Protein AF-A0A7Y3AHZ8-F1 (afdb_monomer)

pLDDT: mean 79.05, std 14.34, range [23.33, 95.06]

Nearest PDB structures (foldseek):
  4qxk-assembly1_A  TM=8.397E-01  e=4.100E-05  Homo sapiens
  5d1i-assembly1_B  TM=8.553E-01  e=1.402E-04  Brucella abortus bv. 1 str. 9-941
  5kjy-assembly1_A  TM=8.166E-01  e=1.635E-04  Homo sapiens
  1cx4-assembly1_A  TM=4.019E-01  e=2.053E-05  Rattus norvegicus
  7wm2-assembly1_B  TM=2.663E-01  e=6.736E-06  Arabidopsis thaliana

Sequence (1132 aa):
MSIEQKQFESMEAFRTFNQAITTVRLYPAKSPQVTSAIEKAYQTLKSCARKFTEISYSNTAVGSLLCGAEMPAELGAEFEAFIIFRHLQLLDLKHVVFKPAFDRNLFNNIISVFTSRKDEISREGGGRPFVDGLGLKQFFPDYYQGAVDEQRTPETSSDLLQLSKSVPDGVLGYLIREHGRDELLAKSRKIFPSNERATEVVLAGIARILDHLSAFYLDDKRVLSISFTRFIENCETLLIEETREVVAHAVADSLIDKLSKQLMVLLLVQDYPAGLGDNLFHLFVTKMADERFRETIVLLRDLSTRLKQQKAANAAQAKLFSAALNKLLATSKGKQFLGREKAQSLLESGEEGRREKRVDAGVKALLSGNTETFNNDEFVLGLPSALDKMIKSGGSEDVLRVVELLTKEIHLRNDNDKQRLIHCLVLIAEQLIANDLWDLLDEMSGNLLSWIEEFDTADSLYEKGVTILQALMTYGWYNDKCQNADQILNTFHKIRSGSLNKSPPCIAIIGRVQDRTYDRELFESFLDAYLFTPKDSLEGKRLPMMGRSAGSFLVDRLLVEQKTSNRLNIIDLLAEMGSIALPVVIERIQEPMPWFGKRNLVTLTTRIGGPEHVQMILPLLKHDDIRVQREAFVCIHSISGDHRKKALLQCLNICSEAMRCDVVKAMRPYSDSECAQHLSVLLTDQEHYSEENRQPLVLEVLEVLSRSRSIEGKNALTQFLSNKKKKANRNLSEIAWKTASAGLKQLETVIGSQDSTAHSVPQTEPKAEMFERSSPASQAREKVAAVQLPQDYSELPGADQVNEFLFQGKNELAKEALVKIIGKMARERKFEAAERLREWLIEIDPMALSEIIRAAEIIEHEKVSSIDQSDAEAWSELYDLLSTEEFATLYHGMKRKSYKSDEYIVRQGSKESNLYFVTSGKIKIFFEDERGEILVKTARRGDVFGAETVFDSTVWTVNAACLTKAEVLILGVDQLLIWRTELPSLESRLTDFCLKLKDDQVFATQGSRDRRRSERHKVSGRVSSLLLDDNGSLTGIASKGELVDISEGGVSFLFRVSQKKNARLLLGRAIRVQIPIDLTVREQLEIDGEIIAVCGPQSLENEFSIHVNFREKLPEDMLESICNAGQEKTVQ

Foldseek 3Di:
DDPVVLQVLLLVLVVLVLVLLVQPQPDPCPDPSNQVSLVSSVCSLLVSQVVLQKWKWFQDPVGIDTLQHHDDPVSRVVNCPGLVVVLCVQQVQGMFMDGNDDDSLLSVLVSCSSRPDPVVCVVLPGNVSSCVVSVNCVRGPPDDDHPDDPPDDLPQQPVLQVLLVVQDPVVLCVLLVVDDDDPCVVCLLVCPVDLVSLLSSLSNNLSVVLSVLSNCLPPLDDLERPSNQSSLVSSQVSDDLVSLLVSLLSNLVVDQVRDDLSSLLSSLLYDFDPRSRVSNNVSSLPVHDLVSLVSNLVVLVVLLVVLVVVPDRSPVVSVSSVVSSVVSLPDPSNVVVVVVVVVVVVVVVVVVVVLLVVLVVLLVVVLVPDLCSLVDLSNLVCVLVVLLVCVVVVVVVSSLSSLVSLLVVLVVDDDVSNVSSLLSVLSNLVSCVVSVVLVSNLVSLVVLLVCLLPDADQDPSLLSSLLSLVVSLVVCVVVVVNPSSVVNLVSLLCDLVCVRPYDPNSNVSNQVSLLVPDDPVLLVVLLVQCLVPPPPDPSVLSLLSSFQSSLLVLLVCLQPDQDVSSNVSSLVSLLSNAPRNVVNLLVPLPDDGDLVSNLSSLVSCLRRPALVCLVSLLQQLPPPDVSSVVSSVSSNCRRNPPVNLVSLLSSCVRHDLLCNLVSLLSCLVVQEPVLLQSLLVCLVCLLVDDLLSSQSNLQSSLNSLLVNLDPSSLVSLVVSLVCCPPPSNPLHDPVSNVSSVVSNVSSCVSNVVPDDDDDDDDDDDDDDDDDDDDDDDDDDDDDDDDDDDDDDPVPAPCVVVLVVCVVVVNLVVSLVSLLSSLLVCLLVVVLVSSVVSLVVSCSSPVPVVVSSVSSVVSNQSSLLVPDDPLLCVLQVSLNVLDDSSLVSLVQSLWDKDKDAAFDWPDDFQDQFQKKKAWSAAKKFKWAAAPVGTGTQDIDGRSDIDRLCVLQWVFTHLIIIGTNHTTMIIIHGSVVLVVCVPVPVVSSVSVNVVVVVCPVVPPSPPDDPPDSDRWDKFFFWDKKKKFWADPVRHTPPDIFIFIWGIDTQFWTKTKGFDPDPVCQSVQAFTKMWMWADLAPPNPDTDTFIWGFRTWGDDPPDPRITMTITTTPGTDDPVSNVSRSVRRVVVVVD

Mean predicted aligned error: 22.49 Å

Structure (mmCIF, N/CA/C/O backbone):
data_AF-A0A7Y3AHZ8-F1
#
_entry.id   AF-A0A7Y3AHZ8-F1
#
loop_
_atom_site.group_PDB
_atom_site.id
_atom_site.type_symbol
_atom_site.label_atom_id
_atom_site.label_alt_id
_atom_site.label_comp_id
_atom_site.label_asym_id
_atom_site.label_entity_id
_atom_site.label_seq_id
_atom_site.pdbx_PDB_ins_code
_atom_site.Cartn_x
_atom_site.Cartn_y
_atom_site.Cartn_z
_atom_site.occupancy
_atom_site.B_iso_or_equiv
_atom_site.auth_seq_id
_atom_site.auth_comp_id
_atom_site.auth_asym_id
_atom_site.auth_atom_id
_atom_site.pdbx_PDB_model_num
ATOM 1 N N . MET A 1 1 ? -10.732 -17.849 24.245 1.00 49.03 1 MET A N 1
ATOM 2 C CA . MET A 1 1 ? -10.125 -18.728 23.221 1.00 49.03 1 MET A CA 1
ATOM 3 C C . MET A 1 1 ? -9.533 -19.953 23.896 1.00 49.03 1 MET A C 1
ATOM 5 O O . MET A 1 1 ? -9.013 -19.795 24.994 1.00 49.03 1 MET A O 1
ATOM 9 N N . SER A 1 2 ? -9.631 -21.146 23.298 1.00 67.12 2 SER A N 1
ATOM 10 C CA . SER A 1 2 ? -9.005 -22.349 23.867 1.00 67.12 2 SER A CA 1
ATOM 11 C C . SER A 1 2 ? -7.481 -22.306 23.686 1.00 67.12 2 SER A C 1
ATOM 13 O O . SER A 1 2 ? -6.978 -21.804 22.679 1.00 67.12 2 SER A O 1
ATOM 15 N N . ILE A 1 3 ? -6.741 -22.823 24.672 1.00 72.31 3 ILE A N 1
ATOM 16 C CA . ILE A 1 3 ? -5.273 -22.956 24.618 1.00 72.31 3 ILE A CA 1
ATOM 17 C C . ILE A 1 3 ? -4.859 -23.832 23.427 1.00 72.31 3 ILE A C 1
ATOM 19 O O . ILE A 1 3 ? -3.902 -23.503 22.735 1.00 72.31 3 ILE A O 1
ATOM 23 N N . GLU A 1 4 ? -5.641 -24.870 23.126 1.00 74.50 4 GLU A N 1
ATOM 24 C CA . GLU A 1 4 ? -5.438 -25.763 21.979 1.00 74.50 4 GLU A CA 1
ATOM 25 C C . GLU A 1 4 ? -5.462 -25.011 20.640 1.00 74.50 4 GLU A C 1
ATOM 27 O O . GLU A 1 4 ? -4.590 -25.219 19.800 1.00 74.50 4 GLU A O 1
ATOM 32 N N . GLN A 1 5 ? -6.397 -24.070 20.455 1.00 77.38 5 GLN A N 1
ATOM 33 C CA . GLN A 1 5 ? -6.456 -23.257 19.238 1.00 77.38 5 GLN A CA 1
ATOM 34 C C . GLN A 1 5 ? -5.238 -22.327 19.121 1.00 77.38 5 GLN A C 1
ATOM 36 O O . GLN A 1 5 ? -4.661 -22.195 18.042 1.00 77.38 5 GLN A O 1
ATOM 41 N N . LYS A 1 6 ? -4.805 -21.716 20.236 1.00 82.44 6 LYS A N 1
ATOM 42 C CA . LYS A 1 6 ? -3.592 -20.880 20.269 1.00 82.44 6 LYS A CA 1
ATOM 43 C C . LYS A 1 6 ? -2.341 -21.706 19.947 1.00 82.44 6 LYS A C 1
ATOM 45 O O . LYS A 1 6 ? -1.486 -21.231 19.201 1.00 82.44 6 LYS A O 1
ATOM 50 N N . GLN A 1 7 ? -2.237 -22.932 20.462 1.00 84.62 7 GLN A N 1
ATOM 51 C CA . GLN A 1 7 ? -1.126 -23.840 20.170 1.00 84.62 7 GLN A CA 1
ATOM 52 C C . GLN A 1 7 ? -1.114 -24.284 18.702 1.00 84.62 7 GLN A C 1
ATOM 54 O O . GLN A 1 7 ? -0.060 -24.228 18.072 1.00 84.62 7 GLN A O 1
ATOM 59 N N . PHE A 1 8 ? -2.265 -24.653 18.133 1.00 84.00 8 PHE A N 1
ATOM 60 C CA . PHE A 1 8 ? -2.366 -25.077 16.734 1.00 84.00 8 PHE A CA 1
ATOM 61 C C . PHE A 1 8 ? -1.946 -23.967 15.757 1.00 84.00 8 PHE A C 1
ATOM 63 O O . PHE A 1 8 ? -1.064 -24.168 14.924 1.00 84.00 8 PHE A O 1
ATOM 70 N N . GLU A 1 9 ? -2.509 -22.765 15.903 1.00 85.81 9 GLU A N 1
ATOM 71 C CA . GLU A 1 9 ? -2.177 -21.630 15.031 1.00 85.81 9 GLU A CA 1
ATOM 72 C C . GLU A 1 9 ? -0.716 -21.169 15.212 1.00 85.81 9 GLU A C 1
ATOM 74 O O . GLU A 1 9 ? -0.035 -20.818 14.246 1.00 85.81 9 GLU A O 1
ATOM 79 N N . SER A 1 10 ? -0.186 -21.243 16.439 1.00 88.25 10 SER A N 1
ATOM 80 C CA . SER A 1 10 ? 1.229 -20.948 16.706 1.00 88.25 10 SER A CA 1
ATOM 81 C C . SER A 1 10 ? 2.169 -21.969 16.059 1.00 88.25 10 SER A C 1
ATOM 83 O O . SER A 1 10 ? 3.232 -21.593 15.561 1.00 88.25 10 SER A O 1
ATOM 85 N N . MET A 1 11 ? 1.782 -23.248 16.016 1.00 89.12 11 MET A N 1
ATOM 86 C CA . MET A 1 11 ? 2.537 -24.287 15.311 1.00 89.12 11 MET A CA 1
ATOM 87 C C . MET A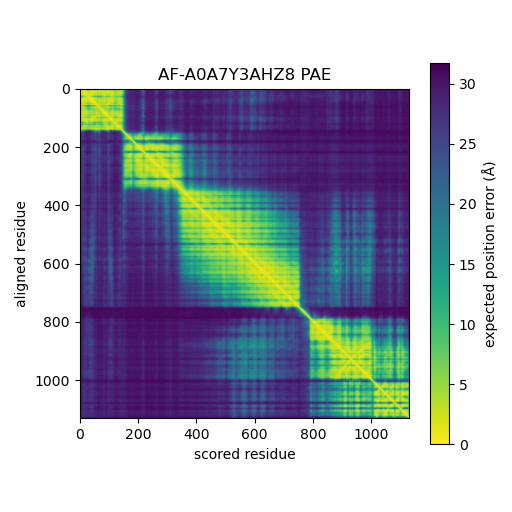 1 11 ? 2.605 -24.029 13.805 1.00 89.12 11 MET A C 1
ATOM 89 O O . MET A 1 11 ? 3.678 -24.173 13.218 1.00 89.12 11 MET A O 1
ATOM 93 N N . GLU A 1 12 ? 1.517 -23.582 13.172 1.00 88.81 12 GLU A N 1
ATOM 94 C CA . GLU A 1 12 ? 1.539 -23.208 11.750 1.00 88.81 12 GLU A CA 1
ATOM 95 C C . GLU A 1 12 ? 2.472 -22.023 11.467 1.00 88.81 12 GLU A C 1
ATOM 97 O O . GLU A 1 12 ? 3.207 -22.012 10.468 1.00 88.81 12 GLU A O 1
ATOM 102 N N . ALA A 1 13 ? 2.498 -21.043 12.373 1.00 91.12 13 ALA A N 1
ATOM 103 C CA . ALA A 1 13 ? 3.407 -19.910 12.273 1.00 91.12 13 ALA A CA 1
ATOM 104 C C . ALA A 1 13 ? 4.877 -20.356 12.368 1.00 91.12 13 ALA A C 1
ATOM 106 O O . ALA A 1 13 ? 5.698 -19.969 11.529 1.00 91.12 13 ALA A O 1
ATOM 107 N N . PHE A 1 14 ? 5.208 -21.241 13.314 1.00 92.50 14 PHE A N 1
ATOM 108 C CA . PHE A 1 14 ? 6.549 -21.821 13.420 1.00 92.50 14 PHE A CA 1
ATOM 109 C C . PHE A 1 14 ? 6.916 -22.735 12.242 1.00 92.50 14 PHE A C 1
ATOM 111 O O . PHE A 1 14 ? 8.074 -22.743 11.822 1.00 92.50 14 PHE A O 1
ATOM 118 N N . ARG A 1 15 ? 5.954 -23.455 11.652 1.00 93.06 15 ARG A N 1
ATOM 119 C CA . ARG A 1 15 ? 6.167 -24.260 10.438 1.00 93.06 15 ARG A CA 1
ATOM 120 C C . ARG A 1 15 ? 6.580 -23.378 9.261 1.00 93.06 15 ARG A C 1
ATOM 122 O O . ARG A 1 15 ? 7.567 -23.666 8.583 1.00 93.06 15 ARG A O 1
ATOM 129 N N . THR A 1 16 ? 5.870 -22.270 9.063 1.00 93.44 16 THR A N 1
ATOM 130 C CA . THR A 1 16 ? 6.178 -21.283 8.015 1.00 93.44 16 THR A CA 1
ATOM 131 C C . THR A 1 16 ? 7.545 -20.634 8.251 1.00 93.44 16 THR A C 1
ATOM 133 O O . THR A 1 16 ? 8.337 -20.475 7.322 1.00 93.44 16 THR A O 1
ATOM 136 N N . PHE A 1 17 ? 7.875 -20.334 9.508 1.00 94.81 17 PHE A N 1
ATOM 137 C CA . PHE A 1 17 ? 9.188 -19.819 9.891 1.00 94.81 17 PHE A CA 1
ATOM 138 C C . PHE A 1 17 ? 10.327 -20.810 9.611 1.00 94.81 17 PHE A C 1
ATOM 140 O O . PHE A 1 17 ? 11.346 -20.447 9.018 1.00 94.81 17 PHE A O 1
ATOM 147 N N . ASN A 1 18 ? 10.138 -22.086 9.950 1.00 93.94 18 ASN A N 1
ATOM 148 C CA . ASN A 1 18 ? 11.102 -23.140 9.651 1.00 93.94 18 ASN A CA 1
ATOM 149 C C . ASN A 1 18 ? 11.303 -23.331 8.132 1.00 93.94 18 ASN A C 1
ATOM 151 O O . ASN A 1 18 ? 12.434 -23.536 7.679 1.00 93.94 18 ASN A O 1
ATOM 155 N N . GLN A 1 19 ? 10.241 -23.212 7.325 1.00 91.94 19 GLN A N 1
ATOM 156 C CA . GLN A 1 19 ? 10.338 -23.239 5.858 1.00 91.94 19 GLN A CA 1
ATOM 157 C C . GLN A 1 19 ? 11.173 -22.075 5.309 1.00 91.94 19 GLN A C 1
ATOM 159 O O . GLN A 1 19 ? 12.008 -22.289 4.426 1.00 91.94 19 GLN A O 1
ATOM 164 N N . ALA A 1 20 ? 11.007 -20.866 5.851 1.00 92.12 20 ALA A N 1
ATOM 165 C CA . ALA A 1 20 ? 11.809 -19.712 5.452 1.00 92.12 20 ALA A CA 1
ATOM 166 C C . ALA A 1 20 ? 13.299 -19.932 5.735 1.00 92.12 20 ALA A C 1
ATOM 168 O O . ALA A 1 20 ? 14.118 -19.777 4.834 1.00 92.12 20 ALA A O 1
ATOM 169 N N . ILE A 1 21 ? 13.653 -20.401 6.934 1.00 91.75 21 ILE A N 1
ATOM 170 C CA . ILE A 1 21 ? 15.048 -20.708 7.297 1.00 91.75 21 ILE A CA 1
ATOM 171 C C . ILE A 1 21 ? 15.636 -21.794 6.395 1.00 91.75 21 ILE A C 1
ATOM 173 O O . ILE A 1 21 ? 16.780 -21.688 5.951 1.00 91.75 21 ILE A O 1
ATOM 177 N N . THR A 1 22 ? 14.851 -22.826 6.085 1.00 90.50 22 THR A N 1
ATOM 178 C CA . THR A 1 22 ? 15.269 -23.890 5.163 1.00 90.50 22 THR A CA 1
ATOM 179 C C . THR A 1 22 ? 15.550 -23.322 3.770 1.00 90.50 22 THR A C 1
ATOM 181 O O . THR A 1 22 ? 16.584 -23.619 3.179 1.00 90.50 22 THR A O 1
ATOM 184 N N . THR A 1 23 ? 14.679 -22.442 3.273 1.00 88.31 23 THR A N 1
ATOM 185 C CA . THR A 1 23 ? 14.822 -21.798 1.959 1.00 88.31 23 THR A CA 1
ATOM 186 C C . THR A 1 23 ? 16.047 -20.880 1.913 1.00 88.31 23 THR A C 1
ATOM 188 O O . THR A 1 23 ? 16.828 -20.960 0.970 1.00 88.31 23 THR A O 1
ATOM 191 N N . VAL A 1 24 ? 16.286 -20.081 2.960 1.00 88.31 24 VAL A N 1
ATOM 192 C CA . VAL A 1 24 ? 17.479 -19.217 3.077 1.00 88.31 24 VAL A CA 1
ATOM 193 C C . VAL A 1 24 ? 18.775 -20.030 3.066 1.00 88.31 24 VAL A C 1
ATOM 195 O O . VAL A 1 24 ? 19.785 -19.581 2.534 1.00 88.31 24 VAL A O 1
ATOM 198 N N . ARG A 1 25 ? 18.766 -21.240 3.636 1.00 83.12 25 ARG A N 1
ATOM 199 C CA . ARG A 1 25 ? 19.937 -22.129 3.645 1.00 83.12 25 ARG A CA 1
ATOM 200 C C . ARG A 1 25 ? 20.195 -22.814 2.302 1.00 83.12 25 ARG A C 1
ATOM 202 O O . ARG A 1 25 ? 21.337 -23.181 2.038 1.00 83.12 25 ARG A O 1
ATOM 209 N N . LEU A 1 26 ? 19.158 -23.027 1.493 1.00 80.69 26 LEU A N 1
ATOM 210 C CA . LEU A 1 26 ? 19.243 -23.768 0.230 1.00 80.69 26 LEU A CA 1
ATOM 211 C C . LEU A 1 26 ? 19.540 -22.875 -0.978 1.00 80.69 26 LEU A C 1
ATOM 213 O O . LEU A 1 26 ? 20.157 -23.339 -1.935 1.00 80.69 26 LEU A O 1
ATOM 217 N N . TYR A 1 27 ? 19.121 -21.611 -0.939 1.00 80.31 27 TYR A N 1
ATOM 218 C CA . TYR A 1 27 ? 19.186 -20.702 -2.081 1.00 80.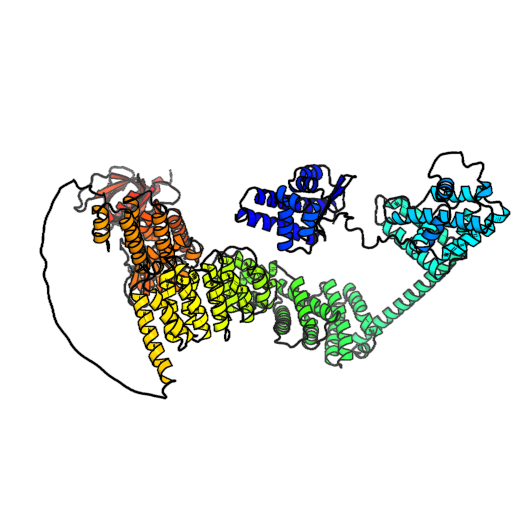31 27 TYR A CA 1
ATOM 219 C C . TYR A 1 27 ? 19.943 -19.409 -1.737 1.00 80.31 27 TYR A C 1
ATOM 221 O O . TYR A 1 27 ? 19.977 -19.001 -0.576 1.00 80.31 27 TYR A O 1
ATOM 229 N N . PRO A 1 28 ? 20.543 -18.714 -2.725 1.00 72.62 28 PRO A N 1
ATOM 230 C CA . PRO A 1 28 ? 21.217 -17.440 -2.488 1.00 72.62 28 PRO A CA 1
ATOM 231 C C . PRO A 1 28 ? 20.279 -16.398 -1.862 1.00 72.62 28 PRO A C 1
ATOM 233 O O . PRO A 1 28 ? 19.118 -16.286 -2.264 1.00 72.62 28 PRO A O 1
ATOM 236 N N . ALA A 1 29 ? 20.806 -15.571 -0.950 1.00 68.94 29 ALA A N 1
ATOM 237 C CA . ALA A 1 29 ? 20.040 -14.562 -0.204 1.00 68.94 29 ALA A CA 1
ATOM 238 C C . ALA A 1 29 ? 19.271 -13.554 -1.087 1.00 68.94 29 ALA A C 1
ATOM 240 O O . ALA A 1 29 ? 18.295 -12.965 -0.636 1.00 68.94 29 ALA A O 1
ATOM 241 N N . LYS A 1 30 ? 19.694 -13.370 -2.348 1.00 69.44 30 LYS A N 1
ATOM 242 C CA . LYS A 1 30 ? 19.062 -12.475 -3.334 1.00 69.44 30 LYS A CA 1
ATOM 243 C C . LYS A 1 30 ? 18.019 -13.158 -4.236 1.00 69.44 30 LYS A C 1
ATOM 245 O O . LYS A 1 30 ? 17.510 -12.525 -5.154 1.00 69.44 30 LYS A O 1
ATOM 250 N N . SER A 1 31 ? 17.731 -14.446 -4.040 1.00 73.38 31 SER A N 1
ATOM 251 C CA . SER A 1 31 ? 16.763 -15.161 -4.880 1.00 73.38 31 SER A CA 1
ATOM 252 C C . SER A 1 31 ? 15.312 -14.772 -4.534 1.00 73.38 31 SER A C 1
ATOM 254 O O . SER A 1 31 ? 14.982 -14.659 -3.350 1.00 73.38 31 SER A O 1
ATOM 256 N N . PRO A 1 32 ? 14.406 -14.634 -5.526 1.00 66.38 32 PRO A N 1
ATOM 257 C CA . PRO A 1 32 ? 13.002 -14.277 -5.280 1.00 66.38 32 PRO A CA 1
ATOM 258 C C . PRO A 1 32 ? 12.275 -15.238 -4.328 1.00 66.38 32 PRO A C 1
ATOM 260 O O . PRO A 1 32 ? 11.410 -14.829 -3.555 1.00 66.38 32 PRO A O 1
ATOM 263 N N . GLN A 1 33 ? 12.658 -16.517 -4.351 1.00 73.50 33 GLN A N 1
ATOM 264 C CA . GLN A 1 33 ? 12.117 -17.560 -3.477 1.00 73.50 33 GLN A CA 1
ATOM 265 C C . GLN A 1 33 ? 12.479 -17.313 -2.006 1.00 73.50 33 GLN A C 1
ATOM 267 O O . GLN A 1 33 ? 11.624 -17.467 -1.137 1.00 73.50 33 GLN A O 1
ATOM 272 N N . VAL A 1 34 ? 13.711 -16.868 -1.725 1.00 81.31 34 VAL A N 1
ATOM 273 C CA . VAL A 1 34 ? 14.145 -16.495 -0.370 1.00 81.31 34 VAL A CA 1
ATOM 274 C C . VAL A 1 34 ? 13.393 -15.261 0.114 1.00 81.31 34 VAL A C 1
ATOM 276 O O . VAL A 1 34 ? 12.858 -15.276 1.221 1.00 81.31 34 VAL A O 1
ATOM 279 N N . THR A 1 35 ? 13.279 -14.225 -0.721 1.00 76.88 35 THR A N 1
ATOM 280 C CA . THR A 1 35 ? 12.546 -13.001 -0.366 1.00 76.88 35 THR A CA 1
ATOM 281 C C . THR A 1 35 ? 11.074 -13.294 -0.067 1.00 76.88 35 THR A C 1
ATOM 283 O O . THR A 1 35 ? 10.554 -12.845 0.952 1.00 76.88 35 THR A O 1
ATOM 286 N N . SER A 1 36 ? 10.416 -14.107 -0.900 1.00 79.81 36 SER A N 1
ATOM 287 C CA . SER A 1 36 ? 9.019 -14.509 -0.699 1.00 79.81 36 SER A CA 1
ATOM 288 C C . SER A 1 36 ? 8.829 -15.366 0.559 1.00 79.81 36 SER A C 1
ATOM 290 O O . SER A 1 36 ? 7.882 -15.148 1.317 1.00 79.81 36 SER A O 1
ATOM 292 N N . ALA A 1 37 ? 9.743 -16.304 0.829 1.00 86.69 37 ALA A N 1
ATOM 293 C CA . ALA A 1 37 ? 9.663 -17.169 2.003 1.00 86.69 37 ALA A CA 1
ATOM 294 C C . ALA A 1 37 ? 9.869 -16.395 3.318 1.00 86.69 37 ALA A C 1
ATOM 296 O O . ALA A 1 37 ? 9.113 -16.607 4.270 1.00 86.69 37 ALA A O 1
ATOM 297 N N . ILE A 1 38 ? 10.841 -15.473 3.365 1.00 88.12 38 ILE A N 1
ATOM 298 C CA . ILE A 1 38 ? 11.061 -14.583 4.519 1.00 88.12 38 ILE A CA 1
ATOM 299 C C . ILE A 1 38 ? 9.822 -13.715 4.759 1.00 88.12 38 ILE A C 1
ATOM 301 O O . ILE A 1 38 ? 9.353 -13.631 5.893 1.00 88.12 38 ILE A O 1
ATOM 305 N N . GLU A 1 39 ? 9.256 -13.119 3.705 1.00 85.06 39 GLU A N 1
ATOM 306 C CA . GLU A 1 39 ? 8.082 -12.250 3.827 1.00 85.06 39 GLU A CA 1
ATOM 307 C C . GLU A 1 39 ? 6.857 -13.013 4.347 1.00 85.06 39 GLU A C 1
ATOM 309 O O . GLU A 1 39 ? 6.190 -12.571 5.284 1.00 85.06 39 GLU A O 1
ATOM 314 N N . LYS A 1 40 ? 6.603 -14.214 3.815 1.00 88.88 40 LYS A N 1
ATOM 315 C CA . LYS A 1 40 ? 5.507 -15.072 4.280 1.00 88.88 40 LYS A CA 1
ATOM 316 C C . LYS A 1 40 ? 5.665 -15.443 5.758 1.00 88.88 40 LYS A C 1
ATOM 318 O O . LYS A 1 40 ? 4.693 -15.383 6.514 1.00 88.88 40 LYS A O 1
ATOM 323 N N . ALA A 1 41 ? 6.874 -15.798 6.193 1.00 90.19 41 ALA A N 1
ATOM 324 C CA . ALA A 1 41 ? 7.144 -16.111 7.595 1.00 90.19 41 ALA A CA 1
ATOM 325 C C . ALA A 1 41 ? 6.972 -14.891 8.509 1.00 90.19 41 ALA A C 1
ATOM 327 O O . ALA A 1 41 ? 6.361 -15.018 9.572 1.00 90.19 41 ALA A O 1
ATOM 328 N N . TYR A 1 42 ? 7.440 -13.716 8.077 1.00 91.06 42 TYR A N 1
ATOM 329 C CA . TYR A 1 42 ? 7.270 -12.461 8.807 1.00 91.06 42 TYR A CA 1
ATOM 330 C C . TYR A 1 42 ? 5.790 -12.143 9.038 1.00 91.06 42 TYR A C 1
ATOM 332 O O . TYR A 1 42 ? 5.372 -11.939 10.180 1.00 91.06 42 TYR A O 1
ATOM 340 N N . GLN A 1 43 ? 4.980 -12.152 7.974 1.00 88.50 43 GLN A N 1
ATOM 341 C CA . GLN A 1 43 ? 3.552 -11.845 8.069 1.00 88.50 43 GLN A CA 1
ATOM 342 C C . GLN A 1 43 ? 2.802 -12.854 8.939 1.00 88.50 43 GLN A C 1
ATOM 344 O O . GLN A 1 43 ? 1.996 -12.453 9.780 1.00 88.50 43 GLN A O 1
ATOM 349 N N . THR A 1 44 ? 3.102 -14.148 8.794 1.00 90.12 44 THR A N 1
ATOM 350 C CA . THR A 1 44 ? 2.422 -15.209 9.552 1.00 90.12 44 THR A CA 1
ATOM 351 C C . THR A 1 44 ? 2.726 -15.105 11.049 1.00 90.12 44 THR A C 1
ATOM 353 O O . THR A 1 44 ? 1.802 -15.082 11.864 1.00 90.12 44 THR A O 1
ATOM 356 N N . LEU A 1 45 ? 4.002 -14.949 11.428 1.00 89.50 45 LEU A N 1
ATOM 357 C CA . LEU A 1 45 ? 4.396 -14.775 12.831 1.00 89.50 45 LEU A CA 1
ATOM 358 C C . LEU A 1 45 ? 3.859 -13.470 13.425 1.00 89.50 45 LEU A C 1
ATOM 360 O O . LEU A 1 45 ? 3.380 -13.470 14.556 1.00 89.50 45 LEU A O 1
ATOM 364 N N . LYS A 1 46 ? 3.889 -12.363 12.673 1.00 87.12 46 LYS A N 1
ATOM 365 C CA . LYS A 1 46 ? 3.391 -11.061 13.142 1.00 87.12 46 LYS A CA 1
ATOM 366 C C . LYS A 1 46 ? 1.873 -11.055 13.322 1.00 87.12 46 LYS A C 1
ATOM 368 O O . LYS A 1 46 ? 1.387 -10.525 14.319 1.00 87.12 46 LYS A O 1
ATOM 373 N N . SER A 1 47 ? 1.132 -11.654 12.390 1.00 83.25 47 SER A N 1
ATOM 374 C CA . SER A 1 47 ? -0.326 -11.816 12.477 1.00 83.25 47 SER A CA 1
ATOM 375 C C . SER A 1 47 ? -0.708 -12.646 13.702 1.00 83.25 47 SER A C 1
ATOM 377 O O . SER A 1 47 ? -1.499 -12.210 14.540 1.00 83.25 47 SER A O 1
ATOM 379 N N . CYS A 1 48 ? -0.052 -13.794 13.877 1.00 85.31 48 CYS A N 1
ATOM 380 C CA . CYS A 1 48 ? -0.307 -14.691 14.994 1.00 85.31 48 CYS A CA 1
ATOM 381 C C . CYS A 1 48 ? 0.102 -14.052 16.345 1.00 85.31 48 CYS A C 1
ATOM 383 O O . CYS A 1 48 ? -0.641 -14.143 17.323 1.00 85.31 48 CYS A O 1
ATOM 385 N N . ALA A 1 49 ? 1.213 -13.303 16.404 1.00 84.19 49 ALA A N 1
ATOM 386 C CA . ALA A 1 49 ? 1.641 -12.599 17.618 1.00 84.19 49 ALA A CA 1
ATOM 387 C C . ALA A 1 49 ? 0.693 -11.449 17.987 1.00 84.19 49 ALA A C 1
ATOM 389 O O . ALA A 1 49 ? 0.408 -11.253 19.165 1.00 84.19 49 ALA A O 1
ATOM 390 N N . ARG A 1 50 ? 0.153 -10.718 16.998 1.00 80.06 50 ARG A N 1
ATOM 391 C CA . ARG A 1 50 ? -0.892 -9.700 17.216 1.00 80.06 50 ARG A CA 1
ATOM 392 C C . ARG A 1 50 ? -2.182 -10.315 17.746 1.00 80.06 50 ARG A C 1
ATOM 394 O O . ARG A 1 50 ? -2.764 -9.764 18.674 1.00 80.06 50 ARG A O 1
ATOM 401 N N . LYS A 1 51 ? -2.600 -11.455 17.190 1.00 82.50 51 LYS A N 1
ATOM 402 C CA . LYS A 1 51 ? -3.816 -12.165 17.608 1.00 82.50 51 LYS A CA 1
ATOM 403 C C . LYS A 1 51 ? -3.728 -12.674 19.051 1.00 82.50 51 LYS A C 1
ATOM 405 O O . LYS A 1 51 ? -4.721 -12.630 19.769 1.00 82.50 51 LYS A O 1
ATOM 410 N N . PHE A 1 52 ? -2.552 -13.136 19.483 1.00 76.31 52 PHE A N 1
ATOM 411 C CA . PHE A 1 52 ? -2.385 -13.827 20.769 1.00 76.31 52 PHE A CA 1
ATOM 412 C C . PHE A 1 52 ? -1.563 -13.105 21.829 1.00 76.31 52 PHE A C 1
ATOM 414 O O . PHE A 1 52 ? -1.231 -13.748 22.828 1.00 76.31 52 PHE A O 1
ATOM 421 N N . THR A 1 53 ? -1.223 -11.833 21.589 1.00 72.75 53 THR A N 1
ATOM 422 C CA . THR A 1 53 ? -0.338 -10.954 22.386 1.00 72.75 53 THR A CA 1
ATOM 423 C C . THR A 1 53 ? 1.099 -11.445 22.583 1.00 72.75 53 THR A C 1
ATOM 425 O O . THR A 1 53 ? 1.983 -10.635 22.852 1.00 72.75 53 THR A O 1
ATOM 428 N N . GLU A 1 54 ? 1.358 -12.735 22.388 1.00 83.00 54 GLU A N 1
ATOM 429 C CA . GLU A 1 54 ? 2.671 -13.358 22.280 1.00 83.00 54 GLU A CA 1
ATOM 430 C C . GLU A 1 54 ? 2.560 -14.785 21.724 1.00 83.00 54 GLU A C 1
ATOM 432 O O . GLU A 1 54 ? 1.572 -15.493 21.958 1.00 83.00 54 GLU A O 1
ATOM 437 N N . ILE A 1 55 ? 3.614 -15.216 21.032 1.00 88.88 55 ILE A N 1
ATOM 438 C CA . ILE A 1 55 ? 3.879 -16.613 20.685 1.00 88.88 55 ILE A CA 1
ATOM 439 C C . ILE A 1 55 ? 5.220 -16.978 21.296 1.00 88.88 55 ILE A C 1
ATOM 441 O O . ILE A 1 55 ? 6.202 -16.261 21.108 1.00 88.88 55 ILE A O 1
ATOM 445 N N . SER A 1 56 ? 5.287 -18.099 21.997 1.00 88.38 56 SER A N 1
ATOM 446 C CA . SER A 1 56 ? 6.518 -18.513 22.656 1.00 88.38 56 SER A CA 1
ATOM 447 C C . SER A 1 56 ? 6.743 -20.007 22.578 1.00 88.38 56 SER A C 1
ATOM 449 O O . SER A 1 56 ? 5.803 -20.797 22.553 1.00 88.38 56 SER A O 1
ATOM 451 N N . TYR A 1 57 ? 8.013 -20.378 22.554 1.00 89.62 57 TYR A N 1
ATOM 452 C CA . TYR A 1 57 ? 8.496 -21.740 22.663 1.00 89.62 57 TYR A CA 1
ATOM 453 C C . TYR A 1 57 ? 9.540 -21.797 23.779 1.00 89.62 57 TYR A C 1
ATOM 455 O O . TYR A 1 57 ? 10.397 -20.917 23.874 1.00 89.62 57 TYR A O 1
ATOM 463 N N . SER A 1 58 ? 9.462 -22.806 24.645 1.00 85.50 58 SER A N 1
ATOM 464 C CA . SER A 1 58 ? 10.399 -22.998 25.754 1.00 85.50 58 SER A CA 1
ATOM 465 C C . SER A 1 58 ? 10.726 -24.470 25.956 1.00 85.50 58 SER A C 1
ATOM 467 O O . SER A 1 58 ? 9.826 -25.281 26.141 1.00 85.50 58 SER A O 1
ATOM 469 N N . ASN A 1 59 ? 12.012 -24.806 25.986 1.00 79.06 59 ASN A N 1
ATOM 470 C CA . ASN A 1 59 ? 12.490 -26.143 26.316 1.00 79.06 59 ASN A CA 1
ATOM 471 C C . ASN A 1 59 ? 12.901 -26.187 27.795 1.00 79.06 59 ASN A C 1
ATOM 473 O O . ASN A 1 59 ? 13.912 -25.595 28.184 1.00 79.06 59 ASN A O 1
ATOM 477 N N . THR A 1 60 ? 12.098 -26.847 28.632 1.00 70.50 60 THR A N 1
ATOM 478 C CA . THR A 1 60 ? 12.308 -26.915 30.088 1.00 70.50 60 THR A CA 1
ATOM 479 C C . THR A 1 60 ? 12.655 -28.333 30.537 1.00 70.50 60 THR A C 1
ATOM 481 O O . THR A 1 60 ? 12.436 -29.295 29.809 1.00 70.50 60 THR A O 1
ATOM 484 N N . ALA A 1 61 ? 13.149 -28.495 31.770 1.00 58.34 61 ALA A N 1
ATOM 485 C CA . ALA A 1 61 ? 13.431 -29.818 32.344 1.00 58.34 61 ALA A CA 1
ATOM 486 C C . ALA A 1 61 ? 12.181 -30.719 32.488 1.00 58.34 61 ALA A C 1
ATOM 488 O O . ALA A 1 61 ? 12.321 -31.914 32.730 1.00 58.34 61 ALA A O 1
ATOM 489 N N . VAL A 1 62 ? 10.979 -30.142 32.358 1.00 51.94 62 VAL A N 1
ATOM 490 C CA . VAL A 1 62 ? 9.676 -30.818 32.477 1.00 51.94 62 VAL A CA 1
ATOM 491 C C . VAL A 1 62 ? 9.087 -31.161 31.095 1.00 51.94 62 VAL A C 1
ATOM 493 O O . VAL A 1 62 ? 8.178 -31.975 31.010 1.00 51.94 62 VAL A O 1
ATOM 496 N N . GLY A 1 63 ? 9.638 -30.606 30.006 1.00 68.38 63 GLY A N 1
ATOM 497 C CA . GLY A 1 63 ? 9.165 -30.809 28.633 1.00 68.38 63 GLY A CA 1
ATOM 498 C C . GLY A 1 63 ? 9.169 -29.526 27.790 1.00 68.38 63 GLY A C 1
ATOM 499 O O . GLY A 1 63 ? 9.499 -28.434 28.276 1.00 68.38 63 GLY A O 1
ATOM 500 N N . SER A 1 64 ? 8.801 -29.669 26.514 1.00 80.25 64 SER A N 1
ATOM 501 C CA . SER A 1 64 ? 8.644 -28.570 25.553 1.00 80.25 64 SER A CA 1
ATOM 502 C C . SER A 1 64 ? 7.292 -27.875 25.741 1.00 80.25 64 SER A C 1
ATOM 504 O O . SER A 1 64 ? 6.232 -28.495 25.634 1.00 80.25 64 SER A O 1
ATOM 506 N N . LEU A 1 65 ? 7.330 -26.572 26.014 1.00 82.88 65 LEU A N 1
ATOM 507 C CA . LEU A 1 65 ? 6.157 -25.720 26.183 1.00 82.88 65 LEU A CA 1
ATOM 508 C C . LEU A 1 65 ? 5.973 -24.840 24.944 1.00 82.88 65 LEU A C 1
ATOM 510 O O . LEU A 1 65 ? 6.917 -24.184 24.495 1.00 82.88 65 LEU A O 1
ATOM 514 N N . LEU A 1 66 ? 4.740 -24.756 24.448 1.00 85.19 66 LEU A N 1
ATOM 515 C CA . LEU A 1 66 ? 4.330 -23.826 23.399 1.00 85.19 66 LEU A CA 1
ATOM 516 C C . LEU A 1 66 ? 3.240 -22.910 23.947 1.00 85.19 66 LEU A C 1
ATOM 518 O O . LEU A 1 66 ? 2.228 -23.376 24.473 1.00 85.19 66 LEU A O 1
ATOM 522 N N . CYS A 1 67 ? 3.444 -21.600 23.814 1.00 80.94 67 CYS A N 1
ATOM 523 C CA . CYS A 1 67 ? 2.558 -20.570 24.353 1.00 80.94 67 CYS A CA 1
ATOM 524 C C . CYS A 1 67 ? 2.288 -20.721 25.861 1.00 80.94 67 CYS A C 1
ATOM 526 O O . CYS A 1 67 ? 1.191 -20.427 26.328 1.00 80.94 67 CYS A O 1
ATOM 528 N N . GLY A 1 68 ? 3.284 -21.204 26.612 1.00 73.50 68 GLY A N 1
ATOM 529 C CA . GLY A 1 68 ? 3.199 -21.401 28.061 1.00 73.50 68 GLY A CA 1
ATOM 530 C C . GLY A 1 68 ? 2.485 -22.680 28.520 1.00 73.50 68 GLY A C 1
ATOM 531 O O . GLY A 1 68 ? 2.413 -22.904 29.723 1.00 73.50 68 GLY A O 1
ATOM 532 N N . ALA A 1 69 ? 2.001 -23.529 27.606 1.00 77.56 69 ALA A N 1
ATOM 533 C CA . ALA A 1 69 ? 1.359 -24.807 27.925 1.00 77.56 69 ALA A CA 1
ATOM 534 C C . ALA A 1 69 ? 2.135 -25.998 27.336 1.00 77.56 69 ALA A C 1
ATOM 536 O O . ALA A 1 69 ? 2.830 -25.848 26.326 1.00 77.56 69 ALA A O 1
ATOM 537 N N . GLU A 1 70 ? 2.016 -27.177 27.958 1.00 80.44 70 GLU A N 1
ATOM 538 C CA . GLU A 1 70 ? 2.606 -28.418 27.438 1.00 80.44 70 GLU A CA 1
ATOM 539 C C . GLU A 1 70 ? 2.080 -28.716 26.036 1.00 80.44 70 GLU A C 1
ATOM 541 O O . GLU A 1 70 ? 0.887 -28.579 25.748 1.00 80.44 70 GLU A O 1
ATOM 546 N N . MET A 1 71 ? 2.994 -29.079 25.141 1.00 77.88 71 MET A N 1
ATOM 547 C CA . MET A 1 71 ? 2.630 -29.446 23.783 1.00 77.88 71 MET A CA 1
ATOM 548 C C . MET A 1 71 ? 1.993 -30.842 23.747 1.00 77.88 71 MET A C 1
ATOM 550 O O . MET A 1 71 ? 2.551 -31.777 24.326 1.00 77.88 71 MET A O 1
ATOM 554 N N . PRO A 1 72 ? 0.893 -31.033 22.997 1.00 77.75 72 PRO A N 1
ATOM 555 C CA . PRO A 1 72 ? 0.419 -32.364 22.634 1.00 77.75 72 PRO A CA 1
ATOM 556 C C . PRO A 1 72 ? 1.538 -33.184 21.977 1.00 77.75 72 PRO A C 1
ATOM 558 O O . PRO A 1 72 ? 2.299 -32.651 21.166 1.00 77.75 72 PRO A O 1
ATOM 561 N N . ALA A 1 73 ? 1.622 -34.482 22.287 1.00 72.88 73 ALA A N 1
ATOM 562 C CA . ALA A 1 73 ? 2.717 -35.352 21.839 1.00 72.88 73 ALA A CA 1
ATOM 563 C C . ALA A 1 73 ? 2.922 -35.353 20.308 1.00 72.88 73 ALA A C 1
ATOM 565 O O . ALA A 1 73 ? 4.058 -35.380 19.838 1.00 72.88 73 ALA A O 1
ATOM 566 N N . GLU A 1 74 ? 1.835 -35.261 19.535 1.00 75.19 74 GLU A N 1
ATOM 567 C CA . GLU A 1 74 ? 1.865 -35.188 18.066 1.00 75.19 74 GLU A CA 1
ATOM 568 C C . GLU A 1 74 ? 2.547 -33.906 17.555 1.00 75.19 74 GLU A C 1
ATOM 570 O O . GLU A 1 74 ? 3.404 -33.966 16.674 1.00 75.19 74 GLU A O 1
ATOM 575 N N . LEU A 1 75 ? 2.228 -32.752 18.154 1.00 75.62 75 LEU A N 1
ATOM 576 C CA . LEU A 1 75 ? 2.847 -31.466 17.812 1.00 75.62 75 LEU A CA 1
ATOM 577 C C . LEU A 1 75 ? 4.296 -31.388 18.312 1.00 75.62 75 LEU A C 1
ATOM 579 O O . LEU A 1 75 ? 5.133 -30.753 17.671 1.00 75.62 75 LEU A O 1
ATOM 583 N N . GLY A 1 76 ? 4.596 -32.045 19.439 1.00 77.94 76 GLY A N 1
ATOM 584 C CA . GLY A 1 76 ? 5.945 -32.160 20.003 1.00 77.94 76 GLY A CA 1
ATOM 585 C C . GLY A 1 76 ? 6.916 -32.799 19.019 1.00 77.94 76 GLY A C 1
ATOM 586 O O . GLY A 1 76 ? 7.921 -32.188 18.659 1.00 77.94 76 GLY A O 1
ATOM 587 N N . ALA A 1 77 ? 6.565 -33.983 18.514 1.00 78.94 77 ALA A N 1
ATOM 588 C CA . ALA A 1 77 ? 7.385 -34.706 17.546 1.00 78.94 77 ALA A CA 1
ATOM 589 C C . ALA A 1 77 ? 7.601 -33.915 16.240 1.00 78.94 77 ALA A C 1
ATOM 591 O O . ALA A 1 77 ? 8.696 -33.939 15.673 1.00 78.94 77 ALA A O 1
ATOM 592 N N . GLU A 1 78 ? 6.583 -33.184 15.769 1.00 81.38 78 GLU A N 1
ATOM 593 C CA . GLU A 1 78 ? 6.708 -32.326 14.585 1.00 81.38 78 GLU A CA 1
ATOM 594 C C . GLU A 1 78 ? 7.698 -31.172 14.820 1.00 81.38 78 GLU A C 1
ATOM 596 O O . GLU A 1 78 ? 8.580 -30.931 13.993 1.00 81.38 78 GLU A O 1
ATOM 601 N N . PHE A 1 79 ? 7.594 -30.477 15.957 1.00 82.25 79 PHE A N 1
ATOM 602 C CA . PHE A 1 79 ? 8.467 -29.343 16.263 1.00 82.25 79 PHE A CA 1
ATOM 603 C C . PHE A 1 79 ? 9.924 -29.770 16.468 1.00 82.25 79 PHE A C 1
ATOM 605 O O . PHE A 1 79 ? 10.840 -29.091 16.001 1.00 82.25 79 PHE A O 1
ATOM 612 N N . GLU A 1 80 ? 10.155 -30.919 17.107 1.00 81.19 80 GLU A N 1
ATOM 613 C CA . GLU A 1 80 ? 11.495 -31.493 17.281 1.00 81.19 80 GLU A CA 1
ATOM 614 C C . GLU A 1 80 ? 12.172 -31.830 15.940 1.00 81.19 80 GLU A C 1
ATOM 616 O O . GLU A 1 80 ? 13.401 -31.768 15.809 1.00 81.19 80 GLU A O 1
ATOM 621 N N . ALA A 1 81 ? 11.383 -32.123 14.900 1.00 83.06 81 ALA A N 1
ATOM 622 C CA . ALA A 1 81 ? 11.901 -32.365 13.559 1.00 83.06 81 ALA A CA 1
ATOM 623 C C . ALA A 1 81 ? 12.403 -31.084 12.868 1.00 83.06 81 ALA A C 1
ATOM 625 O O . ALA A 1 81 ? 13.236 -31.182 11.955 1.00 83.06 81 ALA A O 1
ATOM 626 N N . PHE A 1 82 ? 11.954 -29.898 13.293 1.00 90.06 82 PHE A N 1
ATOM 627 C CA . PHE A 1 82 ? 12.308 -28.627 12.667 1.00 90.06 82 PHE A CA 1
ATOM 628 C C . PHE A 1 82 ? 13.790 -28.262 12.843 1.00 90.06 82 PHE A C 1
ATOM 630 O O . PHE A 1 82 ? 14.433 -28.544 13.856 1.00 90.06 82 PHE A O 1
ATOM 637 N N . ILE A 1 83 ? 14.344 -27.568 11.844 1.00 84.88 83 ILE A N 1
ATOM 638 C CA . ILE A 1 83 ? 15.729 -27.077 11.872 1.00 84.88 83 ILE A CA 1
ATOM 639 C C . ILE A 1 83 ? 15.893 -26.047 12.990 1.00 84.88 83 ILE A C 1
ATOM 641 O O . ILE A 1 83 ? 16.927 -26.043 13.658 1.00 84.88 83 ILE A O 1
ATOM 645 N N . ILE A 1 84 ? 14.867 -25.221 13.227 1.00 87.69 84 ILE A N 1
ATOM 646 C CA . ILE A 1 84 ? 14.866 -24.226 14.306 1.00 87.69 84 ILE A CA 1
ATOM 647 C C . ILE A 1 84 ? 15.107 -24.858 15.677 1.00 87.69 84 ILE A C 1
ATOM 649 O O . ILE A 1 84 ? 15.984 -24.397 16.399 1.00 87.69 84 ILE A O 1
ATOM 653 N N . PHE A 1 85 ? 14.418 -25.954 16.006 1.00 84.38 85 PHE A N 1
ATOM 654 C CA . PHE A 1 85 ? 14.561 -26.636 17.291 1.00 84.38 85 PHE A CA 1
ATOM 655 C C . PHE A 1 85 ? 15.985 -27.168 17.486 1.00 84.38 85 PHE A C 1
ATOM 657 O O . PHE A 1 85 ? 16.620 -26.906 18.509 1.00 84.38 85 PHE A O 1
ATOM 664 N N . ARG A 1 86 ? 16.538 -27.834 16.465 1.00 82.69 86 ARG A N 1
ATOM 665 C CA . ARG A 1 86 ? 17.918 -28.343 16.511 1.00 82.69 86 ARG A CA 1
ATOM 666 C C . ARG A 1 86 ? 18.937 -27.214 16.656 1.00 82.69 86 ARG A C 1
ATOM 668 O O . ARG A 1 86 ? 19.941 -27.379 17.342 1.00 82.69 86 ARG A O 1
ATOM 675 N N . HIS A 1 87 ? 18.698 -26.067 16.018 1.00 84.69 87 HIS A N 1
ATOM 676 C CA . HIS A 1 87 ? 19.580 -24.908 16.148 1.00 84.69 87 HIS A CA 1
ATOM 677 C C . HIS A 1 87 ? 19.519 -24.275 17.538 1.00 84.69 87 HIS A C 1
ATOM 679 O O . HIS A 1 87 ? 20.564 -23.935 18.079 1.00 84.69 87 HIS A O 1
ATOM 685 N N . LEU A 1 88 ? 18.335 -24.176 18.145 1.00 86.81 88 LEU A N 1
ATOM 686 C CA . LEU A 1 88 ? 18.192 -23.690 19.520 1.00 86.81 88 LEU A CA 1
ATOM 687 C C . LEU A 1 88 ? 18.990 -24.544 20.508 1.00 86.81 88 LEU A C 1
ATOM 689 O O . LEU A 1 88 ? 19.723 -23.998 21.328 1.00 86.81 88 LEU A O 1
ATOM 693 N N . GLN A 1 89 ? 18.930 -25.872 20.368 1.00 82.50 89 GLN A N 1
ATOM 694 C CA . GLN A 1 89 ? 19.736 -26.789 21.180 1.00 82.50 89 GLN A CA 1
ATOM 695 C C . GLN A 1 89 ? 21.243 -26.601 20.958 1.00 82.50 89 GLN A C 1
ATOM 697 O O . GLN A 1 89 ? 22.005 -26.579 21.921 1.00 82.50 89 GLN A O 1
ATOM 702 N N . LEU A 1 90 ? 21.683 -26.438 19.704 1.00 81.44 90 LEU A N 1
ATOM 703 C CA . LEU A 1 90 ? 23.097 -26.204 19.381 1.00 81.44 90 LEU A CA 1
ATOM 704 C C . LEU A 1 90 ? 23.637 -24.889 19.956 1.00 81.44 90 LEU A C 1
ATOM 706 O O . LEU A 1 90 ? 24.827 -24.803 20.253 1.00 81.44 90 LEU A O 1
ATOM 710 N N . LEU A 1 91 ? 22.782 -23.873 20.079 1.00 81.75 91 LEU A N 1
ATOM 711 C CA . LEU A 1 91 ? 23.132 -22.547 20.588 1.00 81.75 91 LEU A CA 1
ATOM 712 C C . LEU A 1 91 ? 22.925 -22.401 22.106 1.00 81.75 91 LEU A C 1
ATOM 714 O O . LEU A 1 91 ? 23.175 -21.319 22.632 1.00 81.75 91 LEU A O 1
ATOM 718 N N . ASP A 1 92 ? 22.483 -23.464 22.790 1.00 82.38 92 ASP A N 1
ATOM 719 C CA . ASP A 1 92 ? 22.056 -23.467 24.200 1.00 82.38 92 ASP A CA 1
ATOM 720 C C . ASP A 1 92 ? 20.988 -22.396 24.515 1.00 82.38 92 ASP A C 1
ATOM 722 O O . ASP A 1 92 ? 20.931 -21.809 25.595 1.00 82.38 92 ASP A O 1
ATOM 726 N N . LEU A 1 93 ? 20.113 -22.121 23.541 1.00 86.69 93 LEU A N 1
ATOM 727 C CA . LEU A 1 93 ? 18.996 -21.190 23.682 1.00 86.69 93 LEU A CA 1
ATOM 728 C C . LEU A 1 93 ? 17.740 -21.971 24.062 1.00 86.69 93 LEU A C 1
ATOM 730 O O . LEU A 1 93 ? 17.198 -22.743 23.272 1.00 86.69 93 LEU A O 1
ATOM 734 N N . LYS A 1 94 ? 17.255 -21.759 25.285 1.00 84.31 94 LYS A N 1
ATOM 735 C CA . LYS A 1 94 ? 16.112 -22.509 25.830 1.00 84.31 94 LYS A CA 1
ATOM 736 C C . LYS A 1 94 ? 14.756 -21.922 25.456 1.00 84.31 94 LYS A C 1
ATOM 738 O O . LYS A 1 94 ? 13.754 -22.624 25.557 1.00 84.31 94 LYS A O 1
ATOM 743 N N . HIS A 1 95 ? 14.719 -20.666 25.018 1.00 85.88 95 HIS A N 1
ATOM 744 C CA . HIS A 1 95 ? 13.485 -19.910 24.832 1.00 85.88 95 HIS A CA 1
ATOM 745 C C . HIS A 1 95 ? 13.504 -19.113 23.525 1.00 85.88 95 HIS A C 1
ATOM 747 O O . HIS A 1 95 ? 14.525 -18.521 23.177 1.00 85.88 95 HIS A O 1
ATOM 753 N N . VAL A 1 96 ? 12.360 -19.065 22.837 1.00 90.44 96 VAL A N 1
ATOM 754 C CA . VAL A 1 96 ? 12.088 -18.155 21.713 1.00 90.44 96 VAL A CA 1
ATOM 755 C C . VAL A 1 96 ? 10.731 -17.505 21.925 1.00 90.44 96 VAL A C 1
ATOM 757 O O . VAL A 1 96 ? 9.746 -18.205 22.147 1.00 90.44 96 VAL A O 1
ATOM 760 N N . VAL A 1 97 ? 10.664 -16.178 21.852 1.00 89.50 97 VAL A N 1
ATOM 761 C CA . VAL A 1 97 ? 9.469 -15.392 22.173 1.00 89.50 97 VAL A CA 1
ATOM 762 C C . VAL A 1 97 ? 9.253 -14.314 21.118 1.00 89.50 97 VAL A C 1
ATOM 764 O O . VAL A 1 97 ? 10.116 -13.470 20.900 1.00 89.50 97 VAL A O 1
ATOM 767 N N . PHE A 1 98 ? 8.074 -14.297 20.505 1.00 89.44 98 PHE A N 1
ATOM 768 C CA . PHE A 1 98 ? 7.628 -13.270 19.568 1.00 89.44 98 PHE A CA 1
ATOM 769 C C . PHE A 1 98 ? 6.467 -12.479 20.176 1.00 89.44 98 PHE A C 1
ATOM 771 O O . PHE A 1 98 ? 5.371 -13.007 20.366 1.00 89.44 98 PHE A O 1
ATOM 778 N N . LYS A 1 99 ? 6.697 -11.194 20.457 1.00 84.31 99 LYS A N 1
ATOM 779 C CA . LYS A 1 99 ? 5.663 -10.224 20.869 1.00 84.31 99 LYS A CA 1
ATOM 780 C C . LYS A 1 99 ? 5.173 -9.417 19.653 1.00 84.31 99 LYS A C 1
ATOM 782 O O . LYS A 1 99 ? 5.877 -9.383 18.661 1.00 84.31 99 LYS A O 1
ATOM 787 N N . PRO A 1 100 ? 4.026 -8.719 19.677 1.00 77.75 100 PRO A N 1
ATOM 788 C CA . PRO A 1 100 ? 3.521 -7.947 18.530 1.00 77.75 100 PRO A CA 1
ATOM 789 C C . PRO A 1 100 ? 4.471 -6.864 17.984 1.00 77.75 100 PRO A C 1
ATOM 791 O O . PRO A 1 100 ? 4.344 -6.455 16.829 1.00 77.75 100 PRO A O 1
ATOM 794 N N . ALA A 1 101 ? 5.393 -6.376 18.818 1.00 70.19 101 ALA A N 1
ATOM 795 C CA . ALA A 1 101 ? 6.256 -5.232 18.545 1.00 70.19 101 ALA A CA 1
ATOM 796 C C . ALA A 1 101 ? 7.644 -5.641 18.004 1.00 70.19 101 ALA A C 1
ATOM 798 O O . ALA A 1 101 ? 8.659 -5.375 18.642 1.00 70.19 101 ALA A O 1
ATOM 799 N N . PHE A 1 102 ? 7.700 -6.282 16.829 1.00 80.38 102 PHE A N 1
ATOM 800 C CA . PHE A 1 102 ? 8.952 -6.439 16.070 1.00 80.38 102 PHE A CA 1
ATOM 801 C C . PHE A 1 102 ? 8.804 -6.007 14.608 1.00 80.38 102 PHE A C 1
ATOM 803 O O . PHE A 1 102 ? 7.782 -6.237 13.949 1.00 80.38 102 PHE A O 1
ATOM 810 N N . ASP A 1 103 ? 9.839 -5.345 14.102 1.00 79.12 103 ASP A N 1
ATOM 811 C CA . ASP A 1 103 ? 9.936 -4.869 12.727 1.00 79.12 103 ASP A CA 1
ATOM 812 C C . ASP A 1 103 ? 10.688 -5.878 11.837 1.00 79.12 103 ASP A C 1
ATOM 814 O O . ASP A 1 103 ? 11.128 -6.941 12.288 1.00 79.12 103 ASP A O 1
ATOM 818 N N . ARG A 1 104 ? 10.789 -5.580 10.537 1.00 79.81 104 ARG A N 1
ATOM 819 C CA . ARG A 1 104 ? 11.483 -6.461 9.584 1.00 79.81 104 ARG A CA 1
ATOM 820 C C . ARG A 1 104 ? 12.990 -6.538 9.836 1.00 79.81 104 ARG A C 1
ATOM 822 O O . ARG A 1 104 ? 13.589 -7.568 9.544 1.00 79.81 104 ARG A O 1
ATOM 829 N N . ASN A 1 105 ? 13.595 -5.496 10.401 1.00 77.31 105 ASN A N 1
ATOM 830 C CA . ASN A 1 105 ? 15.025 -5.485 10.707 1.00 77.31 105 ASN A CA 1
ATOM 831 C C . ASN A 1 105 ? 15.345 -6.470 11.837 1.00 77.31 105 ASN A C 1
ATOM 833 O O . ASN A 1 105 ? 16.215 -7.325 11.680 1.00 77.31 105 ASN A O 1
ATOM 837 N N . LEU A 1 106 ? 14.577 -6.427 12.928 1.00 81.06 106 LEU A N 1
ATOM 838 C CA . LEU A 1 106 ? 14.672 -7.396 14.018 1.00 81.06 106 LEU A CA 1
ATOM 839 C C . LEU A 1 106 ? 14.371 -8.814 13.526 1.00 81.06 106 LEU A C 1
ATOM 841 O O . LEU A 1 106 ? 15.071 -9.747 13.905 1.00 81.06 106 LEU A O 1
ATOM 845 N N . PHE A 1 107 ? 13.388 -8.987 12.638 1.00 89.00 107 PHE A N 1
ATOM 846 C CA . PHE A 1 107 ? 13.087 -10.299 12.066 1.00 89.00 107 PHE A CA 1
ATOM 847 C C . PHE A 1 107 ? 14.234 -10.866 11.217 1.00 89.00 107 PHE A C 1
ATOM 849 O O . PHE A 1 107 ? 14.571 -12.039 11.356 1.00 89.00 107 PHE A O 1
ATOM 856 N N . ASN A 1 108 ? 14.883 -10.042 10.391 1.00 83.75 108 ASN A N 1
ATOM 857 C CA . ASN A 1 108 ? 16.057 -10.460 9.620 1.00 83.75 108 ASN A CA 1
ATOM 858 C C . ASN A 1 108 ? 17.237 -10.835 10.529 1.00 83.75 108 ASN A C 1
ATOM 860 O O . ASN A 1 108 ? 17.921 -11.823 10.261 1.00 83.75 108 ASN A O 1
ATOM 864 N N . ASN A 1 109 ? 17.433 -10.118 11.638 1.00 84.56 109 ASN A N 1
ATOM 865 C CA . ASN A 1 109 ? 18.423 -10.492 12.650 1.00 84.56 109 ASN A CA 1
ATOM 866 C C . ASN A 1 109 ? 18.050 -11.814 13.345 1.00 84.56 109 ASN A C 1
ATOM 868 O O . ASN A 1 109 ? 18.915 -12.623 13.650 1.00 84.56 109 ASN A O 1
ATOM 872 N N . ILE A 1 110 ? 16.764 -12.090 13.572 1.00 89.69 110 ILE A N 1
ATOM 873 C CA . ILE A 1 110 ? 16.327 -13.389 14.106 1.00 89.69 110 ILE A CA 1
ATOM 874 C C . ILE A 1 110 ? 16.607 -14.507 13.094 1.00 89.69 110 ILE A C 1
ATOM 876 O O . ILE A 1 110 ? 17.066 -15.576 13.486 1.00 89.69 110 ILE A O 1
ATOM 880 N N . ILE A 1 111 ? 16.386 -14.274 11.795 1.00 90.06 111 ILE A N 1
ATOM 881 C CA . ILE A 1 111 ? 16.740 -15.236 10.740 1.00 90.06 111 ILE A CA 1
ATOM 882 C C . ILE A 1 111 ? 18.248 -15.515 10.745 1.00 90.06 111 ILE A C 1
ATOM 884 O O . ILE A 1 111 ? 18.628 -16.683 10.645 1.00 90.06 111 ILE A O 1
ATOM 888 N N . SER A 1 112 ? 19.097 -14.493 10.923 1.00 86.31 112 SER A N 1
ATOM 889 C CA . SER A 1 112 ? 20.554 -14.679 10.931 1.00 86.31 112 SER A CA 1
ATOM 890 C C . SER A 1 112 ? 21.025 -15.622 12.043 1.00 86.31 112 SER A C 1
ATOM 892 O O . SER A 1 112 ? 21.875 -16.470 11.780 1.00 86.31 112 SER A O 1
ATOM 894 N N . VAL A 1 113 ? 20.380 -15.617 13.219 1.00 86.81 113 VAL A N 1
ATOM 895 C CA . VAL A 1 113 ? 20.627 -16.602 14.299 1.00 86.81 113 VAL A CA 1
ATOM 896 C C . VAL A 1 113 ? 20.491 -18.046 13.810 1.00 86.81 113 VAL A C 1
ATOM 898 O O . VAL A 1 113 ? 21.248 -18.923 14.225 1.00 86.81 113 VAL A O 1
ATOM 901 N N . PHE A 1 114 ? 19.566 -18.307 12.886 1.00 87.56 114 PHE A N 1
ATOM 902 C CA . PHE A 1 114 ? 19.316 -19.638 12.340 1.00 87.56 114 PHE A CA 1
ATOM 903 C C . PHE A 1 114 ? 20.021 -19.913 11.010 1.00 87.56 114 PHE A C 1
ATOM 905 O O . PHE A 1 114 ? 19.877 -21.013 10.471 1.00 87.56 114 PHE A O 1
ATOM 912 N N . THR A 1 115 ? 20.774 -18.968 10.449 1.00 85.75 115 THR A N 1
ATOM 913 C CA . THR A 1 115 ? 21.441 -19.132 9.143 1.00 85.75 115 THR A CA 1
ATOM 914 C C . THR A 1 115 ? 22.946 -18.882 9.185 1.00 85.75 115 THR A C 1
ATOM 916 O O . THR A 1 115 ? 23.645 -19.300 8.262 1.00 85.75 115 THR A O 1
ATOM 919 N N . SER A 1 116 ? 23.458 -18.246 10.240 1.00 83.19 116 SER A N 1
ATOM 920 C CA . SER A 1 116 ? 24.885 -17.989 10.432 1.00 83.19 116 SER A CA 1
ATOM 921 C C . SER A 1 116 ? 25.700 -19.271 10.594 1.00 83.19 116 SER A C 1
ATOM 923 O O . SER A 1 116 ? 25.222 -20.314 11.052 1.00 83.19 116 SER A O 1
ATOM 925 N N . ARG A 1 117 ? 26.969 -19.208 10.176 1.00 78.75 117 ARG A N 1
ATOM 926 C CA . ARG A 1 117 ? 27.878 -20.361 10.225 1.00 78.75 117 ARG A CA 1
ATOM 927 C C . ARG A 1 117 ? 28.408 -20.557 11.645 1.00 78.75 117 ARG A C 1
ATOM 929 O O . ARG A 1 117 ? 28.657 -19.596 12.366 1.00 78.75 117 ARG A O 1
ATOM 936 N N . LYS A 1 118 ? 28.683 -21.810 12.017 1.00 74.88 118 LYS A N 1
ATOM 937 C CA . LYS A 1 118 ? 29.227 -22.173 13.339 1.00 74.88 118 LYS A CA 1
ATOM 938 C C . LYS A 1 118 ? 30.502 -21.390 13.701 1.00 74.88 118 LYS A C 1
ATOM 940 O O . LYS A 1 118 ? 30.672 -21.018 14.859 1.00 74.88 118 LYS A O 1
ATOM 945 N N . ASP A 1 119 ? 31.355 -21.092 12.722 1.00 73.25 119 ASP A N 1
ATOM 946 C CA . ASP A 1 119 ? 32.620 -20.359 12.912 1.00 73.25 119 ASP A CA 1
ATOM 947 C C . ASP A 1 119 ? 32.428 -18.862 13.203 1.00 73.25 119 ASP A C 1
ATOM 949 O O . ASP A 1 119 ? 33.309 -18.210 13.759 1.00 73.25 119 ASP A O 1
ATOM 953 N N . GLU A 1 120 ? 31.302 -18.291 12.783 1.00 75.31 120 GLU A N 1
ATOM 954 C CA . GLU A 1 120 ? 30.931 -16.897 13.042 1.00 75.31 120 GLU A CA 1
ATOM 955 C C . GLU A 1 120 ? 30.406 -16.761 14.473 1.00 75.31 120 GLU A C 1
ATOM 957 O O . GLU A 1 120 ? 30.944 -15.995 15.264 1.00 75.31 120 GLU A O 1
ATOM 962 N N . ILE A 1 121 ? 29.482 -17.644 14.853 1.00 76.69 121 ILE A N 1
ATOM 963 C CA . ILE A 1 121 ? 28.933 -17.729 16.212 1.00 76.69 121 ILE A CA 1
ATOM 964 C C . ILE A 1 121 ? 30.035 -18.042 17.240 1.00 76.69 121 ILE A C 1
ATOM 966 O O . ILE A 1 121 ? 30.061 -17.486 18.336 1.00 76.69 121 ILE A O 1
ATOM 970 N N . SER A 1 122 ? 30.991 -18.909 16.887 1.00 75.31 122 SER A N 1
ATOM 971 C CA . SER A 1 122 ? 32.120 -19.243 17.769 1.00 75.31 122 SER A CA 1
ATOM 972 C C . SER A 1 122 ? 33.085 -18.068 17.958 1.00 75.31 122 SER A C 1
ATOM 974 O O . SER A 1 122 ? 33.653 -17.927 19.039 1.00 75.31 122 SER A O 1
ATOM 976 N N . ARG A 1 123 ? 33.260 -17.210 16.939 1.00 74.31 123 ARG A N 1
ATOM 977 C CA . ARG A 1 123 ? 34.098 -16.000 17.026 1.00 74.31 123 ARG A CA 1
ATOM 978 C C . ARG A 1 123 ? 33.518 -14.953 17.969 1.00 74.31 123 ARG A C 1
ATOM 980 O O . ARG A 1 123 ? 34.286 -14.239 18.603 1.00 74.31 123 ARG A O 1
ATOM 987 N N . GLU A 1 124 ? 32.198 -14.901 18.093 1.00 72.00 124 GLU A N 1
ATOM 988 C CA . GLU A 1 124 ? 31.523 -13.996 19.026 1.00 72.00 124 GLU A CA 1
ATOM 989 C C . GLU A 1 124 ? 31.433 -14.549 20.456 1.00 72.00 124 GLU A C 1
ATOM 991 O O . GLU A 1 124 ? 31.000 -13.840 21.354 1.00 72.00 124 GLU A O 1
ATOM 996 N N . GLY A 1 125 ? 31.914 -15.772 20.711 1.00 71.38 125 GLY A N 1
ATOM 997 C CA . GLY A 1 125 ? 31.947 -16.371 22.051 1.00 71.38 125 GLY A CA 1
ATOM 998 C C . GLY A 1 125 ? 30.817 -17.365 22.336 1.00 71.38 125 GLY A C 1
ATOM 999 O O . GLY A 1 125 ? 30.612 -17.735 23.490 1.00 71.38 125 GLY A O 1
ATOM 1000 N N . GLY A 1 126 ? 30.100 -17.826 21.305 1.00 79.88 126 GLY A N 1
ATOM 1001 C CA . GLY A 1 126 ? 29.018 -18.809 21.408 1.00 79.88 126 GLY A CA 1
ATOM 1002 C C . GLY A 1 126 ? 27.638 -18.221 21.102 1.00 79.88 126 GLY A C 1
ATOM 1003 O O . GLY A 1 126 ? 27.503 -17.043 20.783 1.00 79.88 126 GLY A O 1
ATOM 1004 N N . GLY A 1 127 ? 26.591 -19.048 21.196 1.00 80.88 127 GLY A N 1
ATOM 1005 C CA . GLY A 1 127 ? 25.229 -18.646 20.821 1.00 80.88 127 GLY A CA 1
ATOM 1006 C C . GLY A 1 127 ? 24.689 -17.462 21.625 1.00 80.88 127 GLY A C 1
ATOM 1007 O O . GLY A 1 127 ? 24.041 -16.583 21.062 1.00 80.88 127 GLY A O 1
ATOM 1008 N N . ARG A 1 128 ? 24.999 -17.397 22.926 1.00 85.06 128 ARG A N 1
ATOM 1009 C CA . ARG A 1 128 ? 24.495 -16.338 23.807 1.00 85.06 128 ARG A CA 1
ATOM 1010 C C . ARG A 1 128 ? 25.110 -14.960 23.514 1.00 85.06 128 ARG A C 1
ATOM 1012 O O . ARG A 1 128 ? 24.337 -14.045 23.236 1.00 85.06 128 ARG A O 1
ATOM 1019 N N . PRO A 1 129 ? 26.447 -14.801 23.486 1.00 82.56 129 PRO A N 1
ATOM 1020 C CA . PRO A 1 129 ? 27.063 -13.547 23.057 1.00 82.56 129 PRO A CA 1
ATOM 1021 C C . PRO A 1 129 ? 26.640 -13.089 21.654 1.00 82.56 129 PRO A C 1
ATOM 1023 O O . PRO A 1 129 ? 26.416 -11.899 21.460 1.00 82.56 129 PRO A O 1
ATOM 1026 N N . PHE A 1 130 ? 26.460 -14.025 20.712 1.00 83.56 130 PHE A N 1
ATOM 1027 C CA . PHE A 1 130 ? 26.025 -13.729 19.340 1.00 83.56 130 PHE A CA 1
ATOM 1028 C C . PHE A 1 130 ? 24.617 -13.107 19.288 1.00 83.56 130 PHE A C 1
ATOM 1030 O O . PHE A 1 130 ? 24.376 -12.094 18.635 1.00 83.56 130 PHE A O 1
ATOM 1037 N N . VAL A 1 131 ? 23.669 -13.676 20.037 1.00 85.06 131 VAL A N 1
ATOM 1038 C CA . VAL A 1 131 ? 22.299 -13.144 20.148 1.00 85.06 131 VAL A CA 1
ATOM 1039 C C . VAL A 1 131 ? 22.266 -11.783 20.852 1.00 85.06 131 VAL A C 1
ATOM 1041 O O . VAL A 1 131 ? 21.521 -10.890 20.434 1.00 85.06 131 VAL A O 1
ATOM 1044 N N . ASP A 1 132 ? 23.066 -11.610 21.907 1.00 82.38 132 ASP A N 1
ATOM 1045 C CA . ASP A 1 132 ? 23.161 -10.343 22.637 1.00 82.38 132 ASP A CA 1
ATOM 1046 C C . ASP A 1 132 ? 23.788 -9.237 21.764 1.00 82.38 132 ASP A C 1
ATOM 1048 O O . ASP A 1 132 ? 23.293 -8.108 21.769 1.00 82.38 132 ASP A O 1
ATOM 1052 N N . GLY A 1 133 ? 24.799 -9.566 20.948 1.00 78.12 133 GLY A N 1
ATOM 1053 C CA . GLY A 1 133 ? 25.432 -8.654 19.984 1.00 78.12 133 GLY A CA 1
ATOM 1054 C C . GLY A 1 133 ? 24.487 -8.151 18.887 1.00 78.12 133 GLY A C 1
ATOM 1055 O O . GLY A 1 133 ? 24.602 -7.008 18.446 1.00 78.12 133 GLY A O 1
ATOM 1056 N N . LEU A 1 134 ? 23.490 -8.958 18.508 1.00 79.81 134 LEU A N 1
ATOM 1057 C CA . LEU A 1 134 ? 22.432 -8.585 17.560 1.00 79.81 134 LEU A CA 1
ATOM 1058 C C . LEU A 1 134 ? 21.259 -7.817 18.206 1.00 79.81 134 LEU A C 1
ATOM 1060 O O . LEU A 1 134 ? 20.299 -7.466 17.514 1.00 79.81 134 LEU A O 1
ATOM 1064 N N . GLY A 1 135 ? 21.301 -7.567 19.521 1.00 80.69 135 GLY A N 1
ATOM 1065 C CA . GLY A 1 135 ? 20.231 -6.886 20.256 1.00 80.69 135 GLY A CA 1
ATOM 1066 C C . GLY A 1 135 ? 18.960 -7.727 20.430 1.00 80.69 135 GLY A C 1
ATOM 1067 O O . GLY A 1 135 ? 17.874 -7.182 20.620 1.00 80.69 135 GLY A O 1
ATOM 1068 N N . LEU A 1 136 ? 19.065 -9.060 20.363 1.00 86.56 136 LEU A N 1
ATOM 1069 C CA . LEU A 1 136 ? 17.913 -9.971 20.311 1.00 86.56 136 LEU A CA 1
ATOM 1070 C C . LEU A 1 136 ? 17.545 -10.611 21.658 1.00 86.56 136 LEU A C 1
ATOM 1072 O O . LEU A 1 136 ? 16.702 -11.508 21.708 1.00 86.56 136 LEU A O 1
ATOM 1076 N N . LYS A 1 137 ? 18.113 -10.129 22.767 1.00 83.50 137 LYS A N 1
ATOM 1077 C CA . LYS A 1 137 ? 17.907 -10.674 24.121 1.00 83.50 137 LYS A CA 1
ATOM 1078 C C . LYS A 1 137 ? 16.434 -10.823 24.527 1.00 83.50 137 LYS A C 1
ATOM 1080 O O . LYS A 1 137 ? 16.077 -11.751 25.244 1.00 83.50 137 LYS A O 1
ATOM 1085 N N . GLN A 1 138 ? 15.568 -9.933 24.042 1.00 81.44 138 GLN A N 1
ATOM 1086 C CA . GLN A 1 138 ? 14.125 -9.978 24.304 1.00 81.44 138 GLN A CA 1
ATOM 1087 C C . GLN A 1 138 ? 13.388 -11.120 23.580 1.00 81.44 138 GLN A C 1
ATOM 1089 O O . GLN A 1 138 ? 12.336 -11.549 24.047 1.00 81.44 138 GLN A O 1
ATOM 1094 N N . PHE A 1 139 ? 13.931 -11.609 22.460 1.00 86.88 139 PHE A N 1
ATOM 1095 C CA . PHE A 1 139 ? 13.370 -12.726 21.693 1.00 86.88 139 PHE A CA 1
ATOM 1096 C C . PHE A 1 139 ? 13.898 -14.074 22.179 1.00 86.88 139 PHE A C 1
ATOM 1098 O O . PHE A 1 139 ? 13.230 -15.086 22.005 1.00 86.88 139 PHE A O 1
ATOM 1105 N N . PHE A 1 140 ? 15.067 -14.087 22.819 1.00 89.94 140 PHE A N 1
ATOM 1106 C CA . PHE A 1 140 ? 15.691 -15.281 23.380 1.00 89.94 140 PHE A CA 1
ATOM 1107 C C . PHE A 1 140 ? 16.057 -15.033 24.851 1.00 89.94 140 PHE A C 1
ATOM 1109 O O . PHE A 1 140 ? 17.225 -14.822 25.166 1.00 89.94 140 PHE A O 1
ATOM 1116 N N . PRO A 1 141 ? 15.101 -14.983 25.785 1.00 81.75 141 PRO A N 1
ATOM 1117 C CA . PRO A 1 141 ? 15.412 -14.740 27.195 1.00 81.75 141 PRO A CA 1
ATOM 1118 C C . PRO A 1 141 ? 16.145 -15.935 27.840 1.00 81.75 141 PRO A C 1
ATOM 1120 O O . PRO A 1 141 ? 15.959 -17.073 27.421 1.00 81.75 141 PRO A O 1
ATOM 1123 N N . ASP A 1 142 ? 16.959 -15.692 28.880 1.00 75.81 142 ASP A N 1
ATOM 1124 C CA . ASP A 1 142 ? 17.586 -16.772 29.685 1.00 75.81 142 ASP A CA 1
ATOM 1125 C C . ASP A 1 142 ? 16.550 -17.548 30.503 1.00 75.81 142 ASP A C 1
ATOM 1127 O O . ASP A 1 142 ? 16.726 -18.720 30.831 1.00 75.81 142 ASP A O 1
ATOM 1131 N N . TYR A 1 143 ? 15.466 -16.856 30.839 1.00 69.31 143 TYR A N 1
ATOM 1132 C CA . TYR A 1 143 ? 14.359 -17.374 31.606 1.00 69.31 143 TYR A CA 1
ATOM 1133 C C . TYR A 1 143 ? 13.066 -16.781 31.060 1.00 69.31 143 TYR A C 1
ATOM 1135 O O . TYR A 1 143 ? 12.899 -15.561 31.023 1.00 69.31 143 TYR A O 1
ATOM 1143 N N . TYR A 1 144 ? 12.164 -17.651 30.622 1.00 60.91 144 TYR A N 1
ATOM 1144 C CA . TYR A 1 144 ? 10.821 -17.272 30.213 1.00 60.91 144 TYR A CA 1
ATOM 1145 C C . TYR A 1 144 ? 9.811 -17.932 31.146 1.00 60.91 144 TYR A C 1
ATOM 1147 O O . TYR A 1 144 ? 9.520 -19.122 31.040 1.00 60.91 144 TYR A O 1
ATOM 1155 N N . GLN A 1 145 ? 9.278 -17.143 32.073 1.00 53.41 145 GLN A N 1
ATOM 1156 C CA . GLN A 1 145 ? 7.932 -17.379 32.575 1.00 53.41 145 GLN A CA 1
ATOM 1157 C C . GLN A 1 145 ? 7.011 -16.862 31.471 1.00 53.41 145 GLN A C 1
ATOM 1159 O O . GLN A 1 145 ? 7.229 -15.746 30.999 1.00 53.41 145 GLN A O 1
ATOM 1164 N N . GLY A 1 146 ? 6.045 -17.665 31.008 1.00 48.84 146 GLY A N 1
ATOM 1165 C CA . GLY A 1 146 ? 5.008 -17.181 30.083 1.00 48.84 146 GLY A CA 1
ATOM 1166 C C . GLY A 1 146 ? 4.317 -15.931 30.626 1.00 48.84 146 GLY A C 1
ATOM 1167 O O . GLY A 1 146 ? 4.622 -15.518 31.743 1.00 48.84 146 GLY A O 1
ATOM 1168 N N . ALA A 1 147 ? 3.379 -15.331 29.890 1.00 34.50 147 ALA A N 1
ATOM 1169 C CA . ALA A 1 147 ? 2.450 -14.364 30.473 1.00 34.50 147 ALA A CA 1
ATOM 1170 C C . ALA A 1 147 ? 1.683 -14.989 31.659 1.00 34.50 147 ALA A C 1
ATOM 1172 O O . ALA A 1 147 ? 0.566 -15.482 31.547 1.00 34.50 147 ALA A O 1
ATOM 1173 N N . VAL A 1 148 ? 2.343 -15.002 32.808 1.00 32.53 148 VAL A N 1
ATOM 1174 C CA . VAL A 1 148 ? 1.780 -15.023 34.133 1.00 32.53 148 VAL A CA 1
ATOM 1175 C C . VAL A 1 148 ? 1.291 -13.598 34.314 1.00 32.53 148 VAL A C 1
ATOM 1177 O O . VAL A 1 148 ? 2.060 -12.660 34.091 1.00 32.53 148 VAL A O 1
ATOM 1180 N N . ASP A 1 149 ? 0.011 -13.455 34.654 1.00 28.11 149 ASP A N 1
ATOM 1181 C CA . ASP A 1 149 ? -0.579 -12.213 35.149 1.00 28.11 149 ASP A CA 1
ATOM 1182 C C . ASP A 1 149 ? 0.466 -11.376 35.902 1.00 28.11 149 ASP A C 1
ATOM 1184 O O . ASP A 1 149 ? 1.185 -11.910 36.754 1.00 28.11 149 ASP A O 1
ATOM 1188 N N . GLU A 1 150 ? 0.518 -10.068 35.634 1.00 26.48 150 GLU A N 1
ATOM 1189 C CA . GLU A 1 150 ? 1.369 -9.057 36.292 1.00 26.48 150 GLU A CA 1
ATOM 1190 C C . GLU A 1 150 ? 1.141 -8.934 37.826 1.00 26.48 150 GLU A C 1
ATOM 1192 O O . GLU A 1 150 ? 1.388 -7.897 38.432 1.00 26.48 150 GLU A O 1
ATOM 1197 N N . GLN A 1 151 ? 0.685 -9.990 38.504 1.00 31.11 151 GLN A N 1
ATOM 1198 C CA . GLN A 1 151 ? 0.431 -10.066 39.941 1.00 31.11 151 GLN A CA 1
ATOM 1199 C C . GLN A 1 151 ? 1.428 -10.943 40.720 1.00 31.11 151 GLN A C 1
ATOM 1201 O O . GLN A 1 151 ? 1.208 -11.180 41.906 1.00 31.11 151 GLN A O 1
ATOM 1206 N N . ARG A 1 152 ? 2.519 -11.439 40.118 1.00 33.91 152 ARG A N 1
ATOM 1207 C CA . ARG A 1 152 ? 3.521 -12.257 40.837 1.00 33.91 152 ARG A CA 1
ATOM 1208 C C . ARG A 1 152 ? 4.824 -11.513 41.129 1.00 33.91 152 ARG A C 1
ATOM 1210 O O . ARG A 1 152 ? 5.884 -11.857 40.617 1.00 33.91 152 ARG A O 1
ATOM 1217 N N . THR A 1 153 ? 4.762 -10.544 42.032 1.00 31.23 153 THR A N 1
ATOM 1218 C CA . THR A 1 153 ? 5.901 -10.210 42.898 1.00 31.23 153 THR A CA 1
ATOM 1219 C C . THR A 1 153 ? 5.770 -11.021 44.191 1.00 31.23 153 THR A C 1
ATOM 1221 O O . THR A 1 153 ? 4.710 -10.972 44.815 1.00 31.23 153 THR A O 1
ATOM 1224 N N . PRO A 1 154 ? 6.794 -11.779 44.633 1.00 41.41 154 PRO A N 1
ATOM 1225 C CA . PRO A 1 154 ? 6.799 -12.332 45.982 1.00 41.41 154 PRO A CA 1
ATOM 1226 C C . PRO A 1 154 ? 6.786 -11.158 46.971 1.00 41.41 154 PRO A C 1
ATOM 1228 O O . PRO A 1 154 ? 7.771 -10.431 47.095 1.00 41.41 154 PRO A O 1
ATOM 1231 N N . GLU A 1 155 ? 5.653 -10.916 47.634 1.00 47.12 155 GLU A N 1
ATOM 1232 C CA . GLU A 1 155 ? 5.565 -9.957 48.738 1.00 47.12 155 GLU A CA 1
ATOM 1233 C C . GLU A 1 155 ? 6.255 -10.557 49.969 1.00 47.12 155 GLU A C 1
ATOM 1235 O O . GLU A 1 155 ? 5.608 -11.025 50.904 1.00 47.12 155 GLU A O 1
ATOM 1240 N N . THR A 1 156 ? 7.585 -10.570 49.990 1.00 49.38 156 THR A N 1
ATOM 1241 C CA . THR A 1 156 ? 8.324 -10.942 51.196 1.00 49.38 156 THR A CA 1
ATOM 1242 C C . THR A 1 156 ? 8.680 -9.683 51.974 1.00 49.38 156 THR A C 1
ATOM 1244 O O . THR A 1 156 ? 9.491 -8.868 51.534 1.00 49.38 156 THR A O 1
ATOM 1247 N N . SER A 1 157 ? 8.085 -9.493 53.155 1.00 52.19 157 SER A N 1
ATOM 1248 C CA . SER A 1 157 ? 8.498 -8.408 54.050 1.00 52.19 157 SER A CA 1
ATOM 1249 C C . SER A 1 157 ? 9.939 -8.663 54.518 1.00 52.19 157 SER A C 1
ATOM 1251 O O . SER A 1 157 ? 10.179 -9.585 55.304 1.00 52.19 157 SER A O 1
ATOM 1253 N N . SER A 1 158 ? 10.884 -7.844 54.044 1.00 53.44 158 SER A N 1
ATOM 1254 C CA . SER A 1 158 ? 12.318 -7.848 54.399 1.00 53.44 158 SER A CA 1
ATOM 1255 C C . SER A 1 158 ? 12.579 -8.076 55.898 1.00 53.44 158 SER A C 1
ATOM 1257 O O . SER A 1 158 ? 13.491 -8.815 56.270 1.00 53.44 158 SER A O 1
ATOM 1259 N N . ASP A 1 159 ? 11.740 -7.503 56.762 1.00 56.69 159 ASP A N 1
ATOM 1260 C CA . ASP A 1 159 ? 11.942 -7.489 58.213 1.00 56.69 159 ASP A CA 1
ATOM 1261 C C . ASP A 1 159 ? 11.695 -8.853 58.885 1.00 56.69 159 ASP A C 1
ATOM 1263 O O . ASP A 1 159 ? 12.346 -9.181 59.877 1.00 56.69 159 ASP A O 1
ATOM 1267 N N . LEU A 1 160 ? 10.820 -9.701 58.328 1.00 57.31 160 LEU A N 1
ATOM 1268 C CA . LEU A 1 160 ? 10.567 -11.054 58.854 1.00 57.31 160 LEU A CA 1
ATOM 1269 C C . LEU A 1 160 ? 11.666 -12.055 58.456 1.00 57.31 160 LEU A C 1
ATOM 1271 O O . LEU A 1 160 ? 11.995 -12.957 59.226 1.00 57.31 160 LEU A O 1
ATOM 1275 N N . LEU A 1 161 ? 12.302 -11.847 57.299 1.00 57.03 161 LEU A N 1
ATOM 1276 C CA . LEU A 1 161 ? 13.479 -12.602 56.842 1.00 57.03 161 LEU A CA 1
ATOM 1277 C C . LEU A 1 161 ? 14.748 -12.276 57.645 1.00 57.03 161 LEU A C 1
ATOM 1279 O O . LEU A 1 161 ? 15.680 -13.078 57.686 1.00 57.03 161 LEU A O 1
ATOM 1283 N N . GLN A 1 162 ? 14.817 -11.108 58.290 1.00 62.47 162 GLN A N 1
ATOM 1284 C CA . GLN A 1 162 ? 15.905 -10.786 59.220 1.00 62.47 162 GLN A CA 1
ATOM 1285 C C . GLN A 1 162 ? 15.750 -11.530 60.556 1.00 62.47 162 GLN A C 1
ATOM 1287 O O . GLN A 1 162 ? 16.747 -11.958 61.138 1.00 62.47 162 GLN A O 1
ATOM 1292 N N . LEU A 1 163 ? 14.510 -11.758 61.003 1.00 58.00 163 LEU A N 1
ATOM 1293 C CA . LEU A 1 163 ? 14.201 -12.526 62.213 1.00 58.00 163 LEU A CA 1
ATOM 1294 C C . LEU A 1 163 ? 14.491 -14.025 62.052 1.00 58.00 163 LEU A C 1
ATOM 1296 O O . LEU A 1 163 ? 14.979 -14.638 62.998 1.00 58.00 163 LEU A O 1
ATOM 1300 N N . SER A 1 164 ? 14.283 -14.608 60.864 1.00 56.91 164 SER A N 1
ATOM 1301 C CA . SER A 1 164 ? 14.628 -16.018 60.608 1.00 56.91 164 SER A CA 1
ATOM 1302 C C . SER A 1 164 ? 16.139 -16.289 60.650 1.00 56.91 164 SER A C 1
ATOM 1304 O O . SER A 1 164 ? 16.553 -17.376 61.044 1.00 56.91 164 SER A O 1
ATOM 1306 N N . LYS A 1 165 ? 16.972 -15.285 60.337 1.00 59.31 165 LYS A N 1
ATOM 1307 C CA . LYS A 1 165 ? 18.445 -15.370 60.383 1.00 59.31 165 LYS A CA 1
ATOM 1308 C C . LYS A 1 165 ? 19.031 -15.339 61.802 1.00 59.31 165 LYS A C 1
ATOM 1310 O O . LYS A 1 165 ? 20.194 -15.695 61.975 1.00 59.31 165 LYS A O 1
ATOM 1315 N N . SER A 1 166 ? 18.262 -14.918 62.813 1.00 65.00 166 SER A N 1
ATOM 1316 C CA . SER A 1 166 ? 18.715 -14.835 64.217 1.00 65.00 166 SER A CA 1
ATOM 1317 C C . SER A 1 166 ? 18.637 -16.177 64.966 1.00 65.00 166 SER A C 1
ATOM 1319 O O . SER A 1 166 ? 19.155 -16.329 66.083 1.00 65.00 166 SER A O 1
ATOM 1321 N N . VAL A 1 167 ? 17.992 -17.173 64.354 1.00 72.19 167 VAL A N 1
ATOM 1322 C CA . VAL A 1 167 ? 17.844 -18.528 64.879 1.00 72.19 167 VAL A CA 1
ATOM 1323 C C . VAL A 1 167 ? 18.647 -19.479 63.988 1.00 72.19 167 VAL A C 1
ATOM 1325 O O . VAL A 1 167 ? 18.485 -19.444 62.771 1.00 72.19 167 VAL A O 1
ATOM 1328 N N . PRO A 1 168 ? 19.525 -20.333 64.550 1.00 73.12 168 PRO A N 1
ATOM 1329 C CA . PRO A 1 168 ? 20.307 -21.269 63.751 1.00 73.12 168 PRO A CA 1
ATOM 1330 C C . PRO A 1 168 ? 19.419 -22.176 62.892 1.00 73.12 168 PRO A C 1
ATOM 1332 O O . PRO A 1 168 ? 18.475 -22.783 63.401 1.00 73.12 168 PRO A O 1
ATOM 1335 N N . ASP A 1 169 ? 19.773 -22.323 61.615 1.00 67.62 169 ASP A N 1
ATOM 1336 C CA . ASP A 1 169 ? 18.975 -23.042 60.610 1.00 67.62 169 ASP A CA 1
ATOM 1337 C C . ASP A 1 169 ? 18.667 -24.494 61.021 1.00 67.62 169 ASP A C 1
ATOM 1339 O O . ASP A 1 169 ? 17.552 -24.982 60.859 1.00 67.62 169 ASP A O 1
ATOM 1343 N N . GLY A 1 170 ? 19.616 -25.156 61.695 1.00 67.69 170 GLY A N 1
ATOM 1344 C CA . GLY A 1 170 ? 19.426 -26.508 62.231 1.00 67.69 170 GLY A CA 1
ATOM 1345 C C . GLY A 1 170 ? 18.351 -26.625 63.324 1.00 67.69 170 GLY A C 1
ATOM 1346 O O . GLY A 1 170 ? 17.759 -27.691 63.474 1.00 67.69 170 GLY A O 1
ATOM 1347 N N . VAL A 1 171 ? 18.065 -25.552 64.075 1.00 70.50 171 VAL A N 1
ATOM 1348 C CA . VAL A 1 171 ? 16.995 -25.529 65.094 1.00 70.50 171 VAL A CA 1
ATOM 1349 C C . VAL A 1 171 ? 15.628 -25.389 64.424 1.00 70.50 171 VAL A C 1
ATOM 1351 O O . VAL A 1 171 ? 14.707 -26.135 64.753 1.00 70.50 171 VAL A O 1
ATOM 1354 N N . LEU A 1 172 ? 15.506 -24.476 63.454 1.00 73.00 172 LEU A N 1
ATOM 1355 C CA . LEU A 1 172 ? 14.270 -24.286 62.689 1.00 73.00 172 LEU A CA 1
ATOM 1356 C C . LEU A 1 172 ? 13.949 -25.520 61.837 1.00 73.00 172 LEU A C 1
ATOM 1358 O O . LEU A 1 172 ? 12.831 -26.026 61.898 1.00 73.00 172 LEU A O 1
ATOM 1362 N N . GLY A 1 173 ? 14.941 -26.067 61.128 1.00 69.56 173 GLY A N 1
ATOM 1363 C CA . GLY A 1 173 ? 14.792 -27.280 60.321 1.00 69.56 173 GLY A CA 1
ATOM 1364 C C . GLY A 1 173 ? 14.361 -28.505 61.136 1.00 69.56 173 GLY A C 1
ATOM 1365 O O . GLY A 1 173 ? 13.606 -29.334 60.634 1.00 69.56 173 GLY A O 1
ATOM 1366 N N . TYR A 1 174 ? 14.754 -28.608 62.414 1.00 73.50 174 TYR A N 1
ATOM 1367 C CA . TYR A 1 174 ? 14.272 -29.667 63.311 1.00 73.50 174 TYR A CA 1
ATOM 1368 C C . TYR A 1 174 ? 12.810 -29.460 63.728 1.00 73.50 174 TYR A C 1
ATOM 1370 O O . TYR A 1 174 ? 12.004 -30.382 63.600 1.00 73.50 174 TYR A O 1
ATOM 1378 N N . LEU A 1 175 ? 12.445 -28.254 64.185 1.00 74.00 175 LEU A N 1
ATOM 1379 C CA . LEU A 1 175 ? 11.074 -27.946 64.623 1.00 74.00 175 LEU A CA 1
ATOM 1380 C C . LEU A 1 175 ? 10.055 -28.054 63.476 1.00 74.00 175 LEU A C 1
ATOM 1382 O O . LEU A 1 175 ? 8.900 -28.401 63.715 1.00 74.00 175 LEU A O 1
ATOM 1386 N N . ILE A 1 176 ? 10.497 -27.814 62.239 1.00 76.25 176 ILE A N 1
ATOM 1387 C CA . ILE A 1 176 ? 9.710 -27.924 60.999 1.00 76.25 176 ILE A CA 1
ATOM 1388 C C . ILE A 1 176 ? 9.810 -29.348 60.385 1.00 76.25 176 ILE A C 1
ATOM 1390 O O . ILE A 1 176 ? 8.981 -29.721 59.554 1.00 76.25 176 ILE A O 1
ATOM 1394 N N . ARG A 1 177 ? 10.747 -30.193 60.862 1.00 66.75 177 ARG A N 1
ATOM 1395 C CA . ARG A 1 177 ? 11.039 -31.577 60.412 1.00 66.75 177 ARG A CA 1
ATOM 1396 C C . ARG A 1 177 ? 11.553 -31.710 58.963 1.00 66.75 177 ARG A C 1
ATOM 1398 O O . ARG A 1 177 ? 11.188 -32.637 58.245 1.00 66.75 177 ARG A O 1
ATOM 1405 N N . GLU A 1 178 ? 12.456 -30.832 58.540 1.00 58.38 178 GLU A N 1
ATOM 1406 C CA . GLU A 1 178 ? 13.102 -30.885 57.215 1.00 58.38 178 GLU A CA 1
ATOM 1407 C C . GLU A 1 178 ? 14.238 -31.932 57.126 1.00 58.38 178 GLU A C 1
ATOM 1409 O O . GLU A 1 178 ? 14.560 -32.414 56.038 1.00 58.38 178 GLU A O 1
ATOM 1414 N N . HIS A 1 179 ? 14.819 -32.351 58.260 1.00 51.59 179 HIS A N 1
ATOM 1415 C CA . HIS A 1 179 ? 15.903 -33.342 58.321 1.00 51.59 179 HIS A CA 1
ATOM 1416 C C . HIS A 1 179 ? 15.624 -34.424 59.374 1.00 51.59 179 HIS A C 1
ATOM 1418 O O . HIS A 1 179 ? 15.478 -34.135 60.559 1.00 51.59 179 HIS A O 1
ATOM 1424 N N . GLY A 1 180 ? 15.557 -35.691 58.955 1.00 48.69 180 GLY A N 1
ATOM 1425 C CA . GLY A 1 180 ? 15.350 -36.825 59.857 1.00 48.69 180 GLY A CA 1
ATOM 1426 C C . GLY A 1 180 ? 16.656 -37.342 60.458 1.00 48.69 180 GLY A C 1
ATOM 1427 O O . GLY A 1 180 ? 17.274 -38.204 59.842 1.00 48.69 180 GLY A O 1
ATOM 1428 N N . ARG A 1 181 ? 17.066 -36.851 61.640 1.00 50.31 181 ARG A N 1
ATOM 1429 C CA . ARG A 1 181 ? 17.980 -37.553 62.574 1.00 50.31 181 ARG A CA 1
ATOM 1430 C C . ARG A 1 181 ? 17.726 -37.144 64.034 1.00 50.31 181 ARG A C 1
ATOM 1432 O O . ARG A 1 181 ? 17.638 -35.961 64.346 1.00 50.31 181 ARG A O 1
ATOM 1439 N N . ASP A 1 182 ? 17.685 -38.144 64.915 1.00 50.66 182 ASP A N 1
ATOM 1440 C CA . ASP A 1 182 ? 17.265 -38.095 66.327 1.00 50.66 182 ASP A CA 1
ATOM 1441 C C . ASP A 1 182 ? 18.352 -37.674 67.353 1.00 50.66 182 ASP A C 1
ATOM 1443 O O . ASP A 1 182 ? 18.176 -37.845 68.558 1.00 50.66 182 ASP A O 1
ATOM 1447 N N . GLU A 1 183 ? 19.483 -37.084 66.945 1.00 49.09 183 GLU A N 1
ATOM 1448 C CA . GLU A 1 183 ? 20.604 -36.809 67.877 1.00 49.09 183 GLU A CA 1
ATOM 1449 C C . GLU A 1 183 ? 20.503 -35.485 68.672 1.00 49.09 183 GLU A C 1
ATOM 1451 O O . GLU A 1 183 ? 21.304 -35.233 69.574 1.00 49.09 183 GLU A O 1
ATOM 1456 N N . LEU A 1 184 ? 19.501 -34.634 68.418 1.00 52.16 184 LEU A N 1
ATOM 1457 C CA . LEU A 1 184 ? 19.338 -33.336 69.106 1.00 52.16 184 LEU A CA 1
ATOM 1458 C C . LEU A 1 184 ? 18.421 -33.362 70.348 1.00 52.16 184 LEU A C 1
ATOM 1460 O O . LEU A 1 184 ? 18.201 -32.322 70.975 1.00 52.16 184 LEU A O 1
ATOM 1464 N N . LEU A 1 185 ? 17.939 -34.535 70.772 1.00 48.00 185 LEU A N 1
ATOM 1465 C CA . LEU A 1 185 ? 17.023 -34.679 71.917 1.00 48.00 185 LEU A CA 1
ATOM 1466 C C . LEU A 1 185 ? 17.654 -34.368 73.288 1.00 48.00 185 LEU A C 1
ATOM 1468 O O . LEU A 1 185 ? 16.935 -34.057 74.234 1.00 48.00 185 LEU A O 1
ATOM 1472 N N . ALA A 1 186 ? 18.985 -34.332 73.404 1.00 48.25 186 ALA A N 1
ATOM 1473 C CA . ALA A 1 186 ? 19.655 -33.949 74.653 1.00 48.25 186 ALA A CA 1
ATOM 1474 C C . ALA A 1 186 ? 19.774 -32.418 74.870 1.00 48.25 186 ALA A C 1
ATOM 1476 O O . ALA A 1 186 ? 20.216 -31.983 75.934 1.00 48.25 186 ALA A O 1
ATOM 1477 N N . LYS A 1 187 ? 19.391 -31.576 73.890 1.00 53.53 187 LYS A N 1
ATOM 1478 C CA . LYS A 1 187 ? 19.532 -30.100 73.955 1.00 53.53 187 LYS A CA 1
ATOM 1479 C C . LYS A 1 187 ? 18.210 -29.315 73.920 1.00 53.53 187 LYS A C 1
ATOM 1481 O O . LYS A 1 187 ? 18.250 -28.092 74.029 1.00 53.53 187 LYS A O 1
ATOM 1486 N N . SER A 1 188 ? 17.053 -29.972 73.837 1.00 54.28 188 SER A N 1
ATOM 1487 C CA . SER A 1 188 ? 15.750 -29.324 73.596 1.00 54.28 188 SER A CA 1
ATOM 1488 C C . SER A 1 188 ? 15.317 -28.314 74.675 1.00 54.28 188 SER A C 1
ATOM 1490 O O . SER A 1 188 ? 14.834 -27.237 74.335 1.00 54.28 188 SER A O 1
ATOM 1492 N N . ARG A 1 189 ? 15.608 -28.562 75.963 1.00 55.06 189 ARG A N 1
ATOM 1493 C CA . ARG A 1 189 ? 15.354 -27.587 77.052 1.00 55.06 189 ARG A CA 1
ATOM 1494 C C . ARG A 1 189 ? 16.238 -26.330 77.004 1.00 55.06 189 ARG A C 1
ATOM 1496 O O . ARG A 1 189 ? 15.907 -25.346 77.649 1.00 55.06 189 ARG A O 1
ATOM 1503 N N . LYS A 1 190 ? 17.346 -26.333 76.248 1.00 60.41 190 LYS A N 1
ATOM 1504 C CA . LYS A 1 190 ? 18.192 -25.140 76.034 1.00 60.41 190 LYS A CA 1
ATOM 1505 C C . LYS A 1 190 ? 17.751 -24.288 74.837 1.00 60.41 190 LYS A C 1
ATOM 1507 O O . LYS A 1 190 ? 18.323 -23.222 74.639 1.00 60.41 190 LYS A O 1
ATOM 1512 N N . ILE A 1 191 ? 16.781 -24.745 74.036 1.00 62.84 191 ILE A N 1
ATOM 1513 C CA . ILE A 1 191 ? 16.272 -24.006 72.865 1.00 62.84 191 ILE A CA 1
ATOM 1514 C C . ILE A 1 191 ? 15.358 -22.851 73.304 1.00 62.84 191 ILE A C 1
ATOM 1516 O O . ILE A 1 191 ? 15.413 -21.774 72.716 1.00 62.84 191 ILE A O 1
ATOM 1520 N N . PHE A 1 192 ? 14.599 -23.049 74.387 1.00 72.75 192 PHE A N 1
ATOM 1521 C CA . PHE A 1 192 ? 13.667 -22.075 74.965 1.00 72.75 192 PHE A CA 1
ATOM 1522 C C . PHE A 1 192 ? 14.086 -21.630 76.381 1.00 72.75 192 PHE A C 1
ATOM 1524 O O . PHE A 1 192 ? 13.376 -21.905 77.345 1.00 72.75 192 PHE A O 1
ATOM 1531 N N . PRO A 1 193 ? 15.253 -20.977 76.553 1.00 65.44 193 PRO A N 1
ATOM 1532 C CA . PRO A 1 193 ? 15.755 -20.606 77.877 1.00 65.44 193 PRO A CA 1
ATOM 1533 C C . PRO A 1 193 ? 15.008 -19.415 78.506 1.00 65.44 193 PRO A C 1
ATOM 1535 O O . PRO A 1 193 ? 15.094 -19.226 79.715 1.00 65.44 193 PRO A O 1
ATOM 1538 N N . SER A 1 194 ? 14.301 -18.608 77.705 1.00 79.12 194 SER A N 1
ATOM 1539 C CA . SER A 1 194 ? 13.513 -17.448 78.143 1.00 79.12 194 SER A CA 1
ATOM 1540 C C . SER A 1 194 ? 12.280 -17.245 77.253 1.00 79.12 194 SER A C 1
ATOM 1542 O O . SER A 1 194 ? 12.250 -17.711 76.110 1.00 79.12 194 SER A O 1
ATOM 1544 N N . ASN A 1 195 ? 11.282 -16.508 77.754 1.00 80.75 195 ASN A N 1
ATOM 1545 C CA . ASN A 1 195 ? 10.071 -16.156 76.997 1.00 80.75 195 ASN A CA 1
ATOM 1546 C C . ASN A 1 195 ? 10.393 -15.323 75.743 1.00 80.75 195 ASN A C 1
ATOM 1548 O O . ASN A 1 195 ? 9.767 -15.505 74.701 1.00 80.75 195 ASN A O 1
ATOM 1552 N N . GLU A 1 196 ? 11.402 -14.451 75.819 1.00 81.50 196 GLU A N 1
ATOM 1553 C CA . GLU A 1 196 ? 11.880 -13.654 74.682 1.00 81.50 196 GLU A CA 1
ATOM 1554 C C . GLU A 1 196 ? 12.457 -14.554 73.589 1.00 81.50 196 GLU A C 1
ATOM 1556 O O . GLU A 1 196 ? 12.016 -14.501 72.442 1.00 81.50 196 GLU A O 1
ATOM 1561 N N . ARG A 1 197 ? 13.362 -15.474 73.954 1.00 82.06 197 ARG A N 1
ATOM 1562 C CA . ARG A 1 197 ? 13.964 -16.387 72.979 1.00 82.06 197 ARG A CA 1
ATOM 1563 C C . ARG A 1 197 ? 12.936 -17.358 72.399 1.00 82.06 197 ARG A C 1
ATOM 1565 O O . ARG A 1 197 ? 13.025 -17.720 71.231 1.00 82.06 197 ARG A O 1
ATOM 1572 N N . ALA A 1 198 ? 11.937 -17.747 73.189 1.00 82.94 198 ALA A N 1
ATOM 1573 C CA . ALA A 1 198 ? 10.804 -18.523 72.703 1.00 82.94 198 ALA A CA 1
ATOM 1574 C C . ALA A 1 198 ? 9.956 -17.787 71.677 1.00 82.94 198 ALA A C 1
ATOM 1576 O O . ALA A 1 198 ? 9.634 -18.356 70.635 1.00 82.94 198 ALA A O 1
ATOM 1577 N N . THR A 1 199 ? 9.665 -16.519 71.935 1.00 86.31 199 THR A N 1
ATOM 1578 C CA . THR A 1 199 ? 8.948 -15.656 70.998 1.00 86.31 199 THR A CA 1
ATOM 1579 C C . THR A 1 199 ? 9.726 -15.516 69.688 1.00 86.31 199 THR A C 1
ATOM 1581 O O . THR A 1 199 ? 9.156 -15.717 68.620 1.00 86.31 199 THR A O 1
ATOM 1584 N N . GLU A 1 200 ? 11.038 -15.269 69.750 1.00 83.44 200 GLU A N 1
ATOM 1585 C CA . GLU A 1 200 ? 11.901 -15.173 68.564 1.00 83.44 200 GLU A CA 1
ATOM 1586 C C . GLU A 1 200 ? 11.908 -16.456 67.724 1.00 83.44 200 GLU A C 1
ATOM 1588 O O . GLU A 1 200 ? 11.796 -16.392 66.501 1.00 83.44 200 GLU A O 1
ATOM 1593 N N . VAL A 1 201 ? 12.002 -17.627 68.363 1.00 84.50 201 VAL A N 1
ATOM 1594 C CA . VAL A 1 201 ? 12.004 -18.924 67.669 1.00 84.50 201 VAL A CA 1
ATOM 1595 C C . VAL A 1 201 ? 10.654 -19.207 67.007 1.00 84.50 201 VAL A C 1
ATOM 1597 O O . VAL A 1 201 ? 10.628 -19.660 65.861 1.00 84.50 201 VAL A O 1
ATOM 1600 N N . VAL A 1 202 ? 9.538 -18.904 67.680 1.00 87.31 202 VAL A N 1
ATOM 1601 C CA . VAL A 1 202 ? 8.191 -19.061 67.104 1.00 87.31 202 VAL A CA 1
ATOM 1602 C C . VAL A 1 202 ? 7.987 -18.104 65.925 1.00 87.31 202 VAL A C 1
ATOM 1604 O O . VAL A 1 202 ? 7.527 -18.534 64.867 1.00 87.31 202 VAL A O 1
ATOM 1607 N N . LEU A 1 203 ? 8.396 -16.838 66.057 1.00 87.00 203 LEU A N 1
ATOM 1608 C CA . LEU A 1 203 ? 8.335 -15.849 64.975 1.00 87.00 203 LEU A CA 1
ATOM 1609 C C . LEU A 1 203 ? 9.175 -16.264 63.765 1.00 87.00 203 LEU A C 1
ATOM 1611 O O . LEU A 1 203 ? 8.685 -16.222 62.638 1.00 87.00 203 LEU A O 1
ATOM 1615 N N . ALA A 1 204 ? 10.415 -16.699 63.994 1.00 83.88 204 ALA A N 1
ATOM 1616 C CA . ALA A 1 204 ? 11.326 -17.147 62.948 1.00 83.88 204 ALA A CA 1
ATOM 1617 C C . ALA A 1 204 ? 10.787 -18.369 62.187 1.00 83.88 204 ALA A C 1
ATOM 1619 O O . ALA A 1 204 ? 10.897 -18.429 60.961 1.00 83.88 204 ALA A O 1
ATOM 1620 N N . GLY A 1 205 ? 10.171 -19.325 62.891 1.00 84.75 205 GLY A N 1
ATOM 1621 C CA . GLY A 1 205 ? 9.562 -20.499 62.267 1.00 84.75 205 GLY A CA 1
ATOM 1622 C C . GLY A 1 205 ? 8.313 -20.166 61.452 1.00 84.75 205 GLY A C 1
ATOM 1623 O O . GLY A 1 205 ? 8.211 -20.601 60.306 1.00 84.75 205 GLY A O 1
ATOM 1624 N N . ILE A 1 206 ? 7.406 -19.335 61.981 1.00 88.38 206 ILE A N 1
ATOM 1625 C CA . ILE A 1 206 ? 6.227 -18.868 61.229 1.00 88.38 206 ILE A CA 1
ATOM 1626 C C . ILE A 1 206 ? 6.665 -18.076 59.990 1.00 88.38 206 ILE A C 1
ATOM 1628 O O . ILE A 1 206 ? 6.159 -18.329 58.900 1.00 88.38 206 ILE A O 1
ATOM 1632 N N . ALA A 1 207 ? 7.643 -17.175 60.125 1.00 84.94 207 ALA A N 1
ATOM 1633 C CA . ALA A 1 207 ? 8.192 -16.407 59.009 1.00 84.94 207 ALA A CA 1
ATOM 1634 C C . ALA A 1 207 ? 8.790 -17.306 57.915 1.00 84.94 207 ALA A C 1
ATOM 1636 O O . ALA A 1 207 ? 8.480 -17.108 56.744 1.00 84.94 207 ALA A O 1
ATOM 1637 N N . ARG A 1 208 ? 9.584 -18.327 58.277 1.00 82.81 208 ARG A N 1
ATOM 1638 C CA . ARG A 1 208 ? 10.150 -19.288 57.310 1.00 82.81 208 ARG A CA 1
ATOM 1639 C C . ARG A 1 208 ? 9.061 -20.058 56.559 1.00 82.81 208 ARG A C 1
ATOM 1641 O O . ARG A 1 208 ? 9.168 -20.266 55.354 1.00 82.81 208 ARG A O 1
ATOM 1648 N N . ILE A 1 209 ? 8.011 -20.479 57.261 1.00 84.94 209 ILE A N 1
ATOM 1649 C CA . ILE A 1 209 ? 6.901 -21.215 56.647 1.00 84.94 209 ILE A CA 1
ATOM 1650 C C . ILE A 1 209 ? 6.100 -20.307 55.707 1.00 84.94 209 ILE A C 1
ATOM 1652 O O . ILE A 1 209 ? 5.757 -20.731 54.605 1.00 84.94 209 ILE A O 1
ATOM 1656 N N . LEU A 1 210 ? 5.824 -19.064 56.109 1.00 83.81 210 LEU A N 1
ATOM 1657 C CA . LEU A 1 210 ? 5.121 -18.093 55.270 1.00 83.81 210 LEU A CA 1
ATOM 1658 C C . LEU A 1 210 ? 5.936 -17.684 54.040 1.00 83.81 210 LEU A C 1
ATOM 1660 O O . LEU A 1 210 ? 5.352 -17.557 52.971 1.00 83.81 210 LEU A O 1
ATOM 1664 N N . ASP A 1 211 ? 7.257 -17.540 54.160 1.00 79.50 211 ASP A N 1
ATOM 1665 C CA . ASP A 1 211 ? 8.157 -17.278 53.030 1.00 79.50 211 ASP A CA 1
ATOM 1666 C C . ASP A 1 211 ? 8.046 -18.392 51.979 1.00 79.50 211 ASP A C 1
ATOM 1668 O O . ASP A 1 211 ? 7.713 -18.140 50.819 1.00 79.50 211 ASP A O 1
ATOM 1672 N N . HIS A 1 212 ? 8.155 -19.649 52.419 1.00 77.12 212 HIS A N 1
ATOM 1673 C CA . HIS A 1 212 ? 7.951 -20.805 51.550 1.00 77.12 212 HIS A CA 1
ATOM 1674 C C . HIS A 1 212 ? 6.545 -20.830 50.926 1.00 77.12 212 HIS A C 1
ATOM 1676 O O . HIS A 1 212 ? 6.408 -21.123 49.744 1.00 77.12 212 HIS A O 1
ATOM 1682 N N . LEU A 1 213 ? 5.488 -20.521 51.686 1.00 77.00 213 LEU A N 1
ATOM 1683 C CA . LEU A 1 213 ? 4.113 -20.496 51.167 1.00 77.00 213 LEU A CA 1
ATOM 1684 C C . LEU A 1 213 ? 3.860 -19.335 50.192 1.00 77.00 213 LEU A C 1
ATOM 1686 O O . LEU A 1 213 ? 3.086 -19.497 49.250 1.00 77.00 213 LEU A O 1
ATOM 1690 N N . SER A 1 214 ? 4.519 -18.191 50.381 1.00 73.12 214 SER A N 1
ATOM 1691 C CA . SER A 1 214 ? 4.362 -16.998 49.540 1.00 73.12 214 SER A CA 1
ATOM 1692 C C . SER A 1 214 ? 4.825 -17.236 48.101 1.00 73.12 214 SER A C 1
ATOM 1694 O O . SER A 1 214 ? 4.170 -16.787 47.162 1.00 73.12 214 SER A O 1
ATOM 1696 N N . ALA A 1 215 ? 5.871 -18.050 47.917 1.00 66.62 215 ALA A N 1
ATOM 1697 C CA . ALA A 1 215 ? 6.357 -18.475 46.605 1.00 66.62 215 ALA A CA 1
ATOM 1698 C C . ALA A 1 215 ? 5.324 -19.301 45.813 1.00 66.62 215 ALA A C 1
ATOM 1700 O O . ALA A 1 215 ? 5.422 -19.396 44.593 1.00 66.62 215 ALA A O 1
ATOM 1701 N N . PHE A 1 216 ? 4.328 -19.878 46.495 1.00 61.56 216 PHE A N 1
ATOM 1702 C CA . PHE A 1 216 ? 3.288 -20.723 45.903 1.00 61.56 216 PHE A CA 1
ATOM 1703 C C . PHE A 1 216 ? 1.874 -20.147 46.057 1.00 61.56 216 PHE A C 1
ATOM 1705 O O . PHE A 1 216 ? 0.908 -20.835 45.745 1.00 61.56 216 PHE A O 1
ATOM 1712 N N . TYR A 1 217 ? 1.735 -18.896 46.514 1.00 58.06 217 TYR A N 1
ATOM 1713 C CA . TYR A 1 217 ? 0.454 -18.273 46.875 1.00 58.06 217 TYR A CA 1
ATOM 1714 C C . TYR A 1 217 ? -0.602 -18.288 45.753 1.00 58.06 217 TYR A C 1
ATOM 1716 O O . TYR A 1 217 ? -1.799 -18.316 46.034 1.00 58.06 217 TYR A O 1
ATOM 1724 N N . LEU A 1 218 ? -0.159 -18.299 44.492 1.00 53.44 218 LEU A N 1
ATOM 1725 C CA . LEU A 1 218 ? -1.011 -18.321 43.297 1.00 53.44 218 LEU A CA 1
ATOM 1726 C C . LEU A 1 218 ? -0.734 -19.520 42.369 1.00 53.44 218 LEU A C 1
ATOM 1728 O O . LEU A 1 218 ? -1.268 -19.541 41.263 1.00 53.44 218 LEU A O 1
ATOM 1732 N N . ASP A 1 219 ? 0.119 -20.470 42.767 1.00 52.72 219 ASP A N 1
ATOM 1733 C CA . ASP A 1 219 ? 0.373 -21.709 42.012 1.00 52.72 219 ASP A CA 1
ATOM 1734 C C . ASP A 1 219 ? -0.532 -22.845 42.522 1.00 52.72 219 ASP A C 1
ATOM 1736 O O . ASP A 1 219 ? -0.913 -22.862 43.692 1.00 52.72 219 ASP A O 1
ATOM 1740 N N . ASP A 1 220 ? -0.825 -23.837 41.670 1.00 51.72 220 ASP A N 1
ATOM 1741 C CA . ASP A 1 220 ? -1.668 -25.031 41.921 1.00 51.72 220 ASP A CA 1
ATOM 1742 C C . ASP A 1 220 ? -1.196 -25.945 43.094 1.00 51.72 220 ASP A C 1
ATOM 1744 O O . ASP A 1 220 ? -1.603 -27.104 43.227 1.00 51.72 220 ASP A O 1
ATOM 1748 N N . LYS A 1 221 ? -0.304 -25.467 43.971 1.00 56.53 221 LYS A N 1
ATOM 1749 C CA . LYS A 1 221 ? 0.270 -26.190 45.115 1.00 56.53 221 LYS A CA 1
ATOM 1750 C C . LYS A 1 221 ? -0.443 -25.860 46.432 1.00 56.53 221 LYS A C 1
ATOM 1752 O O . LYS A 1 221 ? -1.189 -24.900 46.572 1.00 56.53 221 LYS A O 1
ATOM 1757 N N . ARG A 1 222 ? -0.279 -26.733 47.429 1.00 61.50 222 ARG A N 1
ATOM 1758 C CA . ARG A 1 222 ? -1.038 -26.698 48.694 1.00 61.50 222 ARG A CA 1
ATOM 1759 C C . ARG A 1 222 ? -0.773 -25.407 49.487 1.00 61.50 222 ARG A C 1
ATOM 1761 O O . ARG A 1 222 ? 0.359 -25.156 49.876 1.00 61.50 222 ARG A O 1
ATOM 1768 N N . VAL A 1 223 ? -1.844 -24.664 49.788 1.00 71.19 223 VAL A N 1
ATOM 1769 C CA . VAL A 1 223 ? -1.840 -23.468 50.661 1.00 71.19 223 VAL A CA 1
ATOM 1770 C C . VAL A 1 223 ? -1.731 -23.847 52.148 1.00 71.19 223 VAL A C 1
ATOM 1772 O O . VAL A 1 223 ? -1.268 -23.058 52.965 1.00 71.19 223 VAL A O 1
ATOM 1775 N N . LEU A 1 224 ? -2.122 -25.077 52.503 1.00 79.00 224 LEU A N 1
ATOM 1776 C CA . LEU A 1 224 ? -1.931 -25.658 53.834 1.00 79.00 224 LEU A CA 1
ATOM 1777 C C . LEU A 1 224 ? -0.541 -26.281 53.970 1.00 79.00 224 LEU A C 1
ATOM 1779 O O . LEU A 1 224 ? -0.160 -27.155 53.183 1.00 79.00 224 LEU A O 1
ATOM 1783 N N . SER A 1 225 ? 0.173 -25.898 55.024 1.00 82.38 225 SER A N 1
ATOM 1784 C CA . SER A 1 225 ? 1.460 -26.472 55.395 1.00 82.38 225 SER A CA 1
ATOM 1785 C C . SER A 1 225 ? 1.300 -27.447 56.558 1.00 82.38 225 SER A C 1
ATOM 1787 O O . SER A 1 225 ? 1.074 -27.048 57.697 1.00 82.38 225 SER A O 1
ATOM 1789 N N . ILE A 1 226 ? 1.514 -28.741 56.299 1.00 81.62 226 ILE A N 1
ATOM 1790 C CA . ILE A 1 226 ? 1.624 -29.758 57.366 1.00 81.62 226 ILE A CA 1
ATOM 1791 C C . ILE A 1 226 ? 2.761 -29.390 58.335 1.00 81.62 226 ILE A C 1
ATOM 1793 O O . ILE A 1 226 ? 2.703 -29.691 59.528 1.00 81.62 226 ILE A O 1
ATOM 1797 N N . SER A 1 227 ? 3.795 -28.720 57.825 1.00 83.25 227 SER A N 1
ATOM 1798 C CA . SER A 1 227 ? 4.915 -28.249 58.627 1.00 83.25 227 SER A CA 1
ATOM 1799 C C . SER A 1 227 ? 4.512 -27.133 59.595 1.00 83.25 227 SER A C 1
ATOM 1801 O O . SER A 1 227 ? 5.116 -27.048 60.655 1.00 83.25 227 SER A O 1
ATOM 1803 N N . PHE A 1 228 ? 3.477 -26.333 59.295 1.00 89.00 228 PHE A N 1
ATOM 1804 C CA . PHE A 1 228 ? 2.937 -25.334 60.227 1.00 89.00 228 PHE A CA 1
ATOM 1805 C C . PHE A 1 228 ? 2.316 -25.990 61.456 1.00 89.00 228 PHE A C 1
ATOM 1807 O O . PHE A 1 228 ? 2.734 -25.711 62.576 1.00 89.00 228 PHE A O 1
ATOM 1814 N N . THR A 1 229 ? 1.368 -26.906 61.257 1.00 86.81 229 THR A N 1
ATOM 1815 C CA . THR A 1 229 ? 0.679 -27.581 62.366 1.00 86.81 229 THR A CA 1
ATOM 1816 C C . THR A 1 229 ? 1.676 -28.316 63.259 1.00 86.81 229 THR A C 1
ATOM 1818 O O . THR A 1 229 ? 1.683 -28.120 64.471 1.00 86.81 229 THR A O 1
ATOM 1821 N N . ARG A 1 230 ? 2.607 -29.063 62.652 1.00 83.69 230 ARG A N 1
ATOM 1822 C CA . ARG A 1 230 ? 3.672 -29.766 63.383 1.00 83.69 230 ARG A CA 1
ATOM 1823 C C . ARG A 1 230 ? 4.622 -28.820 64.107 1.00 83.69 230 ARG A C 1
ATOM 1825 O O . ARG A 1 230 ? 5.055 -29.131 65.210 1.00 83.69 230 ARG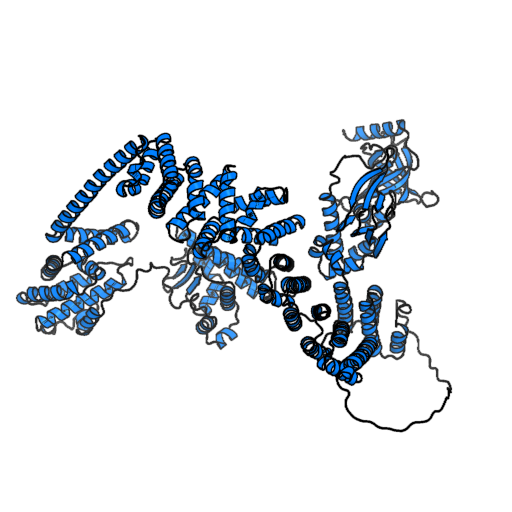 A O 1
ATOM 1832 N N . PHE A 1 231 ? 4.965 -27.685 63.500 1.00 88.62 231 PHE A N 1
ATOM 1833 C CA . PHE A 1 231 ? 5.809 -26.679 64.135 1.00 88.62 231 PHE A CA 1
ATOM 1834 C C . PHE A 1 231 ? 5.157 -26.150 65.415 1.00 88.62 231 PHE A C 1
ATOM 1836 O O . PHE A 1 231 ? 5.806 -26.125 66.459 1.00 88.62 231 PHE A O 1
ATOM 1843 N N . ILE A 1 232 ? 3.865 -25.815 65.365 1.00 89.44 232 ILE A N 1
ATOM 1844 C CA . ILE A 1 232 ? 3.125 -25.345 66.541 1.00 89.44 232 ILE A CA 1
ATOM 1845 C C . ILE A 1 232 ? 3.011 -26.444 67.611 1.00 89.44 232 ILE A C 1
ATOM 1847 O O . ILE A 1 232 ? 3.246 -26.154 68.780 1.00 89.44 232 ILE A O 1
ATOM 1851 N N . GLU A 1 233 ? 2.744 -27.702 67.243 1.00 86.75 233 GLU A N 1
ATOM 1852 C CA . GLU A 1 233 ? 2.737 -28.844 68.182 1.00 86.75 233 GLU A CA 1
ATOM 1853 C C . GLU A 1 233 ? 4.112 -29.074 68.839 1.00 86.75 233 GLU A C 1
ATOM 1855 O O . GLU A 1 233 ? 4.221 -29.330 70.042 1.00 86.75 233 GLU A O 1
ATOM 1860 N N . ASN A 1 234 ? 5.194 -28.944 68.070 1.00 83.94 234 ASN A N 1
ATOM 1861 C CA . ASN A 1 234 ? 6.554 -29.055 68.591 1.00 83.94 234 ASN A CA 1
ATOM 1862 C C . ASN A 1 234 ? 6.888 -27.891 69.537 1.00 83.94 234 ASN A C 1
ATOM 1864 O O . ASN A 1 234 ? 7.506 -28.104 70.576 1.00 83.94 234 ASN A O 1
ATOM 1868 N N . CYS A 1 235 ? 6.458 -26.666 69.225 1.00 85.69 235 CYS A N 1
ATOM 1869 C CA . CYS A 1 235 ? 6.586 -25.530 70.136 1.00 85.69 235 CYS A CA 1
ATOM 1870 C C . CYS A 1 235 ? 5.770 -25.740 71.420 1.00 85.69 235 CYS A C 1
ATOM 1872 O O . CYS A 1 235 ? 6.296 -25.530 72.507 1.00 85.69 235 CYS A O 1
ATOM 1874 N N . GLU A 1 236 ? 4.531 -26.221 71.315 1.00 85.19 236 GLU A N 1
ATOM 1875 C CA . GLU A 1 236 ? 3.661 -26.542 72.453 1.00 85.19 236 GLU A CA 1
ATOM 1876 C C . GLU A 1 236 ? 4.324 -27.550 73.407 1.00 85.19 236 GLU A C 1
ATOM 1878 O O . GLU A 1 236 ? 4.405 -27.310 74.611 1.00 85.19 236 GLU A O 1
ATOM 1883 N N . THR A 1 237 ? 4.853 -28.661 72.883 1.00 82.38 237 THR A N 1
ATOM 1884 C CA . THR A 1 237 ? 5.491 -29.716 73.700 1.00 82.38 237 THR A CA 1
ATOM 1885 C C . THR A 1 237 ? 6.786 -29.271 74.381 1.00 82.38 237 THR A C 1
ATOM 1887 O O . THR A 1 237 ? 7.150 -29.814 75.426 1.00 82.38 237 THR A O 1
ATOM 1890 N N . LEU A 1 238 ? 7.488 -28.294 73.803 1.00 79.56 238 LEU A N 1
ATOM 1891 C CA . LEU A 1 238 ? 8.764 -27.794 74.311 1.00 79.56 238 LEU A CA 1
ATOM 1892 C C . LEU A 1 238 ? 8.624 -26.584 75.243 1.00 79.56 238 LEU A C 1
ATOM 1894 O O . LEU A 1 238 ? 9.518 -26.348 76.059 1.00 79.56 238 LEU A O 1
ATOM 1898 N N . LEU A 1 239 ? 7.529 -25.830 75.139 1.00 82.12 239 LEU A N 1
ATOM 1899 C CA . LEU A 1 239 ? 7.216 -24.717 76.031 1.00 82.12 239 LEU A CA 1
ATOM 1900 C C . LEU A 1 239 ? 6.574 -25.211 77.329 1.00 82.12 239 LEU A C 1
ATOM 1902 O O . LEU A 1 239 ? 5.700 -26.080 77.328 1.00 82.12 239 LEU A O 1
ATOM 1906 N N . ILE A 1 240 ? 6.983 -24.602 78.442 1.00 80.38 240 ILE A N 1
ATOM 1907 C CA . ILE A 1 240 ? 6.366 -24.813 79.755 1.00 80.38 240 ILE A CA 1
ATOM 1908 C C . ILE A 1 240 ? 4.960 -24.204 79.724 1.00 80.38 240 ILE A C 1
ATOM 1910 O O . ILE A 1 240 ? 4.764 -23.135 79.156 1.00 80.38 240 ILE A O 1
ATOM 1914 N N . GLU A 1 241 ? 3.985 -24.869 80.338 1.00 79.19 241 GLU A N 1
ATOM 1915 C CA . GLU A 1 241 ? 2.569 -24.482 80.285 1.00 79.19 241 GLU A CA 1
ATOM 1916 C C . GLU A 1 241 ? 2.324 -23.008 80.663 1.00 79.19 241 GLU A C 1
ATOM 1918 O O . GLU A 1 241 ? 1.628 -22.297 79.943 1.00 79.19 241 GLU A O 1
ATOM 1923 N N . GLU A 1 242 ? 3.009 -22.519 81.701 1.00 79.88 242 GLU A N 1
ATOM 1924 C CA . GLU A 1 242 ? 2.935 -21.133 82.191 1.00 79.88 242 GLU A CA 1
ATOM 1925 C C . GLU A 1 242 ? 3.463 -20.081 81.195 1.00 79.88 242 GLU A C 1
ATOM 1927 O O . GLU A 1 242 ? 3.099 -18.909 81.279 1.00 79.88 242 GLU A O 1
ATOM 1932 N N . THR A 1 243 ? 4.323 -20.462 80.242 1.00 81.50 243 THR A N 1
ATOM 1933 C CA . THR A 1 243 ? 4.943 -19.519 79.293 1.00 81.50 243 THR A CA 1
ATOM 1934 C C . THR A 1 243 ? 4.239 -19.471 77.940 1.00 81.50 243 THR A C 1
ATOM 1936 O O . THR A 1 243 ? 4.419 -18.508 77.192 1.00 81.50 243 THR A O 1
ATOM 1939 N N . ARG A 1 244 ? 3.395 -20.463 77.628 1.00 85.44 244 ARG A N 1
ATOM 1940 C CA . ARG A 1 244 ? 2.689 -20.581 76.339 1.00 85.44 244 ARG A CA 1
ATOM 1941 C C . ARG A 1 244 ? 1.801 -19.378 76.046 1.00 85.44 244 ARG A C 1
ATOM 1943 O O . ARG A 1 244 ? 1.817 -18.868 74.929 1.00 85.44 244 ARG A O 1
ATOM 1950 N N . GLU A 1 245 ? 1.065 -18.893 77.043 1.00 86.06 245 GLU A N 1
ATOM 1951 C CA . GLU A 1 245 ? 0.174 -17.741 76.879 1.00 86.06 245 GLU A CA 1
ATOM 1952 C C . GLU A 1 245 ? 0.958 -16.446 76.626 1.00 86.06 245 GLU A C 1
ATOM 1954 O O . GLU A 1 245 ? 0.629 -15.693 75.708 1.00 86.06 245 GLU A O 1
ATOM 1959 N N . VAL A 1 246 ? 2.037 -16.214 77.379 1.00 86.88 246 VAL A N 1
ATOM 1960 C CA . VAL A 1 246 ? 2.903 -15.033 77.221 1.00 86.88 246 VAL A CA 1
ATOM 1961 C C . VAL A 1 246 ? 3.547 -15.011 75.833 1.00 86.88 246 VAL A C 1
ATOM 1963 O O . VAL A 1 246 ? 3.544 -13.978 75.162 1.00 86.88 246 VAL A O 1
ATOM 1966 N N . VAL A 1 247 ? 4.044 -16.161 75.371 1.00 86.94 247 VAL A N 1
ATOM 1967 C CA . VAL A 1 247 ? 4.632 -16.303 74.032 1.00 86.94 247 VAL A CA 1
ATOM 1968 C C . VAL A 1 247 ? 3.574 -16.093 72.944 1.00 86.94 247 VAL A C 1
ATOM 1970 O O . VAL A 1 247 ? 3.837 -15.373 71.984 1.00 86.94 247 VAL A O 1
ATOM 1973 N N . ALA A 1 248 ? 2.360 -16.634 73.097 1.00 89.00 248 ALA A N 1
ATOM 1974 C CA . ALA A 1 248 ? 1.275 -16.431 72.133 1.00 89.00 248 ALA A CA 1
ATOM 1975 C C . ALA A 1 248 ? 0.927 -14.943 71.948 1.00 89.00 248 ALA A C 1
ATOM 1977 O O . ALA A 1 248 ? 0.786 -14.472 70.817 1.00 89.00 248 ALA A O 1
ATOM 1978 N N . HIS A 1 249 ? 0.837 -14.189 73.049 1.00 90.06 249 HIS A N 1
ATOM 1979 C CA . HIS A 1 249 ? 0.566 -12.751 73.017 1.00 90.06 249 HIS A CA 1
ATOM 1980 C C . HIS A 1 249 ? 1.678 -11.976 72.306 1.00 90.06 249 HIS A C 1
ATOM 1982 O O . HIS A 1 249 ? 1.382 -11.195 71.402 1.00 90.06 249 HIS A O 1
ATOM 1988 N N . ALA A 1 250 ? 2.940 -12.238 72.656 1.00 87.19 250 ALA A N 1
ATOM 1989 C CA . ALA A 1 250 ? 4.088 -11.551 72.069 1.00 87.19 250 ALA A CA 1
ATOM 1990 C C . ALA A 1 250 ? 4.260 -11.853 70.564 1.00 87.19 250 ALA A C 1
ATOM 1992 O O . ALA A 1 250 ? 4.613 -10.964 69.781 1.00 87.19 250 ALA A O 1
ATOM 1993 N N . VAL A 1 251 ? 3.964 -13.088 70.140 1.00 89.44 251 VAL A N 1
ATOM 1994 C CA . VAL A 1 251 ? 3.959 -13.490 68.723 1.00 89.44 251 VAL A CA 1
ATOM 1995 C C . VAL A 1 251 ? 2.836 -12.786 67.959 1.00 89.44 251 VAL A C 1
ATOM 1997 O O . VAL A 1 251 ? 3.083 -12.241 66.883 1.00 89.44 251 VAL A O 1
ATOM 2000 N N . ALA A 1 252 ? 1.617 -12.758 68.510 1.00 89.25 252 ALA A N 1
ATOM 2001 C CA . ALA A 1 252 ? 0.481 -12.098 67.874 1.00 89.25 252 ALA A CA 1
ATOM 2002 C C . ALA A 1 252 ? 0.718 -10.588 67.701 1.00 89.25 252 ALA A C 1
ATOM 2004 O O . ALA A 1 252 ? 0.556 -10.072 66.594 1.00 89.25 252 ALA A O 1
ATOM 2005 N N . ASP A 1 253 ? 1.192 -9.908 68.750 1.00 87.38 253 ASP A N 1
ATOM 2006 C CA . ASP A 1 253 ? 1.511 -8.472 68.718 1.00 87.38 253 ASP A CA 1
ATOM 2007 C C . ASP A 1 253 ? 2.595 -8.142 67.684 1.00 87.38 253 ASP A C 1
ATOM 2009 O O . ASP A 1 253 ? 2.565 -7.095 67.041 1.00 87.38 253 ASP A O 1
ATOM 2013 N N . SER A 1 254 ? 3.537 -9.061 67.468 1.00 84.81 254 SER A N 1
ATOM 2014 C CA . SER A 1 254 ? 4.615 -8.867 66.500 1.00 84.81 254 SER A CA 1
ATOM 2015 C C . SER A 1 254 ? 4.187 -9.081 65.045 1.00 84.81 254 SER A C 1
ATOM 2017 O O . SER A 1 254 ? 4.789 -8.481 64.155 1.00 84.81 254 SER A O 1
ATOM 2019 N N . LEU A 1 255 ? 3.192 -9.935 64.774 1.00 85.69 255 LEU A N 1
ATOM 2020 C CA . LEU A 1 255 ? 2.818 -10.335 63.409 1.00 85.69 255 LEU A CA 1
ATOM 2021 C C . LEU A 1 255 ? 1.620 -9.569 62.835 1.00 85.69 255 LEU A C 1
ATOM 2023 O O . LEU A 1 255 ? 1.609 -9.317 61.629 1.00 85.69 255 LEU A O 1
ATOM 2027 N N . ILE A 1 256 ? 0.636 -9.187 63.661 1.00 85.56 256 ILE A N 1
ATOM 2028 C CA . ILE A 1 256 ? -0.623 -8.576 63.191 1.00 85.56 256 ILE A CA 1
ATOM 2029 C C . ILE A 1 256 ? -0.365 -7.338 62.337 1.00 85.56 256 ILE A C 1
ATOM 2031 O O . ILE A 1 256 ? -0.954 -7.216 61.265 1.00 85.56 256 ILE A O 1
ATOM 2035 N N . ASP A 1 257 ? 0.546 -6.466 62.771 1.00 78.94 257 ASP A N 1
ATOM 2036 C CA . ASP A 1 257 ? 0.791 -5.205 62.075 1.00 78.94 257 ASP A CA 1
ATOM 2037 C C . ASP A 1 257 ? 1.860 -5.294 60.982 1.00 78.94 257 ASP A C 1
ATOM 2039 O O . ASP A 1 257 ? 1.809 -4.528 60.014 1.00 78.94 257 ASP A O 1
ATOM 2043 N N . LYS A 1 258 ? 2.771 -6.272 61.073 1.00 81.69 258 LYS A N 1
ATOM 2044 C CA . LYS A 1 258 ? 3.928 -6.412 60.171 1.00 81.69 258 LYS A CA 1
ATOM 2045 C C . LYS A 1 258 ? 3.663 -7.243 58.912 1.00 81.69 258 LYS A C 1
ATOM 2047 O O . LYS A 1 258 ? 4.374 -7.079 57.927 1.00 81.69 258 LYS A O 1
ATOM 2052 N N . LEU A 1 259 ? 2.671 -8.135 58.920 1.00 82.81 259 LEU A N 1
ATOM 2053 C CA . LEU A 1 259 ? 2.383 -9.019 57.780 1.00 82.81 259 LEU A CA 1
ATOM 2054 C C . LEU A 1 259 ? 1.547 -8.329 56.701 1.00 82.81 259 LEU A C 1
ATOM 2056 O O . LEU A 1 259 ? 0.493 -7.785 57.010 1.00 82.81 259 LEU A O 1
ATOM 2060 N N . SER A 1 260 ? 1.925 -8.420 55.423 1.00 84.06 260 SER A N 1
ATOM 2061 C CA . SER A 1 260 ? 1.058 -7.931 54.339 1.00 84.06 260 SER A CA 1
ATOM 2062 C C . SER A 1 260 ? -0.306 -8.639 54.341 1.00 84.06 260 SER A C 1
ATOM 2064 O O . SER A 1 260 ? -0.463 -9.731 54.896 1.00 84.06 260 SER A O 1
ATOM 2066 N N . LYS A 1 261 ? -1.310 -8.043 53.686 1.00 82.38 261 LYS A N 1
ATOM 2067 C CA . LYS A 1 261 ? -2.652 -8.641 53.555 1.00 82.38 261 LYS A CA 1
ATOM 2068 C C . LYS A 1 261 ? -2.618 -10.064 52.975 1.00 82.38 261 LYS A C 1
ATOM 2070 O O . LYS A 1 261 ? -3.400 -10.910 53.396 1.00 82.38 261 LYS A O 1
ATOM 2075 N N . GLN A 1 262 ? -1.686 -10.347 52.061 1.00 82.88 262 GLN A N 1
ATOM 2076 C CA . GLN A 1 262 ? -1.539 -11.658 51.420 1.00 82.88 262 GLN A CA 1
ATOM 2077 C C . GLN A 1 262 ? -0.966 -12.700 52.392 1.00 82.88 262 GLN A C 1
ATOM 2079 O O . GLN A 1 262 ? -1.517 -13.791 52.544 1.00 82.88 262 GLN A O 1
ATOM 2084 N N . LEU A 1 263 ? 0.095 -12.338 53.122 1.00 85.12 263 LEU A N 1
ATOM 2085 C CA . LEU A 1 263 ? 0.702 -13.211 54.129 1.00 85.12 263 LEU A CA 1
ATOM 2086 C C . LEU A 1 263 ? -0.226 -13.442 55.329 1.00 85.12 263 LEU A C 1
ATOM 2088 O O . LEU A 1 263 ? -0.237 -14.531 55.899 1.00 85.12 263 LEU A O 1
ATOM 2092 N N . MET A 1 264 ? -1.042 -12.446 55.687 1.00 87.81 264 MET A N 1
ATOM 2093 C CA . MET A 1 264 ? -2.066 -12.582 56.725 1.00 87.81 264 MET A CA 1
ATOM 2094 C C . MET A 1 264 ? -3.129 -13.614 56.334 1.00 87.81 264 MET A C 1
ATOM 2096 O O . MET A 1 264 ? -3.505 -14.455 57.147 1.00 87.81 264 MET A O 1
ATOM 2100 N N . VAL A 1 265 ? -3.573 -13.599 55.073 1.00 87.81 265 VAL A N 1
ATOM 2101 C CA . VAL A 1 265 ? -4.490 -14.615 54.538 1.00 87.81 265 VAL A CA 1
ATOM 2102 C C . VAL A 1 265 ? -3.852 -16.004 54.578 1.00 87.81 265 VAL A C 1
ATOM 2104 O O . VAL A 1 265 ? -4.490 -16.942 55.055 1.00 87.81 265 VAL A O 1
ATOM 2107 N N . LEU A 1 266 ? -2.592 -16.142 54.152 1.00 87.25 266 LEU A N 1
ATOM 2108 C CA . LEU A 1 266 ? -1.862 -17.412 54.230 1.00 87.25 266 LEU A CA 1
ATOM 2109 C C . LEU A 1 266 ? -1.773 -17.950 55.656 1.00 87.25 266 LEU A C 1
ATOM 2111 O O . LEU A 1 266 ? -1.988 -19.142 55.865 1.00 87.25 266 LEU A O 1
ATOM 2115 N N . LEU A 1 267 ? -1.485 -17.083 56.626 1.00 89.38 267 LEU A N 1
ATOM 2116 C CA . LEU A 1 267 ? -1.380 -17.447 58.034 1.00 89.38 267 LEU A CA 1
ATOM 2117 C C . LEU A 1 267 ? -2.728 -17.924 58.597 1.00 89.38 267 LEU A C 1
ATOM 2119 O O . LEU A 1 267 ? -2.802 -18.995 59.191 1.00 89.38 267 LEU A O 1
ATOM 2123 N N . LEU A 1 268 ? -3.809 -17.179 58.352 1.00 89.56 268 LEU A N 1
ATOM 2124 C CA . LEU A 1 268 ? -5.143 -17.484 58.887 1.00 89.56 268 LEU A CA 1
ATOM 2125 C C . LEU A 1 268 ? -5.794 -18.734 58.277 1.00 89.56 268 LEU A C 1
ATOM 2127 O O . LEU A 1 268 ? -6.705 -19.299 58.882 1.00 89.56 268 LEU A O 1
ATOM 2131 N N . VAL A 1 269 ? -5.351 -19.155 57.090 1.00 89.38 269 VAL A N 1
ATOM 2132 C CA . VAL A 1 269 ? -5.819 -20.380 56.419 1.00 89.38 269 VAL A CA 1
ATOM 2133 C C . VAL A 1 269 ? -5.182 -21.644 57.010 1.00 89.38 269 VAL A C 1
ATOM 2135 O O . VAL A 1 269 ? -5.704 -22.732 56.777 1.00 89.38 269 VAL A O 1
ATOM 2138 N N . GLN A 1 270 ? -4.089 -21.531 57.776 1.00 90.62 270 GLN A N 1
ATOM 2139 C CA . GLN A 1 270 ? -3.410 -22.697 58.346 1.00 90.62 270 GLN A CA 1
ATOM 2140 C C . GLN A 1 270 ? -4.249 -23.432 59.402 1.00 90.62 270 GLN A C 1
ATOM 2142 O O . GLN A 1 270 ? -5.125 -22.857 60.051 1.00 90.62 270 GLN A O 1
ATOM 2147 N N . ASP A 1 271 ? -3.933 -24.712 59.609 1.00 88.12 271 ASP A N 1
ATOM 2148 C CA . ASP A 1 271 ? -4.527 -25.519 60.673 1.00 88.12 271 ASP A CA 1
ATOM 2149 C C . ASP A 1 271 ? -3.803 -25.271 62.002 1.00 88.12 271 ASP A C 1
ATOM 2151 O O . ASP A 1 271 ? -2.622 -25.599 62.165 1.00 88.12 271 ASP A O 1
ATOM 2155 N N . TYR A 1 272 ? -4.539 -24.697 62.955 1.00 90.94 272 TYR A N 1
ATOM 2156 C CA . TYR A 1 272 ? -4.070 -24.388 64.304 1.00 90.94 272 TYR A CA 1
ATOM 2157 C C . TYR A 1 272 ? -4.447 -25.526 65.269 1.00 90.94 272 TYR A C 1
ATOM 2159 O O . TYR A 1 272 ? -5.638 -25.799 65.419 1.00 90.94 272 TYR A O 1
ATOM 2167 N N . PRO A 1 273 ? -3.470 -26.203 65.899 1.00 87.62 273 PRO A N 1
ATOM 2168 C CA . PRO A 1 273 ? -3.726 -27.260 66.877 1.00 87.62 273 PRO A CA 1
ATOM 2169 C C . PRO A 1 273 ? -4.145 -26.689 68.245 1.00 87.62 273 PRO A C 1
ATOM 2171 O O . PRO A 1 273 ? -3.903 -25.517 68.548 1.00 87.62 273 PRO A O 1
ATOM 2174 N N . ALA A 1 274 ? -4.725 -27.540 69.096 1.00 84.69 274 ALA A N 1
ATOM 2175 C CA . ALA A 1 274 ? -5.135 -27.169 70.451 1.00 84.69 274 ALA A CA 1
ATOM 2176 C C . ALA A 1 274 ? -3.945 -26.721 71.325 1.00 84.69 274 ALA A C 1
ATOM 2178 O O . ALA A 1 274 ? -2.822 -27.195 71.153 1.00 84.69 274 ALA A O 1
ATOM 2179 N N . GLY A 1 275 ? -4.201 -25.819 72.278 1.00 87.19 275 GLY A N 1
ATOM 2180 C CA . GLY A 1 275 ? -3.168 -25.205 73.123 1.00 87.19 275 GLY A CA 1
ATOM 2181 C C . GLY A 1 275 ? -2.663 -23.887 72.528 1.00 87.19 275 GLY A C 1
ATOM 2182 O O . GLY A 1 275 ? -3.457 -22.976 72.279 1.00 87.19 275 GLY A O 1
ATOM 2183 N N . LEU A 1 276 ? -1.354 -23.768 72.281 1.00 87.50 276 LEU A N 1
ATOM 2184 C CA . LEU A 1 276 ? -0.729 -22.577 71.691 1.00 87.50 276 LEU A CA 1
ATOM 2185 C C . LEU A 1 276 ? -1.366 -22.149 70.358 1.00 87.50 276 LEU A C 1
ATOM 2187 O O . LEU A 1 276 ? -1.506 -20.950 70.115 1.00 87.50 276 LEU A O 1
ATOM 2191 N N . GLY A 1 277 ? -1.759 -23.096 69.500 1.00 88.50 277 GLY A N 1
ATOM 2192 C CA . GLY A 1 277 ? -2.329 -22.794 68.185 1.00 88.50 277 GLY A CA 1
ATOM 2193 C C . GLY A 1 277 ? -3.679 -22.079 68.265 1.00 88.50 277 GLY A C 1
ATOM 2194 O O . GLY A 1 277 ? -3.832 -20.994 67.703 1.00 88.50 277 GLY A O 1
ATOM 2195 N N . ASP A 1 278 ? -4.644 -22.639 68.993 1.00 86.81 278 ASP A N 1
ATOM 2196 C CA . ASP A 1 278 ? -5.961 -22.014 69.181 1.00 86.81 278 ASP A CA 1
ATOM 2197 C C . ASP A 1 278 ? -5.858 -20.632 69.850 1.00 86.81 278 ASP A C 1
ATOM 2199 O O . ASP A 1 278 ? -6.533 -19.687 69.426 1.00 86.81 278 ASP A O 1
ATOM 2203 N N . ASN A 1 279 ? -4.952 -20.478 70.824 1.00 89.00 279 ASN A N 1
ATOM 2204 C CA . ASN A 1 279 ? -4.670 -19.188 71.458 1.00 89.00 279 ASN A CA 1
ATOM 2205 C C . ASN A 1 279 ? -4.123 -18.160 70.455 1.00 89.00 279 ASN A C 1
ATOM 2207 O O . ASN A 1 279 ? -4.601 -17.024 70.417 1.00 89.00 279 ASN A O 1
ATOM 2211 N N . LEU A 1 280 ? -3.168 -18.549 69.602 1.00 90.44 280 LEU A N 1
ATOM 2212 C CA . LEU A 1 280 ? -2.634 -17.686 68.544 1.00 90.44 280 LEU A CA 1
ATOM 2213 C C . LEU A 1 280 ? -3.722 -17.260 67.553 1.00 90.44 280 LEU A C 1
ATOM 2215 O O . LEU A 1 280 ? -3.845 -16.072 67.261 1.00 90.44 280 LEU A O 1
ATOM 2219 N N . PHE A 1 281 ? -4.547 -18.194 67.069 1.00 91.50 281 PHE A N 1
ATOM 2220 C CA . PHE A 1 281 ? -5.643 -17.875 66.149 1.00 91.50 281 PHE A CA 1
ATOM 2221 C C . PHE A 1 281 ? -6.648 -16.899 66.774 1.00 91.50 281 PHE A C 1
ATOM 2223 O O . PHE A 1 281 ? -7.037 -15.912 66.144 1.00 91.50 281 PHE A O 1
ATOM 2230 N N . HIS A 1 282 ? -7.039 -17.130 68.030 1.00 90.38 282 HIS A N 1
ATOM 2231 C CA . HIS A 1 282 ? -7.938 -16.234 68.754 1.00 90.38 282 HIS A CA 1
ATOM 2232 C C . HIS A 1 282 ? -7.344 -14.822 68.905 1.00 90.38 282 HIS A C 1
ATOM 2234 O O . HIS A 1 282 ? -8.039 -13.824 68.683 1.00 90.38 282 HIS A O 1
ATOM 2240 N N . LEU A 1 283 ? -6.052 -14.719 69.229 1.00 91.50 283 LEU A N 1
ATOM 2241 C CA . LEU A 1 283 ? -5.350 -13.441 69.347 1.00 91.50 283 LEU A CA 1
ATOM 2242 C C . LEU A 1 283 ? -5.243 -12.714 68.001 1.00 91.50 283 LEU A C 1
ATOM 2244 O O . LEU A 1 283 ? -5.500 -11.512 67.957 1.00 91.50 283 LEU A O 1
ATOM 2248 N N . PHE A 1 284 ? -4.973 -13.425 66.900 1.00 91.31 284 PHE A N 1
ATOM 2249 C CA . PHE A 1 284 ? -4.961 -12.831 65.558 1.00 91.31 284 PHE A CA 1
ATOM 2250 C C . PHE A 1 284 ? -6.308 -12.210 65.185 1.00 91.31 284 PHE A C 1
ATOM 2252 O O . PHE A 1 284 ? -6.339 -11.129 64.608 1.00 91.31 284 PHE A O 1
ATOM 2259 N N . VAL A 1 285 ? -7.427 -12.844 65.542 1.00 89.56 285 VAL A N 1
ATOM 2260 C CA . VAL A 1 285 ? -8.758 -12.297 65.241 1.00 89.56 285 VAL A CA 1
ATOM 2261 C C . VAL A 1 285 ? -9.132 -11.131 66.159 1.00 89.56 285 VAL A C 1
ATOM 2263 O O . VAL A 1 285 ? -9.699 -10.139 65.701 1.00 89.56 285 VAL A O 1
ATOM 2266 N N . THR A 1 286 ? -8.858 -11.249 67.459 1.00 89.00 286 THR A N 1
ATOM 2267 C CA . THR A 1 286 ? -9.322 -10.273 68.459 1.00 89.00 286 THR A CA 1
ATOM 2268 C C . THR A 1 286 ? -8.500 -8.989 68.474 1.00 89.00 286 THR A C 1
ATOM 2270 O O . THR A 1 286 ? -9.082 -7.911 68.601 1.00 89.00 286 THR A O 1
ATOM 2273 N N . LYS A 1 287 ? -7.176 -9.081 68.298 1.00 88.69 287 LYS A N 1
ATOM 2274 C CA . LYS A 1 287 ? -6.268 -7.922 68.304 1.00 88.69 287 LYS A CA 1
ATOM 2275 C C . LYS A 1 287 ? -6.154 -7.201 66.953 1.00 88.69 287 LYS A C 1
ATOM 2277 O O . LYS A 1 287 ? -5.728 -6.052 66.924 1.00 88.69 287 LYS A O 1
ATOM 2282 N N . MET A 1 288 ? -6.552 -7.820 65.838 1.00 89.50 288 MET A N 1
ATOM 2283 C CA . MET A 1 288 ? -6.524 -7.182 64.512 1.00 89.50 288 MET A CA 1
ATOM 2284 C C . MET A 1 288 ? -7.496 -5.996 64.425 1.00 89.50 288 MET A C 1
ATOM 2286 O O . MET A 1 288 ? -8.645 -6.108 64.845 1.00 89.50 288 MET A O 1
ATOM 2290 N N . ALA A 1 289 ? -7.073 -4.866 63.847 1.00 89.38 289 ALA A N 1
ATOM 2291 C CA . ALA A 1 289 ? -7.921 -3.683 63.650 1.00 89.38 289 ALA A CA 1
ATOM 2292 C C . ALA A 1 289 ? -9.103 -3.939 62.687 1.00 89.38 289 ALA A C 1
ATOM 2294 O O . ALA A 1 289 ? -9.016 -4.782 61.796 1.00 89.38 289 ALA A O 1
ATOM 2295 N N . ASP A 1 290 ? -10.206 -3.193 62.842 1.00 85.31 290 ASP A N 1
ATOM 2296 C CA . ASP A 1 290 ? -11.435 -3.367 62.040 1.00 85.31 290 ASP A CA 1
ATOM 2297 C C . ASP A 1 290 ? -11.198 -3.215 60.527 1.00 85.31 290 ASP A C 1
ATOM 2299 O O . ASP A 1 290 ? -11.766 -3.975 59.742 1.00 85.31 290 ASP A O 1
ATOM 2303 N N . GLU A 1 291 ? -10.339 -2.276 60.120 1.00 84.50 291 GLU A N 1
ATOM 2304 C CA . GLU A 1 291 ? -10.026 -2.045 58.704 1.00 84.50 291 GLU A CA 1
ATOM 2305 C C . GLU A 1 291 ? -9.221 -3.205 58.105 1.00 84.50 291 GLU A C 1
ATOM 2307 O O . GLU A 1 291 ? -9.597 -3.774 57.084 1.00 84.50 291 GLU A O 1
ATOM 2312 N N . ARG A 1 292 ? -8.185 -3.665 58.812 1.00 84.19 292 ARG A N 1
ATOM 2313 C CA . ARG A 1 292 ? -7.363 -4.809 58.386 1.00 84.19 292 ARG A CA 1
ATOM 2314 C C . ARG A 1 292 ? -8.167 -6.111 58.348 1.00 84.19 292 ARG A C 1
ATOM 2316 O O . ARG A 1 292 ? -7.978 -6.946 57.462 1.00 84.19 292 ARG A O 1
ATOM 2323 N N . PHE A 1 293 ? -9.112 -6.270 59.276 1.00 89.12 293 PHE A N 1
ATOM 2324 C CA . PHE A 1 293 ? -10.056 -7.385 59.278 1.00 89.12 293 PHE A CA 1
ATOM 2325 C C . PHE A 1 293 ? -10.976 -7.344 58.048 1.00 89.12 293 PHE A C 1
ATOM 2327 O O . PHE A 1 293 ? -11.150 -8.365 57.383 1.00 89.12 293 PHE A O 1
ATOM 2334 N N . ARG A 1 294 ? -11.510 -6.166 57.690 1.00 84.44 294 ARG A N 1
ATOM 2335 C CA . ARG A 1 294 ? -12.291 -5.961 56.456 1.00 84.44 294 ARG A CA 1
ATOM 2336 C C . ARG A 1 294 ? -11.480 -6.326 55.216 1.00 84.44 294 ARG A C 1
ATOM 2338 O O . ARG A 1 294 ? -11.953 -7.124 54.412 1.00 84.44 294 ARG A O 1
ATOM 2345 N N . GLU A 1 295 ? -10.276 -5.780 55.068 1.00 85.06 295 GLU A N 1
ATOM 2346 C CA . GLU A 1 295 ? -9.398 -6.058 53.923 1.00 85.06 295 GLU A CA 1
ATOM 2347 C C . GLU A 1 295 ? -9.125 -7.560 53.766 1.00 85.06 295 GLU A C 1
ATOM 2349 O O . GLU A 1 295 ? -9.198 -8.100 52.661 1.00 85.06 295 GLU A O 1
ATOM 2354 N N . THR A 1 296 ? -8.888 -8.251 54.884 1.00 85.75 296 THR A N 1
ATOM 2355 C CA . THR A 1 296 ? -8.656 -9.702 54.916 1.00 85.75 296 THR A CA 1
ATOM 2356 C C . THR A 1 296 ? -9.893 -10.484 54.458 1.00 85.75 296 THR A C 1
ATOM 2358 O O . THR A 1 296 ? -9.777 -11.410 53.655 1.00 85.75 296 THR A O 1
ATOM 2361 N N . ILE A 1 297 ? -11.093 -10.102 54.915 1.00 88.00 297 ILE A N 1
ATOM 2362 C CA . ILE A 1 297 ? -12.363 -10.726 54.501 1.00 88.00 297 ILE A CA 1
ATOM 2363 C C . ILE A 1 297 ? -12.647 -10.494 53.011 1.00 88.00 297 ILE A C 1
ATOM 2365 O O . ILE A 1 297 ? -13.059 -11.427 52.318 1.00 88.00 297 ILE A O 1
ATOM 2369 N N . VAL A 1 298 ? -12.416 -9.277 52.508 1.00 85.19 298 VAL A N 1
ATOM 2370 C CA . VAL A 1 298 ? -12.594 -8.934 51.087 1.00 85.19 298 VAL A CA 1
ATOM 2371 C C . VAL A 1 298 ? -11.645 -9.758 50.219 1.00 85.19 298 VAL A C 1
ATOM 2373 O O . VAL A 1 298 ? -12.094 -10.395 49.266 1.00 85.19 298 VAL A O 1
ATOM 2376 N N . LEU A 1 299 ? -10.363 -9.825 50.589 1.00 83.38 299 LEU A N 1
ATOM 2377 C CA . LEU A 1 299 ? -9.362 -10.597 49.856 1.00 83.38 299 LEU A CA 1
ATOM 2378 C C . LEU A 1 299 ? -9.685 -12.102 49.855 1.00 83.38 299 LEU A C 1
ATOM 2380 O O . LEU A 1 299 ? -9.616 -12.741 48.808 1.00 83.38 299 LEU A O 1
ATOM 2384 N N . LEU A 1 300 ? -10.119 -12.667 50.989 1.00 84.12 300 LEU A N 1
ATOM 2385 C CA . LEU A 1 300 ? -10.562 -14.067 51.078 1.00 84.12 300 LEU A CA 1
ATOM 2386 C C . LEU A 1 300 ? -11.789 -14.367 50.203 1.00 84.12 300 LEU A C 1
ATOM 2388 O O . LEU A 1 300 ? -11.853 -15.430 49.579 1.00 84.12 300 LEU A O 1
ATOM 2392 N N . ARG A 1 301 ? -12.771 -13.454 50.148 1.00 85.19 301 ARG A N 1
ATOM 2393 C CA . ARG A 1 301 ? -13.964 -13.594 49.291 1.00 85.19 301 ARG A CA 1
ATOM 2394 C C . ARG A 1 301 ? -13.599 -13.555 47.811 1.00 85.19 301 ARG A C 1
ATOM 2396 O O . ARG A 1 301 ? -14.083 -14.392 47.048 1.00 85.19 301 ARG A O 1
ATOM 2403 N N . ASP A 1 302 ? -12.747 -12.615 47.424 1.00 79.75 302 ASP A N 1
ATOM 2404 C CA . ASP A 1 302 ? -12.285 -12.456 46.048 1.00 79.75 302 ASP A CA 1
ATOM 2405 C C . ASP A 1 302 ? -11.488 -13.688 45.584 1.00 79.75 302 ASP A C 1
ATOM 2407 O O . ASP A 1 302 ? -11.847 -14.322 44.591 1.00 79.75 302 ASP A O 1
ATOM 2411 N N . LEU A 1 303 ? -10.511 -14.144 46.379 1.00 76.69 303 LEU A N 1
ATOM 2412 C CA . LEU A 1 303 ? -9.746 -15.366 46.095 1.00 76.69 303 LEU A CA 1
ATOM 2413 C C . LEU A 1 303 ? -10.641 -16.610 46.016 1.00 76.69 303 LEU A C 1
ATOM 2415 O O . LEU A 1 303 ? -10.515 -17.406 45.087 1.00 76.69 303 LEU A O 1
ATOM 2419 N N . SER A 1 304 ? -11.596 -16.771 46.940 1.00 75.12 304 SER A N 1
ATOM 2420 C CA . SER A 1 304 ? -12.549 -17.888 46.889 1.00 75.12 304 SER A CA 1
ATOM 2421 C C . SER A 1 304 ? -13.412 -17.854 45.622 1.00 75.12 304 SER A C 1
ATOM 2423 O O . SER A 1 304 ? -13.722 -18.907 45.065 1.00 75.12 304 SER A O 1
ATOM 2425 N N . THR A 1 305 ? -13.796 -16.668 45.147 1.00 77.12 305 THR A N 1
ATOM 2426 C CA . THR A 1 305 ? -14.652 -16.503 43.963 1.00 77.12 305 THR A CA 1
ATOM 2427 C C . THR A 1 305 ? -13.873 -16.749 42.674 1.00 77.12 305 THR A C 1
ATOM 2429 O O . THR A 1 305 ? -14.318 -17.551 41.850 1.00 77.12 305 THR A O 1
ATOM 2432 N N . ARG A 1 306 ? -12.681 -16.151 42.538 1.00 76.00 306 ARG A N 1
ATOM 2433 C CA . ARG A 1 306 ? -11.769 -16.374 41.405 1.00 76.00 306 ARG A CA 1
ATOM 2434 C C . ARG A 1 306 ? -11.427 -17.857 41.239 1.00 76.00 306 ARG A C 1
ATOM 2436 O O . ARG A 1 306 ? -11.576 -18.409 40.151 1.00 76.00 306 ARG A O 1
ATOM 2443 N N . LEU A 1 307 ? -11.082 -18.540 42.333 1.00 69.94 307 LEU A N 1
ATOM 2444 C CA . LEU A 1 307 ? -10.735 -19.966 42.303 1.00 69.94 307 LEU A CA 1
ATOM 2445 C C . LEU A 1 307 ? -11.943 -20.881 42.031 1.00 69.94 307 LEU A C 1
ATOM 2447 O O . LEU A 1 307 ? -11.778 -21.934 41.423 1.00 69.94 307 LEU A O 1
ATOM 2451 N N . LYS A 1 308 ? -13.172 -20.495 42.416 1.00 70.19 308 LYS A N 1
ATOM 2452 C CA . LYS A 1 308 ? -14.402 -21.243 42.061 1.00 70.19 308 LYS A CA 1
ATOM 2453 C C . LYS A 1 308 ? -14.728 -21.189 40.568 1.00 70.19 308 LYS A C 1
ATOM 2455 O O . LYS A 1 308 ? -15.355 -22.115 40.054 1.00 70.19 308 LYS A O 1
ATOM 2460 N N . GLN A 1 309 ? -14.344 -20.115 39.881 1.00 70.50 309 GLN A N 1
ATOM 2461 C CA . GLN A 1 309 ? -14.588 -19.952 38.446 1.00 70.50 309 GLN A CA 1
ATOM 2462 C C . GLN A 1 309 ? -13.625 -20.804 37.592 1.00 70.50 309 GLN A C 1
ATOM 2464 O O . GLN A 1 309 ? -13.989 -21.219 36.492 1.00 70.50 309 GLN A O 1
ATOM 2469 N N . GLN A 1 310 ? -12.445 -21.152 38.119 1.00 67.56 310 GLN A N 1
ATOM 2470 C CA . GLN A 1 310 ? -11.425 -21.985 37.466 1.00 67.56 310 GLN A CA 1
ATOM 2471 C C . GLN A 1 310 ? -11.612 -23.483 37.826 1.00 67.56 310 GLN A C 1
ATOM 2473 O O . GLN A 1 310 ? -11.137 -23.979 38.844 1.00 67.56 310 GLN A O 1
ATOM 2478 N N . LYS A 1 311 ? -12.373 -24.223 37.008 1.00 55.16 311 LYS A N 1
ATOM 2479 C CA . LYS A 1 311 ? -13.117 -25.447 37.395 1.00 55.16 311 LYS A CA 1
ATOM 2480 C C . LYS A 1 311 ? -12.382 -26.803 37.575 1.00 55.16 311 LYS A C 1
ATOM 2482 O O . LYS A 1 311 ? -13.094 -27.773 37.820 1.00 55.16 311 LYS A O 1
ATOM 2487 N N . ALA A 1 312 ? -11.052 -26.952 37.508 1.00 53.28 312 ALA A N 1
ATOM 2488 C CA . ALA A 1 312 ? -10.443 -28.309 37.468 1.00 53.28 312 ALA A CA 1
ATOM 2489 C C . ALA A 1 312 ? -9.449 -28.683 38.597 1.00 53.28 312 ALA A C 1
ATOM 2491 O O . ALA A 1 312 ? -9.586 -29.767 39.158 1.00 53.28 312 ALA A O 1
ATOM 2492 N N . ALA A 1 313 ? -8.510 -27.816 39.001 1.00 50.75 313 ALA A N 1
ATOM 2493 C CA . ALA A 1 313 ? -7.558 -28.099 40.098 1.00 50.75 313 ALA A CA 1
ATOM 2494 C C . ALA A 1 313 ? -7.850 -27.291 41.384 1.00 50.75 313 ALA A C 1
ATOM 2496 O O . ALA A 1 313 ? -7.661 -27.767 42.507 1.00 50.75 313 ALA A O 1
ATOM 2497 N N . ASN A 1 314 ? -8.441 -26.103 41.227 1.00 59.56 314 ASN A N 1
ATOM 2498 C CA . ASN A 1 314 ? -8.590 -25.094 42.283 1.00 59.56 314 ASN A CA 1
ATOM 2499 C C . ASN A 1 314 ? -9.796 -25.301 43.210 1.00 59.56 314 ASN A C 1
ATOM 2501 O O . ASN A 1 314 ? -9.957 -24.589 44.202 1.00 59.56 314 ASN A O 1
ATOM 2505 N N . ALA A 1 315 ? -10.617 -26.329 42.967 1.00 65.31 315 ALA A N 1
ATOM 2506 C CA . ALA A 1 315 ? -11.785 -26.635 43.794 1.00 65.31 315 ALA A CA 1
ATOM 2507 C C . ALA A 1 315 ? -11.420 -26.978 45.253 1.00 65.31 315 ALA A C 1
ATOM 2509 O O . ALA A 1 315 ? -12.183 -26.662 46.169 1.00 65.31 315 ALA A O 1
ATOM 2510 N N . ALA A 1 316 ? -10.262 -27.605 45.493 1.00 70.56 316 ALA A N 1
ATOM 2511 C CA . ALA A 1 316 ? -9.799 -27.929 46.844 1.00 70.56 316 ALA A CA 1
ATOM 2512 C C . ALA A 1 316 ? -9.334 -26.675 47.606 1.00 70.56 316 ALA A C 1
ATOM 2514 O O . ALA A 1 316 ? -9.750 -26.461 48.743 1.00 70.56 316 ALA A O 1
ATOM 2515 N N . GLN A 1 317 ? -8.549 -25.802 46.968 1.00 72.94 317 GLN A N 1
ATOM 2516 C CA . GLN A 1 317 ? -8.115 -24.530 47.558 1.00 72.94 317 GLN A CA 1
ATOM 2517 C C . GLN A 1 317 ? -9.293 -23.570 47.777 1.00 72.94 317 GLN A C 1
ATOM 2519 O O . GLN A 1 317 ? -9.412 -22.969 48.841 1.00 72.94 317 GLN A O 1
ATOM 2524 N N . ALA A 1 318 ? -10.228 -23.484 46.825 1.00 74.75 318 ALA A N 1
ATOM 2525 C CA . ALA A 1 318 ? -11.444 -22.689 46.971 1.00 74.75 318 ALA A CA 1
ATOM 2526 C C . ALA A 1 318 ? -12.276 -23.119 48.192 1.00 74.75 318 ALA A C 1
ATOM 2528 O O . ALA A 1 318 ? -12.828 -22.264 48.893 1.00 74.75 318 ALA A O 1
ATOM 2529 N N . LYS A 1 319 ? -12.333 -24.433 48.473 1.00 79.25 319 LYS A N 1
ATOM 2530 C CA . LYS A 1 319 ? -12.947 -24.976 49.693 1.00 79.25 319 LYS A CA 1
ATOM 2531 C C . LYS A 1 319 ? -12.186 -24.543 50.946 1.00 79.25 319 LYS A C 1
ATOM 2533 O O . LYS A 1 319 ? -12.835 -24.104 51.891 1.00 79.25 319 LYS A O 1
ATOM 2538 N N . LEU A 1 320 ? -10.853 -24.583 50.941 1.00 79.62 320 LEU A N 1
ATOM 2539 C CA . LEU A 1 320 ? -10.023 -24.141 52.071 1.00 79.62 320 LEU A CA 1
ATOM 2540 C C . LEU A 1 320 ? -10.206 -22.652 52.390 1.00 79.62 320 LEU A C 1
ATOM 2542 O O . LEU A 1 320 ? -10.529 -22.311 53.525 1.00 79.62 320 LEU A O 1
ATOM 2546 N N . PHE A 1 321 ? -10.115 -21.769 51.391 1.00 83.75 321 PHE A N 1
ATOM 2547 C CA . PHE A 1 321 ? -10.368 -20.338 51.592 1.00 83.75 321 PHE A CA 1
ATOM 2548 C C . PHE A 1 321 ? -11.801 -20.070 52.057 1.00 83.75 321 PHE A C 1
ATOM 2550 O O . PHE A 1 321 ? -12.019 -19.239 52.936 1.00 83.75 321 PHE A O 1
ATOM 2557 N N . SER A 1 322 ? -12.787 -20.808 51.531 1.00 81.88 322 SER A N 1
ATOM 2558 C CA . SER A 1 322 ? -14.172 -20.687 51.999 1.00 81.88 322 SER A CA 1
ATOM 2559 C C . SER A 1 322 ? -14.357 -21.168 53.443 1.00 81.88 322 SER A C 1
ATOM 2561 O O . SER A 1 322 ? -15.122 -20.566 54.191 1.00 81.88 322 SER A O 1
ATOM 2563 N N . ALA A 1 323 ? -13.631 -22.208 53.863 1.00 84.44 323 ALA A N 1
ATOM 2564 C CA . ALA A 1 323 ? -13.652 -22.704 55.233 1.00 84.44 323 ALA A CA 1
ATOM 2565 C C . ALA A 1 323 ? -13.001 -21.701 56.197 1.00 84.44 323 ALA A C 1
ATOM 2567 O O . ALA A 1 323 ? -13.586 -21.399 57.236 1.00 84.44 323 ALA A O 1
ATOM 2568 N N . ALA A 1 324 ? -11.857 -21.117 55.825 1.00 85.06 324 ALA A N 1
ATOM 2569 C CA . ALA A 1 324 ? -11.200 -20.058 56.592 1.00 85.06 324 ALA A CA 1
ATOM 2570 C C . ALA A 1 324 ? -12.080 -18.800 56.702 1.00 85.06 324 ALA A C 1
ATOM 2572 O O . ALA A 1 324 ? -12.255 -18.258 57.793 1.00 85.06 324 ALA A O 1
ATOM 2573 N N . LEU A 1 325 ? -12.719 -18.385 55.601 1.00 87.81 325 LEU A N 1
ATOM 2574 C CA . LEU A 1 325 ? -13.683 -17.285 55.591 1.00 87.81 325 LEU A CA 1
ATOM 2575 C C . LEU A 1 325 ? -14.862 -17.562 56.536 1.00 87.81 325 LEU A C 1
ATOM 2577 O O . LEU A 1 325 ? -15.211 -16.706 57.344 1.00 87.81 325 LEU A O 1
ATOM 2581 N N . ASN A 1 326 ? -15.447 -18.761 56.485 1.00 87.62 326 ASN A N 1
ATOM 2582 C CA . ASN A 1 326 ? -16.534 -19.149 57.387 1.00 87.62 326 ASN A CA 1
ATOM 2583 C C . ASN A 1 326 ? -16.082 -19.157 58.853 1.00 87.62 326 ASN A C 1
ATOM 2585 O O . ASN A 1 326 ? -16.809 -18.667 59.717 1.00 87.62 326 ASN A O 1
ATOM 2589 N N . LYS A 1 327 ? -14.870 -19.658 59.131 1.00 86.88 327 LYS A N 1
ATOM 2590 C CA . LYS A 1 327 ? -14.267 -19.655 60.471 1.00 86.88 327 LYS A CA 1
ATOM 2591 C C . LYS A 1 327 ? -14.113 -18.226 61.002 1.00 86.88 327 LYS A C 1
ATOM 2593 O O . LYS A 1 327 ? -14.495 -17.970 62.139 1.00 86.88 327 LYS A O 1
ATOM 2598 N N . LEU A 1 328 ? -13.643 -17.285 60.178 1.00 89.38 328 LEU A N 1
ATOM 2599 C CA . LEU A 1 328 ? -13.516 -15.868 60.543 1.00 89.38 328 LEU A CA 1
ATOM 2600 C C . LEU A 1 328 ? -14.876 -15.180 60.725 1.00 89.38 328 LEU A C 1
ATOM 2602 O O . LEU A 1 328 ? -15.068 -14.462 61.706 1.00 89.38 328 LEU A O 1
ATOM 2606 N N . LEU A 1 329 ? -15.841 -15.417 59.833 1.00 87.69 329 LEU A N 1
ATOM 2607 C CA . LEU A 1 329 ? -17.184 -14.829 59.921 1.00 87.69 329 LEU A CA 1
ATOM 2608 C C . LEU A 1 329 ? -17.990 -15.353 61.122 1.00 87.69 329 LEU A C 1
ATOM 2610 O O . LEU A 1 329 ? -18.851 -14.641 61.637 1.00 87.69 329 LEU A O 1
ATOM 2614 N N . ALA A 1 330 ? -17.698 -16.567 61.599 1.00 87.50 330 ALA A N 1
ATOM 2615 C CA . ALA A 1 330 ? -18.320 -17.140 62.791 1.00 87.50 330 ALA A CA 1
ATOM 2616 C C . ALA A 1 330 ? -17.861 -16.477 64.106 1.00 87.50 330 ALA A C 1
ATOM 2618 O O . ALA A 1 330 ? -18.558 -16.591 65.120 1.00 87.50 330 ALA A O 1
ATOM 2619 N N . THR A 1 331 ? -16.728 -15.765 64.097 1.00 88.44 331 THR A N 1
ATOM 2620 C CA . THR A 1 331 ? -16.212 -15.039 65.268 1.00 88.44 331 THR A CA 1
ATOM 2621 C C . THR A 1 331 ? -17.078 -13.822 65.620 1.00 88.44 331 THR A C 1
ATOM 2623 O O . THR A 1 331 ? -17.861 -13.329 64.804 1.00 88.44 331 THR A O 1
ATOM 2626 N N . SER A 1 332 ? -16.949 -13.303 66.845 1.00 84.31 332 SER A N 1
ATOM 2627 C CA . SER A 1 332 ? -17.679 -12.107 67.301 1.00 84.31 332 SER A CA 1
ATOM 2628 C C . SER A 1 332 ? -17.439 -10.893 66.392 1.00 84.31 332 SER A C 1
ATOM 2630 O O . SER A 1 332 ? -18.391 -10.210 66.011 1.00 84.31 332 SER A O 1
ATOM 2632 N N . LYS A 1 333 ? -16.184 -10.680 65.980 1.00 85.31 333 LYS A N 1
ATOM 2633 C CA . LYS A 1 333 ? -15.768 -9.607 65.068 1.00 85.31 333 LYS A CA 1
ATOM 2634 C C . LYS A 1 333 ? -16.323 -9.800 63.649 1.00 85.31 333 LYS A C 1
ATOM 2636 O O . LYS A 1 333 ? -16.825 -8.852 63.046 1.00 85.31 333 LYS A O 1
ATOM 2641 N N . GLY A 1 334 ? -16.354 -11.042 63.159 1.00 86.25 334 GLY A N 1
ATOM 2642 C CA . GLY A 1 334 ? -16.981 -11.411 61.884 1.00 86.25 334 GLY A CA 1
ATOM 2643 C C . GLY A 1 334 ? -18.482 -11.108 61.817 1.00 86.25 334 GLY A C 1
ATOM 2644 O O . GLY A 1 334 ? -18.965 -10.541 60.835 1.00 86.25 334 GLY A O 1
ATOM 2645 N N . LYS A 1 335 ? -19.225 -11.403 62.890 1.00 85.94 335 LYS A N 1
ATOM 2646 C CA . LYS A 1 335 ? -20.665 -11.098 62.979 1.00 85.94 335 LYS A CA 1
ATOM 2647 C C . LYS A 1 335 ? -20.954 -9.592 62.982 1.00 85.94 335 LYS A C 1
ATOM 2649 O O . LYS A 1 335 ? -21.918 -9.160 62.353 1.00 85.94 335 LYS A O 1
ATOM 2654 N N . GLN A 1 336 ? -20.120 -8.791 63.649 1.00 84.50 336 GLN A N 1
ATOM 2655 C CA . GLN A 1 336 ? -20.241 -7.326 63.649 1.00 84.50 336 GLN A CA 1
ATOM 2656 C C . GLN A 1 336 ? -19.988 -6.724 62.259 1.00 84.50 336 GLN A C 1
ATOM 2658 O O . GLN A 1 336 ? -20.720 -5.826 61.838 1.00 84.50 336 GLN A O 1
ATOM 2663 N N . PHE A 1 337 ? -19.000 -7.249 61.527 1.00 84.81 337 PHE A N 1
ATOM 2664 C CA . PHE A 1 337 ? -18.710 -6.849 60.149 1.00 84.81 337 PHE A CA 1
ATOM 2665 C C . PHE A 1 337 ? -19.914 -7.067 59.215 1.00 84.81 337 PHE A C 1
ATOM 2667 O O . PHE A 1 337 ? -20.350 -6.127 58.550 1.00 84.81 337 PHE A O 1
ATOM 2674 N N . LEU A 1 338 ? -20.517 -8.264 59.238 1.00 82.62 338 LEU A N 1
ATOM 2675 C CA . LEU A 1 338 ? -21.697 -8.592 58.420 1.00 82.62 338 LEU A CA 1
ATOM 2676 C C . LEU A 1 338 ? -22.902 -7.685 58.715 1.00 82.62 338 LEU A C 1
ATOM 2678 O O . LEU A 1 338 ? -23.653 -7.329 57.807 1.00 82.62 338 LEU A O 1
ATOM 2682 N N . GLY A 1 339 ? -23.094 -7.299 59.981 1.00 81.69 339 GLY A N 1
ATOM 2683 C CA . GLY A 1 339 ? -24.161 -6.378 60.375 1.00 81.69 339 GLY A CA 1
ATOM 2684 C C . GLY A 1 339 ? -23.998 -4.980 59.768 1.00 81.69 339 GLY A C 1
ATOM 2685 O O . GLY A 1 339 ? -24.971 -4.420 59.262 1.00 81.69 339 GLY A O 1
ATOM 2686 N N . ARG A 1 340 ? -22.771 -4.438 59.773 1.00 79.75 340 ARG A N 1
ATOM 2687 C CA . ARG A 1 340 ? -22.455 -3.128 59.172 1.00 79.75 340 ARG A CA 1
ATOM 2688 C C . ARG A 1 340 ? -22.600 -3.151 57.647 1.00 79.75 340 ARG A C 1
ATOM 2690 O O . ARG A 1 340 ? -23.232 -2.261 57.089 1.00 79.75 340 ARG A O 1
ATOM 2697 N N . GLU A 1 341 ? -22.090 -4.197 56.996 1.00 74.75 341 GLU A N 1
ATOM 2698 C CA . GLU A 1 341 ? -22.171 -4.386 55.538 1.00 74.75 341 GLU A CA 1
ATOM 2699 C C . GLU A 1 341 ? -23.630 -4.430 55.044 1.00 74.75 341 GLU A C 1
ATOM 2701 O O . GLU A 1 341 ? -24.005 -3.742 54.094 1.00 74.75 341 GLU A O 1
ATOM 2706 N N . LYS A 1 342 ? -24.495 -5.176 55.743 1.00 73.56 342 LYS A N 1
ATOM 2707 C CA . LYS A 1 342 ? -25.919 -5.286 55.396 1.00 73.56 342 LYS A CA 1
ATOM 2708 C C . LYS A 1 342 ? -26.683 -3.968 55.571 1.00 73.56 342 LYS A C 1
ATOM 2710 O O . LYS A 1 342 ? -27.567 -3.671 54.773 1.00 73.56 342 LYS A O 1
ATOM 2715 N N . ALA A 1 343 ? -26.362 -3.185 56.602 1.00 72.00 343 ALA A N 1
ATOM 2716 C CA . ALA A 1 343 ? -26.996 -1.888 56.839 1.00 72.00 343 ALA A CA 1
ATOM 2717 C C . ALA A 1 343 ? -26.639 -0.863 55.750 1.00 72.00 343 ALA A C 1
ATOM 2719 O O . ALA A 1 343 ? -27.514 -0.136 55.284 1.00 72.00 343 ALA A O 1
ATOM 2720 N N . GLN A 1 344 ? -25.379 -0.848 55.310 1.00 71.75 344 GLN A N 1
ATOM 2721 C CA . GLN A 1 344 ? -24.910 0.043 54.252 1.00 71.75 344 GLN A CA 1
ATOM 2722 C C . GLN A 1 344 ? -25.573 -0.270 52.898 1.00 71.75 344 GLN A C 1
ATOM 2724 O O . GLN A 1 344 ? -26.130 0.623 52.266 1.00 71.75 344 GLN A O 1
ATOM 2729 N N . SER A 1 345 ? -25.646 -1.550 52.518 1.00 69.44 345 SER A N 1
ATOM 2730 C CA . SER A 1 345 ? -26.316 -1.985 51.279 1.00 69.44 345 SER A CA 1
ATOM 2731 C C . SER A 1 345 ? -27.822 -1.650 51.239 1.00 69.44 345 SER A C 1
ATOM 2733 O O . SER A 1 345 ? -28.373 -1.309 50.187 1.00 69.44 345 SER A O 1
ATOM 2735 N N . LEU A 1 346 ? -28.512 -1.701 52.386 1.00 72.31 346 LEU A N 1
ATOM 2736 C CA . LEU A 1 346 ? -29.930 -1.327 52.488 1.00 72.31 346 LEU A CA 1
ATOM 2737 C C . LEU A 1 346 ? -30.165 0.184 52.333 1.00 72.31 346 LEU A C 1
ATOM 2739 O O . LEU A 1 346 ? -31.188 0.588 51.783 1.00 72.31 346 LEU A O 1
ATOM 2743 N N . LEU A 1 347 ? -29.236 1.018 52.808 1.00 70.44 347 LEU A N 1
ATOM 2744 C CA . LEU A 1 347 ? -29.316 2.470 52.636 1.00 70.44 347 LEU A CA 1
ATOM 2745 C C . LEU A 1 347 ? -29.104 2.867 51.172 1.00 70.44 347 LEU A C 1
ATOM 2747 O O . LEU A 1 347 ? -29.924 3.600 50.621 1.00 70.44 347 LEU A O 1
ATOM 2751 N N . GLU A 1 348 ? -28.071 2.316 50.533 1.00 65.31 348 GLU A N 1
ATOM 2752 C CA . GLU A 1 348 ? -27.733 2.589 49.129 1.00 65.31 348 GLU A CA 1
ATOM 2753 C C . GLU A 1 348 ? -28.876 2.182 48.178 1.00 65.31 348 GLU A C 1
ATOM 2755 O O . GLU A 1 348 ? -29.311 2.977 47.345 1.00 65.31 348 GLU A O 1
ATOM 2760 N N . SER A 1 349 ? -29.459 0.991 48.364 1.00 68.62 349 SER A N 1
ATOM 2761 C CA . SER A 1 349 ? -30.607 0.529 47.558 1.00 68.62 349 SER A CA 1
ATOM 2762 C C . SER A 1 349 ? -31.893 1.337 47.790 1.00 68.62 349 SER A C 1
ATOM 2764 O O . SER A 1 349 ? -32.675 1.553 46.861 1.00 68.62 349 SER A O 1
ATOM 2766 N N . GLY A 1 350 ? -32.123 1.818 49.016 1.00 73.88 350 GLY A N 1
ATOM 2767 C CA . GLY A 1 350 ? -33.278 2.653 49.344 1.00 73.88 350 GLY A CA 1
ATOM 2768 C C . GLY A 1 350 ? -33.203 4.068 48.762 1.00 73.88 350 GLY A C 1
ATOM 2769 O O . GLY A 1 350 ? -34.241 4.665 48.470 1.00 73.88 350 GLY A O 1
ATOM 2770 N N . GLU A 1 351 ? -32.001 4.617 48.605 1.00 76.25 351 GLU A N 1
ATOM 2771 C CA . GLU A 1 351 ? -31.774 5.935 48.010 1.00 76.25 351 GLU A CA 1
ATOM 2772 C C . GLU A 1 351 ? -31.860 5.894 46.480 1.00 76.25 351 GLU A C 1
ATOM 2774 O O . GLU A 1 351 ? -32.536 6.741 45.887 1.00 76.25 351 GLU A O 1
ATOM 2779 N N . GLU A 1 352 ? -31.318 4.840 45.863 1.00 69.50 352 GLU A N 1
ATOM 2780 C CA . GLU A 1 352 ? -31.428 4.583 44.423 1.00 69.50 352 GLU A CA 1
ATOM 2781 C C . GLU A 1 352 ? -32.897 4.520 43.969 1.00 69.50 352 GLU A C 1
ATOM 2783 O O . GLU A 1 352 ? -33.311 5.233 43.055 1.00 69.50 352 GLU A O 1
ATOM 2788 N N . GLY A 1 353 ? -33.741 3.773 44.691 1.00 75.81 353 GLY A N 1
ATOM 2789 C CA . GLY A 1 353 ? -35.168 3.671 44.367 1.00 75.81 353 GLY A CA 1
ATOM 2790 C C . GLY A 1 353 ? -35.955 4.984 44.515 1.00 75.81 353 GLY A C 1
ATOM 2791 O O . GLY A 1 353 ? -37.019 5.141 43.912 1.00 75.81 353 GLY A O 1
ATOM 2792 N N . ARG A 1 354 ? -35.471 5.953 45.310 1.00 79.69 354 ARG A N 1
ATOM 2793 C CA . ARG A 1 354 ? -36.079 7.297 45.384 1.00 79.69 354 ARG A CA 1
ATOM 2794 C C . ARG A 1 354 ? -35.629 8.180 44.227 1.00 79.69 354 ARG A C 1
ATOM 2796 O O . ARG A 1 354 ? -36.449 8.946 43.723 1.00 79.69 354 ARG A O 1
ATOM 2803 N N . ARG A 1 355 ? -34.362 8.067 43.822 1.00 77.94 355 ARG A N 1
ATOM 2804 C CA . ARG A 1 355 ? -33.803 8.773 42.665 1.00 77.94 355 ARG A CA 1
ATOM 2805 C C . ARG A 1 355 ? -34.546 8.400 41.387 1.00 77.94 355 ARG A C 1
ATOM 2807 O O . ARG A 1 355 ? -35.034 9.293 40.702 1.00 77.94 355 ARG A O 1
ATOM 2814 N N . GLU A 1 356 ? -34.754 7.108 41.134 1.00 79.00 356 GLU A N 1
ATOM 2815 C CA . GLU 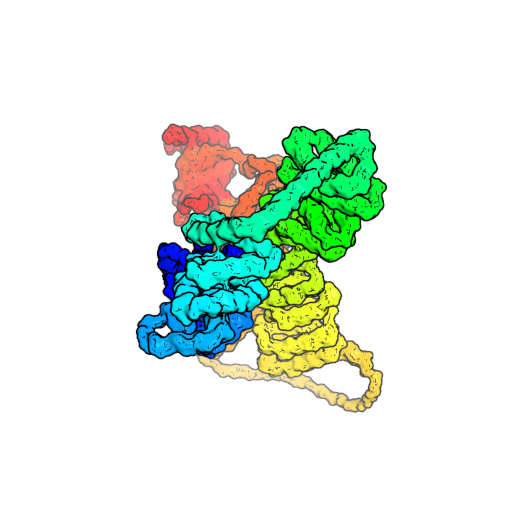A 1 356 ? -35.494 6.637 39.951 1.00 79.00 356 GLU A CA 1
ATOM 2816 C C . GLU A 1 356 ? -36.890 7.268 39.837 1.00 79.00 356 GLU A C 1
ATOM 2818 O O . GLU A 1 356 ? -37.247 7.819 38.799 1.00 79.00 356 GLU A O 1
ATOM 2823 N N . LYS A 1 357 ? -37.658 7.297 40.934 1.00 83.62 357 LYS A N 1
ATOM 2824 C CA . LYS A 1 357 ? -39.005 7.896 40.940 1.00 83.62 357 LYS A CA 1
ATOM 2825 C C . LYS A 1 357 ? -39.004 9.398 40.647 1.00 83.62 357 LYS A C 1
ATOM 2827 O O . LYS A 1 357 ? -39.971 9.903 40.078 1.00 83.62 357 LYS A O 1
ATOM 2832 N N . ARG A 1 358 ? -37.961 10.125 41.066 1.00 85.50 358 ARG A N 1
ATOM 2833 C CA . ARG A 1 358 ? -37.820 11.561 40.775 1.00 85.50 358 ARG A CA 1
ATOM 2834 C C . ARG A 1 358 ? -37.491 11.800 39.306 1.00 85.50 358 ARG A C 1
ATOM 2836 O O . ARG A 1 358 ? -38.070 12.706 38.711 1.00 85.50 358 ARG A O 1
ATOM 2843 N N . VAL A 1 359 ? -36.624 10.974 38.723 1.00 87.31 359 VAL A N 1
ATOM 2844 C CA . VAL A 1 359 ? -36.295 11.039 37.293 1.00 87.31 359 VAL A CA 1
ATOM 2845 C C . VAL A 1 359 ? -37.536 10.739 36.447 1.00 87.31 359 VAL A C 1
ATOM 2847 O O . VAL A 1 359 ? -37.864 11.536 35.572 1.00 87.31 359 VAL A O 1
ATOM 2850 N N . ASP A 1 360 ? -38.305 9.692 36.772 1.00 85.75 360 ASP A N 1
ATOM 2851 C CA . ASP A 1 360 ? -39.558 9.353 36.072 1.00 85.75 360 ASP A CA 1
ATOM 2852 C C . ASP A 1 360 ? -40.592 10.492 36.124 1.00 85.75 360 ASP A C 1
ATOM 2854 O O . ASP A 1 360 ? -41.287 10.778 35.144 1.00 85.75 360 ASP A O 1
ATOM 2858 N N . ALA A 1 361 ? -40.708 11.167 37.273 1.00 85.94 361 ALA A N 1
ATOM 2859 C CA . ALA A 1 361 ? -41.563 12.344 37.409 1.00 85.94 361 ALA A CA 1
ATOM 2860 C C . ALA A 1 361 ? -41.064 13.514 36.542 1.00 85.94 361 ALA A C 1
ATOM 2862 O O . ALA A 1 361 ? -41.875 14.206 35.923 1.00 85.94 361 ALA A O 1
ATOM 2863 N N . GLY A 1 362 ? -39.743 13.698 36.454 1.00 87.06 362 GLY A N 1
ATOM 2864 C CA . GLY A 1 362 ? -39.102 14.669 35.567 1.00 87.06 362 GLY A CA 1
ATOM 2865 C C . GLY A 1 362 ? -39.383 14.401 34.087 1.00 87.06 362 GLY A C 1
ATOM 2866 O O . GLY A 1 362 ? -39.725 15.335 33.366 1.00 87.06 362 GLY A O 1
ATOM 2867 N N . VAL A 1 363 ? -39.345 13.137 33.644 1.00 87.44 363 VAL A N 1
ATOM 2868 C CA . VAL A 1 363 ? -39.657 12.758 32.251 1.00 87.44 363 VAL A CA 1
ATOM 2869 C C . VAL A 1 363 ? -41.108 13.101 31.909 1.00 87.44 363 VAL A C 1
ATOM 2871 O O . VAL A 1 363 ? -41.376 13.714 30.877 1.00 87.44 363 VAL A O 1
ATOM 2874 N N . LYS A 1 364 ? -42.059 12.788 32.800 1.00 87.00 364 LYS A N 1
ATOM 2875 C CA . LYS A 1 364 ? -43.476 13.146 32.601 1.00 87.00 364 LYS A CA 1
ATOM 2876 C C . LYS A 1 364 ? -43.688 14.658 32.527 1.00 87.00 364 LYS A C 1
ATOM 2878 O O . LYS A 1 364 ? -44.459 15.126 31.692 1.00 87.00 364 LYS A O 1
ATOM 2883 N N . ALA A 1 365 ? -43.000 15.421 33.378 1.00 87.06 365 ALA A N 1
ATOM 2884 C CA . ALA A 1 365 ? -43.046 16.880 33.341 1.00 87.06 365 ALA A CA 1
ATOM 2885 C C . ALA A 1 365 ? -42.463 17.434 32.026 1.00 87.06 365 ALA A C 1
ATOM 2887 O O . ALA A 1 365 ? -43.054 18.335 31.427 1.00 87.06 365 ALA A O 1
ATOM 2888 N N . LEU A 1 366 ? -41.367 16.849 31.533 1.00 89.31 366 LEU A N 1
ATOM 2889 C CA . LEU A 1 366 ? -40.758 17.220 30.257 1.00 89.31 366 LEU A CA 1
ATOM 2890 C C . LEU A 1 366 ? -41.711 16.971 29.075 1.00 89.31 366 LEU A C 1
ATOM 2892 O O . LEU A 1 366 ? -41.935 17.875 28.274 1.00 89.31 366 LEU A O 1
ATOM 2896 N N . LEU A 1 367 ? -42.351 15.798 29.014 1.00 86.56 367 LEU A N 1
ATOM 2897 C CA . LEU A 1 367 ? -43.341 15.462 27.977 1.00 86.56 367 LEU A CA 1
ATOM 2898 C C . LEU A 1 367 ? -44.571 16.389 27.993 1.00 86.56 367 LEU A C 1
ATOM 2900 O O . LEU A 1 367 ? -45.188 16.624 26.953 1.00 86.56 367 LEU A O 1
ATOM 2904 N N . SER A 1 368 ? -44.902 16.961 29.155 1.00 86.31 368 SER A N 1
ATOM 2905 C CA . SER A 1 368 ? -45.954 17.978 29.297 1.00 86.31 368 SER A CA 1
ATOM 2906 C C . SER A 1 368 ? -45.527 19.402 28.900 1.00 86.31 368 SER A C 1
ATOM 2908 O O . SER A 1 368 ? -46.350 20.314 28.941 1.00 86.31 368 SER A O 1
ATOM 2910 N N . GLY A 1 369 ? -44.269 19.598 28.483 1.00 80.75 369 GLY A N 1
ATOM 2911 C CA . GLY A 1 369 ? -43.740 20.864 27.966 1.00 80.75 369 GLY A CA 1
ATOM 2912 C C . GLY A 1 369 ? -42.887 21.674 28.946 1.00 80.75 369 GLY A C 1
ATOM 2913 O O . GLY A 1 369 ? -42.517 22.799 28.618 1.00 80.75 369 GLY A O 1
ATOM 2914 N N . ASN A 1 370 ? -42.557 21.145 30.131 1.00 85.38 370 ASN A N 1
ATOM 2915 C CA . ASN A 1 370 ? -41.683 21.838 31.079 1.00 85.38 370 ASN A CA 1
ATOM 2916 C C . ASN A 1 370 ? -40.201 21.529 30.801 1.00 85.38 370 ASN A C 1
ATOM 2918 O O . ASN A 1 370 ? -39.682 20.513 31.269 1.00 85.38 370 ASN A O 1
ATOM 2922 N N . THR A 1 371 ? -39.515 22.414 30.072 1.00 81.56 371 THR A N 1
ATOM 2923 C CA . THR A 1 371 ? -38.085 22.268 29.746 1.00 81.56 371 THR A CA 1
ATOM 2924 C C . THR A 1 371 ? -37.139 22.764 30.846 1.00 81.56 371 THR A C 1
ATOM 2926 O O . THR A 1 371 ? -35.932 22.527 30.773 1.00 81.56 371 THR A O 1
ATOM 2929 N N . GLU A 1 372 ? -37.653 23.369 31.928 1.00 81.44 372 GLU A N 1
ATOM 2930 C CA . GLU A 1 372 ? -36.833 23.766 33.086 1.00 81.44 372 GLU A CA 1
ATOM 2931 C C . GLU A 1 372 ? -36.256 22.554 33.838 1.00 81.44 372 GLU A C 1
ATOM 2933 O O . GLU A 1 372 ? -35.292 22.689 34.592 1.00 81.44 372 GLU A O 1
ATOM 2938 N N . THR A 1 373 ? -36.792 21.352 33.601 1.00 83.81 373 THR A N 1
ATOM 2939 C CA . THR A 1 373 ? -36.290 20.086 34.159 1.00 83.81 373 THR A CA 1
ATOM 2940 C C . THR A 1 373 ? -34.833 19.808 33.788 1.00 83.81 373 THR A C 1
ATOM 2942 O O . THR A 1 373 ? -34.102 19.246 34.603 1.00 83.81 373 THR A O 1
ATOM 2945 N N . PHE A 1 374 ? -34.366 20.280 32.626 1.00 84.88 374 PHE A N 1
ATOM 2946 C CA . PHE A 1 374 ? -32.969 20.160 32.195 1.00 84.88 374 PHE A CA 1
ATOM 2947 C C . PHE A 1 374 ? -31.972 20.965 33.045 1.00 84.88 374 PHE A C 1
ATOM 2949 O O . PHE A 1 374 ? -30.768 20.748 32.929 1.00 84.88 374 PHE A O 1
ATOM 2956 N N . ASN A 1 375 ? -32.442 21.867 33.917 1.00 83.81 375 ASN A N 1
ATOM 2957 C CA . ASN A 1 375 ? -31.582 22.580 34.866 1.00 83.81 375 ASN A CA 1
ATOM 2958 C C . ASN A 1 375 ? -31.139 21.694 36.043 1.00 83.81 375 ASN A C 1
ATOM 2960 O O . ASN A 1 375 ? -30.200 22.053 36.752 1.00 83.81 375 ASN A O 1
ATOM 2964 N N . ASN A 1 376 ? -31.817 20.566 36.279 1.00 86.25 376 ASN A N 1
ATOM 2965 C CA . ASN A 1 376 ? -31.543 19.673 37.400 1.00 86.25 376 ASN A CA 1
ATOM 2966 C C . ASN A 1 376 ? -30.524 18.585 37.016 1.00 86.25 376 ASN A C 1
ATOM 2968 O O . ASN A 1 376 ? -30.818 17.712 36.199 1.00 86.25 376 ASN A O 1
ATOM 2972 N N . ASP A 1 377 ? -29.359 18.588 37.669 1.00 81.69 377 ASP A N 1
ATOM 2973 C CA . ASP A 1 377 ? -28.283 17.616 37.428 1.00 81.69 377 ASP A CA 1
ATOM 2974 C C . ASP A 1 377 ? -28.701 16.167 37.709 1.00 81.69 377 ASP A C 1
ATOM 2976 O O . ASP A 1 377 ? -28.326 15.262 36.964 1.00 81.69 377 ASP A O 1
ATOM 2980 N N . GLU A 1 378 ? -29.517 15.932 38.743 1.00 84.19 378 GLU A N 1
ATOM 2981 C CA . GLU A 1 378 ? -30.017 14.589 39.072 1.00 84.19 378 GLU A CA 1
ATOM 2982 C C . GLU A 1 378 ? -30.892 14.041 37.936 1.00 84.19 378 GLU A C 1
ATOM 2984 O O . GLU A 1 378 ? -30.826 12.854 37.613 1.00 84.19 378 GLU A O 1
ATOM 2989 N N . PHE A 1 379 ? -31.676 14.914 37.294 1.00 89.00 379 PHE A N 1
ATOM 2990 C CA . PHE A 1 379 ? -32.504 14.547 36.151 1.00 89.00 379 PHE A CA 1
ATOM 2991 C C . PHE A 1 379 ? -31.657 14.275 34.906 1.00 89.00 379 PHE A C 1
ATOM 2993 O O . PHE A 1 379 ? -31.803 13.214 34.308 1.00 89.00 379 PHE A O 1
ATOM 3000 N N . VAL A 1 380 ? -30.741 15.180 34.542 1.00 86.56 380 VAL A N 1
ATOM 3001 C CA . VAL A 1 380 ? -29.908 15.035 33.333 1.00 86.56 380 VAL A CA 1
ATOM 3002 C C . VAL A 1 380 ? -29.019 13.786 33.397 1.00 86.56 380 VAL A C 1
ATOM 3004 O O . VAL A 1 380 ? -28.888 13.080 32.398 1.00 86.56 380 VAL A O 1
ATOM 3007 N N . LEU A 1 381 ? -28.455 13.466 34.569 1.00 85.81 381 LEU A N 1
ATOM 3008 C CA . LEU A 1 381 ? -27.665 12.245 34.776 1.00 85.81 381 LEU A CA 1
ATOM 3009 C C . LEU A 1 381 ? -28.524 10.970 34.770 1.00 85.81 381 LEU A C 1
ATOM 3011 O O . LEU A 1 381 ? -28.048 9.912 34.365 1.00 85.81 381 LEU A O 1
ATOM 3015 N N . GLY A 1 382 ? -29.776 11.053 35.230 1.00 86.19 382 GLY A N 1
ATOM 3016 C CA . GLY A 1 382 ? -30.705 9.921 35.272 1.00 86.19 382 GLY A CA 1
ATOM 3017 C C . GLY A 1 382 ? -31.461 9.665 33.964 1.00 86.19 382 GLY A C 1
ATOM 3018 O O . GLY A 1 382 ? -31.956 8.555 33.756 1.00 86.19 382 GLY A O 1
ATOM 3019 N N . LEU A 1 383 ? -31.546 10.666 33.085 1.00 89.44 383 LEU A N 1
ATOM 3020 C CA . LEU A 1 383 ? -32.350 10.633 31.865 1.00 89.44 383 LEU A CA 1
ATOM 3021 C C . LEU A 1 383 ? -31.984 9.489 30.902 1.00 89.44 383 LEU A C 1
ATOM 3023 O O . LEU A 1 383 ? -32.916 8.821 30.451 1.00 89.44 383 LEU A O 1
ATOM 3027 N N . PRO A 1 384 ? -30.698 9.181 30.621 1.00 89.94 384 PRO A N 1
ATOM 3028 C CA . PRO A 1 384 ? -30.358 8.054 29.753 1.00 89.94 384 PRO A CA 1
ATOM 3029 C C . PRO A 1 384 ? -30.934 6.737 30.291 1.00 89.94 384 PRO A C 1
ATOM 3031 O O . PRO A 1 384 ? -31.615 5.999 29.588 1.00 89.94 384 PRO A O 1
ATOM 3034 N N . SER A 1 385 ? -30.742 6.433 31.575 1.00 87.81 385 SER A N 1
ATOM 3035 C CA . SER A 1 385 ? -31.274 5.199 32.175 1.00 87.81 385 SER A CA 1
ATOM 3036 C C . SER A 1 385 ? -32.805 5.127 32.136 1.00 87.81 385 SER A C 1
ATOM 3038 O O . SER A 1 385 ? -33.367 4.041 31.990 1.00 87.81 385 SER A O 1
ATOM 3040 N N . ALA A 1 386 ? -33.492 6.266 32.264 1.00 86.94 386 ALA A N 1
ATOM 3041 C CA . ALA A 1 386 ? -34.946 6.330 32.132 1.00 86.94 386 ALA A CA 1
ATOM 3042 C C . ALA A 1 386 ? -35.402 6.071 30.685 1.00 86.94 386 ALA A C 1
ATOM 3044 O O . ALA A 1 386 ? -36.343 5.306 30.471 1.00 86.94 386 ALA A O 1
ATOM 3045 N N . LEU A 1 387 ? -34.704 6.636 29.695 1.00 87.12 387 LEU A N 1
ATOM 3046 C CA . LEU A 1 387 ? -34.989 6.405 28.279 1.00 87.12 387 LEU A CA 1
ATOM 3047 C C . LEU A 1 387 ? -34.738 4.952 27.866 1.00 87.12 387 LEU A C 1
ATOM 3049 O O . LEU A 1 387 ? -35.588 4.374 27.199 1.00 87.12 387 LEU A O 1
ATOM 3053 N N . ASP A 1 388 ? -33.661 4.314 28.328 1.00 85.69 388 ASP A N 1
ATOM 3054 C CA . ASP A 1 388 ? -33.416 2.883 28.084 1.00 85.69 388 ASP A CA 1
ATOM 3055 C C . ASP A 1 388 ? -34.560 1.998 28.618 1.00 85.69 388 ASP A C 1
ATOM 3057 O O . ASP A 1 388 ? -35.004 1.063 27.948 1.00 85.69 388 ASP A O 1
ATOM 3061 N N . LYS A 1 389 ? -35.123 2.326 29.792 1.00 86.25 389 LYS A N 1
ATOM 3062 C CA . LYS A 1 389 ? -36.322 1.642 30.309 1.00 86.25 389 LYS A CA 1
ATOM 3063 C C . LYS A 1 389 ? -37.549 1.872 29.422 1.00 86.25 389 LYS A C 1
ATOM 3065 O O . LYS A 1 389 ? -38.328 0.940 29.236 1.00 86.25 389 LYS A O 1
ATOM 3070 N N . MET A 1 390 ? -37.728 3.083 28.893 1.00 85.12 390 MET A N 1
ATOM 3071 C CA . MET A 1 390 ? -38.834 3.419 27.987 1.00 85.12 390 MET A CA 1
ATOM 3072 C C . MET A 1 390 ? -38.711 2.725 26.627 1.00 85.12 390 MET A C 1
ATOM 3074 O O . MET A 1 390 ? -39.705 2.233 26.096 1.00 85.12 390 MET A O 1
ATOM 3078 N N . ILE A 1 391 ? -37.493 2.623 26.094 1.00 84.31 391 ILE A N 1
ATOM 3079 C CA . ILE A 1 391 ? -37.190 1.868 24.874 1.00 84.31 391 ILE A CA 1
ATOM 3080 C C . ILE A 1 391 ? -37.571 0.397 25.078 1.00 84.31 391 ILE A C 1
ATOM 3082 O O . ILE A 1 391 ? -38.343 -0.162 24.300 1.00 84.31 391 ILE A O 1
ATOM 3086 N N . LYS A 1 392 ? -37.128 -0.208 26.187 1.00 84.38 392 LYS A N 1
ATOM 3087 C CA . LYS A 1 392 ? -37.431 -1.609 26.529 1.00 84.38 392 LYS A CA 1
ATOM 3088 C C . LYS A 1 392 ? -38.911 -1.876 26.803 1.00 84.38 392 LYS A C 1
ATOM 3090 O O . LYS A 1 392 ? -39.353 -3.013 26.656 1.00 84.38 392 LYS A O 1
ATOM 3095 N N . SER A 1 393 ? -39.677 -0.864 27.209 1.00 83.88 393 SER A N 1
ATOM 3096 C CA . SER A 1 393 ? -41.124 -0.973 27.421 1.00 83.88 393 SER A CA 1
ATOM 3097 C C . SER A 1 393 ? -41.963 -0.641 26.178 1.00 83.88 393 SER A C 1
ATOM 3099 O O . SER A 1 393 ? -43.187 -0.753 26.241 1.00 83.88 393 SER A O 1
ATOM 3101 N N . GLY A 1 394 ? -41.331 -0.294 25.048 1.00 75.81 394 GLY A N 1
ATOM 3102 C CA . GLY A 1 394 ? -41.991 -0.056 23.760 1.00 75.81 394 GLY A CA 1
ATOM 3103 C C . GLY A 1 394 ? -42.524 1.367 23.546 1.00 75.81 394 GLY A C 1
ATOM 3104 O O . GLY A 1 394 ? -43.304 1.589 22.622 1.00 75.81 394 GLY A O 1
ATOM 3105 N N . GLY A 1 395 ? -42.127 2.342 24.370 1.00 77.12 395 GLY A N 1
ATOM 3106 C CA . GLY A 1 395 ? -42.580 3.740 24.297 1.00 77.12 395 GLY A CA 1
ATOM 3107 C C . GLY A 1 395 ? -41.837 4.601 23.267 1.00 77.12 395 GLY A C 1
ATOM 3108 O O . GLY A 1 395 ? -41.283 5.634 23.634 1.00 77.12 395 GLY A O 1
ATOM 3109 N N . SER A 1 396 ? -41.795 4.194 21.992 1.00 72.00 396 SER A N 1
ATOM 3110 C CA . SER A 1 396 ? -40.941 4.840 20.974 1.00 72.00 396 SER A CA 1
ATOM 3111 C C . SER A 1 396 ? -41.304 6.304 20.665 1.00 72.00 396 SER A C 1
ATOM 3113 O O . SER A 1 396 ? -40.404 7.107 20.433 1.00 72.00 396 SER A O 1
ATOM 3115 N N . GLU A 1 397 ? -42.591 6.675 20.684 1.00 80.06 397 GLU A N 1
ATOM 3116 C CA . GLU A 1 397 ? -43.032 8.062 20.424 1.00 80.06 397 GLU A CA 1
ATOM 3117 C C . GLU A 1 397 ? -42.611 9.030 21.540 1.00 80.06 397 GLU A C 1
ATOM 3119 O O . GLU A 1 397 ? -42.165 10.146 21.271 1.00 80.06 397 GLU A O 1
ATOM 3124 N N . ASP A 1 398 ? -42.708 8.602 22.801 1.00 83.00 398 ASP A N 1
ATOM 3125 C CA . ASP A 1 398 ? -42.298 9.427 23.938 1.00 83.00 398 ASP A CA 1
ATOM 3126 C C . ASP A 1 398 ? -40.771 9.603 23.975 1.00 83.00 398 ASP A C 1
ATOM 3128 O O . ASP A 1 398 ? -40.279 10.679 24.313 1.00 83.00 398 ASP A O 1
ATOM 3132 N N . VAL A 1 399 ? -40.014 8.570 23.585 1.00 82.38 399 VAL A N 1
ATOM 3133 C CA . VAL A 1 399 ? -38.548 8.631 23.458 1.00 82.38 399 VAL A CA 1
ATOM 3134 C C . VAL A 1 399 ? -38.137 9.636 22.379 1.00 82.38 399 VAL A C 1
ATOM 3136 O O . VAL A 1 399 ? -37.310 10.505 22.662 1.00 82.38 399 VAL A O 1
ATOM 3139 N N . LEU A 1 400 ? -38.750 9.572 21.188 1.00 80.19 400 LEU A N 1
ATOM 3140 C CA . LEU A 1 400 ? -38.534 10.536 20.100 1.00 80.19 400 LEU A CA 1
ATOM 3141 C C . LEU A 1 400 ? -38.772 11.968 20.598 1.00 80.19 400 LEU A C 1
ATOM 3143 O O . LEU A 1 400 ? -37.909 12.834 20.482 1.00 80.19 400 LEU A O 1
ATOM 3147 N N . ARG A 1 401 ? -39.905 12.202 21.262 1.00 83.12 401 ARG A N 1
ATOM 3148 C CA . ARG A 1 401 ? -40.276 13.533 21.748 1.00 83.12 401 ARG A CA 1
ATOM 3149 C C . ARG A 1 401 ? -39.317 14.079 22.809 1.00 83.12 401 ARG A C 1
ATOM 3151 O O . ARG A 1 401 ? -39.032 15.276 22.826 1.00 83.12 401 ARG A O 1
ATOM 3158 N N . VAL A 1 402 ? -38.801 13.229 23.700 1.00 86.06 402 VAL A N 1
ATOM 3159 C CA . VAL A 1 402 ? -37.770 13.632 24.674 1.00 86.06 402 VAL A CA 1
ATOM 3160 C C . VAL A 1 402 ? -36.459 13.993 23.968 1.00 86.06 402 VAL A C 1
ATOM 3162 O O . VAL A 1 402 ? -35.841 15.001 24.320 1.00 86.06 402 VAL A O 1
ATOM 3165 N N . VAL A 1 403 ? -36.054 13.214 22.963 1.00 82.69 403 VAL A N 1
ATOM 3166 C CA . VAL A 1 403 ? -34.854 13.467 22.150 1.00 82.69 403 VAL A CA 1
ATOM 3167 C C . VAL A 1 403 ? -34.962 14.780 21.366 1.00 82.69 403 VAL A C 1
ATOM 3169 O O . VAL A 1 403 ? -34.014 15.572 21.369 1.00 82.69 403 VAL A O 1
ATOM 3172 N N . GLU A 1 404 ? -36.109 15.059 20.746 1.00 81.69 404 GLU A N 1
ATOM 3173 C CA . GLU A 1 404 ? -36.377 16.318 20.040 1.00 81.69 404 GLU A CA 1
ATOM 3174 C C . GLU A 1 404 ? -36.281 17.530 20.981 1.00 81.69 404 GLU A C 1
ATOM 3176 O O . GLU A 1 404 ? -35.655 18.543 20.655 1.00 81.69 404 GLU A O 1
ATOM 3181 N N . LEU A 1 405 ? -36.873 17.430 22.178 1.00 84.62 405 LEU A N 1
ATOM 3182 C CA . LEU A 1 405 ? -36.827 18.494 23.183 1.00 84.62 405 LEU A CA 1
ATOM 3183 C C . LEU A 1 405 ? -35.401 18.737 23.691 1.00 84.62 405 LEU A C 1
ATOM 3185 O O . LEU A 1 405 ? -34.989 19.892 23.802 1.00 84.62 405 LEU A O 1
ATOM 3189 N N . LEU A 1 406 ? -34.636 17.671 23.947 1.00 85.56 406 LEU A N 1
ATOM 3190 C CA . LEU A 1 406 ? -33.224 17.763 24.329 1.00 85.56 406 LEU A CA 1
ATOM 3191 C C . LEU A 1 406 ? -32.397 18.450 23.230 1.00 85.56 406 LEU A C 1
ATOM 3193 O O . LEU A 1 406 ? -31.651 19.387 23.507 1.00 85.56 406 LEU A O 1
ATOM 3197 N N . THR A 1 407 ? -32.583 18.025 21.980 1.00 78.75 407 THR A N 1
ATOM 3198 C CA . THR A 1 407 ? -31.946 18.598 20.783 1.00 78.75 407 THR A CA 1
ATOM 3199 C C . THR A 1 407 ? -32.215 20.095 20.659 1.00 78.75 407 THR A C 1
ATOM 3201 O O . THR A 1 407 ? -31.301 20.890 20.433 1.00 78.75 407 THR A O 1
ATOM 3204 N N . LYS A 1 408 ? -33.468 20.511 20.851 1.00 82.00 408 LYS A N 1
ATOM 3205 C CA . LYS A 1 408 ? -33.863 21.918 20.772 1.00 82.00 408 LYS A CA 1
ATOM 3206 C C . LYS A 1 408 ? -33.251 22.761 21.894 1.00 82.00 408 LYS A C 1
ATOM 3208 O O . LYS A 1 408 ? -32.798 23.873 21.639 1.00 82.00 408 LYS A O 1
ATOM 3213 N N . GLU A 1 409 ? -33.209 22.240 23.118 1.00 83.25 409 GLU A N 1
ATOM 3214 C CA . GLU A 1 409 ? -32.646 22.941 24.281 1.00 83.25 409 GLU A CA 1
ATOM 3215 C C . GLU A 1 409 ? -31.123 23.117 24.197 1.00 83.25 409 GLU A C 1
ATOM 3217 O O . GLU A 1 409 ? -30.610 24.144 24.641 1.00 83.25 409 GLU A O 1
ATOM 3222 N N . ILE A 1 410 ? -30.399 22.183 23.566 1.00 82.06 410 ILE A N 1
ATOM 3223 C CA . ILE A 1 410 ? -28.949 22.307 23.320 1.00 82.06 410 ILE A CA 1
ATOM 3224 C C . ILE A 1 410 ? -28.614 23.570 22.505 1.00 82.06 410 ILE A C 1
ATOM 3226 O O . ILE A 1 410 ? -27.596 24.211 22.762 1.00 82.06 410 ILE A O 1
ATOM 3230 N N . HIS A 1 411 ? -29.473 23.965 21.561 1.00 71.81 411 HIS A N 1
ATOM 3231 C CA . HIS A 1 411 ? -29.261 25.146 20.714 1.00 71.81 411 HIS A CA 1
ATOM 3232 C C . HIS A 1 411 ? -29.571 26.482 21.408 1.00 71.81 411 HIS A C 1
ATOM 3234 O O . HIS A 1 411 ? -29.135 27.529 20.936 1.00 71.81 411 HIS A O 1
ATOM 3240 N N . LEU A 1 412 ? -30.347 26.469 22.497 1.00 76.56 412 LEU A N 1
ATOM 3241 C CA . LEU A 1 412 ? -30.867 27.678 23.151 1.00 76.56 412 LEU A CA 1
ATOM 3242 C C . LEU A 1 412 ? -30.029 28.138 24.359 1.00 76.56 412 LEU A C 1
ATOM 3244 O O . LEU A 1 412 ? -30.329 29.182 24.939 1.00 76.56 412 LEU A O 1
ATOM 3248 N N . ARG A 1 413 ? -29.011 27.369 24.770 1.00 75.69 413 ARG A N 1
ATOM 3249 C CA . ARG A 1 413 ? -28.304 27.529 26.057 1.00 75.69 413 ARG A CA 1
ATOM 3250 C C . ARG A 1 413 ? -26.834 27.943 25.911 1.00 75.69 413 ARG A C 1
ATOM 3252 O O . ARG A 1 413 ? -26.216 27.736 24.873 1.00 75.69 413 ARG A O 1
ATOM 3259 N N . ASN A 1 414 ? -26.281 28.511 26.988 1.00 68.81 414 ASN A N 1
ATOM 3260 C CA . ASN A 1 414 ? -24.879 28.948 27.101 1.00 68.81 414 ASN A CA 1
ATOM 3261 C C . ASN A 1 414 ? -23.891 27.757 27.151 1.00 68.81 414 ASN A C 1
ATOM 3263 O O . ASN A 1 414 ? -24.278 26.645 27.509 1.00 68.81 414 ASN A O 1
ATOM 3267 N N . ASP A 1 415 ? -22.599 28.006 26.896 1.00 67.25 415 ASP A N 1
ATOM 3268 C CA . ASP A 1 415 ? -21.559 26.972 26.699 1.00 67.25 415 ASP A CA 1
ATOM 3269 C C . ASP A 1 415 ? -21.467 25.894 27.801 1.00 67.25 415 ASP A C 1
ATOM 3271 O O . ASP A 1 415 ? -21.381 24.704 27.493 1.00 67.25 415 ASP A O 1
ATOM 3275 N N . ASN A 1 416 ? -21.541 26.267 29.085 1.00 67.94 416 ASN A N 1
ATOM 3276 C CA . ASN A 1 416 ? -21.444 25.296 30.190 1.00 67.94 416 ASN A CA 1
ATOM 3277 C C . ASN A 1 416 ? -22.668 24.364 30.277 1.00 67.94 416 ASN A C 1
ATOM 3279 O O . ASN A 1 416 ? -22.524 23.163 30.510 1.00 67.94 416 ASN A O 1
ATOM 3283 N N . ASP A 1 417 ? -23.874 24.897 30.067 1.00 71.81 417 ASP A N 1
ATOM 3284 C CA . ASP A 1 417 ? -25.101 24.091 30.041 1.00 71.81 417 ASP A CA 1
ATOM 3285 C C . ASP A 1 417 ? -25.160 23.219 28.779 1.00 71.81 417 ASP A C 1
ATOM 3287 O O . ASP A 1 417 ? -25.632 22.080 28.833 1.00 71.81 417 ASP A O 1
ATOM 3291 N N . LYS A 1 418 ? -24.623 23.724 27.661 1.00 76.44 418 LYS A N 1
ATOM 3292 C CA . LYS A 1 418 ? -24.497 23.002 26.392 1.00 76.44 418 LYS A CA 1
ATOM 3293 C C . LYS A 1 418 ? -23.635 21.746 26.556 1.00 76.44 418 LYS A C 1
ATOM 3295 O O . LYS A 1 418 ? -24.062 20.663 26.165 1.00 76.44 418 LYS A O 1
ATOM 3300 N N . GLN A 1 419 ? -22.477 21.847 27.215 1.00 78.31 419 GLN A N 1
ATOM 3301 C CA . GLN A 1 419 ? -21.585 20.701 27.437 1.00 78.31 419 GLN A CA 1
ATOM 3302 C C . GLN A 1 419 ? -22.239 19.596 28.290 1.00 78.31 419 GLN A C 1
ATOM 3304 O O . GLN A 1 419 ? -22.114 18.410 27.975 1.00 78.31 419 GLN A O 1
ATOM 3309 N N . ARG A 1 420 ? -22.991 19.970 29.337 1.00 83.75 420 ARG A N 1
ATOM 3310 C CA . ARG A 1 420 ? -23.732 19.014 30.182 1.00 83.75 420 ARG A CA 1
ATOM 3311 C C . ARG A 1 420 ? -24.795 18.253 29.383 1.00 83.75 420 ARG A C 1
ATOM 3313 O O . ARG A 1 420 ? -24.902 17.033 29.506 1.00 83.75 420 ARG A O 1
ATOM 3320 N N . LEU A 1 421 ? -25.572 18.955 28.558 1.00 86.31 421 LEU A N 1
ATOM 3321 C CA . LEU A 1 421 ? -26.619 18.336 27.739 1.00 86.31 421 LEU A CA 1
ATOM 3322 C C . LEU A 1 421 ? -26.045 17.465 26.617 1.00 86.31 421 LEU A C 1
ATOM 3324 O O . LEU A 1 421 ? -26.610 16.419 26.314 1.00 86.31 421 LEU A O 1
ATOM 3328 N N . ILE A 1 422 ? -24.892 17.836 26.060 1.00 85.75 422 ILE A N 1
ATOM 3329 C CA . ILE A 1 422 ? -24.182 17.016 25.072 1.00 85.75 422 ILE A CA 1
ATOM 3330 C C . ILE A 1 422 ? -23.654 15.725 25.695 1.00 85.75 422 ILE A C 1
ATOM 3332 O O . ILE A 1 422 ? -23.752 14.673 25.069 1.00 85.75 422 ILE A O 1
ATOM 3336 N N . HIS A 1 423 ? -23.168 15.761 26.941 1.00 88.31 423 HIS A N 1
ATOM 3337 C CA . HIS A 1 423 ? -22.822 14.532 27.659 1.00 88.31 423 HIS A CA 1
ATOM 3338 C C . HIS A 1 423 ? -24.029 13.589 27.736 1.00 88.31 423 HIS A C 1
ATOM 3340 O O . HIS A 1 423 ? -23.923 12.412 27.395 1.00 88.31 423 HIS A O 1
ATOM 3346 N N . CYS A 1 424 ? -25.189 14.119 28.132 1.00 89.50 424 CYS A N 1
ATOM 3347 C CA . CYS A 1 424 ? -26.436 13.358 28.168 1.00 89.50 424 CYS A CA 1
ATOM 3348 C C . CYS A 1 424 ? -26.789 12.788 26.782 1.00 89.50 424 CYS A C 1
ATOM 3350 O O . CYS A 1 424 ? -27.081 11.600 26.668 1.00 89.50 424 CYS A O 1
ATOM 3352 N N . LEU A 1 425 ? -26.674 13.601 25.725 1.00 89.31 425 LEU A N 1
ATOM 3353 C CA . LEU A 1 425 ? -26.945 13.193 24.345 1.00 89.31 425 LEU A CA 1
ATOM 3354 C C . LEU A 1 425 ? -26.040 12.039 23.884 1.00 89.31 425 LEU A C 1
ATOM 3356 O O . LEU A 1 425 ? -26.530 11.085 23.290 1.00 89.31 425 LEU A O 1
ATOM 3360 N N . VAL A 1 426 ? -24.741 12.086 24.196 1.00 91.62 426 VAL A N 1
ATOM 3361 C CA . VAL A 1 426 ? -23.783 11.013 23.872 1.00 91.62 426 VAL A CA 1
ATOM 3362 C C . VAL A 1 426 ? -24.159 9.700 24.567 1.00 91.62 426 VAL A C 1
ATOM 3364 O O . VAL A 1 426 ? -24.128 8.649 23.932 1.00 91.62 426 VAL A O 1
ATOM 3367 N N . LEU A 1 427 ? -24.560 9.743 25.842 1.00 90.88 427 LEU A N 1
ATOM 3368 C CA . LEU A 1 427 ? -25.003 8.543 26.567 1.00 90.88 427 LEU A CA 1
ATOM 3369 C C . LEU A 1 427 ? -26.310 7.970 26.001 1.00 90.88 427 LEU A C 1
ATOM 3371 O O . LEU A 1 427 ? -26.452 6.753 25.908 1.00 90.88 427 LEU A O 1
ATOM 3375 N N . ILE A 1 428 ? -27.253 8.830 25.602 1.00 89.88 428 ILE A N 1
ATOM 3376 C CA . ILE A 1 428 ? -28.494 8.401 24.939 1.00 89.88 428 ILE A CA 1
ATOM 3377 C C . ILE A 1 428 ? -28.170 7.749 23.592 1.00 89.88 428 ILE A C 1
ATOM 3379 O O . ILE A 1 428 ? -28.687 6.679 23.288 1.00 89.88 428 ILE A O 1
ATOM 3383 N N . ALA A 1 429 ? -27.272 8.339 22.805 1.00 91.06 429 ALA A N 1
ATOM 3384 C CA . ALA A 1 429 ? -26.847 7.774 21.531 1.00 91.06 429 ALA A CA 1
ATOM 3385 C C . ALA A 1 429 ? -26.193 6.385 21.683 1.00 91.06 429 ALA A C 1
ATOM 3387 O O . ALA A 1 429 ? -26.497 5.489 20.898 1.00 91.06 429 ALA A O 1
ATOM 3388 N N . GLU A 1 430 ? -25.370 6.157 22.719 1.00 91.38 430 GLU A N 1
ATOM 3389 C CA . GLU A 1 430 ? -24.833 4.817 23.033 1.00 91.38 430 GLU A CA 1
ATOM 3390 C C . GLU A 1 430 ? -25.957 3.793 23.284 1.00 91.38 430 GLU A C 1
ATOM 3392 O O . GLU A 1 430 ? -25.871 2.648 22.837 1.00 91.38 430 GLU A O 1
ATOM 3397 N N . GLN A 1 431 ? -27.035 4.202 23.958 1.00 88.94 431 GLN A N 1
ATOM 3398 C CA . GLN A 1 431 ? -28.189 3.337 24.211 1.00 88.94 431 GLN A CA 1
ATOM 3399 C C . GLN A 1 431 ? -29.024 3.081 22.957 1.00 88.94 431 GLN A C 1
ATOM 3401 O O . GLN A 1 431 ? -29.513 1.966 22.780 1.00 88.94 431 GLN A O 1
ATOM 3406 N N . LEU A 1 432 ? -29.187 4.075 22.081 1.00 88.94 432 LEU A N 1
ATOM 3407 C CA . LEU A 1 432 ? -29.894 3.898 20.810 1.00 88.94 432 LEU A CA 1
ATOM 3408 C C . LEU A 1 432 ? -29.170 2.891 19.914 1.00 88.94 432 LEU A C 1
ATOM 3410 O O . LEU A 1 432 ? -29.820 1.999 19.373 1.00 88.94 432 LEU A O 1
ATOM 3414 N N . ILE A 1 433 ? -27.835 2.966 19.839 1.00 90.38 433 ILE A N 1
ATOM 3415 C CA . ILE A 1 433 ? -27.014 1.967 19.137 1.00 90.38 433 ILE A CA 1
ATOM 3416 C C . ILE A 1 433 ? -27.215 0.577 19.755 1.00 90.38 433 ILE A C 1
ATOM 3418 O O . ILE A 1 433 ? -27.433 -0.388 19.032 1.00 90.38 433 ILE A O 1
ATOM 3422 N N . ALA A 1 434 ? -27.186 0.461 21.088 1.00 89.44 434 ALA A N 1
ATOM 3423 C CA . ALA A 1 434 ? -27.342 -0.824 21.777 1.00 89.44 434 ALA A CA 1
ATOM 3424 C C . ALA A 1 434 ? -28.727 -1.482 21.595 1.00 89.44 434 ALA A C 1
ATOM 3426 O O . ALA A 1 434 ? -28.867 -2.675 21.860 1.00 89.44 434 ALA A O 1
ATOM 3427 N N . ASN A 1 435 ? -29.736 -0.713 21.175 1.00 86.31 435 ASN A N 1
ATOM 3428 C CA . ASN A 1 435 ? -31.100 -1.178 20.918 1.00 86.31 435 ASN A CA 1
ATOM 3429 C C . ASN A 1 435 ? -31.468 -1.152 19.415 1.00 86.31 435 ASN A C 1
ATOM 3431 O O . ASN A 1 435 ? -32.648 -1.262 19.090 1.00 86.31 435 ASN A O 1
ATOM 3435 N N . ASP A 1 436 ? -30.493 -0.987 18.511 1.00 87.75 436 ASP A N 1
ATOM 3436 C CA . ASP A 1 436 ? -30.681 -0.934 17.048 1.00 87.75 436 ASP A CA 1
ATOM 3437 C C . ASP A 1 436 ? -31.647 0.168 16.547 1.00 87.75 436 ASP A C 1
ATOM 3439 O O . ASP A 1 436 ? -32.260 0.056 15.484 1.00 87.75 436 ASP A O 1
ATOM 3443 N N . LEU A 1 437 ? -31.774 1.275 17.287 1.00 87.88 437 LEU A N 1
ATOM 3444 C CA . LEU A 1 437 ? -32.658 2.403 16.958 1.00 87.88 437 LEU A CA 1
ATOM 3445 C C . LEU A 1 437 ? -31.936 3.481 16.131 1.00 87.88 437 LEU A C 1
ATOM 3447 O O . LEU A 1 437 ? -31.772 4.626 16.559 1.00 87.88 437 LEU A O 1
ATOM 3451 N N . TRP A 1 438 ? -31.501 3.107 14.929 1.00 89.56 438 TRP A N 1
ATOM 3452 C CA . TRP A 1 438 ? -30.662 3.944 14.064 1.00 89.56 438 TRP A CA 1
ATOM 3453 C C . TRP A 1 438 ? -31.357 5.189 13.502 1.00 89.56 438 TRP A C 1
ATOM 3455 O O . TRP A 1 438 ? -30.707 6.216 13.336 1.00 89.56 438 TRP A O 1
ATOM 3465 N N . ASP A 1 439 ? -32.664 5.132 13.248 1.00 85.62 439 ASP A N 1
ATOM 3466 C CA . ASP A 1 439 ? -33.412 6.269 12.688 1.00 85.62 439 ASP A CA 1
ATOM 3467 C C . ASP A 1 439 ? -33.493 7.440 13.677 1.00 85.62 439 ASP A C 1
ATOM 3469 O O . ASP A 1 439 ? -33.268 8.589 13.308 1.00 85.62 439 ASP A O 1
ATOM 3473 N N . LEU A 1 440 ? -33.711 7.138 14.960 1.00 81.69 440 LEU A N 1
ATOM 3474 C CA . LEU A 1 440 ? -33.689 8.134 16.037 1.00 81.69 440 LEU A CA 1
ATOM 3475 C C . LEU A 1 440 ? -32.289 8.724 16.236 1.00 81.69 440 LEU A C 1
ATOM 3477 O O . LEU A 1 440 ? -32.145 9.903 16.554 1.00 81.69 440 LEU A O 1
ATOM 3481 N N . LEU A 1 441 ? -31.252 7.899 16.066 1.00 88.69 441 LEU A N 1
ATOM 3482 C CA . LEU A 1 441 ? -29.865 8.348 16.138 1.00 88.69 441 LEU A CA 1
ATOM 3483 C C . LEU A 1 441 ? -29.525 9.305 14.984 1.00 88.69 441 LEU A C 1
ATOM 3485 O O . LEU A 1 441 ? -28.797 10.279 15.182 1.00 88.69 441 LEU A O 1
ATOM 3489 N N . ASP A 1 442 ? -30.065 9.044 13.795 1.00 87.00 442 ASP A N 1
ATOM 3490 C CA . ASP A 1 442 ? -29.871 9.878 12.612 1.00 87.00 442 ASP A CA 1
ATOM 3491 C C . ASP A 1 442 ? -30.455 11.288 12.805 1.00 87.00 442 ASP A C 1
ATOM 3493 O O . ASP A 1 442 ? -29.790 12.275 12.489 1.00 87.00 442 ASP A O 1
ATOM 3497 N N . GLU A 1 443 ? -31.625 11.414 13.441 1.00 82.38 443 GLU A N 1
ATOM 3498 C CA . GLU A 1 443 ? -32.247 12.712 13.756 1.00 82.38 443 GLU A CA 1
ATOM 3499 C C . GLU A 1 443 ? -31.407 13.584 14.705 1.00 82.38 443 GLU A C 1
ATOM 3501 O O . GLU A 1 443 ? -31.371 14.809 14.570 1.00 82.38 443 GLU A O 1
ATOM 3506 N N . MET A 1 444 ? -30.689 12.972 15.652 1.00 83.31 444 MET A N 1
ATOM 3507 C CA . MET A 1 444 ? -29.825 13.696 16.597 1.00 83.31 444 MET A CA 1
ATOM 3508 C C . MET A 1 444 ? -28.392 13.921 16.087 1.00 83.31 444 MET A C 1
ATOM 3510 O O . MET A 1 444 ? -27.624 14.664 16.713 1.00 83.31 444 MET A O 1
ATOM 3514 N N . SER A 1 445 ? -28.023 13.319 14.953 1.00 86.88 445 SER A N 1
ATOM 3515 C CA . SER A 1 445 ? -26.662 13.364 14.402 1.00 86.88 445 SER A CA 1
ATOM 3516 C C . SER A 1 445 ? -26.180 14.787 14.104 1.00 86.88 445 SER A C 1
ATOM 3518 O O . SER A 1 445 ? -25.018 15.106 14.365 1.00 86.88 445 SER A O 1
ATOM 3520 N N . GLY A 1 446 ? -27.080 15.675 13.662 1.00 86.44 446 GLY A N 1
ATOM 3521 C CA . GLY A 1 446 ? -26.776 17.075 13.357 1.00 86.44 446 GLY A CA 1
ATOM 3522 C C . GLY A 1 446 ? -26.224 17.860 14.554 1.00 86.44 446 GLY A C 1
ATOM 3523 O O . GLY A 1 446 ? -25.297 18.654 14.393 1.00 86.44 446 GLY A O 1
ATOM 3524 N N . ASN A 1 447 ? -26.709 17.588 15.772 1.00 84.56 447 ASN A N 1
ATOM 3525 C CA . ASN A 1 447 ? -26.197 18.237 16.987 1.00 84.56 447 ASN A CA 1
ATOM 3526 C C . ASN A 1 447 ? -24.796 17.760 17.342 1.00 84.56 447 ASN A C 1
ATOM 3528 O O . ASN A 1 447 ? -23.951 18.556 17.746 1.00 84.56 447 ASN A O 1
ATOM 3532 N N . LEU A 1 448 ? -24.566 16.449 17.224 1.00 88.31 448 LEU A N 1
ATOM 3533 C CA . LEU A 1 448 ? -23.263 15.847 17.495 1.00 88.31 448 LEU A CA 1
ATOM 3534 C C . LEU A 1 448 ? -22.227 16.355 16.486 1.00 88.31 448 LEU A C 1
ATOM 3536 O O . LEU A 1 448 ? -21.107 16.681 16.876 1.00 88.31 448 LEU A O 1
ATOM 3540 N N . LEU A 1 449 ? -22.622 16.494 15.218 1.00 90.19 449 LEU A N 1
ATOM 3541 C CA . LEU A 1 449 ? -21.825 17.109 14.157 1.00 90.19 449 LEU A CA 1
ATOM 3542 C C . LEU A 1 449 ? -21.485 18.571 14.463 1.00 90.19 449 LEU A C 1
ATOM 3544 O O . LEU A 1 449 ? -20.305 18.912 14.521 1.00 90.19 449 LEU A O 1
ATOM 3548 N N . SER A 1 450 ? -22.492 19.412 14.724 1.00 87.50 450 SER A N 1
ATOM 3549 C CA . SER A 1 450 ? -22.295 20.829 15.072 1.00 87.50 450 SER A CA 1
ATOM 3550 C C . SER A 1 450 ? -21.398 20.990 16.301 1.00 87.50 450 SER A C 1
ATOM 3552 O O . SER A 1 450 ? -20.487 21.818 16.313 1.00 87.50 450 SER A O 1
ATOM 3554 N N . TRP A 1 451 ? -21.578 20.145 17.317 1.00 87.50 451 TRP A N 1
ATOM 3555 C CA . TRP A 1 451 ? -20.713 20.154 18.487 1.00 87.50 451 TRP A CA 1
ATOM 3556 C C . TRP A 1 451 ? -19.261 19.798 18.153 1.00 87.50 451 TRP A C 1
ATOM 3558 O O . TRP A 1 451 ? -18.348 20.491 18.601 1.00 87.50 451 TRP A O 1
ATOM 3568 N N . ILE A 1 452 ? -19.024 18.760 17.349 1.00 90.12 452 ILE A N 1
ATOM 3569 C CA . ILE A 1 452 ? -17.672 18.376 16.918 1.00 90.12 452 ILE A CA 1
ATOM 3570 C C . ILE A 1 452 ? -17.016 19.483 16.085 1.00 90.12 452 ILE A C 1
ATOM 3572 O O . ILE A 1 452 ? -15.803 19.687 16.192 1.00 90.12 452 ILE A O 1
ATOM 3576 N N . GLU A 1 453 ? -17.797 20.229 15.299 1.00 89.88 453 GLU A N 1
ATOM 3577 C CA . GLU A 1 453 ? -17.336 21.382 14.519 1.00 89.88 453 GLU A CA 1
ATOM 3578 C C . GLU A 1 453 ? -16.961 22.582 15.396 1.00 89.88 453 GLU A C 1
ATOM 3580 O O . GLU A 1 453 ? -15.944 23.224 15.139 1.00 89.88 453 GLU A O 1
ATOM 3585 N N . GLU A 1 454 ? -17.673 22.839 16.492 1.00 85.31 454 GLU A N 1
ATOM 3586 C CA . GLU A 1 454 ? -17.422 23.990 17.375 1.00 85.31 454 GLU A CA 1
ATOM 3587 C C . GLU A 1 454 ? -16.391 23.698 18.477 1.00 85.31 454 GLU A C 1
ATOM 3589 O O . GLU A 1 454 ? -15.494 24.499 18.731 1.00 85.31 454 GLU A O 1
ATOM 3594 N N . PHE A 1 455 ? -16.452 22.524 19.103 1.00 83.75 455 PHE A N 1
ATOM 3595 C CA . PHE A 1 455 ? -15.706 22.220 20.326 1.00 83.75 455 PHE A CA 1
ATOM 3596 C C . PHE A 1 455 ? -14.282 21.726 20.050 1.00 83.75 455 PHE A C 1
ATOM 3598 O O . PHE A 1 455 ? -14.079 20.818 19.244 1.00 83.75 455 PHE A O 1
ATOM 3605 N N . ASP A 1 456 ? -13.282 22.315 20.707 1.00 84.50 456 ASP A N 1
ATOM 3606 C CA . ASP A 1 456 ? -11.860 22.030 20.459 1.00 84.50 456 ASP A CA 1
ATOM 3607 C C . ASP A 1 456 ? -11.121 21.545 21.716 1.00 84.50 456 ASP A C 1
ATOM 3609 O O . ASP A 1 456 ? -10.078 22.066 22.105 1.00 84.50 456 ASP A O 1
ATOM 3613 N N . THR A 1 457 ? -11.692 20.564 22.412 1.00 85.00 457 THR A N 1
ATOM 3614 C CA . THR A 1 457 ? -11.029 19.894 23.539 1.00 85.00 457 THR A CA 1
ATOM 3615 C C . THR A 1 457 ? -11.098 18.386 23.345 1.00 85.00 457 THR A C 1
ATOM 3617 O O . THR A 1 457 ? -12.176 17.813 23.215 1.00 85.00 457 THR A O 1
ATOM 3620 N N . ALA A 1 458 ? -9.931 17.744 23.327 1.00 85.81 458 ALA A N 1
ATOM 3621 C CA . ALA A 1 458 ? -9.794 16.308 23.127 1.00 85.81 458 ALA A CA 1
ATOM 3622 C C . ALA A 1 458 ? -9.941 15.549 24.451 1.00 85.81 458 ALA A C 1
ATOM 3624 O O . ALA A 1 458 ? -8.951 15.219 25.108 1.00 85.81 458 ALA A O 1
ATOM 3625 N N . ASP A 1 459 ? -11.183 15.283 24.840 1.00 87.25 459 ASP A N 1
ATOM 3626 C CA . ASP A 1 459 ? -11.524 14.484 26.014 1.00 87.25 459 ASP A CA 1
ATOM 3627 C C . ASP A 1 459 ? -12.201 13.152 25.634 1.00 87.25 459 ASP A C 1
ATOM 3629 O O . ASP A 1 459 ? -12.434 12.833 24.464 1.00 87.25 459 ASP A O 1
ATOM 3633 N N . SER A 1 460 ? -12.509 12.337 26.649 1.00 88.62 460 SER A N 1
ATOM 3634 C CA . SER A 1 460 ? -13.201 11.059 26.447 1.00 88.62 460 SER A CA 1
ATOM 3635 C C . SER A 1 460 ? -14.606 11.231 25.864 1.00 88.62 460 SER A C 1
ATOM 3637 O O . SER A 1 460 ? -15.114 10.290 25.254 1.00 88.62 460 SER A O 1
ATOM 3639 N N . LEU A 1 461 ? -15.253 12.379 26.079 1.00 87.62 461 LEU A N 1
ATOM 3640 C CA . LEU A 1 461 ? -16.591 12.634 25.563 1.00 87.62 461 LEU A CA 1
ATOM 3641 C C . LEU A 1 461 ? -16.529 12.885 24.052 1.00 87.62 461 LEU A C 1
ATOM 3643 O O . LEU A 1 461 ? -17.337 12.334 23.306 1.00 87.62 461 LEU A O 1
ATOM 3647 N N . TYR A 1 462 ? -15.531 13.644 23.598 1.00 90.50 462 TYR A N 1
ATOM 3648 C CA . TYR A 1 462 ? -15.261 13.898 22.186 1.00 90.50 462 TYR A CA 1
ATOM 3649 C C . TYR A 1 462 ? -14.970 12.599 21.422 1.00 90.50 462 TYR A C 1
ATOM 3651 O O . TYR A 1 462 ? -15.582 12.350 20.385 1.00 90.50 462 TYR A O 1
ATOM 3659 N N . GLU A 1 463 ? -14.114 11.714 21.957 1.00 93.31 463 GLU A N 1
ATOM 3660 C CA . GLU A 1 463 ? -13.841 10.399 21.339 1.00 93.31 463 GLU A CA 1
ATOM 3661 C C . GLU A 1 463 ? -15.110 9.538 21.221 1.00 93.31 463 GLU A C 1
ATOM 3663 O O . GLU A 1 463 ? -15.330 8.913 20.179 1.00 93.31 463 GLU A O 1
ATOM 3668 N N . LYS A 1 464 ? -15.989 9.550 22.233 1.00 92.25 464 LYS A N 1
ATOM 3669 C CA . LYS A 1 464 ? -17.288 8.857 22.178 1.00 92.25 464 LYS A CA 1
ATOM 3670 C C . LYS A 1 464 ? -18.205 9.425 21.095 1.00 92.25 464 LYS A C 1
ATOM 3672 O O . LYS A 1 464 ? -18.736 8.656 20.300 1.00 92.25 464 LYS A O 1
ATOM 3677 N N . GLY A 1 465 ? -18.351 10.749 21.016 1.00 92.62 465 GLY A N 1
ATOM 3678 C CA . GLY A 1 465 ? -19.174 11.398 19.989 1.00 92.62 465 GLY A CA 1
ATOM 3679 C C . GLY A 1 465 ? -18.707 11.086 18.566 1.00 92.62 465 GLY A C 1
ATOM 3680 O O . GLY A 1 465 ? -19.512 10.716 17.713 1.00 92.62 465 GLY A O 1
ATOM 3681 N N . VAL A 1 466 ? -17.393 11.143 18.326 1.00 94.62 466 VAL A N 1
ATOM 3682 C CA . VAL A 1 466 ? -16.792 10.751 17.040 1.00 94.62 466 VAL A CA 1
ATOM 3683 C C . VAL A 1 466 ? -17.063 9.273 16.732 1.00 94.62 466 VAL A C 1
ATOM 3685 O O . VAL A 1 466 ? -17.387 8.935 15.596 1.00 94.62 466 VAL A O 1
ATOM 3688 N N . THR A 1 467 ? -16.979 8.390 17.732 1.00 95.00 467 THR A N 1
ATOM 3689 C CA . THR A 1 467 ? -17.253 6.948 17.575 1.00 95.00 467 THR A CA 1
ATOM 3690 C C . THR A 1 467 ? -18.712 6.671 17.206 1.00 95.00 467 THR A C 1
ATOM 3692 O O . THR A 1 467 ? -18.974 5.853 16.326 1.00 95.00 467 THR A O 1
ATOM 3695 N N . ILE A 1 468 ? -19.658 7.379 17.826 1.00 94.81 468 ILE A N 1
ATOM 3696 C CA . ILE A 1 468 ? -21.092 7.286 17.512 1.00 94.81 468 ILE A CA 1
ATOM 3697 C C . ILE A 1 468 ? -21.363 7.704 16.065 1.00 94.81 468 ILE A C 1
ATOM 3699 O O . ILE A 1 468 ? -22.013 6.970 15.324 1.00 94.81 468 ILE A O 1
ATOM 3703 N N . LEU A 1 469 ? -20.833 8.855 15.639 1.00 95.06 469 LEU A N 1
ATOM 3704 C CA . LEU A 1 469 ? -21.006 9.324 14.263 1.00 95.06 469 LEU A CA 1
ATOM 3705 C C . LEU A 1 469 ? -20.347 8.385 13.249 1.00 95.06 469 LEU A C 1
ATOM 3707 O O . LEU A 1 469 ? -20.909 8.147 12.185 1.00 95.06 469 LEU A O 1
ATOM 3711 N N . GLN A 1 470 ? -19.192 7.801 13.580 1.00 93.88 470 GLN A N 1
ATOM 3712 C CA . GLN A 1 470 ? -18.550 6.790 12.740 1.00 93.88 470 GLN A CA 1
ATOM 3713 C C . GLN A 1 470 ? -19.431 5.539 12.571 1.00 93.88 470 GLN A C 1
ATOM 3715 O O . GLN A 1 470 ? -19.535 5.003 11.464 1.00 93.88 470 GLN A O 1
ATOM 3720 N N . ALA A 1 471 ? -20.079 5.079 13.647 1.00 93.06 471 ALA A N 1
ATOM 3721 C CA . ALA A 1 471 ? -21.006 3.951 13.597 1.00 93.06 471 ALA A CA 1
ATOM 3722 C C . ALA A 1 471 ? -22.241 4.273 12.737 1.00 93.06 471 ALA A C 1
ATOM 3724 O O . ALA A 1 471 ? -22.587 3.492 11.852 1.00 93.06 471 ALA A O 1
ATOM 3725 N N . LEU A 1 472 ? -22.844 5.452 12.932 1.00 93.75 472 LEU A N 1
ATOM 3726 C CA . LEU A 1 472 ? -23.987 5.918 12.142 1.00 93.75 472 LEU A CA 1
ATOM 3727 C C . LEU A 1 472 ? -23.640 6.059 10.652 1.00 93.75 472 LEU A C 1
ATOM 3729 O O . LEU A 1 472 ? -24.406 5.621 9.799 1.00 93.75 472 LEU A O 1
ATOM 3733 N N . MET A 1 473 ? -22.471 6.618 10.330 1.00 92.81 473 MET A N 1
ATOM 3734 C CA . MET A 1 473 ? -21.980 6.738 8.955 1.00 92.81 473 MET A CA 1
ATOM 3735 C C . MET A 1 473 ? -21.862 5.366 8.278 1.00 92.81 473 MET A C 1
ATOM 3737 O O . MET A 1 473 ? -22.327 5.186 7.154 1.00 92.81 473 MET A O 1
ATOM 3741 N N . THR A 1 474 ? -21.294 4.384 8.985 1.00 90.94 474 THR A N 1
ATOM 3742 C CA . THR A 1 474 ? -21.143 3.011 8.480 1.00 90.94 474 THR A CA 1
ATOM 3743 C C . THR A 1 474 ? -22.509 2.363 8.240 1.00 90.94 474 THR A C 1
ATOM 3745 O O . THR A 1 474 ? -22.755 1.824 7.163 1.00 90.94 474 THR A O 1
ATOM 3748 N N . TYR A 1 475 ? -23.433 2.480 9.201 1.00 91.56 475 TYR A N 1
ATOM 3749 C CA . TYR A 1 475 ? -24.810 1.999 9.054 1.00 91.56 475 TYR A CA 1
ATOM 3750 C C . TYR A 1 475 ? -25.533 2.654 7.866 1.00 91.56 475 TYR A C 1
ATOM 3752 O O . TYR A 1 475 ? -26.206 1.967 7.096 1.00 91.56 475 TYR A O 1
ATOM 3760 N N . GLY A 1 476 ? -25.372 3.969 7.687 1.00 89.81 476 GLY A N 1
ATOM 3761 C CA . GLY A 1 476 ? -25.999 4.722 6.604 1.00 89.81 476 GLY A CA 1
ATOM 3762 C C . GLY A 1 476 ? -25.576 4.240 5.216 1.00 89.81 476 GLY A C 1
ATOM 3763 O O . GLY A 1 476 ? -26.421 4.134 4.329 1.00 89.81 476 GLY A O 1
ATOM 3764 N N . TRP A 1 477 ? -24.305 3.874 5.026 1.00 89.81 477 TRP A N 1
ATOM 3765 C CA . TRP A 1 477 ? -23.838 3.305 3.756 1.00 89.81 477 TRP A CA 1
ATOM 3766 C C . TRP A 1 477 ? -24.371 1.897 3.480 1.00 89.81 477 TRP A C 1
ATOM 3768 O O . TRP A 1 477 ? -24.689 1.608 2.333 1.00 89.81 477 TRP A O 1
ATOM 3778 N N . TYR A 1 478 ? -24.525 1.048 4.499 1.00 88.81 478 TYR A N 1
ATOM 3779 C CA . TYR A 1 478 ? -25.095 -0.296 4.325 1.00 88.81 478 TYR A CA 1
ATOM 3780 C C . TYR A 1 478 ? -26.600 -0.300 4.011 1.00 88.81 478 TYR A C 1
ATOM 3782 O O . TYR A 1 478 ? -27.105 -1.286 3.481 1.00 88.81 478 TYR A O 1
ATOM 3790 N N . ASN A 1 479 ? -27.317 0.778 4.339 1.00 87.69 479 ASN A N 1
ATOM 3791 C CA . ASN A 1 479 ? -28.776 0.870 4.203 1.00 87.69 479 ASN A CA 1
ATOM 3792 C C . ASN A 1 479 ? -29.226 1.930 3.178 1.00 87.69 479 ASN A C 1
ATOM 3794 O O . ASN A 1 479 ? -30.343 2.435 3.276 1.00 87.69 479 ASN A O 1
ATOM 3798 N N . ASP A 1 480 ? -28.355 2.316 2.238 1.00 81.69 480 ASP A N 1
ATOM 3799 C CA . ASP A 1 480 ? -28.613 3.328 1.196 1.00 81.69 480 ASP A CA 1
ATOM 3800 C C . ASP A 1 480 ? -29.038 4.723 1.717 1.00 81.69 480 ASP A C 1
ATOM 3802 O O . ASP A 1 480 ? -29.529 5.575 0.972 1.00 81.69 480 ASP A O 1
ATOM 3806 N N . LYS A 1 481 ? -28.784 5.025 2.997 1.00 84.62 481 LYS A N 1
ATOM 3807 C CA . LYS A 1 481 ? -28.998 6.344 3.619 1.00 84.62 481 LYS A CA 1
ATOM 3808 C C . LYS A 1 481 ? -27.734 7.200 3.520 1.00 84.62 481 LYS A C 1
ATOM 3810 O O . LYS A 1 481 ? -27.178 7.662 4.516 1.00 84.62 481 LYS A O 1
ATOM 3815 N N . CYS A 1 482 ? -27.250 7.408 2.297 1.00 84.12 482 CYS A N 1
ATOM 3816 C CA . CYS A 1 482 ? -25.926 7.993 2.078 1.00 84.12 482 CYS A CA 1
ATOM 3817 C C . CYS A 1 482 ? -25.808 9.488 2.409 1.00 84.12 482 CYS A C 1
ATOM 3819 O O . CYS A 1 482 ? -24.705 9.944 2.682 1.00 84.12 482 CYS A O 1
ATOM 3821 N N . GLN A 1 483 ? -26.896 10.267 2.404 1.00 87.19 483 GLN A N 1
ATOM 3822 C CA . GLN A 1 483 ? -26.806 11.729 2.560 1.00 87.19 483 GLN A CA 1
ATOM 3823 C C . GLN A 1 483 ? -26.172 12.154 3.892 1.00 87.19 483 GLN A C 1
ATOM 3825 O O . GLN A 1 483 ? -25.221 12.935 3.888 1.00 87.19 483 GLN A O 1
ATOM 3830 N N . ASN A 1 484 ? -26.657 11.623 5.017 1.00 86.81 484 ASN A N 1
ATOM 3831 C CA . ASN A 1 484 ? -26.118 11.962 6.336 1.00 86.81 484 ASN A CA 1
ATOM 3832 C C . ASN A 1 484 ? -24.745 11.324 6.569 1.00 86.81 484 ASN A C 1
ATOM 3834 O O . ASN A 1 484 ? -23.842 11.980 7.086 1.00 86.81 484 ASN A O 1
ATOM 3838 N N . ALA A 1 485 ? -24.538 10.090 6.102 1.00 91.06 485 ALA A N 1
ATOM 3839 C CA . ALA A 1 485 ? -23.230 9.439 6.152 1.00 91.06 485 ALA A CA 1
ATOM 3840 C C . ALA A 1 485 ? -22.152 10.252 5.406 1.00 91.06 485 ALA A C 1
ATOM 3842 O O . ALA A 1 485 ? -21.061 10.483 5.928 1.00 91.06 485 ALA A O 1
ATOM 3843 N N . ASP A 1 486 ? -22.478 10.772 4.221 1.00 91.44 486 ASP A N 1
ATOM 3844 C CA . ASP A 1 486 ? -21.560 11.579 3.416 1.00 91.44 486 ASP A CA 1
ATOM 3845 C C . ASP A 1 486 ? -21.312 12.965 4.048 1.00 91.44 486 ASP A C 1
ATOM 3847 O O . ASP A 1 486 ? -20.206 13.502 3.939 1.00 91.44 486 ASP A O 1
ATOM 3851 N N . GLN A 1 487 ? -22.283 13.531 4.780 1.00 92.31 487 GLN A N 1
ATOM 3852 C CA . GLN A 1 487 ? -22.063 14.736 5.594 1.00 92.31 487 GLN A CA 1
ATOM 3853 C C . GLN A 1 487 ? -21.069 14.483 6.733 1.00 92.31 487 GLN A C 1
ATOM 3855 O O . GLN A 1 487 ? -20.132 15.268 6.899 1.00 92.31 487 GLN A O 1
ATOM 3860 N N . ILE A 1 488 ? -21.217 13.370 7.461 1.00 94.56 488 ILE A N 1
ATOM 3861 C CA . ILE A 1 488 ? -20.285 12.971 8.528 1.00 94.56 488 ILE A CA 1
ATOM 3862 C C . ILE A 1 488 ? -18.870 12.814 7.965 1.00 94.56 488 ILE A C 1
ATOM 3864 O O . ILE A 1 488 ? -17.918 13.406 8.488 1.00 94.56 488 ILE A O 1
ATOM 3868 N N . LEU A 1 489 ? -18.735 12.084 6.853 1.00 93.31 489 LEU A N 1
ATOM 3869 C CA . LEU A 1 489 ? -17.460 11.896 6.165 1.00 93.31 489 LEU A CA 1
ATOM 3870 C C . LEU A 1 489 ? -16.828 13.236 5.764 1.00 93.31 489 LEU A C 1
ATOM 3872 O O . LEU A 1 489 ? -15.626 13.439 5.955 1.00 93.31 489 LEU A O 1
ATOM 3876 N N . ASN A 1 490 ? -17.629 14.166 5.238 1.00 92.25 490 ASN A N 1
ATOM 3877 C CA . ASN A 1 490 ? -17.170 15.489 4.830 1.00 92.25 490 ASN A CA 1
ATOM 3878 C C . ASN A 1 490 ? -16.657 16.322 6.007 1.00 92.25 490 ASN A C 1
ATOM 3880 O O . ASN A 1 490 ? -15.578 16.910 5.913 1.00 92.25 490 ASN A O 1
ATOM 3884 N N . THR A 1 491 ? -17.366 16.342 7.135 1.00 93.56 491 THR A N 1
ATOM 3885 C CA . THR A 1 491 ? -16.906 17.054 8.335 1.00 93.56 491 THR A CA 1
ATOM 3886 C C . THR A 1 491 ? -15.614 16.438 8.882 1.00 93.56 491 THR A C 1
ATOM 3888 O O . THR A 1 491 ? -14.645 17.161 9.130 1.00 93.56 491 THR A O 1
ATOM 3891 N N . PHE A 1 492 ? -15.517 15.106 8.963 1.00 93.31 492 PHE A N 1
ATOM 3892 C CA . PHE A 1 492 ? -14.284 14.425 9.383 1.00 93.31 492 PHE A CA 1
ATOM 3893 C C . PHE A 1 492 ? -13.112 14.675 8.428 1.00 93.31 492 PHE A C 1
ATOM 3895 O O . PHE A 1 492 ? -11.959 14.790 8.858 1.00 93.31 492 PHE A O 1
ATOM 3902 N N . HIS A 1 493 ? -13.375 14.760 7.124 1.00 90.94 493 HIS A N 1
ATOM 3903 C CA . HIS A 1 493 ? -12.369 15.124 6.134 1.00 90.94 493 HIS A CA 1
ATOM 3904 C C . HIS A 1 493 ? -11.904 16.574 6.300 1.00 90.94 493 HIS A C 1
ATOM 3906 O O . HIS A 1 493 ? -10.699 16.798 6.373 1.00 90.94 493 HIS A O 1
ATOM 3912 N N . LYS A 1 494 ? -12.819 17.543 6.446 1.00 90.69 494 LYS A N 1
ATOM 3913 C CA . LYS A 1 494 ? -12.484 18.963 6.664 1.00 90.69 494 LYS A CA 1
ATOM 3914 C C . LYS A 1 494 ? -11.631 19.185 7.911 1.00 90.69 494 LYS A C 1
ATOM 3916 O O . LYS A 1 494 ? -10.707 19.993 7.868 1.00 90.69 494 LYS A O 1
ATOM 3921 N N . ILE A 1 495 ? -11.919 18.470 9.001 1.00 90.19 495 ILE A N 1
ATOM 3922 C CA . ILE A 1 495 ? -11.132 18.559 10.238 1.00 90.19 495 ILE A CA 1
ATOM 3923 C C . ILE A 1 495 ? -9.712 18.025 10.017 1.00 90.19 495 ILE A C 1
ATOM 3925 O O . ILE A 1 495 ? -8.739 18.685 10.370 1.00 90.19 495 ILE A O 1
ATOM 3929 N N . ARG A 1 496 ? -9.564 16.852 9.389 1.00 87.50 496 ARG A N 1
ATOM 3930 C CA . ARG A 1 496 ? -8.240 16.246 9.162 1.00 87.50 496 ARG A CA 1
ATOM 3931 C C . ARG A 1 496 ? -7.417 16.946 8.088 1.00 87.50 496 ARG A C 1
ATOM 3933 O O . ARG A 1 496 ? -6.196 16.954 8.189 1.00 87.50 496 ARG A O 1
ATOM 3940 N N . SER A 1 497 ? -8.060 17.525 7.075 1.00 83.06 497 SER A N 1
ATOM 3941 C CA . SER A 1 497 ? -7.380 18.297 6.030 1.00 83.06 497 SER A CA 1
ATOM 3942 C C . SER A 1 497 ? -6.971 19.699 6.492 1.00 83.06 497 SER A C 1
ATOM 3944 O O . SER A 1 497 ? -6.262 20.391 5.768 1.00 83.06 497 SER A O 1
ATOM 3946 N N . GLY A 1 498 ? -7.408 20.129 7.682 1.00 82.06 498 GLY A N 1
ATOM 3947 C CA . GLY A 1 498 ? -7.163 21.474 8.202 1.00 82.06 498 GLY A CA 1
ATOM 3948 C C . GLY A 1 498 ? -8.060 22.551 7.584 1.00 82.06 498 GLY A C 1
ATOM 3949 O O . GLY A 1 498 ? -7.861 23.731 7.852 1.00 82.06 498 GLY A O 1
ATOM 3950 N N . SER A 1 499 ? -9.065 22.168 6.786 1.00 87.00 499 SER A N 1
ATOM 3951 C CA . SER A 1 499 ? -10.087 23.107 6.294 1.00 87.00 499 SER A CA 1
ATOM 3952 C C . SER A 1 499 ? -10.944 23.655 7.439 1.00 87.00 499 SER A C 1
ATOM 3954 O O . SER A 1 499 ? -11.392 24.798 7.389 1.00 87.00 499 SER A O 1
ATOM 3956 N N . LEU A 1 500 ? -11.162 22.838 8.474 1.00 88.56 500 LEU A N 1
ATOM 3957 C CA . LEU A 1 500 ? -11.749 23.247 9.744 1.00 88.56 500 LEU A CA 1
ATOM 3958 C C . LEU A 1 500 ? -10.658 23.209 10.821 1.00 88.56 500 LEU A C 1
ATOM 3960 O O . LEU A 1 500 ? -10.160 22.137 11.165 1.00 88.56 500 LEU A O 1
ATOM 3964 N N . ASN A 1 501 ? -10.273 24.379 11.334 1.00 88.75 501 ASN A N 1
ATOM 3965 C CA . ASN A 1 501 ? -9.193 24.493 12.314 1.00 88.75 501 ASN A CA 1
ATOM 3966 C C . ASN A 1 501 ? -9.573 23.807 13.635 1.00 88.75 501 ASN A C 1
ATOM 396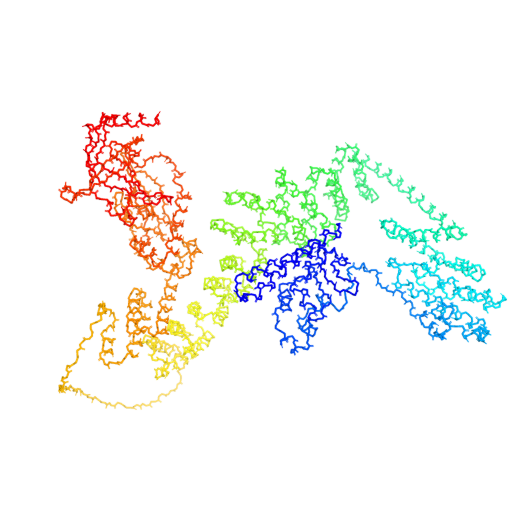8 O O . ASN A 1 501 ? -10.527 24.212 14.298 1.00 88.75 501 ASN A O 1
ATOM 3972 N N . LYS A 1 502 ? -8.793 22.792 14.018 1.00 91.62 502 LYS A N 1
ATOM 3973 C CA . LYS A 1 502 ? -8.894 22.062 15.288 1.00 91.62 502 LYS A CA 1
ATOM 3974 C C . LYS A 1 502 ? -7.511 21.800 15.865 1.00 91.62 502 LYS A C 1
ATOM 3976 O O . LYS A 1 502 ? -6.520 21.737 15.137 1.00 91.62 502 LYS A O 1
ATOM 3981 N N . SER A 1 503 ? -7.451 21.599 17.174 1.00 89.25 503 SER A N 1
ATOM 3982 C CA . SER A 1 503 ? -6.236 21.203 17.868 1.00 89.25 503 SER A CA 1
ATOM 3983 C C . SER A 1 503 ? -5.733 19.826 17.387 1.00 89.25 503 SER A C 1
ATOM 3985 O O . SER A 1 503 ? -6.533 18.934 17.072 1.00 89.25 503 SER A O 1
ATOM 3987 N N . PRO A 1 504 ? -4.403 19.596 17.348 1.00 90.00 504 PRO A N 1
ATOM 3988 C CA . PRO A 1 504 ? -3.831 18.314 16.925 1.00 90.00 504 PRO A CA 1
ATOM 3989 C C . PRO A 1 504 ? -4.386 17.078 17.664 1.00 90.00 504 PRO A C 1
ATOM 3991 O O . PRO A 1 504 ? -4.585 16.048 17.015 1.00 90.00 504 PRO A O 1
ATOM 3994 N N . PRO A 1 505 ? -4.690 17.137 18.980 1.00 90.56 505 PRO A N 1
ATOM 3995 C CA . PRO A 1 505 ? -5.341 16.035 19.687 1.00 90.56 505 PRO A CA 1
ATOM 3996 C C . PRO A 1 505 ? -6.728 15.657 19.136 1.00 90.56 505 PRO A C 1
ATOM 3998 O O . PRO A 1 505 ? -7.007 14.466 18.996 1.00 90.56 505 PRO A O 1
ATOM 4001 N N . CYS A 1 506 ? -7.575 16.628 18.769 1.00 90.31 506 CYS A N 1
ATOM 4002 C CA . CYS A 1 506 ? -8.898 16.368 18.178 1.00 90.31 506 CYS A CA 1
ATOM 4003 C C . CYS A 1 506 ? -8.772 15.677 16.811 1.00 90.31 506 CYS A C 1
ATOM 4005 O O . CYS A 1 506 ? -9.441 14.677 16.545 1.00 90.31 506 CYS A O 1
ATOM 4007 N N . ILE A 1 507 ? -7.848 16.160 15.972 1.00 90.88 507 ILE A N 1
ATOM 4008 C CA . ILE A 1 507 ? -7.536 15.560 14.664 1.00 90.88 507 ILE A CA 1
ATOM 4009 C C . ILE A 1 507 ? -7.080 14.101 14.836 1.00 90.88 507 ILE A C 1
ATOM 4011 O O . ILE A 1 507 ? -7.519 13.212 14.101 1.00 90.88 507 ILE A O 1
ATOM 4015 N N . ALA A 1 508 ? -6.236 13.836 15.840 1.00 88.44 508 ALA A N 1
ATOM 4016 C CA . ALA A 1 508 ? -5.732 12.498 16.135 1.00 88.44 508 ALA A CA 1
ATOM 4017 C C . ALA A 1 508 ? -6.829 11.528 16.608 1.00 88.44 508 ALA A C 1
ATOM 4019 O O . ALA A 1 508 ? -6.762 10.343 16.277 1.00 88.44 508 ALA A O 1
ATOM 4020 N N . ILE A 1 509 ? -7.834 12.001 17.355 1.00 91.50 509 ILE A N 1
ATOM 4021 C CA . ILE A 1 509 ? -8.987 11.182 17.765 1.00 91.50 509 ILE A CA 1
ATOM 4022 C C . ILE A 1 509 ? -9.783 10.729 16.539 1.00 91.50 509 ILE A C 1
ATOM 4024 O O . ILE A 1 509 ? -10.002 9.529 16.381 1.00 91.50 509 ILE A O 1
ATOM 4028 N N . ILE A 1 510 ? -10.152 11.653 15.643 1.00 91.25 510 ILE A N 1
ATOM 4029 C CA . ILE A 1 510 ? -10.914 11.322 14.425 1.00 91.25 510 ILE A CA 1
ATOM 4030 C C . ILE A 1 510 ? -10.143 10.325 13.561 1.00 91.25 510 ILE A C 1
ATOM 4032 O O . ILE A 1 510 ? -10.697 9.300 13.166 1.00 91.25 510 ILE A O 1
ATOM 4036 N N . GLY A 1 511 ? -8.848 10.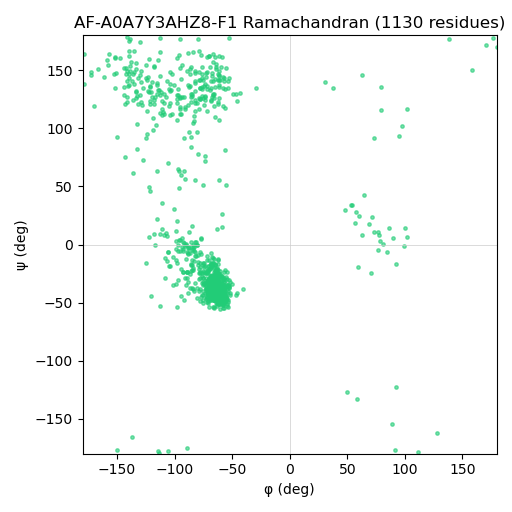575 13.336 1.00 87.25 511 GLY A N 1
ATOM 4037 C CA . GLY A 1 511 ? -7.989 9.645 12.602 1.00 87.25 511 GLY A CA 1
ATOM 4038 C C . GLY A 1 511 ? -7.964 8.251 13.232 1.00 87.25 511 GLY A C 1
ATOM 4039 O O . GLY A 1 511 ? -8.181 7.262 12.542 1.00 87.25 511 GLY A O 1
ATOM 4040 N N . ARG A 1 512 ? -7.790 8.159 14.557 1.00 88.88 512 ARG A N 1
ATOM 4041 C CA . ARG A 1 512 ? -7.752 6.878 15.279 1.00 88.88 512 ARG A CA 1
ATOM 4042 C C . ARG A 1 512 ? -9.078 6.119 15.210 1.00 88.88 512 ARG A C 1
ATOM 4044 O O . ARG A 1 512 ? -9.058 4.898 15.080 1.00 88.88 512 ARG A O 1
ATOM 4051 N N . VAL A 1 513 ? -10.211 6.811 15.336 1.00 89.56 513 VAL A N 1
ATOM 4052 C CA . VAL A 1 513 ? -11.541 6.189 15.257 1.00 89.56 513 VAL A CA 1
ATOM 4053 C C . VAL A 1 513 ? -11.790 5.638 13.850 1.00 89.56 513 VAL A C 1
ATOM 4055 O O . VAL A 1 513 ? -12.177 4.476 13.722 1.00 89.56 513 VAL A O 1
ATOM 4058 N N . GLN A 1 514 ? -11.487 6.412 12.804 1.00 87.31 514 GLN A N 1
ATOM 4059 C CA . GLN A 1 514 ? -11.602 5.960 11.411 1.00 87.31 514 GLN A CA 1
ATOM 4060 C C . GLN A 1 514 ? -10.635 4.815 11.077 1.00 87.31 514 GLN A C 1
ATOM 4062 O O . GLN A 1 514 ? -11.018 3.849 10.423 1.00 87.31 514 GLN A O 1
ATOM 4067 N N . ASP A 1 515 ? -9.396 4.865 11.573 1.00 83.12 515 ASP A N 1
ATOM 4068 C CA . ASP A 1 515 ? -8.410 3.801 11.350 1.00 83.12 515 ASP A CA 1
ATOM 4069 C C . ASP A 1 515 ? -8.808 2.484 12.048 1.00 83.12 515 ASP A C 1
ATOM 4071 O O . ASP A 1 515 ? -8.529 1.402 11.533 1.00 83.12 515 ASP A O 1
ATOM 4075 N N . ARG A 1 516 ? -9.483 2.551 13.208 1.00 81.75 516 ARG A N 1
ATOM 4076 C CA . ARG A 1 516 ? -10.015 1.374 13.928 1.00 81.75 516 ARG A CA 1
ATOM 4077 C C . ARG A 1 516 ? -11.241 0.754 13.258 1.00 81.75 516 ARG A C 1
ATOM 4079 O O . ARG A 1 516 ? -11.504 -0.422 13.480 1.00 81.75 516 ARG A O 1
ATOM 4086 N N . THR A 1 517 ? -11.985 1.532 12.477 1.00 73.75 517 THR A N 1
ATOM 4087 C CA . THR A 1 517 ? -13.252 1.131 11.841 1.00 73.75 517 THR A CA 1
ATOM 4088 C C . THR A 1 517 ? -13.069 0.754 10.371 1.00 73.75 517 THR A C 1
ATOM 4090 O O . THR A 1 517 ? -13.972 0.915 9.558 1.00 73.75 517 THR A O 1
ATOM 4093 N N . TYR A 1 518 ? -11.886 0.235 10.031 1.00 77.75 518 TYR A N 1
ATOM 4094 C CA . TYR A 1 518 ? -11.591 -0.318 8.714 1.00 77.75 518 TYR A CA 1
ATOM 4095 C C . TYR A 1 518 ? -12.586 -1.425 8.343 1.00 77.75 518 TYR A C 1
ATOM 4097 O O . TYR A 1 518 ? -12.623 -2.473 8.989 1.00 77.75 518 TYR A O 1
ATOM 4105 N N . ASP A 1 519 ? -13.336 -1.192 7.268 1.00 82.50 519 ASP A N 1
ATOM 4106 C CA . ASP A 1 519 ? -14.248 -2.157 6.670 1.00 82.50 519 ASP A CA 1
ATOM 4107 C C . ASP A 1 519 ? -13.804 -2.443 5.235 1.00 82.50 519 ASP A C 1
ATOM 4109 O O . ASP A 1 519 ? -13.895 -1.600 4.339 1.00 82.50 519 ASP A O 1
ATOM 4113 N N . ARG A 1 520 ? -13.271 -3.648 5.033 1.00 85.75 520 ARG A N 1
ATOM 4114 C CA . ARG A 1 520 ? -12.740 -4.057 3.737 1.00 85.75 520 ARG A CA 1
ATOM 4115 C C . ARG A 1 520 ? -13.840 -4.218 2.692 1.00 85.75 520 ARG A C 1
ATOM 4117 O O . ARG A 1 520 ? -13.596 -3.889 1.538 1.00 85.75 520 ARG A O 1
ATOM 4124 N N . GLU A 1 521 ? -15.011 -4.719 3.070 1.00 88.50 521 GLU A N 1
ATOM 4125 C CA . GLU A 1 521 ? -16.084 -5.016 2.115 1.00 88.50 521 GLU A CA 1
ATOM 4126 C C . GLU A 1 521 ? -16.646 -3.724 1.517 1.00 88.50 521 GLU A C 1
ATOM 4128 O O . GLU A 1 521 ? -16.794 -3.615 0.297 1.00 88.50 521 GLU A O 1
ATOM 4133 N N . LEU A 1 522 ? -16.843 -2.699 2.353 1.00 88.19 522 LEU A N 1
ATOM 4134 C CA . LEU A 1 522 ? -17.230 -1.365 1.890 1.00 88.19 522 LEU A CA 1
ATOM 4135 C C . LEU A 1 522 ? -16.180 -0.740 0.963 1.00 88.19 522 LEU A C 1
ATOM 4137 O O . LEU A 1 522 ? -16.535 -0.137 -0.048 1.00 88.19 522 LEU A O 1
ATOM 4141 N N . PHE A 1 523 ? -14.889 -0.884 1.277 1.00 91.50 523 PHE A N 1
ATOM 4142 C CA . PHE A 1 523 ? -13.826 -0.296 0.455 1.00 91.50 523 PHE A CA 1
ATOM 4143 C C . PHE A 1 523 ? -13.728 -0.954 -0.921 1.00 91.50 523 PHE A C 1
ATOM 4145 O O . PHE A 1 523 ? -13.562 -0.245 -1.913 1.00 91.50 523 PHE A O 1
ATOM 4152 N N . GLU A 1 524 ? -13.844 -2.284 -0.984 1.00 91.38 524 GLU A N 1
ATOM 4153 C CA . GLU A 1 524 ? -13.878 -3.025 -2.252 1.00 91.38 524 GLU A CA 1
ATOM 4154 C C . GLU A 1 524 ? -15.103 -2.596 -3.075 1.00 91.38 524 GLU A C 1
ATOM 4156 O O . GLU A 1 524 ? -14.953 -2.242 -4.239 1.00 91.38 524 GLU A O 1
ATOM 4161 N N . SER A 1 525 ? -16.283 -2.488 -2.452 1.00 90.50 525 SER A N 1
ATOM 4162 C CA . SER A 1 525 ? -17.508 -2.010 -3.113 1.00 90.50 525 SER A CA 1
ATOM 4163 C C . SER A 1 525 ? -17.356 -0.601 -3.707 1.00 90.50 525 SER A C 1
ATOM 4165 O O . SER A 1 525 ? -17.664 -0.372 -4.880 1.00 90.50 525 SER A O 1
ATOM 4167 N N . PHE A 1 526 ? -16.821 0.353 -2.935 1.00 90.44 526 PHE A N 1
ATOM 4168 C CA . PHE A 1 526 ? -16.587 1.717 -3.421 1.00 90.44 526 PHE A CA 1
ATOM 4169 C C . PHE A 1 526 ? -15.545 1.766 -4.538 1.00 90.44 526 PHE A C 1
ATOM 4171 O O . PHE A 1 526 ? -15.685 2.550 -5.482 1.00 90.44 526 PHE A O 1
ATOM 4178 N N . LEU A 1 527 ? -14.506 0.935 -4.450 1.00 92.12 527 LEU A N 1
ATOM 4179 C CA . LEU A 1 527 ? -13.486 0.869 -5.481 1.00 92.12 527 LEU A CA 1
ATOM 4180 C C . LEU A 1 527 ? -14.045 0.267 -6.772 1.00 92.12 527 LEU A C 1
ATOM 4182 O O . LEU A 1 527 ? -13.816 0.831 -7.839 1.00 92.12 527 LEU A O 1
ATOM 4186 N N . ASP A 1 528 ? -14.794 -0.829 -6.691 1.00 90.06 528 ASP A N 1
ATOM 4187 C CA . ASP A 1 528 ? -15.402 -1.478 -7.853 1.00 90.06 528 ASP A CA 1
ATOM 4188 C C . ASP A 1 528 ? -16.384 -0.537 -8.563 1.00 90.06 528 ASP A C 1
ATOM 4190 O O . ASP A 1 528 ? -16.333 -0.405 -9.790 1.00 90.06 528 ASP A O 1
ATOM 4194 N N . ALA A 1 529 ? -17.203 0.201 -7.805 1.00 85.94 529 ALA A N 1
ATOM 4195 C CA . ALA A 1 529 ? -18.082 1.236 -8.350 1.00 85.94 529 ALA A CA 1
ATOM 4196 C C . ALA A 1 529 ? -17.291 2.323 -9.105 1.00 85.94 529 ALA A C 1
ATOM 4198 O O . ALA A 1 529 ? -17.656 2.703 -10.225 1.00 85.94 529 ALA A O 1
ATOM 4199 N N . TYR A 1 530 ? -16.168 2.779 -8.538 1.00 88.19 530 TYR A N 1
ATOM 4200 C CA . TYR A 1 530 ? -15.296 3.758 -9.189 1.00 88.19 530 TYR A CA 1
ATOM 4201 C C . TYR A 1 530 ? -14.614 3.206 -10.442 1.00 88.19 530 TYR A C 1
ATOM 4203 O O . TYR A 1 530 ? -14.519 3.901 -11.450 1.00 88.19 530 TYR A O 1
ATOM 4211 N N . LEU A 1 531 ? -14.123 1.966 -10.401 1.00 86.94 531 LEU A N 1
ATOM 4212 C CA . LEU A 1 531 ? -13.449 1.337 -11.535 1.00 86.94 531 LEU A CA 1
ATOM 4213 C C . LEU A 1 531 ? -14.418 1.050 -12.687 1.00 86.94 531 LEU A C 1
ATOM 4215 O O . LEU A 1 531 ? -14.003 1.106 -13.846 1.00 86.94 531 LEU A O 1
ATOM 4219 N N . PHE A 1 532 ? -15.694 0.791 -12.385 1.00 83.88 532 PHE A N 1
ATOM 4220 C CA . PHE A 1 532 ? -16.743 0.621 -13.386 1.00 83.88 532 PHE A CA 1
ATOM 4221 C C . PHE A 1 532 ? -17.118 1.948 -14.065 1.00 83.88 532 PHE A C 1
ATOM 4223 O O . PHE A 1 532 ? -17.194 1.998 -15.293 1.00 83.88 532 PHE A O 1
ATOM 4230 N N . THR A 1 533 ? -17.295 3.033 -13.293 1.00 80.62 533 THR A N 1
ATOM 4231 C CA . THR A 1 533 ? -17.608 4.375 -13.833 1.00 8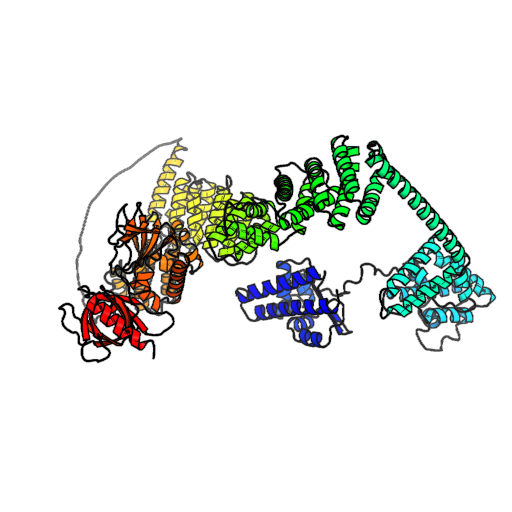0.62 533 THR A CA 1
ATOM 4232 C C . THR A 1 533 ? -16.728 5.467 -13.201 1.00 80.62 533 THR A C 1
ATOM 4234 O O . THR A 1 533 ? -17.156 6.166 -12.273 1.00 80.62 533 THR A O 1
ATOM 4237 N N . PRO A 1 534 ? -15.487 5.651 -13.695 1.00 74.44 534 PRO A N 1
ATOM 4238 C CA . PRO A 1 534 ? -14.554 6.615 -13.119 1.00 74.44 534 PRO A CA 1
ATOM 4239 C C . PRO A 1 534 ? -15.091 8.048 -13.202 1.00 74.44 534 PRO A C 1
ATOM 4241 O O . PRO A 1 534 ? -15.662 8.441 -14.217 1.00 74.44 534 PRO A O 1
ATOM 4244 N N . LYS A 1 535 ? -14.849 8.851 -12.157 1.00 66.56 535 LYS A N 1
ATOM 4245 C CA . LYS A 1 535 ? -15.221 10.283 -12.018 1.00 66.56 535 LYS A CA 1
ATOM 4246 C C . LYS A 1 535 ? -16.713 10.598 -11.846 1.00 66.56 535 LYS A C 1
ATOM 4248 O O . LYS A 1 535 ? -17.013 11.616 -11.211 1.00 66.56 535 LYS A O 1
ATOM 4253 N N . ASP A 1 536 ? -17.614 9.733 -12.301 1.00 66.38 536 ASP A N 1
ATOM 4254 C CA . ASP A 1 536 ? -19.065 9.910 -12.137 1.00 66.38 536 ASP A CA 1
ATOM 4255 C C . ASP A 1 536 ? -19.635 9.187 -10.903 1.00 66.38 536 ASP A C 1
ATOM 4257 O O . ASP A 1 536 ? -20.664 9.610 -10.381 1.00 66.38 536 ASP A O 1
ATOM 4261 N N . SER A 1 537 ? -18.949 8.166 -10.370 1.00 74.94 537 SER A N 1
ATOM 4262 C CA . SER A 1 537 ? -19.361 7.500 -9.123 1.00 74.94 537 SER A CA 1
ATOM 4263 C C . SER A 1 537 ? -19.192 8.421 -7.904 1.00 74.94 537 SER A C 1
ATOM 4265 O O . SER A 1 537 ? -18.098 8.925 -7.625 1.00 74.94 537 SER A O 1
ATOM 4267 N N . LEU A 1 538 ? -20.285 8.636 -7.165 1.00 75.75 538 LEU A N 1
ATOM 4268 C CA . LEU A 1 538 ? -20.284 9.329 -5.870 1.00 75.75 538 LEU A CA 1
ATOM 4269 C C . LEU A 1 538 ? -19.674 8.442 -4.777 1.00 75.75 538 LEU A C 1
ATOM 4271 O O . LEU A 1 538 ? -18.978 8.934 -3.894 1.00 75.75 538 LEU A O 1
ATOM 4275 N N . GLU A 1 539 ? -19.884 7.132 -4.883 1.00 75.44 539 GLU A N 1
ATOM 4276 C CA . GLU A 1 539 ? -19.410 6.100 -3.964 1.00 75.44 539 GLU A CA 1
ATOM 4277 C C . GLU A 1 539 ? -17.881 6.035 -3.956 1.00 75.44 539 GLU A C 1
ATOM 4279 O O . GLU A 1 539 ? -17.254 6.074 -2.900 1.00 75.44 539 GLU A O 1
ATOM 4284 N N . GLY A 1 540 ? -17.266 6.038 -5.140 1.00 72.50 540 GLY A N 1
ATOM 4285 C CA . GLY A 1 540 ? -15.816 6.020 -5.292 1.00 72.50 540 GLY A CA 1
ATOM 4286 C C . GLY A 1 540 ? -15.107 7.256 -4.737 1.00 72.50 540 GLY A C 1
ATOM 4287 O O . GLY A 1 540 ? -13.988 7.155 -4.236 1.00 72.50 540 GLY A O 1
ATOM 4288 N N . LYS A 1 541 ? -15.774 8.419 -4.749 1.00 80.88 541 LYS A N 1
ATOM 4289 C CA . LYS A 1 541 ? -15.248 9.680 -4.187 1.00 80.88 541 LYS A CA 1
ATOM 4290 C C . LYS A 1 541 ? -15.203 9.688 -2.659 1.00 80.88 541 LYS A C 1
ATOM 4292 O O . LYS A 1 541 ? -14.595 10.585 -2.077 1.00 80.88 541 LYS A O 1
ATOM 4297 N N . ARG A 1 542 ? -15.800 8.692 -1.996 1.00 89.56 542 ARG A N 1
ATOM 4298 C CA . ARG A 1 542 ? -15.698 8.527 -0.541 1.00 89.56 542 ARG A CA 1
ATOM 4299 C C . ARG A 1 542 ? -14.299 8.080 -0.135 1.00 89.56 542 ARG A C 1
ATOM 4301 O O . ARG A 1 542 ? -13.763 8.601 0.837 1.00 89.56 542 ARG A O 1
ATOM 4308 N N . LEU A 1 543 ? -13.677 7.177 -0.901 1.00 89.94 543 LEU A N 1
ATOM 4309 C CA . LEU A 1 543 ? -12.384 6.565 -0.564 1.00 89.94 543 LEU A CA 1
ATOM 4310 C C . LEU A 1 543 ? -11.279 7.593 -0.259 1.00 89.94 543 LEU A C 1
ATOM 4312 O O . LEU A 1 543 ? -10.648 7.468 0.798 1.00 89.94 543 LEU A O 1
ATOM 4316 N N . PRO A 1 544 ? -11.070 8.650 -1.073 1.00 88.56 544 PRO A N 1
ATOM 4317 C CA . PRO A 1 544 ? -10.048 9.645 -0.775 1.00 88.56 544 PRO A CA 1
ATOM 4318 C C . PRO A 1 544 ? -10.272 10.387 0.552 1.00 88.56 544 PRO A C 1
ATOM 4320 O O . PRO A 1 544 ? -9.332 10.853 1.200 1.00 88.56 544 PRO A O 1
ATOM 4323 N N . MET A 1 545 ? -11.525 10.462 0.999 1.00 89.12 545 MET A N 1
ATOM 4324 C CA . MET A 1 545 ? -11.922 11.130 2.230 1.00 89.12 545 MET A CA 1
ATOM 4325 C C . MET A 1 545 ? -11.834 10.216 3.457 1.00 89.12 545 MET A C 1
ATOM 4327 O O . MET A 1 545 ? -12.075 10.695 4.555 1.00 89.12 545 MET A O 1
ATOM 4331 N N . MET A 1 546 ? -11.471 8.934 3.349 1.00 85.88 546 MET A N 1
ATOM 4332 C CA . MET A 1 546 ? -11.518 7.987 4.482 1.00 85.88 546 MET A CA 1
ATOM 4333 C C . MET A 1 546 ? -10.205 7.850 5.265 1.00 85.88 546 MET A C 1
ATOM 4335 O O . MET A 1 546 ? -10.170 7.214 6.312 1.00 85.88 546 MET A O 1
ATOM 4339 N N . GLY A 1 547 ? -9.138 8.542 4.858 1.00 85.69 547 GLY A N 1
ATOM 4340 C CA . GLY A 1 547 ? -7.901 8.616 5.643 1.00 85.69 547 GLY A CA 1
ATOM 4341 C C . GLY A 1 547 ? -6.880 7.522 5.366 1.00 85.69 547 GLY A C 1
ATOM 4342 O O . GLY A 1 547 ? -6.823 6.960 4.275 1.00 85.69 547 GLY A O 1
ATOM 4343 N N . ARG A 1 548 ? -6.032 7.244 6.363 1.00 85.81 548 ARG A N 1
ATOM 4344 C CA . ARG A 1 548 ? -4.851 6.387 6.206 1.00 85.81 548 ARG A CA 1
ATOM 4345 C C . ARG A 1 548 ? -5.219 4.942 5.873 1.00 85.81 548 ARG A C 1
ATOM 4347 O O . ARG A 1 548 ? -4.559 4.347 5.024 1.00 85.81 548 ARG A O 1
ATOM 4354 N N . SER A 1 549 ? -6.257 4.390 6.502 1.00 87.81 549 SER A N 1
ATOM 4355 C CA . SER A 1 549 ? -6.733 3.025 6.237 1.00 87.81 549 SER A CA 1
ATOM 4356 C C . SER A 1 549 ? -7.133 2.819 4.768 1.00 87.81 549 SER A C 1
ATOM 4358 O O . SER A 1 549 ? -6.695 1.849 4.146 1.00 87.81 549 SER A O 1
ATOM 4360 N N . ALA A 1 550 ? -7.872 3.765 4.177 1.00 89.56 550 ALA A N 1
ATOM 4361 C CA . ALA A 1 550 ? -8.227 3.747 2.755 1.00 89.56 550 ALA A CA 1
ATOM 4362 C C . ALA A 1 550 ? -7.006 3.924 1.847 1.00 89.56 550 ALA A C 1
ATOM 4364 O O . ALA A 1 550 ? -6.872 3.212 0.854 1.00 89.56 550 ALA A O 1
ATOM 4365 N N . GLY A 1 551 ? -6.062 4.791 2.225 1.00 89.81 551 GLY A N 1
ATOM 4366 C CA . GLY A 1 551 ? -4.792 4.932 1.511 1.00 89.81 551 GLY A CA 1
ATOM 4367 C C . GLY A 1 551 ? -3.984 3.632 1.485 1.00 89.81 551 GLY A C 1
ATOM 4368 O O . GLY A 1 551 ? -3.482 3.244 0.434 1.00 89.81 551 GLY A O 1
ATOM 4369 N N . SER A 1 552 ? -3.904 2.919 2.615 1.00 89.81 552 SER A N 1
ATOM 4370 C CA . SER A 1 552 ? -3.252 1.601 2.687 1.00 89.81 552 SER A CA 1
ATOM 4371 C C . SER A 1 552 ? -3.929 0.590 1.774 1.00 89.81 552 SER A C 1
ATOM 4373 O O . SER A 1 552 ? -3.247 -0.073 0.999 1.00 89.81 552 SER A O 1
ATOM 4375 N N . PHE A 1 553 ? -5.258 0.516 1.821 1.00 92.12 553 PHE A N 1
ATOM 4376 C CA . PHE A 1 553 ? -6.039 -0.371 0.964 1.00 92.12 553 PHE A CA 1
ATOM 4377 C C . PHE A 1 553 ? -5.812 -0.094 -0.531 1.00 92.12 553 PHE A C 1
ATOM 4379 O O . PHE A 1 553 ? -5.535 -1.014 -1.300 1.00 92.12 553 PHE A O 1
ATOM 4386 N N . LEU A 1 554 ? -5.865 1.174 -0.944 1.00 91.81 554 LEU A N 1
ATOM 4387 C CA . LEU A 1 554 ? -5.647 1.572 -2.334 1.00 91.81 554 LEU A CA 1
ATOM 4388 C C . LEU A 1 554 ? -4.211 1.291 -2.796 1.00 91.81 554 LEU A C 1
ATOM 4390 O O . LEU A 1 554 ? -4.013 0.824 -3.916 1.00 91.81 554 LEU A O 1
ATOM 4394 N N . VAL A 1 555 ? -3.207 1.520 -1.941 1.00 90.56 555 VAL A N 1
ATOM 4395 C CA . VAL A 1 555 ? -1.811 1.154 -2.234 1.00 90.56 555 VAL A CA 1
ATOM 4396 C C . VAL A 1 555 ? -1.664 -0.360 -2.387 1.00 90.56 555 VAL A C 1
ATOM 4398 O O . VAL A 1 555 ? -1.028 -0.813 -3.337 1.00 90.56 555 VAL A O 1
ATOM 4401 N N . ASP A 1 556 ? -2.270 -1.152 -1.499 1.00 89.12 556 ASP A N 1
ATOM 4402 C CA . ASP A 1 556 ? -2.258 -2.614 -1.597 1.00 89.12 556 ASP A CA 1
ATOM 4403 C C . ASP A 1 556 ? -2.870 -3.081 -2.921 1.00 89.12 556 ASP A C 1
ATOM 4405 O O . ASP A 1 556 ? -2.290 -3.923 -3.612 1.00 89.12 556 ASP A O 1
ATOM 4409 N N . ARG A 1 557 ? -3.996 -2.481 -3.325 1.00 89.94 557 ARG A N 1
ATOM 4410 C CA . ARG A 1 557 ? -4.652 -2.795 -4.594 1.00 89.94 557 ARG A CA 1
ATOM 4411 C C . ARG A 1 557 ? -3.822 -2.374 -5.807 1.00 89.94 557 ARG A C 1
ATOM 4413 O O . ARG A 1 557 ? -3.704 -3.152 -6.752 1.00 89.94 557 ARG A O 1
ATOM 4420 N N . LEU A 1 558 ? -3.193 -1.197 -5.769 1.00 88.19 558 LEU A N 1
ATOM 4421 C CA . LEU A 1 558 ? -2.326 -0.697 -6.841 1.00 88.19 558 LEU A CA 1
ATOM 4422 C C . LEU A 1 558 ? -1.165 -1.653 -7.152 1.00 88.19 558 LEU A C 1
ATOM 4424 O O . LEU A 1 558 ? -0.754 -1.770 -8.305 1.00 88.19 558 LEU A O 1
ATOM 4428 N N . LEU A 1 559 ? -0.625 -2.326 -6.133 1.00 83.12 559 LEU A N 1
ATOM 4429 C CA . LEU A 1 559 ? 0.525 -3.222 -6.282 1.00 83.12 559 LEU A CA 1
ATOM 4430 C C . LEU A 1 559 ? 0.181 -4.562 -6.943 1.00 83.12 559 LEU A C 1
ATOM 4432 O O . LEU A 1 559 ? 1.076 -5.204 -7.493 1.00 83.12 559 LEU A O 1
ATOM 4436 N N . VAL A 1 560 ? -1.082 -4.990 -6.880 1.00 81.69 560 VAL A N 1
ATOM 4437 C CA . VAL A 1 560 ? -1.541 -6.271 -7.445 1.00 81.69 560 VAL A CA 1
ATOM 4438 C C . VAL A 1 560 ? -2.338 -6.114 -8.741 1.00 81.69 560 VAL A C 1
ATOM 4440 O O . VAL A 1 560 ? -2.475 -7.086 -9.487 1.00 81.69 560 VAL A O 1
ATOM 4443 N N . GLU A 1 561 ? -2.851 -4.914 -9.021 1.00 82.00 561 GLU A N 1
ATOM 4444 C CA . GLU A 1 561 ? -3.651 -4.615 -10.209 1.00 82.00 561 GLU A CA 1
ATOM 4445 C C . GLU A 1 561 ? -2.829 -4.752 -11.501 1.00 82.00 561 GLU A C 1
ATOM 4447 O O . GLU A 1 561 ? -1.740 -4.193 -11.639 1.00 82.00 561 GLU A O 1
ATOM 4452 N N . GLN A 1 562 ? -3.374 -5.499 -12.461 1.00 72.44 562 GLN A N 1
ATOM 4453 C CA . GLN A 1 562 ? -2.725 -5.817 -13.735 1.00 72.44 562 GLN A CA 1
ATOM 4454 C C . GLN A 1 562 ? -3.176 -4.869 -14.849 1.00 72.44 562 GLN A C 1
ATOM 4456 O O . GLN A 1 562 ? -2.406 -4.573 -15.761 1.00 72.44 562 GLN A O 1
ATOM 4461 N N . LYS A 1 563 ? -4.417 -4.369 -14.785 1.00 73.38 563 LYS A N 1
ATOM 4462 C CA . LYS A 1 563 ? -4.992 -3.535 -15.842 1.00 73.38 563 LYS A CA 1
ATOM 4463 C C . LYS A 1 563 ? -4.537 -2.085 -15.696 1.00 73.38 563 LYS A C 1
ATOM 4465 O O . LYS A 1 563 ? -4.775 -1.455 -14.665 1.00 73.38 563 LYS A O 1
ATOM 4470 N N . THR A 1 564 ? -3.933 -1.501 -16.732 1.00 69.88 564 THR A N 1
ATOM 4471 C CA . THR A 1 564 ? -3.363 -0.141 -16.633 1.00 69.88 564 THR A CA 1
ATOM 4472 C C . THR A 1 564 ? -4.409 0.933 -16.409 1.00 69.88 564 THR A C 1
ATOM 4474 O O . THR A 1 564 ? -4.168 1.843 -15.622 1.00 69.88 564 THR A O 1
ATOM 4477 N N . SER A 1 565 ? -5.591 0.808 -17.018 1.00 73.69 565 SER A N 1
ATOM 4478 C CA . SER A 1 565 ? -6.697 1.736 -16.752 1.00 73.69 565 SER A CA 1
ATOM 4479 C C . SER A 1 565 ? -7.060 1.768 -15.266 1.00 73.69 565 SER A C 1
ATOM 4481 O O . SER A 1 565 ? -7.228 2.842 -14.698 1.00 73.69 565 SER A O 1
ATOM 4483 N N . ASN A 1 566 ? -7.108 0.601 -14.618 1.00 82.50 566 ASN A N 1
ATOM 4484 C CA . ASN A 1 566 ? -7.427 0.496 -13.199 1.00 82.50 566 ASN A CA 1
ATOM 4485 C C . ASN A 1 566 ? -6.285 1.041 -12.338 1.00 82.50 566 ASN A C 1
ATOM 4487 O O . ASN A 1 566 ? -6.545 1.801 -11.411 1.00 82.50 566 ASN A O 1
ATOM 4491 N N . ARG A 1 567 ? -5.024 0.730 -12.678 1.00 82.88 567 ARG A N 1
ATOM 4492 C CA . ARG A 1 567 ? -3.847 1.298 -11.996 1.00 82.88 567 ARG A CA 1
ATOM 4493 C C . ARG A 1 567 ? -3.871 2.826 -12.023 1.00 82.88 567 ARG A C 1
ATOM 4495 O O . ARG A 1 567 ? -3.671 3.450 -10.988 1.00 82.88 567 ARG A O 1
ATOM 4502 N N . LEU A 1 568 ? -4.149 3.428 -13.182 1.00 78.69 568 LEU A N 1
ATOM 4503 C CA . LEU A 1 568 ? -4.240 4.883 -13.326 1.00 78.69 568 LEU A CA 1
ATOM 4504 C C . LEU A 1 568 ? -5.394 5.469 -12.505 1.00 78.69 568 LEU A C 1
ATOM 4506 O O . LEU A 1 568 ? -5.183 6.452 -11.807 1.00 78.69 568 LEU A O 1
ATOM 4510 N N . ASN A 1 569 ? -6.565 4.829 -12.510 1.00 85.06 569 ASN A N 1
ATOM 4511 C CA . ASN A 1 569 ? -7.704 5.250 -11.690 1.00 85.06 569 ASN A CA 1
ATOM 4512 C C . ASN A 1 569 ? -7.400 5.170 -10.181 1.00 85.06 569 ASN A C 1
ATOM 4514 O O . ASN A 1 569 ? -7.746 6.080 -9.434 1.00 85.06 569 ASN A O 1
ATOM 4518 N N . ILE A 1 570 ? -6.715 4.115 -9.724 1.00 89.12 570 ILE A N 1
ATOM 4519 C CA . ILE A 1 570 ? -6.286 3.979 -8.322 1.00 89.12 570 ILE A CA 1
ATOM 4520 C C . ILE A 1 570 ? -5.234 5.042 -7.970 1.00 89.12 570 ILE A C 1
ATOM 4522 O O . ILE A 1 570 ? -5.288 5.621 -6.886 1.00 89.12 570 ILE A O 1
ATOM 4526 N N . ILE A 1 571 ? -4.295 5.335 -8.878 1.00 85.19 571 ILE A N 1
ATOM 4527 C CA . ILE A 1 571 ? -3.328 6.432 -8.708 1.00 85.19 571 ILE A CA 1
ATOM 4528 C C . ILE A 1 571 ? -4.050 7.778 -8.611 1.00 85.19 571 ILE A C 1
ATOM 4530 O O . ILE A 1 571 ? -3.649 8.605 -7.798 1.00 85.19 571 ILE A O 1
ATOM 4534 N N . ASP A 1 572 ? -5.098 8.005 -9.404 1.00 84.94 572 ASP A N 1
ATOM 4535 C CA . ASP A 1 572 ? -5.891 9.234 -9.350 1.00 84.94 572 ASP A CA 1
ATOM 4536 C C . ASP A 1 572 ? -6.619 9.363 -7.998 1.00 84.94 572 ASP A C 1
ATOM 4538 O O . ASP A 1 572 ? -6.507 10.409 -7.363 1.00 84.94 572 ASP A O 1
ATOM 4542 N N . LEU A 1 573 ? -7.237 8.290 -7.482 1.00 89.56 573 LEU A N 1
ATOM 4543 C CA . LEU A 1 573 ? -7.828 8.274 -6.132 1.00 89.56 573 LEU A CA 1
ATOM 4544 C C . LEU A 1 573 ? -6.790 8.569 -5.039 1.00 89.56 573 LEU A C 1
ATOM 4546 O O . LEU A 1 573 ? -7.024 9.385 -4.149 1.00 89.56 573 LEU A O 1
ATOM 4550 N N . LEU A 1 574 ? -5.617 7.934 -5.111 1.00 90.12 574 LEU A N 1
ATOM 4551 C CA . LEU A 1 574 ? -4.513 8.180 -4.178 1.00 90.12 574 LEU A CA 1
ATOM 4552 C C . LEU A 1 574 ? -3.946 9.600 -4.304 1.00 90.12 574 LEU A C 1
ATOM 4554 O O . LEU A 1 574 ? -3.476 10.162 -3.316 1.00 90.12 574 LEU A O 1
ATOM 4558 N N . ALA A 1 575 ? -3.983 10.193 -5.498 1.00 86.25 575 ALA A N 1
ATOM 4559 C CA . ALA A 1 575 ? -3.573 11.573 -5.713 1.00 86.25 575 ALA A CA 1
ATOM 4560 C C . ALA A 1 575 ? -4.589 12.566 -5.127 1.00 86.25 575 ALA A C 1
ATOM 4562 O O . ALA A 1 575 ? -4.180 13.554 -4.520 1.00 86.25 575 ALA A O 1
ATOM 4563 N N . GLU A 1 576 ? -5.891 12.281 -5.238 1.00 87.12 576 GLU A N 1
ATOM 4564 C CA . GLU A 1 576 ? -6.969 13.067 -4.618 1.00 87.12 576 GLU A CA 1
ATOM 4565 C C . GLU A 1 576 ? -6.876 13.084 -3.082 1.00 87.12 576 GLU A C 1
ATOM 4567 O O . GLU A 1 576 ? -7.218 14.086 -2.456 1.00 87.12 576 GLU A O 1
ATOM 4572 N N . MET A 1 577 ? -6.340 12.025 -2.463 1.00 87.06 577 MET A N 1
ATOM 4573 C CA . MET A 1 577 ? -6.043 12.003 -1.020 1.00 87.06 577 MET A CA 1
ATOM 4574 C C . MET A 1 577 ? -4.967 13.013 -0.597 1.00 87.06 577 MET A C 1
ATOM 4576 O O . MET A 1 577 ? -4.876 13.368 0.583 1.00 87.06 577 MET A O 1
ATOM 4580 N N . GLY A 1 578 ? -4.111 13.440 -1.528 1.00 82.38 578 GLY A N 1
ATOM 4581 C CA . GLY A 1 578 ? -3.016 14.369 -1.274 1.00 82.38 578 GLY A CA 1
ATOM 4582 C C . GLY A 1 578 ? -2.030 13.868 -0.214 1.00 82.38 578 GLY A C 1
ATOM 4583 O O . GLY A 1 578 ? -1.581 12.719 -0.230 1.00 82.38 578 GLY A O 1
ATOM 4584 N N . SER A 1 579 ? -1.685 14.738 0.739 1.00 78.31 579 SER A N 1
ATOM 4585 C CA . SER A 1 579 ? -0.659 14.462 1.755 1.00 78.31 579 SER A CA 1
ATOM 4586 C C . SER A 1 579 ? -1.028 13.357 2.747 1.00 78.31 579 SER A C 1
ATOM 4588 O O . SER A 1 579 ? -0.146 12.807 3.404 1.00 78.31 579 SER A O 1
ATOM 4590 N N . ILE A 1 580 ? -2.305 12.974 2.827 1.00 80.88 580 ILE A N 1
ATOM 4591 C CA . ILE A 1 580 ? -2.775 11.885 3.690 1.00 80.88 580 ILE A CA 1
ATOM 4592 C C . ILE A 1 580 ? -2.243 10.526 3.203 1.00 80.88 580 ILE A C 1
ATOM 4594 O O . ILE A 1 580 ? -1.961 9.648 4.019 1.00 80.88 580 ILE A O 1
ATOM 4598 N N . ALA A 1 581 ? -2.064 10.353 1.888 1.00 85.88 581 ALA A N 1
ATOM 4599 C CA . ALA A 1 581 ? -1.543 9.115 1.308 1.00 85.88 581 ALA A CA 1
ATOM 4600 C C . ALA A 1 581 ? -0.016 8.986 1.447 1.00 85.88 581 ALA A C 1
ATOM 4602 O O . ALA A 1 581 ? 0.503 7.869 1.485 1.00 85.88 581 ALA A O 1
ATOM 4603 N N . LEU A 1 582 ? 0.711 10.104 1.571 1.00 86.25 582 LEU A N 1
ATOM 4604 C CA . LEU A 1 582 ? 2.176 10.115 1.600 1.00 86.25 582 LEU A CA 1
ATOM 4605 C C . LEU A 1 582 ? 2.765 9.192 2.677 1.00 86.25 582 LEU A C 1
ATOM 4607 O O . LEU A 1 582 ? 3.535 8.317 2.300 1.00 86.25 582 LEU A O 1
ATOM 4611 N N . PRO A 1 583 ? 2.396 9.265 3.972 1.00 85.75 583 PRO A N 1
ATOM 4612 C CA . PRO A 1 583 ? 2.964 8.376 4.989 1.00 85.75 583 PRO A CA 1
ATOM 4613 C C . PRO A 1 583 ? 2.868 6.884 4.641 1.00 85.75 583 PRO A C 1
ATOM 4615 O O . PRO A 1 583 ? 3.808 6.136 4.895 1.00 85.75 583 PRO A O 1
ATOM 4618 N N . VAL A 1 584 ? 1.766 6.463 4.011 1.00 87.56 584 VAL A N 1
ATOM 4619 C CA . VAL A 1 584 ? 1.554 5.078 3.561 1.00 87.56 584 VAL A CA 1
ATOM 4620 C C . VAL A 1 584 ? 2.481 4.734 2.396 1.00 87.56 584 VAL A C 1
ATOM 4622 O O . VAL A 1 584 ? 3.126 3.687 2.400 1.00 87.56 584 VAL A O 1
ATOM 4625 N N . VAL A 1 585 ? 2.583 5.625 1.408 1.00 89.38 585 VAL A N 1
ATOM 4626 C CA . VAL A 1 585 ? 3.478 5.458 0.254 1.00 89.38 585 VAL A CA 1
ATOM 4627 C C . VAL A 1 585 ? 4.938 5.388 0.707 1.00 89.38 585 VAL A C 1
ATOM 4629 O O . VAL A 1 585 ? 5.683 4.529 0.242 1.00 89.38 585 VAL A O 1
ATOM 4632 N N . ILE A 1 586 ? 5.336 6.243 1.653 1.00 85.75 586 ILE A N 1
ATOM 4633 C CA . ILE A 1 586 ? 6.685 6.305 2.232 1.00 85.75 586 ILE A CA 1
ATOM 4634 C C . ILE A 1 586 ? 7.017 5.026 2.999 1.00 85.75 586 ILE A C 1
ATOM 4636 O O . ILE A 1 586 ? 8.114 4.492 2.859 1.00 85.75 586 ILE A O 1
ATOM 4640 N N . GLU A 1 587 ? 6.087 4.529 3.810 1.00 85.94 587 GLU A N 1
ATOM 4641 C CA . GLU A 1 587 ? 6.261 3.262 4.518 1.00 85.94 587 GLU A CA 1
ATOM 4642 C C . GLU A 1 587 ? 6.458 2.124 3.508 1.00 85.94 587 GLU A C 1
ATOM 4644 O O . GLU A 1 587 ? 7.397 1.335 3.614 1.00 85.94 587 GLU A O 1
ATOM 4649 N N . ARG A 1 588 ? 5.638 2.105 2.452 1.00 87.00 588 ARG A N 1
ATOM 4650 C CA . ARG A 1 588 ? 5.632 1.012 1.485 1.00 87.00 588 ARG A CA 1
ATOM 4651 C C . ARG A 1 588 ? 6.799 1.033 0.497 1.00 87.00 588 ARG A C 1
ATOM 4653 O O . ARG A 1 588 ? 7.280 -0.028 0.107 1.00 87.00 588 ARG A O 1
ATOM 4660 N N . ILE A 1 589 ? 7.294 2.203 0.091 1.00 87.75 589 ILE A N 1
ATOM 4661 C CA . ILE A 1 589 ? 8.390 2.317 -0.888 1.00 87.75 589 ILE A CA 1
ATOM 4662 C C . ILE A 1 589 ? 9.714 1.742 -0.357 1.00 87.75 589 ILE A C 1
ATOM 4664 O O . ILE A 1 589 ? 10.555 1.282 -1.140 1.00 87.75 589 ILE A O 1
ATOM 4668 N N . GLN A 1 590 ? 9.885 1.737 0.971 1.00 82.25 590 GLN A N 1
ATOM 4669 C CA . GLN A 1 590 ? 11.048 1.179 1.666 1.00 82.25 590 GLN A CA 1
ATOM 4670 C C . GLN A 1 590 ? 11.044 -0.355 1.676 1.00 82.25 590 GLN A C 1
ATOM 4672 O O . GLN A 1 590 ? 12.090 -0.977 1.854 1.00 82.25 590 GLN A O 1
ATOM 4677 N N . GLU A 1 591 ? 9.894 -0.981 1.438 1.00 80.62 591 GLU A N 1
ATOM 4678 C CA . GLU A 1 591 ? 9.761 -2.430 1.412 1.00 80.62 591 GLU A CA 1
ATOM 4679 C C . GLU A 1 591 ? 10.325 -3.054 0.113 1.00 80.62 591 GLU A C 1
ATOM 4681 O O . GLU A 1 591 ? 10.367 -2.403 -0.944 1.00 80.62 591 GLU A O 1
ATOM 4686 N N . PRO A 1 592 ? 10.788 -4.321 0.145 1.00 74.31 592 PRO A N 1
ATOM 4687 C CA . PRO A 1 592 ? 11.116 -5.063 -1.066 1.00 74.31 592 PRO A CA 1
ATOM 4688 C C . PRO A 1 592 ? 9.836 -5.350 -1.860 1.00 74.31 592 PRO A C 1
ATOM 4690 O O . PRO A 1 592 ? 8.880 -5.912 -1.335 1.00 74.31 592 PRO A O 1
ATOM 4693 N N . MET A 1 593 ? 9.823 -4.985 -3.138 1.00 80.06 593 MET A N 1
ATOM 4694 C CA . MET A 1 593 ? 8.710 -5.252 -4.053 1.00 80.06 593 MET A CA 1
ATOM 4695 C C . MET A 1 593 ? 9.215 -5.245 -5.501 1.00 80.06 593 MET A C 1
ATOM 4697 O O . MET A 1 593 ? 10.315 -4.733 -5.746 1.00 80.06 593 MET A O 1
ATOM 4701 N N . PRO A 1 594 ? 8.444 -5.781 -6.464 1.00 75.75 594 PRO A N 1
ATOM 4702 C CA . PRO A 1 594 ? 8.806 -5.725 -7.875 1.00 75.75 594 PRO A CA 1
ATOM 4703 C C . PRO A 1 594 ? 9.062 -4.296 -8.364 1.00 75.75 594 PRO A C 1
ATOM 4705 O O . PRO A 1 594 ? 8.475 -3.333 -7.862 1.00 75.75 594 PRO A O 1
ATOM 4708 N N . TRP A 1 595 ? 9.912 -4.166 -9.384 1.00 79.62 595 TRP A N 1
ATOM 4709 C CA . TRP A 1 595 ? 10.344 -2.872 -9.921 1.00 79.62 595 TRP A CA 1
ATOM 4710 C C . TRP A 1 595 ? 9.158 -1.986 -10.354 1.00 79.62 595 TRP A C 1
ATOM 4712 O O . TRP A 1 595 ? 9.172 -0.787 -10.085 1.00 79.62 595 TRP A O 1
ATOM 4722 N N . PHE A 1 596 ? 8.099 -2.568 -10.935 1.00 77.62 596 PHE A N 1
ATOM 4723 C CA . PHE A 1 596 ? 6.896 -1.838 -11.355 1.00 77.62 596 PHE A CA 1
ATOM 4724 C C . PHE A 1 596 ? 6.117 -1.265 -10.163 1.00 77.62 596 PHE A C 1
ATOM 4726 O O . PHE A 1 596 ? 5.609 -0.150 -10.238 1.00 77.62 596 PHE A O 1
ATOM 4733 N N . GLY A 1 597 ? 6.078 -1.978 -9.031 1.00 82.06 597 GLY A N 1
ATOM 4734 C CA . GLY A 1 597 ? 5.453 -1.495 -7.800 1.00 82.06 597 GLY A CA 1
ATOM 4735 C C . GLY A 1 597 ? 6.194 -0.281 -7.246 1.00 82.06 597 GLY A C 1
ATOM 4736 O O . GLY A 1 597 ? 5.575 0.749 -6.983 1.00 82.06 597 GLY A O 1
ATOM 4737 N N . LYS A 1 598 ? 7.535 -0.356 -7.164 1.00 87.06 598 LYS A N 1
ATOM 4738 C CA . LYS A 1 598 ? 8.359 0.797 -6.758 1.00 87.06 598 LYS A CA 1
ATOM 4739 C C . LYS A 1 598 ? 8.161 1.969 -7.707 1.00 87.06 598 LYS A C 1
ATOM 4741 O O . LYS A 1 598 ? 7.936 3.076 -7.233 1.00 87.06 598 LYS A O 1
ATOM 4746 N N . ARG A 1 599 ? 8.197 1.729 -9.022 1.00 84.19 599 ARG A N 1
ATOM 4747 C CA . ARG A 1 599 ? 7.956 2.762 -10.036 1.00 84.19 599 ARG A CA 1
ATOM 4748 C C . ARG A 1 599 ? 6.612 3.456 -9.805 1.00 84.19 599 ARG A C 1
ATOM 4750 O O . ARG A 1 599 ? 6.602 4.668 -9.668 1.00 84.19 599 ARG A O 1
ATOM 4757 N N . ASN A 1 600 ? 5.517 2.709 -9.659 1.00 84.06 600 ASN A N 1
ATOM 4758 C CA . ASN A 1 600 ? 4.183 3.282 -9.445 1.00 84.06 600 ASN A CA 1
ATOM 4759 C C . ASN A 1 600 ? 4.107 4.152 -8.180 1.00 84.06 600 ASN A C 1
ATOM 4761 O O . ASN A 1 600 ? 3.512 5.229 -8.207 1.00 84.06 600 ASN A O 1
ATOM 4765 N N . LEU A 1 601 ? 4.736 3.725 -7.080 1.00 90.44 601 LEU A N 1
ATOM 4766 C CA . LEU A 1 601 ? 4.799 4.515 -5.845 1.00 90.44 601 LEU A CA 1
ATOM 4767 C C . LEU A 1 601 ? 5.649 5.783 -6.003 1.00 90.44 601 LEU A C 1
ATOM 4769 O O . LEU A 1 601 ? 5.292 6.832 -5.465 1.00 90.44 601 LEU A O 1
ATOM 4773 N N . VAL A 1 602 ? 6.741 5.725 -6.770 1.00 90.31 602 VAL A N 1
ATOM 4774 C CA . VAL A 1 602 ? 7.541 6.908 -7.124 1.00 90.31 602 VAL A CA 1
ATOM 4775 C C . VAL A 1 602 ? 6.738 7.860 -8.020 1.00 90.31 602 VAL A C 1
ATOM 4777 O O . VAL A 1 602 ? 6.716 9.066 -7.767 1.00 90.31 602 VAL A O 1
ATOM 4780 N N . THR A 1 603 ? 6.015 7.344 -9.017 1.00 86.62 603 THR A N 1
ATOM 4781 C CA . THR A 1 603 ? 5.125 8.137 -9.879 1.00 86.62 603 THR A CA 1
ATOM 4782 C C . THR A 1 603 ? 4.035 8.825 -9.060 1.00 86.62 603 THR A C 1
ATOM 4784 O O . THR A 1 603 ? 3.784 10.015 -9.237 1.00 86.62 603 THR A O 1
ATOM 4787 N N . LEU A 1 604 ? 3.417 8.114 -8.113 1.00 87.62 604 LEU A N 1
ATOM 4788 C CA . LEU A 1 604 ? 2.448 8.704 -7.192 1.00 87.62 604 LEU A CA 1
ATOM 4789 C C . LEU A 1 604 ? 3.101 9.801 -6.341 1.00 87.62 604 LEU A C 1
ATOM 4791 O O . LEU A 1 604 ? 2.575 10.909 -6.280 1.00 87.62 604 LEU A O 1
ATOM 4795 N N . THR A 1 605 ? 4.284 9.541 -5.775 1.00 90.31 605 THR A N 1
ATOM 4796 C CA . THR A 1 605 ? 5.050 10.533 -4.995 1.00 90.31 605 THR A CA 1
ATOM 4797 C C . THR A 1 605 ? 5.378 11.779 -5.818 1.00 90.31 605 THR A C 1
ATOM 4799 O O . THR A 1 605 ? 5.367 12.881 -5.286 1.00 90.31 605 THR A O 1
ATOM 4802 N N . THR A 1 606 ? 5.591 11.639 -7.127 1.00 88.75 606 THR A N 1
ATOM 4803 C CA . THR A 1 606 ? 5.805 12.779 -8.034 1.00 88.75 606 THR A CA 1
ATOM 4804 C C . THR A 1 606 ? 4.595 13.718 -8.077 1.00 88.75 606 THR A C 1
ATOM 4806 O O . THR A 1 606 ? 4.767 14.923 -8.239 1.00 88.75 606 THR A O 1
ATOM 4809 N N . ARG A 1 607 ? 3.373 13.185 -7.926 1.00 86.56 607 ARG A N 1
ATOM 4810 C CA . ARG A 1 607 ? 2.124 13.963 -7.964 1.00 86.56 607 ARG A CA 1
ATOM 4811 C C . ARG A 1 607 ? 1.768 14.604 -6.623 1.00 86.56 607 ARG A C 1
ATOM 4813 O O . ARG A 1 607 ? 1.246 15.713 -6.620 1.00 86.56 607 ARG A O 1
ATOM 4820 N N . ILE A 1 608 ? 2.012 13.904 -5.512 1.00 87.31 608 ILE A N 1
ATOM 4821 C CA . ILE A 1 608 ? 1.565 14.333 -4.170 1.00 87.31 608 ILE A CA 1
ATOM 4822 C C . ILE A 1 608 ? 2.691 14.854 -3.265 1.00 87.31 608 ILE A C 1
ATOM 4824 O O . ILE A 1 608 ? 2.411 15.445 -2.226 1.00 87.31 608 ILE A O 1
ATOM 4828 N N . GLY A 1 609 ? 3.954 14.613 -3.618 1.00 86.44 609 GLY A N 1
ATOM 4829 C CA . GLY A 1 609 ? 5.124 14.919 -2.795 1.00 86.44 609 GLY A CA 1
ATOM 4830 C C . GLY A 1 609 ? 5.664 16.341 -2.962 1.00 86.44 609 GLY A C 1
ATOM 4831 O O . GLY A 1 609 ? 5.653 16.907 -4.052 1.00 86.44 609 GLY A O 1
ATOM 4832 N N . GLY A 1 610 ? 6.190 16.895 -1.866 1.00 88.19 610 GLY A N 1
ATOM 4833 C CA . GLY A 1 610 ? 6.956 18.149 -1.822 1.00 88.19 610 GLY A CA 1
ATOM 4834 C C . GLY A 1 610 ? 8.480 17.983 -1.635 1.00 88.19 610 GLY A C 1
ATOM 4835 O O . GLY A 1 610 ? 8.976 16.853 -1.538 1.00 88.19 610 GLY A O 1
ATOM 4836 N N . PRO A 1 611 ? 9.237 19.097 -1.546 1.00 89.06 611 PRO A N 1
ATOM 4837 C CA . PRO A 1 611 ? 10.702 19.109 -1.416 1.00 89.06 611 PRO A CA 1
ATOM 4838 C C . PRO A 1 611 ? 11.259 18.311 -0.224 1.00 89.06 611 PRO A C 1
ATOM 4840 O O . PRO A 1 611 ? 12.359 17.760 -0.295 1.00 89.06 611 PRO A O 1
ATOM 4843 N N . GLU A 1 612 ? 10.506 18.215 0.868 1.00 88.94 612 GLU A N 1
ATOM 4844 C CA . GLU A 1 612 ? 10.833 17.446 2.072 1.00 88.94 612 GLU A CA 1
ATOM 4845 C C . GLU A 1 612 ? 10.963 15.935 1.811 1.00 88.94 612 GLU A C 1
ATOM 4847 O O . GLU A 1 612 ? 11.684 15.238 2.528 1.00 88.94 612 GLU A O 1
ATOM 4852 N N . HIS A 1 613 ? 10.359 15.437 0.730 1.00 90.88 613 HIS A N 1
ATOM 4853 C CA . HIS A 1 613 ? 10.386 14.026 0.342 1.00 90.88 613 HIS A CA 1
ATOM 4854 C C . HIS A 1 613 ? 11.564 13.667 -0.574 1.00 90.88 613 HIS A C 1
ATOM 4856 O O . HIS A 1 613 ? 11.742 12.509 -0.935 1.00 90.88 613 HIS A O 1
ATOM 4862 N N . VAL A 1 614 ? 12.428 14.613 -0.949 1.00 92.00 614 VAL A N 1
ATOM 4863 C CA . VAL A 1 614 ? 13.570 14.306 -1.831 1.00 92.00 614 VAL A CA 1
ATOM 4864 C C . VAL A 1 614 ? 14.513 13.274 -1.198 1.00 92.00 614 VAL A C 1
ATOM 4866 O O . VAL A 1 614 ? 14.957 12.342 -1.869 1.00 92.00 614 VAL A O 1
ATOM 4869 N N . GLN A 1 615 ? 14.790 13.392 0.106 1.00 90.94 615 GLN A N 1
ATOM 4870 C CA . GLN A 1 615 ? 15.790 12.551 0.781 1.00 90.94 615 GLN A CA 1
ATOM 4871 C C . GLN A 1 615 ? 15.428 11.063 0.802 1.00 90.94 615 GLN A C 1
ATOM 4873 O O . GLN A 1 615 ? 16.311 10.213 0.735 1.00 90.94 615 GLN A O 1
ATOM 4878 N N . MET A 1 616 ? 14.138 10.740 0.851 1.00 88.94 616 MET A N 1
ATOM 4879 C CA . MET A 1 616 ? 13.666 9.353 0.855 1.00 88.94 616 MET A CA 1
ATOM 4880 C C . MET A 1 616 ? 13.688 8.699 -0.536 1.00 88.94 616 MET A C 1
ATOM 4882 O O . MET A 1 616 ? 13.761 7.476 -0.619 1.00 88.94 616 MET A O 1
ATOM 4886 N N . ILE A 1 617 ? 13.649 9.486 -1.621 1.00 93.50 617 ILE A N 1
ATOM 4887 C CA . ILE A 1 617 ? 13.675 8.974 -3.002 1.00 93.50 617 ILE A CA 1
ATOM 4888 C C . ILE A 1 617 ? 15.111 8.824 -3.517 1.00 93.50 617 ILE A C 1
ATOM 4890 O O . ILE A 1 617 ? 15.382 7.920 -4.305 1.00 93.50 617 ILE A O 1
ATOM 4894 N N . LEU A 1 618 ? 16.057 9.640 -3.033 1.00 92.75 618 LEU A N 1
ATOM 4895 C CA . LEU A 1 618 ? 17.470 9.601 -3.446 1.00 92.75 618 LEU A CA 1
ATOM 4896 C C . LEU A 1 618 ? 18.096 8.190 -3.497 1.00 92.75 618 LEU A C 1
ATOM 4898 O O . LEU A 1 618 ? 18.775 7.900 -4.486 1.00 92.75 618 LEU A O 1
ATOM 4902 N N . PRO A 1 619 ? 17.879 7.282 -2.520 1.00 92.69 619 PRO A N 1
ATOM 4903 C CA . PRO A 1 619 ? 18.444 5.932 -2.571 1.00 92.69 619 PRO A CA 1
ATOM 4904 C C . PRO A 1 619 ? 18.002 5.111 -3.794 1.00 92.69 619 PRO A C 1
ATOM 4906 O O . PRO A 1 619 ? 18.751 4.249 -4.252 1.00 92.69 619 PRO A O 1
ATOM 4909 N N . LEU A 1 620 ? 16.821 5.390 -4.359 1.00 92.44 620 LEU A N 1
ATOM 4910 C CA . LEU A 1 620 ? 16.281 4.671 -5.519 1.00 92.44 620 LEU A CA 1
ATOM 4911 C C . LEU A 1 620 ? 17.042 4.970 -6.819 1.00 92.44 620 LEU A C 1
ATOM 4913 O O . LEU A 1 620 ? 16.938 4.200 -7.770 1.00 92.44 620 LEU A O 1
ATOM 4917 N N . LEU A 1 621 ? 17.888 6.005 -6.850 1.00 92.06 621 LEU A N 1
ATOM 4918 C CA . LEU A 1 621 ? 18.803 6.268 -7.971 1.00 92.06 621 LEU A CA 1
ATOM 4919 C C . LEU A 1 621 ? 19.892 5.191 -8.141 1.00 92.06 621 LEU A C 1
ATOM 4921 O O . LEU A 1 621 ? 20.576 5.176 -9.163 1.00 92.06 621 LEU A O 1
ATOM 4925 N N . LYS A 1 622 ? 20.065 4.302 -7.151 1.00 90.25 622 LYS A N 1
ATOM 4926 C CA . LYS A 1 622 ? 20.947 3.120 -7.204 1.00 90.25 622 LYS A CA 1
ATOM 4927 C C . LYS A 1 622 ? 20.183 1.796 -7.313 1.00 90.25 622 LYS A C 1
ATOM 4929 O O . LYS A 1 622 ? 20.779 0.743 -7.117 1.00 90.25 622 LYS A O 1
ATOM 4934 N N . HIS A 1 623 ? 18.874 1.833 -7.550 1.00 89.50 623 HIS A N 1
ATOM 4935 C CA . HIS A 1 623 ? 18.064 0.621 -7.661 1.00 89.50 623 HIS A CA 1
ATOM 4936 C C . HIS A 1 623 ? 18.536 -0.265 -8.826 1.00 89.50 623 HIS A C 1
ATOM 4938 O O . HIS A 1 623 ? 18.907 0.273 -9.858 1.00 89.50 623 HIS A O 1
ATOM 4944 N N . ASP A 1 624 ? 18.481 -1.595 -8.714 1.00 81.31 624 ASP A N 1
ATOM 4945 C CA . ASP A 1 624 ? 19.013 -2.505 -9.751 1.00 81.31 624 ASP A CA 1
ATOM 4946 C C . ASP A 1 624 ? 18.356 -2.301 -11.135 1.00 81.31 624 ASP A C 1
ATOM 4948 O O . ASP A 1 624 ? 19.009 -2.407 -12.168 1.00 81.31 624 ASP A O 1
ATOM 4952 N N . ASP A 1 625 ? 17.064 -1.959 -11.159 1.00 79.75 625 ASP A N 1
ATOM 4953 C CA . ASP A 1 625 ? 16.316 -1.663 -12.389 1.00 79.75 625 ASP A CA 1
ATOM 4954 C C . ASP A 1 625 ? 16.411 -0.177 -12.793 1.00 79.75 625 ASP A C 1
ATOM 4956 O O . ASP A 1 625 ? 15.956 0.708 -12.057 1.00 79.75 625 ASP A O 1
ATOM 4960 N N . ILE A 1 626 ? 16.941 0.090 -13.995 1.00 79.88 626 ILE A N 1
ATOM 4961 C CA . ILE A 1 626 ? 17.125 1.436 -14.567 1.00 79.88 626 ILE A CA 1
ATOM 4962 C C . ILE A 1 626 ? 15.812 2.221 -14.709 1.00 79.88 626 ILE A C 1
ATOM 4964 O O . ILE A 1 626 ? 15.814 3.448 -14.622 1.00 79.88 626 ILE A O 1
ATOM 4968 N N . ARG A 1 627 ? 14.669 1.545 -14.870 1.00 78.81 627 ARG A N 1
ATOM 4969 C CA . ARG A 1 627 ? 13.352 2.190 -14.990 1.00 78.81 627 ARG A CA 1
ATOM 4970 C C . ARG A 1 627 ? 12.954 2.865 -13.685 1.00 78.81 627 ARG A C 1
ATOM 4972 O O . ARG A 1 627 ? 12.461 3.989 -13.699 1.00 78.81 627 ARG A O 1
ATOM 4979 N N . VAL A 1 628 ? 13.235 2.214 -12.555 1.00 87.62 628 VAL A N 1
ATOM 4980 C CA . VAL A 1 628 ? 13.021 2.789 -11.218 1.00 87.62 628 VAL A CA 1
ATOM 4981 C C . VAL A 1 628 ? 13.982 3.950 -10.979 1.00 87.62 628 VAL A C 1
ATOM 4983 O O . VAL A 1 628 ? 13.564 4.967 -10.435 1.00 87.62 628 VAL A O 1
ATOM 4986 N N . GLN A 1 629 ? 15.239 3.844 -11.426 1.00 89.44 629 GLN A N 1
ATOM 4987 C CA . GLN A 1 629 ? 16.202 4.946 -11.312 1.00 89.44 629 GLN A CA 1
ATOM 4988 C C . GLN A 1 629 ? 15.754 6.185 -12.107 1.00 89.44 629 GLN A C 1
ATOM 4990 O O . GLN A 1 629 ? 15.819 7.301 -11.590 1.00 89.44 629 GLN A O 1
ATOM 4995 N N . ARG A 1 630 ? 15.268 5.998 -13.344 1.00 84.62 630 ARG A N 1
ATOM 4996 C CA . ARG A 1 630 ? 14.730 7.077 -14.189 1.00 84.62 630 ARG A CA 1
ATOM 4997 C C . ARG A 1 630 ? 13.509 7.729 -13.556 1.00 84.62 630 ARG A C 1
ATOM 4999 O O . ARG A 1 630 ? 13.470 8.949 -13.434 1.00 84.62 630 ARG A O 1
ATOM 5006 N N . GLU A 1 631 ? 12.554 6.927 -13.096 1.00 89.25 631 GLU A N 1
ATOM 5007 C CA . GLU A 1 631 ? 11.362 7.435 -12.412 1.00 89.25 631 GLU A CA 1
ATOM 5008 C C . GLU A 1 631 ? 11.734 8.195 -11.128 1.00 89.25 631 GLU A C 1
ATOM 5010 O O . GLU A 1 631 ? 11.226 9.285 -10.879 1.00 89.25 631 GLU A O 1
ATOM 5015 N N . ALA A 1 632 ? 12.683 7.678 -10.338 1.00 94.19 632 ALA A N 1
ATOM 5016 C CA . ALA A 1 632 ? 13.183 8.345 -9.136 1.00 94.19 632 ALA A CA 1
ATOM 5017 C C . ALA A 1 632 ? 13.828 9.696 -9.462 1.00 94.19 632 ALA A C 1
ATOM 5019 O O . ALA A 1 632 ? 13.590 10.680 -8.760 1.00 94.19 632 ALA A O 1
ATOM 5020 N N . PHE A 1 633 ? 14.599 9.771 -10.547 1.00 93.62 633 PHE A N 1
ATOM 5021 C CA . PHE A 1 633 ? 15.182 11.022 -11.014 1.00 93.62 633 PHE A CA 1
ATOM 5022 C C . PHE A 1 633 ? 14.114 12.035 -11.443 1.00 93.62 633 PHE A C 1
ATOM 5024 O O . PHE A 1 633 ? 14.173 13.192 -11.021 1.00 93.62 633 PHE A O 1
ATOM 5031 N N . VAL A 1 634 ? 13.110 11.604 -12.216 1.00 90.00 634 VAL A N 1
ATOM 5032 C CA . VAL A 1 634 ? 11.971 12.448 -12.619 1.00 90.00 634 VAL A CA 1
ATOM 5033 C C . VAL A 1 634 ? 11.217 12.961 -11.392 1.00 90.00 634 VAL A C 1
ATOM 5035 O O . VAL A 1 634 ? 10.947 14.161 -11.296 1.00 90.00 634 VAL A O 1
ATOM 5038 N N . CYS A 1 635 ? 10.942 12.083 -10.427 1.00 92.44 635 CYS A N 1
ATOM 5039 C CA . CYS A 1 635 ? 10.298 12.432 -9.168 1.00 92.44 635 CYS A CA 1
ATOM 5040 C C . CYS A 1 635 ? 11.087 13.509 -8.423 1.00 92.44 635 CYS A C 1
ATOM 5042 O O . CYS A 1 635 ? 10.539 14.568 -8.125 1.00 92.44 635 CYS A O 1
ATOM 5044 N N . ILE A 1 636 ? 12.383 13.285 -8.175 1.00 93.88 636 ILE A N 1
ATOM 5045 C CA . ILE A 1 636 ? 13.246 14.244 -7.473 1.00 93.88 636 ILE A CA 1
ATOM 5046 C C . ILE A 1 636 ? 13.265 15.579 -8.214 1.00 93.88 636 ILE A C 1
ATOM 5048 O O . ILE A 1 636 ? 13.026 16.621 -7.606 1.00 93.88 636 ILE A O 1
ATOM 5052 N N . HIS A 1 637 ? 13.500 15.573 -9.526 1.00 89.31 637 HIS A N 1
ATOM 5053 C CA . HIS A 1 637 ? 13.546 16.793 -10.328 1.00 89.31 637 HIS A CA 1
ATOM 5054 C C . HIS A 1 637 ? 12.244 17.613 -10.233 1.00 89.31 637 HIS A C 1
ATOM 5056 O O . HIS A 1 637 ? 12.288 18.851 -10.184 1.00 89.31 637 HIS A O 1
ATOM 5062 N N . SER A 1 638 ? 11.101 16.925 -10.178 1.00 88.69 638 SER A N 1
ATOM 5063 C CA . SER A 1 638 ? 9.765 17.525 -10.134 1.00 88.69 638 SER A CA 1
ATOM 5064 C C . SER A 1 638 ? 9.436 18.103 -8.755 1.00 88.69 638 SER A C 1
ATOM 5066 O O . SER A 1 638 ? 9.094 19.282 -8.664 1.00 88.69 638 SER A O 1
ATOM 5068 N N . ILE A 1 639 ? 9.621 17.328 -7.680 1.00 91.50 639 ILE A N 1
ATOM 5069 C CA . ILE A 1 639 ? 9.223 17.729 -6.317 1.00 91.50 639 ILE A CA 1
ATOM 5070 C C . ILE A 1 639 ? 10.214 18.693 -5.647 1.00 91.50 639 ILE A C 1
ATOM 5072 O O . ILE A 1 639 ? 9.881 19.323 -4.650 1.00 91.50 639 ILE A O 1
ATOM 5076 N N . SER A 1 640 ? 11.436 18.841 -6.174 1.00 88.12 640 SER A N 1
ATOM 5077 C CA . SER A 1 640 ? 12.483 19.664 -5.539 1.00 88.12 640 SER A CA 1
ATOM 5078 C C . SER A 1 640 ? 12.202 21.173 -5.528 1.00 88.12 640 SER A C 1
ATOM 5080 O O . SER A 1 640 ? 12.852 21.893 -4.769 1.00 88.12 640 SER A O 1
ATOM 5082 N N . GLY A 1 641 ? 11.281 21.670 -6.364 1.00 86.50 641 GLY A N 1
ATOM 5083 C CA . GLY A 1 641 ? 10.913 23.093 -6.422 1.00 86.50 641 GLY A CA 1
ATOM 5084 C C . GLY A 1 641 ? 12.126 24.032 -6.518 1.00 86.50 641 GLY A C 1
ATOM 5085 O O . GLY A 1 641 ? 13.006 23.839 -7.361 1.00 86.50 641 GLY A O 1
ATOM 5086 N N . ASP A 1 642 ? 12.204 25.014 -5.617 1.00 84.50 642 ASP A N 1
ATOM 5087 C CA . ASP A 1 642 ? 13.302 25.995 -5.542 1.00 84.50 642 ASP A CA 1
ATOM 5088 C C . ASP A 1 642 ? 14.650 25.382 -5.115 1.00 84.50 642 ASP A C 1
ATOM 5090 O O . ASP A 1 642 ? 15.717 25.923 -5.407 1.00 84.50 642 ASP A O 1
ATOM 5094 N N . HIS A 1 643 ? 14.635 24.203 -4.485 1.00 87.75 643 HIS A N 1
ATOM 5095 C CA . HIS A 1 643 ? 15.833 23.484 -4.039 1.00 87.75 643 HIS A CA 1
ATOM 5096 C C . HIS A 1 643 ? 16.427 22.567 -5.125 1.00 87.75 643 HIS A C 1
ATOM 5098 O O . HIS A 1 643 ? 17.331 21.774 -4.843 1.00 87.75 643 HIS A O 1
ATOM 5104 N N . ARG A 1 644 ? 15.960 22.672 -6.380 1.00 90.75 644 ARG A N 1
ATOM 5105 C CA . ARG A 1 644 ? 16.344 21.787 -7.495 1.00 90.75 644 ARG A CA 1
ATOM 5106 C C . ARG A 1 644 ? 17.851 21.695 -7.722 1.00 90.75 644 ARG A C 1
ATOM 5108 O O . ARG A 1 644 ? 18.352 20.592 -7.908 1.00 90.75 644 ARG A O 1
ATOM 5115 N N . LYS A 1 645 ? 18.592 22.807 -7.642 1.00 90.50 645 LYS A N 1
ATOM 5116 C CA . LYS A 1 645 ? 20.061 22.795 -7.782 1.00 90.50 645 LYS A CA 1
ATOM 5117 C C . LYS A 1 645 ? 20.717 21.859 -6.757 1.00 90.50 645 LYS A C 1
ATOM 5119 O O . LYS A 1 645 ? 21.502 20.989 -7.123 1.00 90.50 645 LYS A O 1
ATOM 5124 N N . LYS A 1 646 ? 20.360 22.010 -5.477 1.00 91.31 646 LYS A N 1
ATOM 5125 C CA . LYS A 1 646 ? 20.891 21.191 -4.377 1.00 91.31 646 LYS A CA 1
ATOM 5126 C C . LYS A 1 646 ? 20.520 19.717 -4.551 1.00 91.31 646 LYS A C 1
ATOM 5128 O O . LYS A 1 646 ? 21.366 18.850 -4.352 1.00 91.31 646 LYS A O 1
ATOM 5133 N N . ALA A 1 647 ? 19.283 19.438 -4.960 1.00 91.25 647 ALA A N 1
ATOM 5134 C CA . ALA A 1 647 ? 18.822 18.077 -5.217 1.00 91.25 647 ALA A CA 1
ATOM 5135 C C . ALA A 1 647 ? 19.574 17.414 -6.384 1.00 91.25 647 ALA A C 1
ATOM 5137 O O . ALA A 1 647 ? 19.989 16.265 -6.259 1.00 91.25 647 ALA A O 1
ATOM 5138 N N . LEU A 1 648 ? 19.822 18.133 -7.485 1.00 92.38 648 LEU A N 1
ATOM 5139 C CA . LEU A 1 648 ? 20.601 17.625 -8.622 1.00 92.38 648 LEU A CA 1
ATOM 5140 C C . LEU A 1 648 ? 22.056 17.318 -8.241 1.00 92.38 648 LEU A C 1
ATOM 5142 O O . LEU A 1 648 ? 22.578 16.278 -8.635 1.00 92.38 648 LEU A O 1
ATOM 5146 N N . LEU A 1 649 ? 22.687 18.163 -7.419 1.00 91.88 649 LEU A N 1
ATOM 5147 C CA . LEU A 1 649 ? 24.029 17.895 -6.887 1.00 91.88 649 LEU A CA 1
ATOM 5148 C C . LEU A 1 649 ? 24.063 16.620 -6.027 1.00 91.88 649 LEU A C 1
ATOM 5150 O O . LEU A 1 649 ? 24.985 15.815 -6.140 1.00 91.88 649 LEU A O 1
ATOM 5154 N N . GLN A 1 650 ? 23.032 16.385 -5.209 1.00 92.38 650 GLN A N 1
ATOM 5155 C CA . GLN A 1 650 ? 22.896 15.133 -4.455 1.00 92.38 650 GLN A CA 1
ATOM 5156 C C . GLN A 1 650 ? 22.660 13.926 -5.373 1.00 92.38 650 GLN A C 1
ATOM 5158 O O . GLN A 1 650 ? 23.275 12.878 -5.165 1.00 92.38 650 GLN A O 1
ATOM 5163 N N . CYS A 1 651 ? 21.826 14.076 -6.408 1.00 93.56 651 CYS A N 1
ATOM 5164 C CA . CYS A 1 651 ? 21.607 13.037 -7.414 1.00 93.56 651 CYS A CA 1
ATOM 5165 C C . CYS A 1 651 ? 22.924 12.640 -8.081 1.00 93.56 651 CYS A C 1
ATOM 5167 O O . CYS A 1 651 ? 23.197 11.453 -8.213 1.00 93.56 651 CYS A O 1
ATOM 5169 N N . LEU A 1 652 ? 23.769 13.610 -8.439 1.00 91.88 652 LEU A N 1
ATOM 5170 C CA . LEU A 1 652 ? 25.049 13.373 -9.108 1.00 91.88 652 LEU A CA 1
ATOM 5171 C C . LEU A 1 652 ? 25.992 12.483 -8.283 1.00 91.88 652 LEU A C 1
ATOM 5173 O O . LEU A 1 652 ? 26.671 11.617 -8.833 1.00 91.88 652 LEU A O 1
ATOM 5177 N N . ASN A 1 653 ? 25.980 12.652 -6.959 1.00 89.75 653 ASN A N 1
ATOM 5178 C CA . ASN A 1 653 ? 26.801 11.870 -6.032 1.00 89.75 653 ASN A CA 1
ATOM 5179 C C . ASN A 1 653 ? 26.279 10.439 -5.817 1.00 89.75 653 ASN A C 1
ATOM 5181 O O . ASN A 1 653 ? 27.056 9.537 -5.500 1.00 89.75 653 ASN A O 1
ATOM 5185 N N . ILE A 1 654 ? 24.966 10.225 -5.946 1.00 91.88 654 ILE A N 1
ATOM 5186 C CA . ILE A 1 654 ? 24.314 8.951 -5.609 1.00 91.88 654 ILE A CA 1
ATOM 5187 C C . ILE A 1 654 ? 24.020 8.110 -6.852 1.00 91.88 654 ILE A C 1
ATOM 5189 O O . ILE A 1 654 ? 24.099 6.890 -6.773 1.00 91.88 654 ILE A O 1
ATOM 5193 N N . CYS A 1 655 ? 23.681 8.714 -7.984 1.00 89.69 655 CYS A N 1
ATOM 5194 C CA . CYS A 1 655 ? 23.203 7.989 -9.157 1.00 89.69 655 CYS A CA 1
ATOM 5195 C C . CYS A 1 655 ? 24.206 6.958 -9.702 1.00 89.69 655 CYS A C 1
ATOM 5197 O O . CYS A 1 655 ? 25.427 7.071 -9.533 1.00 89.69 655 CYS A O 1
ATOM 5199 N N . SER A 1 656 ? 23.659 5.930 -10.355 1.00 87.00 656 SER A N 1
ATOM 5200 C CA . SER A 1 656 ? 24.439 4.955 -11.117 1.00 87.00 656 SER A CA 1
ATOM 5201 C C . SER A 1 656 ? 25.194 5.627 -12.270 1.00 87.00 656 SER A C 1
ATOM 5203 O O . SER A 1 656 ? 24.853 6.730 -12.702 1.00 87.00 656 SER A O 1
ATOM 5205 N N . GLU A 1 657 ? 26.212 4.953 -12.806 1.00 84.69 657 GLU A N 1
ATOM 5206 C CA . GLU A 1 657 ? 26.973 5.475 -13.944 1.00 84.69 657 GLU A CA 1
ATOM 5207 C C . GLU A 1 657 ? 26.087 5.764 -15.167 1.00 84.69 657 GLU A C 1
ATOM 5209 O O . GLU A 1 657 ? 26.247 6.819 -15.782 1.00 84.69 657 GLU A O 1
ATOM 5214 N N . ALA A 1 658 ? 25.104 4.899 -15.441 1.00 79.69 658 ALA A N 1
ATOM 5215 C CA . ALA A 1 658 ? 24.148 5.052 -16.539 1.00 79.69 658 ALA A CA 1
ATOM 5216 C C . ALA A 1 658 ? 23.295 6.330 -16.414 1.00 79.69 658 ALA A C 1
ATOM 5218 O O . ALA A 1 658 ? 22.992 6.983 -17.407 1.00 79.69 658 ALA A O 1
ATOM 5219 N N . MET A 1 659 ? 22.946 6.737 -15.188 1.00 86.38 659 MET A N 1
ATOM 5220 C CA . MET A 1 659 ? 22.110 7.920 -14.941 1.00 86.38 659 MET A CA 1
ATOM 5221 C C . MET A 1 659 ? 22.897 9.236 -14.884 1.00 86.38 659 MET A C 1
ATOM 5223 O O . MET A 1 659 ? 22.302 10.309 -15.007 1.00 86.38 659 MET A O 1
ATOM 5227 N N . ARG A 1 660 ? 24.228 9.200 -14.714 1.00 88.69 660 ARG A N 1
ATOM 5228 C CA . ARG A 1 660 ? 25.046 10.418 -14.545 1.00 88.69 660 ARG A CA 1
ATOM 5229 C C . ARG A 1 660 ? 24.910 11.391 -15.707 1.00 88.69 660 ARG A C 1
ATOM 5231 O O . ARG A 1 660 ? 24.842 12.595 -15.475 1.00 88.69 660 ARG A O 1
ATOM 5238 N N . CYS A 1 661 ? 24.853 10.893 -16.942 1.00 85.44 661 CYS A N 1
ATOM 5239 C CA . CYS A 1 661 ? 24.714 11.752 -18.117 1.00 85.44 661 CYS A CA 1
ATOM 5240 C C . CYS A 1 661 ? 23.407 12.563 -18.065 1.00 85.44 661 CYS A C 1
ATOM 5242 O O . CYS A 1 661 ? 23.421 13.771 -18.301 1.00 85.44 661 CYS A O 1
ATOM 5244 N N . ASP A 1 662 ? 22.297 11.932 -17.680 1.00 82.81 662 ASP A N 1
ATOM 5245 C CA . ASP A 1 662 ? 20.988 12.587 -17.612 1.00 82.81 662 ASP A CA 1
ATOM 5246 C C . ASP A 1 662 ? 20.892 13.587 -16.452 1.00 82.81 662 ASP A C 1
ATOM 5248 O O . ASP A 1 662 ? 20.317 14.668 -16.612 1.00 82.81 662 ASP A O 1
ATOM 5252 N N . VAL A 1 663 ? 21.548 13.302 -15.321 1.00 89.88 663 VAL A N 1
ATOM 5253 C CA . VAL A 1 663 ? 21.675 14.267 -14.217 1.00 89.88 663 VAL A CA 1
ATOM 5254 C C . VAL A 1 663 ? 22.465 15.504 -14.661 1.00 89.88 663 VAL A C 1
ATOM 5256 O O . VAL A 1 663 ? 22.014 16.626 -14.429 1.00 89.88 663 VAL A O 1
ATOM 5259 N N . VAL A 1 664 ? 23.607 15.331 -15.342 1.00 89.81 664 VAL A N 1
ATOM 5260 C CA . VAL A 1 664 ? 24.424 16.464 -15.825 1.00 89.81 664 VAL A CA 1
ATOM 5261 C C . VAL A 1 664 ? 23.664 17.289 -16.870 1.00 89.81 664 VAL A C 1
ATOM 5263 O O . VAL A 1 664 ? 23.685 18.519 -16.795 1.00 89.81 664 VAL A O 1
ATOM 5266 N N . LYS A 1 665 ? 22.909 16.653 -17.778 1.00 86.75 665 LYS A N 1
ATOM 5267 C CA . LYS A 1 665 ? 22.015 17.363 -18.716 1.00 86.75 665 LYS A CA 1
ATOM 5268 C C . LYS A 1 665 ? 21.022 18.265 -17.985 1.00 86.75 665 LYS A C 1
ATOM 5270 O O . LYS A 1 665 ? 20.850 19.425 -18.362 1.00 86.75 665 LYS A O 1
ATOM 5275 N N . ALA A 1 666 ? 20.393 17.768 -16.919 1.00 85.88 666 ALA A N 1
ATOM 5276 C CA . ALA A 1 666 ? 19.441 18.550 -16.129 1.00 85.88 666 ALA A CA 1
ATOM 5277 C C . ALA A 1 666 ? 20.094 19.709 -15.352 1.00 85.88 666 ALA A C 1
ATOM 5279 O O . ALA A 1 666 ? 19.405 20.653 -14.967 1.00 85.88 666 ALA A O 1
ATOM 5280 N N . MET A 1 667 ? 21.417 19.687 -15.156 1.00 87.81 667 MET A N 1
ATOM 5281 C CA . MET A 1 667 ? 22.166 20.768 -14.506 1.00 87.81 667 MET A CA 1
ATOM 5282 C C . MET A 1 667 ? 22.493 21.949 -15.430 1.00 87.81 667 MET A C 1
ATOM 5284 O O . MET A 1 667 ? 22.907 22.992 -14.925 1.00 87.81 667 MET A O 1
ATOM 5288 N N . ARG A 1 668 ? 22.269 21.851 -16.751 1.00 85.31 668 ARG A N 1
ATOM 5289 C CA . ARG A 1 668 ? 22.521 22.945 -17.717 1.00 85.31 668 ARG A CA 1
ATOM 5290 C C . ARG A 1 668 ? 21.994 24.326 -17.267 1.00 85.31 668 ARG A C 1
ATOM 5292 O O . ARG A 1 668 ? 22.734 25.299 -17.437 1.00 85.31 668 ARG A O 1
ATOM 5299 N N . PRO A 1 669 ? 20.785 24.466 -16.679 1.00 84.69 669 PRO A N 1
ATOM 5300 C CA . PRO A 1 669 ? 20.277 25.764 -16.220 1.00 84.69 669 PRO A CA 1
ATOM 5301 C C . PRO A 1 669 ? 21.040 26.360 -15.024 1.00 84.69 669 PRO A C 1
ATOM 5303 O O . PRO A 1 669 ? 20.944 27.560 -14.787 1.00 84.69 669 PRO A O 1
ATOM 5306 N N . TYR A 1 670 ? 21.799 25.550 -14.281 1.00 83.25 670 TYR A N 1
ATOM 5307 C CA . TYR A 1 670 ? 22.430 25.902 -13.003 1.00 83.25 670 TYR A CA 1
ATOM 5308 C C . TYR A 1 670 ? 23.960 25.990 -13.107 1.00 83.25 670 TYR A C 1
ATOM 5310 O O . TYR A 1 670 ? 24.678 25.607 -12.189 1.00 83.25 670 TYR A O 1
ATOM 5318 N N . SER A 1 671 ? 24.470 26.475 -14.239 1.00 78.19 671 SER A N 1
ATOM 5319 C CA . SER A 1 671 ? 25.906 26.546 -14.541 1.00 78.19 671 SER A CA 1
ATOM 5320 C C . SER A 1 671 ? 26.604 27.662 -13.738 1.00 78.19 671 SER A C 1
ATOM 5322 O O . SER A 1 671 ? 26.951 28.697 -14.292 1.00 78.19 671 SER A O 1
ATOM 5324 N N . ASP A 1 672 ? 26.785 27.487 -12.431 1.00 82.69 672 ASP A N 1
ATOM 5325 C CA . ASP A 1 672 ? 27.533 28.405 -11.564 1.00 82.69 672 ASP A CA 1
ATOM 5326 C C . ASP A 1 672 ? 28.820 27.770 -11.009 1.00 82.69 672 ASP A C 1
ATOM 5328 O O . ASP A 1 672 ? 29.175 26.638 -11.349 1.00 82.69 672 ASP A O 1
ATOM 5332 N N . SER A 1 673 ? 29.565 28.522 -10.193 1.00 83.50 673 SER A N 1
ATOM 5333 C CA . SER A 1 673 ? 30.862 28.101 -9.641 1.00 83.50 673 SER A CA 1
ATOM 5334 C C . SER A 1 673 ? 30.781 26.784 -8.851 1.00 83.50 673 SER A C 1
ATOM 5336 O O . SER A 1 673 ? 31.606 25.894 -9.055 1.00 83.50 673 SER A O 1
ATOM 5338 N N . GLU A 1 674 ? 29.738 26.598 -8.037 1.00 86.31 674 GLU A N 1
ATOM 5339 C CA . GLU A 1 674 ? 29.543 25.383 -7.232 1.00 86.31 674 GLU A CA 1
ATOM 5340 C C . GLU A 1 674 ? 29.253 24.155 -8.109 1.00 86.31 674 GLU A C 1
ATOM 5342 O O . GLU A 1 674 ? 29.829 23.083 -7.900 1.00 86.31 674 GLU A O 1
ATOM 5347 N N . CYS A 1 675 ? 28.401 24.299 -9.130 1.00 87.06 675 CYS A N 1
ATOM 5348 C CA . CYS A 1 675 ? 28.173 23.233 -10.105 1.00 87.06 675 CYS A CA 1
ATOM 5349 C C . CYS A 1 675 ? 29.452 22.916 -10.890 1.00 87.06 675 CYS A C 1
ATOM 5351 O O . CYS A 1 675 ? 29.781 21.746 -11.081 1.00 87.06 675 CYS A O 1
ATOM 5353 N N . ALA A 1 676 ? 30.214 23.937 -11.292 1.00 86.81 676 ALA A N 1
ATOM 5354 C CA . ALA A 1 676 ? 31.479 23.743 -11.993 1.00 86.81 676 ALA A CA 1
ATOM 5355 C C . ALA A 1 676 ? 32.506 22.969 -11.154 1.00 86.81 676 ALA A C 1
ATOM 5357 O O . ALA A 1 676 ? 33.205 22.110 -11.690 1.00 86.81 676 ALA A O 1
ATOM 5358 N N . GLN A 1 677 ? 32.557 23.2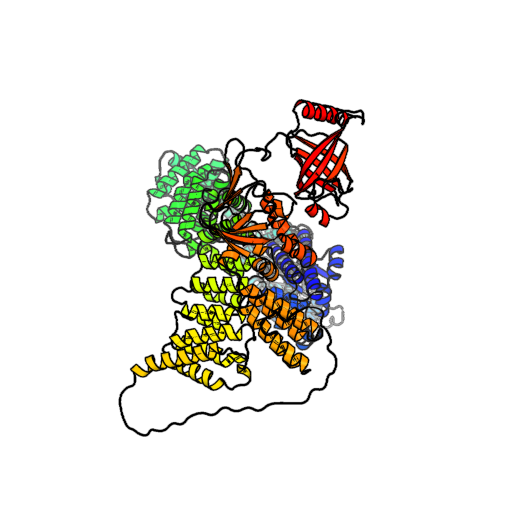11 -9.841 1.00 88.31 677 GLN A N 1
ATOM 5359 C CA . GLN A 1 677 ? 33.421 22.468 -8.928 1.00 88.31 677 GLN A CA 1
ATOM 5360 C C . GLN A 1 677 ? 33.072 20.973 -8.918 1.00 88.31 677 GLN A C 1
ATOM 5362 O O . GLN A 1 677 ? 33.957 20.140 -9.104 1.00 88.31 677 GLN A O 1
ATOM 5367 N N . HIS A 1 678 ? 31.795 20.614 -8.782 1.00 88.50 678 HIS A N 1
ATOM 5368 C CA . HIS A 1 678 ? 31.377 19.207 -8.759 1.00 88.50 678 HIS A CA 1
ATOM 5369 C C . HIS A 1 678 ? 31.596 18.507 -10.109 1.00 88.50 678 HIS A C 1
ATOM 5371 O O . HIS A 1 678 ? 32.080 17.377 -10.162 1.00 88.50 678 HIS A O 1
ATOM 5377 N N . LEU A 1 679 ? 31.308 19.196 -11.215 1.00 89.94 679 LEU A N 1
ATOM 5378 C CA . LEU A 1 679 ? 31.527 18.665 -12.562 1.00 89.94 679 LEU A CA 1
ATOM 5379 C C . LEU A 1 679 ? 33.021 18.538 -12.913 1.00 89.94 679 LEU A C 1
ATOM 5381 O O . LEU A 1 679 ? 33.395 17.657 -13.687 1.00 89.94 679 LEU A O 1
ATOM 5385 N N . SER A 1 680 ? 33.893 19.361 -12.319 1.00 87.62 680 SER A N 1
ATOM 5386 C CA . SER A 1 680 ? 35.347 19.256 -12.515 1.00 87.62 680 SER A CA 1
ATOM 5387 C C . SER A 1 680 ? 35.932 17.951 -11.960 1.00 87.62 680 SER A C 1
ATOM 5389 O O . SER A 1 680 ? 36.873 17.403 -12.541 1.00 87.62 680 SER A O 1
ATOM 5391 N N . VAL A 1 681 ? 35.339 17.411 -10.887 1.00 88.75 681 VAL A N 1
ATOM 5392 C CA . VAL A 1 681 ? 35.715 16.111 -10.311 1.00 88.75 681 VAL A CA 1
ATOM 5393 C C . VAL A 1 681 ? 35.388 14.988 -11.292 1.00 88.75 681 VAL A C 1
ATOM 5395 O O . VAL A 1 681 ? 36.275 14.211 -11.628 1.00 88.75 681 VAL A O 1
ATOM 5398 N N . LEU A 1 682 ? 34.178 14.973 -11.865 1.00 88.38 682 LEU A N 1
ATOM 5399 C CA . LEU A 1 682 ? 33.793 13.988 -12.890 1.00 88.38 682 LEU A CA 1
ATOM 5400 C C . LEU A 1 682 ? 34.709 14.041 -14.119 1.00 88.38 682 LEU A C 1
ATOM 5402 O O . LEU A 1 682 ? 35.053 13.009 -14.690 1.00 88.38 682 LEU A O 1
ATOM 5406 N N . LEU A 1 683 ? 35.123 15.244 -14.529 1.00 87.69 683 LEU A N 1
ATOM 5407 C CA . LEU A 1 683 ? 36.040 15.419 -15.655 1.00 87.69 683 LEU A CA 1
ATOM 5408 C C . LEU A 1 683 ? 37.461 14.928 -15.336 1.00 87.69 683 LEU A C 1
ATOM 5410 O O . LEU A 1 683 ? 38.178 14.499 -16.239 1.00 87.69 683 LEU A O 1
ATOM 5414 N N . THR A 1 684 ? 37.870 14.981 -14.068 1.00 86.12 684 THR A N 1
ATOM 5415 C CA . THR A 1 684 ? 39.161 14.459 -13.599 1.00 86.12 684 THR A CA 1
ATOM 5416 C C . THR A 1 684 ? 39.129 12.936 -13.490 1.00 86.12 684 THR A C 1
ATOM 5418 O O . THR A 1 684 ? 40.046 12.266 -13.966 1.00 86.12 684 THR A O 1
ATOM 5421 N N . ASP A 1 685 ? 38.039 12.395 -12.951 1.00 86.19 685 ASP A N 1
ATOM 5422 C CA . ASP A 1 685 ? 37.846 10.964 -12.712 1.00 86.19 685 ASP A CA 1
ATOM 5423 C C . ASP A 1 685 ? 37.418 10.189 -13.960 1.00 86.19 685 ASP A C 1
ATOM 5425 O O . ASP A 1 685 ? 37.281 8.967 -13.901 1.00 86.19 685 ASP A O 1
ATOM 5429 N N . GLN A 1 686 ? 37.260 10.864 -15.104 1.00 84.75 686 GLN A N 1
ATOM 5430 C CA . GLN A 1 686 ? 36.726 10.273 -16.333 1.00 84.75 686 GLN A CA 1
ATOM 5431 C C . GLN A 1 686 ? 37.455 9.013 -16.817 1.00 84.75 686 GLN A C 1
ATOM 5433 O O . GLN A 1 686 ? 36.857 8.189 -17.501 1.00 84.75 686 GLN A O 1
ATOM 5438 N N . GLU A 1 687 ? 38.722 8.826 -16.436 1.00 83.19 687 GLU A N 1
ATOM 5439 C CA . GLU A 1 687 ? 39.511 7.630 -16.760 1.00 83.19 687 GLU A CA 1
ATOM 5440 C C . GLU A 1 687 ? 38.943 6.342 -16.124 1.00 83.19 687 GLU A C 1
ATOM 5442 O O . GLU A 1 687 ? 39.217 5.257 -16.633 1.00 83.19 687 GLU A O 1
ATOM 5447 N N . HIS A 1 688 ? 38.138 6.457 -15.061 1.00 83.75 688 HIS A N 1
ATOM 5448 C CA . HIS A 1 688 ? 37.561 5.336 -14.308 1.00 83.75 688 HIS A CA 1
ATOM 5449 C C . HIS A 1 688 ? 36.144 4.939 -14.753 1.00 83.75 688 HIS A C 1
ATOM 5451 O O . HIS A 1 688 ? 35.615 3.954 -14.243 1.00 83.75 688 HIS A O 1
ATOM 5457 N N . TYR A 1 689 ? 35.516 5.685 -15.669 1.00 83.69 689 TYR A N 1
ATOM 5458 C CA . TYR A 1 689 ? 34.198 5.325 -16.202 1.00 83.69 689 TYR A CA 1
ATOM 5459 C C . TYR A 1 689 ? 34.308 4.287 -17.320 1.00 83.69 689 TYR A C 1
ATOM 5461 O O . TYR A 1 689 ? 35.283 4.266 -18.079 1.00 83.69 689 TYR A O 1
ATOM 5469 N N . SER A 1 690 ? 33.279 3.447 -17.437 1.00 80.50 690 SER A N 1
ATOM 5470 C CA . SER A 1 690 ? 33.116 2.490 -18.529 1.00 80.50 690 SER A CA 1
ATOM 5471 C C . SER A 1 690 ? 33.225 3.195 -19.882 1.00 80.50 690 SER A C 1
ATOM 5473 O O . SER A 1 690 ? 32.791 4.337 -20.057 1.00 80.50 690 SER A O 1
ATOM 5475 N N . GLU A 1 691 ? 33.823 2.530 -20.872 1.00 73.25 691 GLU A N 1
ATOM 5476 C CA . GLU A 1 691 ? 34.060 3.178 -22.169 1.00 73.25 691 GLU A CA 1
ATOM 5477 C C . GLU A 1 691 ? 32.779 3.601 -22.891 1.00 73.25 691 GLU A C 1
ATOM 5479 O O . GLU A 1 691 ? 32.822 4.544 -23.683 1.00 73.25 691 GLU A O 1
ATOM 5484 N N . GLU A 1 692 ? 31.665 2.944 -22.581 1.00 70.31 692 GLU A N 1
ATOM 5485 C CA . GLU A 1 692 ? 30.339 3.268 -23.086 1.00 70.31 692 GLU A CA 1
ATOM 5486 C C . GLU A 1 692 ? 29.838 4.623 -22.564 1.00 70.31 692 GLU A C 1
ATOM 5488 O O . GLU A 1 692 ? 29.551 5.530 -23.346 1.00 70.31 692 GLU A O 1
ATOM 5493 N N . ASN A 1 693 ? 29.843 4.823 -21.244 1.00 76.75 693 ASN A N 1
ATOM 5494 C CA . ASN A 1 693 ? 29.295 6.030 -20.620 1.00 76.75 693 ASN A CA 1
ATOM 5495 C C . ASN A 1 693 ? 30.282 7.203 -20.584 1.00 76.75 693 ASN A C 1
ATOM 5497 O O . ASN A 1 693 ? 29.878 8.368 -20.505 1.00 76.75 693 ASN A O 1
ATOM 5501 N N . ARG A 1 694 ? 31.588 6.926 -20.678 1.00 84.75 694 ARG A N 1
ATOM 5502 C CA . ARG A 1 694 ? 32.645 7.934 -20.531 1.00 84.75 694 ARG A CA 1
ATOM 5503 C C . ARG A 1 694 ? 32.537 9.065 -21.550 1.00 84.75 694 ARG A C 1
ATOM 5505 O O . ARG A 1 694 ? 32.624 10.230 -21.173 1.00 84.75 694 ARG A O 1
ATOM 5512 N N . GLN A 1 695 ? 32.369 8.764 -22.841 1.00 85.19 695 GLN A N 1
ATOM 5513 C CA . GLN A 1 695 ? 32.349 9.824 -23.857 1.00 85.19 695 GLN A CA 1
ATOM 5514 C C . GLN A 1 695 ? 31.076 10.693 -23.802 1.00 85.19 695 GLN A C 1
ATOM 5516 O O . GLN A 1 695 ? 31.230 11.918 -23.828 1.00 85.19 695 GLN A O 1
ATOM 5521 N N . PRO A 1 696 ? 29.853 10.129 -23.741 1.00 83.06 696 PRO A N 1
ATOM 5522 C CA . PRO A 1 696 ? 28.636 10.923 -23.567 1.00 83.06 696 PRO A CA 1
ATOM 5523 C C . PRO A 1 696 ? 28.691 11.813 -22.321 1.00 83.06 696 PRO A C 1
ATOM 5525 O O . PRO A 1 696 ? 28.407 13.006 -22.411 1.00 83.06 696 PRO A O 1
ATOM 5528 N N . LEU A 1 697 ? 29.145 11.269 -21.184 1.00 86.62 697 LEU A N 1
ATOM 5529 C CA . LEU A 1 697 ? 29.273 12.022 -19.938 1.00 86.62 697 LEU A CA 1
ATOM 5530 C C . LEU A 1 697 ? 30.280 13.173 -20.061 1.00 86.62 697 LEU A C 1
ATOM 5532 O O . LEU A 1 697 ? 29.967 14.297 -19.681 1.00 86.62 697 LEU A O 1
ATOM 5536 N N . VAL A 1 698 ? 31.467 12.925 -20.626 1.00 89.25 698 VAL A N 1
ATOM 5537 C CA . VAL A 1 698 ? 32.491 13.968 -20.808 1.00 89.25 698 VAL A CA 1
ATOM 5538 C C . VAL A 1 698 ? 31.985 15.090 -21.712 1.00 89.25 698 VAL A C 1
ATOM 5540 O O . VAL A 1 698 ? 32.170 16.254 -21.377 1.00 89.25 698 VAL A O 1
ATOM 5543 N N . LEU A 1 699 ? 31.335 14.778 -22.838 1.00 87.38 699 LEU A N 1
ATOM 5544 C CA . LEU A 1 699 ? 30.797 15.810 -23.735 1.00 87.38 699 LEU A CA 1
ATOM 5545 C C . LEU A 1 699 ? 29.784 16.707 -23.024 1.00 87.38 699 LEU A C 1
ATOM 5547 O O . LEU A 1 699 ? 29.833 17.928 -23.169 1.00 87.38 699 LEU A O 1
ATOM 5551 N N . GLU A 1 700 ? 28.920 16.097 -22.222 1.00 87.88 700 GLU A N 1
ATOM 5552 C CA . GLU A 1 700 ? 27.890 16.798 -21.475 1.00 87.88 700 GLU A CA 1
ATOM 5553 C C . GLU A 1 700 ? 28.478 17.683 -20.365 1.00 87.88 700 GLU A C 1
ATOM 5555 O O . GLU A 1 700 ? 28.138 18.861 -20.248 1.00 87.88 700 GLU A O 1
ATOM 5560 N N . VAL A 1 701 ? 29.442 17.154 -19.605 1.00 89.31 701 VAL A N 1
ATOM 5561 C CA . VAL A 1 701 ? 30.192 17.905 -18.588 1.00 89.31 701 VAL A CA 1
ATOM 5562 C C . VAL A 1 701 ? 30.901 19.108 -19.213 1.00 89.31 701 VAL A C 1
ATOM 5564 O O . VAL A 1 701 ? 30.825 20.215 -18.680 1.00 89.31 701 VAL A O 1
ATOM 5567 N N . LEU A 1 702 ? 31.556 18.922 -20.363 1.00 89.88 702 LEU A N 1
ATOM 5568 C CA . LEU A 1 702 ? 32.226 20.004 -21.083 1.00 89.88 702 LEU A CA 1
ATOM 5569 C C . LEU A 1 702 ? 31.236 21.084 -21.538 1.00 89.88 702 LEU A C 1
ATOM 5571 O O . LEU A 1 702 ? 31.556 22.269 -21.442 1.00 89.88 702 LEU A O 1
ATOM 5575 N N . GLU A 1 703 ? 30.044 20.708 -22.006 1.00 86.88 703 GLU A N 1
ATOM 5576 C CA . GLU A 1 703 ? 29.013 21.662 -22.426 1.00 86.88 703 GLU A CA 1
ATOM 5577 C C . GLU A 1 703 ? 28.525 22.526 -21.251 1.00 86.88 703 GLU A C 1
ATOM 5579 O O . GLU A 1 703 ? 28.423 23.748 -21.393 1.00 86.88 703 GLU A O 1
ATOM 5584 N N . VAL A 1 704 ? 28.287 21.920 -20.083 1.00 86.44 704 VAL A N 1
ATOM 5585 C CA . VAL A 1 704 ? 27.860 22.646 -18.874 1.00 86.44 704 VAL A CA 1
ATOM 5586 C C . VAL A 1 704 ? 28.983 23.539 -18.335 1.00 86.44 704 VAL A C 1
ATOM 5588 O O . VAL A 1 704 ? 28.757 24.720 -18.070 1.00 86.44 704 VAL A O 1
ATOM 5591 N N . LEU A 1 705 ? 30.218 23.031 -18.247 1.00 87.88 705 LEU A N 1
ATOM 5592 C CA . LEU A 1 705 ? 31.376 23.815 -17.794 1.00 87.88 705 LEU A CA 1
ATOM 5593 C C . LEU A 1 705 ? 31.660 25.014 -18.704 1.00 87.88 705 LEU A C 1
ATOM 5595 O O . LEU A 1 705 ? 31.965 26.098 -18.215 1.00 87.88 705 LEU A O 1
ATOM 5599 N N . SER A 1 706 ? 31.489 24.865 -20.019 1.00 85.25 706 SER A N 1
ATOM 5600 C CA . SER A 1 706 ? 31.669 25.964 -20.982 1.00 85.25 706 SER A CA 1
ATOM 5601 C C . SER A 1 706 ? 30.716 27.142 -20.733 1.00 85.25 706 SER A C 1
ATOM 5603 O O . SER A 1 706 ? 30.999 28.270 -21.134 1.00 85.25 706 SER A O 1
ATOM 5605 N N . ARG A 1 707 ? 29.585 26.897 -20.058 1.00 84.25 707 ARG A N 1
ATOM 5606 C CA . ARG A 1 707 ? 28.562 27.899 -19.732 1.00 84.25 707 ARG A CA 1
ATOM 5607 C C . ARG A 1 707 ? 28.671 28.440 -18.305 1.00 84.25 707 ARG A C 1
ATOM 5609 O O . ARG A 1 707 ? 27.930 29.365 -17.983 1.00 84.25 707 ARG A O 1
ATOM 5616 N N . SER A 1 708 ? 29.588 27.925 -17.474 1.00 82.00 708 SER A N 1
ATOM 5617 C CA . SER A 1 708 ? 29.610 28.210 -16.030 1.00 82.00 708 SER A CA 1
ATOM 5618 C C . SER A 1 708 ? 30.017 29.633 -15.646 1.00 82.00 708 SER A C 1
ATOM 5620 O O . SER A 1 708 ? 29.786 30.060 -14.516 1.00 82.00 708 SER A O 1
ATOM 5622 N N . ARG A 1 709 ? 30.670 30.361 -16.567 1.00 80.06 709 ARG A N 1
ATOM 5623 C CA . ARG A 1 709 ? 31.265 31.693 -16.332 1.00 80.06 709 ARG A CA 1
ATOM 5624 C C . ARG A 1 709 ? 32.121 31.761 -15.054 1.00 80.06 709 ARG A C 1
ATOM 5626 O O . ARG A 1 709 ? 32.215 32.816 -14.438 1.00 80.06 709 ARG A O 1
ATOM 5633 N N . SER A 1 710 ? 32.736 30.646 -14.655 1.00 83.56 710 SER A N 1
ATOM 5634 C CA . SER A 1 710 ? 33.461 30.517 -13.388 1.00 83.56 710 SER A CA 1
ATOM 5635 C C . SER A 1 710 ? 34.945 30.211 -13.592 1.00 83.56 710 SER A C 1
ATOM 5637 O O . SER A 1 710 ? 35.344 29.598 -14.590 1.00 83.56 710 SER A O 1
ATOM 5639 N N . ILE A 1 711 ? 35.775 30.624 -12.628 1.00 81.38 711 ILE A N 1
ATOM 5640 C CA . ILE A 1 711 ? 37.219 30.340 -12.622 1.00 81.38 711 ILE A CA 1
ATOM 5641 C C . ILE A 1 711 ? 37.451 28.830 -12.487 1.00 81.38 711 ILE A C 1
ATOM 5643 O O . ILE A 1 711 ? 38.329 28.276 -13.145 1.00 81.38 711 ILE A O 1
ATOM 5647 N N . GLU A 1 712 ? 36.612 28.143 -11.714 1.00 83.38 712 GLU A N 1
ATOM 5648 C CA . GLU A 1 712 ? 36.644 26.690 -11.544 1.00 83.38 712 GLU A CA 1
ATOM 5649 C C . GLU A 1 712 ? 36.402 25.973 -12.878 1.00 83.38 712 GLU A C 1
ATOM 5651 O O . GLU A 1 712 ? 37.135 25.046 -13.220 1.00 83.38 712 GLU A O 1
ATOM 5656 N N . GLY A 1 713 ? 35.436 26.448 -13.677 1.00 85.88 713 GLY A N 1
ATOM 5657 C CA . GLY A 1 713 ? 35.170 25.910 -15.012 1.00 85.88 713 GLY A CA 1
ATOM 5658 C C . GLY A 1 713 ? 36.339 26.133 -15.969 1.00 85.88 713 GLY A C 1
ATOM 5659 O O . GLY A 1 713 ? 36.758 25.206 -16.664 1.00 85.88 713 GLY A O 1
ATOM 5660 N N . LYS A 1 714 ? 36.942 27.330 -15.946 1.00 85.44 714 LYS A N 1
ATOM 5661 C CA . LYS A 1 714 ? 38.149 27.644 -16.730 1.00 85.44 714 LYS A CA 1
ATOM 5662 C C . LYS A 1 714 ? 39.314 26.716 -16.369 1.00 85.44 714 LYS A C 1
ATOM 5664 O O . LYS A 1 714 ? 39.963 26.160 -17.260 1.00 85.44 714 LYS A O 1
ATOM 5669 N N . ASN A 1 715 ? 39.568 26.526 -15.077 1.00 87.06 715 ASN A N 1
ATOM 5670 C CA . ASN A 1 715 ? 40.642 25.667 -14.586 1.00 87.06 715 ASN A CA 1
ATOM 5671 C C . ASN A 1 715 ? 40.408 24.204 -14.986 1.00 87.06 715 ASN A C 1
ATOM 5673 O O . ASN A 1 715 ? 41.323 23.566 -15.507 1.00 87.06 715 ASN A O 1
ATOM 5677 N N . ALA A 1 716 ? 39.175 23.706 -14.842 1.00 87.31 716 ALA A N 1
ATOM 5678 C CA . ALA A 1 716 ? 38.801 22.348 -15.227 1.00 87.31 716 ALA A CA 1
ATOM 5679 C C . ALA A 1 716 ? 39.010 22.085 -16.730 1.00 87.31 716 ALA A C 1
ATOM 5681 O O . ALA A 1 716 ? 39.626 21.084 -17.103 1.00 87.31 716 ALA A O 1
ATOM 5682 N N . LEU A 1 717 ? 38.576 23.004 -17.605 1.00 88.81 717 LEU A N 1
ATOM 5683 C CA . LEU A 1 717 ? 38.791 22.885 -19.054 1.00 88.81 717 LEU A CA 1
ATOM 5684 C C . LEU A 1 717 ? 40.282 22.952 -19.425 1.00 88.81 717 LEU A C 1
ATOM 5686 O O . LEU A 1 717 ? 40.742 22.187 -20.275 1.00 88.81 717 LEU A O 1
ATOM 5690 N N . THR A 1 718 ? 41.054 23.817 -18.760 1.00 88.75 718 THR A N 1
ATOM 5691 C CA . THR A 1 718 ? 42.507 23.945 -18.975 1.00 88.75 718 THR A CA 1
ATOM 5692 C C . THR A 1 718 ? 43.242 22.660 -18.586 1.00 88.75 718 THR A C 1
ATOM 5694 O O . THR A 1 718 ? 44.075 22.155 -19.343 1.00 88.75 718 THR A O 1
ATOM 5697 N N . GLN A 1 719 ? 42.900 22.091 -17.428 1.00 88.19 719 GLN A N 1
ATOM 5698 C CA . GLN A 1 719 ? 43.459 20.832 -16.937 1.00 88.19 719 GLN A CA 1
ATOM 5699 C C . GLN A 1 719 ? 43.066 19.645 -17.825 1.00 88.19 719 GLN A C 1
ATOM 5701 O O . GLN A 1 719 ? 43.884 18.763 -18.087 1.00 88.19 719 GLN A O 1
ATOM 5706 N N . PHE A 1 720 ? 41.835 19.615 -18.334 1.00 89.62 720 PHE A N 1
ATOM 5707 C CA . PHE A 1 720 ? 41.416 18.581 -19.274 1.00 89.62 720 PHE A CA 1
ATOM 5708 C C . PHE A 1 720 ? 42.219 18.653 -20.583 1.00 89.62 720 PHE A C 1
ATOM 5710 O O . PHE A 1 720 ? 42.760 17.642 -21.031 1.00 89.62 720 PHE A O 1
ATOM 5717 N N . LEU A 1 721 ? 42.391 19.848 -21.160 1.00 87.00 721 LEU A N 1
ATOM 5718 C CA . LEU A 1 721 ? 43.155 20.045 -22.398 1.00 87.00 721 LEU A CA 1
ATOM 5719 C C . LEU A 1 721 ? 44.646 19.700 -22.255 1.00 87.00 721 LEU A C 1
ATOM 5721 O O . LEU A 1 721 ? 45.229 19.139 -23.188 1.00 87.00 721 LEU A O 1
ATOM 5725 N N . SER A 1 722 ? 45.265 19.968 -21.099 1.00 86.25 722 SER A N 1
ATOM 5726 C CA . SER A 1 722 ? 46.665 19.586 -20.844 1.00 86.25 722 SER A CA 1
ATOM 5727 C C . SER A 1 722 ? 46.854 18.062 -20.782 1.00 86.25 722 SER A C 1
ATOM 5729 O O . SER A 1 722 ? 47.899 17.540 -21.177 1.00 86.25 722 SER A O 1
ATOM 5731 N N . ASN A 1 723 ? 45.801 17.327 -20.413 1.00 86.44 723 ASN A N 1
ATOM 5732 C CA . ASN A 1 723 ? 45.781 15.868 -20.352 1.00 86.44 723 ASN A CA 1
ATOM 5733 C C . ASN A 1 723 ? 45.552 15.179 -21.711 1.00 86.44 723 ASN A C 1
ATOM 5735 O O . ASN A 1 723 ? 45.531 13.946 -21.766 1.00 86.44 723 ASN A O 1
ATOM 5739 N N . LYS A 1 724 ? 45.442 15.918 -22.826 1.00 81.88 724 LYS A N 1
ATOM 5740 C CA . LYS A 1 724 ? 45.206 15.354 -24.172 1.00 81.88 724 LYS A CA 1
ATOM 5741 C C . LYS A 1 724 ? 46.228 14.287 -24.594 1.00 81.88 724 LYS A C 1
ATOM 5743 O O . LYS A 1 724 ? 45.900 13.387 -25.360 1.00 81.88 724 LYS A O 1
ATOM 5748 N N . LYS A 1 725 ? 47.471 14.367 -24.100 1.00 78.25 725 LYS A N 1
ATOM 5749 C CA . LYS A 1 725 ? 48.556 13.418 -24.426 1.00 78.25 725 LYS A CA 1
ATOM 5750 C C . LYS A 1 725 ? 48.618 12.183 -23.509 1.00 78.25 725 LYS A C 1
ATOM 5752 O O . LYS A 1 725 ? 49.453 11.310 -23.748 1.00 78.25 725 LYS A O 1
ATOM 5757 N N . LYS A 1 726 ? 47.771 12.078 -22.474 1.00 82.56 726 LYS A N 1
ATOM 5758 C CA . LYS A 1 726 ? 47.745 10.913 -21.570 1.00 82.56 726 LYS A CA 1
ATOM 5759 C C . LYS A 1 726 ? 47.247 9.654 -22.285 1.00 82.56 726 LYS A C 1
ATOM 5761 O O . LYS A 1 726 ? 46.346 9.711 -23.119 1.00 82.56 726 LYS A O 1
ATOM 5766 N N . LYS A 1 727 ? 47.804 8.492 -21.914 1.00 73.81 727 LYS A N 1
ATOM 5767 C CA . LYS A 1 727 ? 47.453 7.185 -22.507 1.00 73.81 727 LYS A CA 1
ATOM 5768 C C . LYS A 1 727 ? 45.966 6.842 -22.324 1.00 73.81 727 LYS A C 1
ATOM 5770 O O . LYS A 1 727 ? 45.361 6.354 -23.271 1.00 73.81 727 LYS A O 1
ATOM 5775 N N . ALA A 1 728 ? 45.383 7.174 -21.169 1.00 69.69 728 ALA A N 1
ATOM 5776 C CA . ALA A 1 728 ? 43.970 6.941 -20.852 1.00 69.69 728 ALA A CA 1
ATOM 5777 C C . ALA A 1 728 ? 42.983 7.713 -21.758 1.00 69.69 728 ALA A C 1
ATOM 5779 O O . ALA A 1 728 ? 41.846 7.287 -21.940 1.00 69.69 728 ALA A O 1
ATOM 5780 N N . ASN A 1 729 ? 43.438 8.797 -22.399 1.00 79.69 729 ASN A N 1
ATOM 5781 C CA . ASN A 1 729 ? 42.600 9.730 -23.161 1.00 79.69 729 ASN A CA 1
ATOM 5782 C C . ASN A 1 729 ? 42.614 9.492 -24.677 1.00 79.69 729 ASN A C 1
ATOM 5784 O O . ASN A 1 729 ? 41.974 10.228 -25.427 1.00 79.69 729 ASN A O 1
ATOM 5788 N N . ARG A 1 730 ? 43.320 8.453 -25.143 1.00 71.56 730 ARG A N 1
ATOM 5789 C CA . ARG A 1 730 ? 43.443 8.111 -26.574 1.00 71.56 730 ARG A CA 1
ATOM 5790 C C . ARG A 1 730 ? 42.116 7.717 -27.230 1.00 71.56 730 ARG A C 1
ATOM 5792 O O . ARG A 1 730 ? 41.973 7.864 -28.441 1.00 71.56 730 ARG A O 1
ATOM 5799 N N . ASN A 1 731 ? 41.164 7.233 -26.434 1.00 69.62 731 ASN A N 1
ATOM 5800 C CA . ASN A 1 731 ? 39.870 6.737 -26.901 1.00 69.62 731 ASN A CA 1
ATOM 5801 C C . ASN A 1 731 ? 38.767 7.816 -26.897 1.00 69.62 731 ASN A C 1
ATOM 5803 O O . ASN A 1 731 ? 37.681 7.569 -27.417 1.00 69.62 731 ASN A O 1
ATOM 5807 N N . LEU A 1 732 ? 39.039 9.023 -26.377 1.00 79.62 732 LEU A N 1
ATOM 5808 C CA . LEU A 1 732 ? 38.117 10.163 -26.455 1.00 79.62 732 LEU A CA 1
ATOM 5809 C C . LEU A 1 732 ? 38.131 10.783 -27.860 1.00 79.62 732 LEU A C 1
ATOM 5811 O O . LEU A 1 732 ? 39.192 11.015 -28.445 1.00 79.62 732 LEU A O 1
ATOM 5815 N N . SER A 1 733 ? 36.947 11.083 -28.398 1.00 81.62 733 SER A N 1
ATOM 5816 C CA . SER A 1 733 ? 36.804 11.643 -29.745 1.00 81.62 733 SER A CA 1
ATOM 5817 C C . SER A 1 733 ? 37.425 13.036 -29.903 1.00 81.62 733 SER A C 1
ATOM 5819 O O . SER A 1 733 ? 37.520 13.824 -28.961 1.00 81.62 733 SER A O 1
ATOM 5821 N N . GLU A 1 734 ? 37.782 13.386 -31.143 1.00 81.62 734 GLU A N 1
ATOM 5822 C CA . GLU A 1 734 ? 38.269 14.729 -31.488 1.00 81.62 734 GLU A CA 1
ATOM 5823 C C . GLU A 1 734 ? 37.252 15.835 -31.149 1.00 81.62 734 GLU A C 1
ATOM 5825 O O . GLU A 1 734 ? 37.634 16.968 -30.851 1.00 81.62 734 GLU A O 1
ATOM 5830 N N . ILE A 1 735 ? 35.961 15.486 -31.141 1.00 79.94 735 ILE A N 1
ATOM 5831 C CA . ILE A 1 735 ? 34.851 16.380 -30.802 1.00 79.94 735 ILE A CA 1
ATOM 5832 C C . ILE A 1 735 ? 34.991 16.879 -29.361 1.00 79.94 735 ILE A C 1
ATOM 5834 O O . ILE A 1 735 ? 34.913 18.082 -29.147 1.00 79.94 735 ILE A O 1
ATOM 5838 N N . ALA A 1 736 ? 35.296 16.008 -28.392 1.00 83.25 736 ALA A N 1
ATOM 5839 C CA . ALA A 1 736 ? 35.447 16.411 -26.989 1.00 83.25 736 ALA A CA 1
ATOM 5840 C C . ALA A 1 736 ? 36.555 17.463 -26.800 1.00 83.25 736 ALA A C 1
ATOM 5842 O O . ALA A 1 736 ? 36.371 18.459 -26.102 1.00 83.25 736 ALA A O 1
ATOM 5843 N N . TRP A 1 737 ? 37.685 17.305 -27.496 1.00 87.81 737 TRP A N 1
ATOM 5844 C CA . TRP A 1 737 ? 38.788 18.270 -27.447 1.00 87.81 737 TRP A CA 1
ATOM 5845 C C . TRP A 1 737 ? 38.431 19.608 -28.098 1.00 87.81 737 TRP A C 1
ATOM 5847 O O . TRP A 1 737 ? 38.838 20.662 -27.604 1.00 87.81 737 TRP A O 1
ATOM 5857 N N . LYS A 1 738 ? 37.669 19.576 -29.200 1.00 85.06 738 LYS A N 1
ATOM 5858 C CA . LYS A 1 738 ? 37.160 20.783 -29.865 1.00 85.06 738 LYS A CA 1
ATOM 5859 C C . LYS A 1 738 ? 36.161 21.517 -28.970 1.00 85.06 738 LYS A C 1
ATOM 5861 O O . LYS A 1 738 ? 36.316 22.724 -28.800 1.00 85.06 738 LYS A O 1
ATOM 5866 N N . THR A 1 739 ? 35.226 20.802 -28.342 1.00 85.69 739 THR A N 1
ATOM 5867 C CA . THR A 1 739 ? 34.255 21.363 -27.388 1.00 85.69 739 THR A CA 1
ATOM 5868 C C . THR A 1 739 ? 34.958 22.016 -26.200 1.00 85.69 739 THR A C 1
ATOM 5870 O O . THR A 1 739 ? 34.690 23.176 -25.908 1.00 85.69 739 THR A O 1
ATOM 5873 N N . ALA A 1 740 ? 35.931 21.338 -25.581 1.00 87.62 740 ALA A N 1
ATOM 5874 C CA . ALA A 1 740 ? 36.706 21.898 -24.471 1.00 87.62 740 ALA A CA 1
ATOM 5875 C C . ALA A 1 740 ? 37.502 23.157 -24.872 1.00 87.62 740 ALA A C 1
ATOM 5877 O O . ALA A 1 740 ? 37.528 24.138 -24.134 1.00 87.62 740 ALA A O 1
ATOM 5878 N N . SER A 1 741 ? 38.124 23.154 -26.058 1.00 85.94 741 SER A N 1
ATOM 5879 C CA . SER A 1 741 ? 38.898 24.300 -26.565 1.00 85.94 741 SER A CA 1
ATOM 5880 C C . SER A 1 741 ? 38.008 25.503 -26.893 1.00 85.94 741 SER A C 1
ATOM 5882 O O . SER A 1 741 ? 38.380 26.643 -26.621 1.00 85.94 741 SER A O 1
ATOM 5884 N N . ALA A 1 742 ? 36.837 25.259 -27.487 1.00 86.19 742 ALA A N 1
ATOM 5885 C CA . ALA A 1 742 ? 35.850 26.295 -27.774 1.00 86.19 742 ALA A CA 1
ATOM 5886 C C . ALA A 1 742 ? 35.270 26.883 -26.477 1.00 86.19 742 ALA A C 1
ATOM 5888 O O . ALA A 1 742 ? 35.206 28.104 -26.338 1.00 86.19 742 ALA A O 1
ATOM 5889 N N . GLY A 1 743 ? 34.938 26.022 -25.511 1.00 85.31 743 GLY A N 1
ATOM 5890 C CA . GLY A 1 743 ? 34.465 26.414 -24.187 1.00 85.31 743 GLY A CA 1
ATOM 5891 C C . GLY A 1 743 ? 35.473 27.254 -23.408 1.00 85.31 743 GLY A C 1
ATOM 5892 O O . GLY A 1 743 ? 35.111 28.284 -22.847 1.00 85.31 743 GLY A O 1
ATOM 5893 N N . LEU A 1 744 ? 36.756 26.875 -23.433 1.00 86.81 744 LEU A N 1
ATOM 5894 C CA . LEU A 1 744 ? 37.811 27.637 -22.762 1.00 86.81 744 LEU A CA 1
ATOM 5895 C C . LEU A 1 744 ? 37.955 29.045 -23.356 1.00 86.81 744 LEU A C 1
ATOM 5897 O O . LEU A 1 744 ? 37.958 30.014 -22.602 1.00 86.81 744 LEU A O 1
ATOM 5901 N N . LYS A 1 745 ? 37.979 29.173 -24.691 1.00 84.94 745 LYS A N 1
ATOM 5902 C CA . LYS A 1 745 ? 38.011 30.486 -25.364 1.00 84.94 745 LYS A CA 1
ATOM 5903 C C . LYS A 1 745 ? 36.814 31.353 -24.977 1.00 84.94 745 LYS A C 1
ATOM 5905 O O . LYS A 1 745 ? 36.970 32.545 -24.731 1.00 84.94 745 LYS A O 1
ATOM 5910 N N . GLN A 1 746 ? 35.626 30.756 -24.899 1.00 84.50 746 GLN A N 1
ATOM 5911 C CA . GLN A 1 746 ? 34.412 31.454 -24.486 1.00 84.50 746 GLN A CA 1
ATOM 5912 C C . GLN A 1 746 ? 34.525 31.971 -23.042 1.00 84.50 746 GLN A C 1
ATOM 5914 O O . GLN A 1 746 ? 34.235 33.139 -22.783 1.00 84.50 746 GLN A O 1
ATOM 5919 N N . LEU A 1 747 ? 35.008 31.150 -22.107 1.00 82.25 747 LEU A N 1
ATOM 5920 C CA . LEU A 1 747 ? 35.214 31.568 -20.717 1.00 82.25 747 LEU A CA 1
ATOM 5921 C C . LEU A 1 747 ? 36.322 32.619 -20.578 1.00 82.25 747 LEU A C 1
ATOM 5923 O O . LEU A 1 747 ? 36.170 33.553 -19.799 1.00 82.25 747 LEU A O 1
ATOM 5927 N N . GLU A 1 748 ? 37.403 32.525 -21.353 1.00 81.50 748 GLU A N 1
ATOM 5928 C CA . GLU A 1 748 ? 38.482 33.521 -21.368 1.00 81.50 748 GLU A CA 1
ATOM 5929 C C . GLU A 1 748 ? 37.998 34.892 -21.848 1.00 81.50 748 GLU A C 1
ATOM 5931 O O . GLU A 1 748 ? 38.379 35.901 -21.260 1.00 81.50 748 GLU A O 1
ATOM 5936 N N . THR A 1 749 ? 37.103 34.941 -22.839 1.00 74.94 749 THR A N 1
ATOM 5937 C CA . THR A 1 749 ? 36.495 36.206 -23.288 1.00 74.94 749 THR A CA 1
ATOM 5938 C C . THR A 1 749 ? 35.524 36.818 -22.276 1.00 74.94 749 THR A C 1
ATOM 5940 O O . THR A 1 749 ? 35.402 38.036 -22.228 1.00 74.94 749 THR A O 1
ATOM 5943 N N . VAL A 1 750 ? 34.853 35.999 -21.457 1.00 67.12 750 VAL A N 1
ATOM 5944 C CA . VAL A 1 750 ? 33.861 36.455 -20.462 1.00 67.12 750 VAL A CA 1
ATOM 5945 C C . VAL A 1 750 ? 34.516 36.833 -19.126 1.00 67.12 750 VAL A C 1
ATOM 5947 O O . VAL A 1 750 ? 34.107 37.802 -18.491 1.00 67.12 750 VAL A O 1
ATOM 5950 N N . ILE A 1 751 ? 35.546 36.095 -18.703 1.00 64.75 751 ILE A N 1
ATOM 5951 C CA . ILE A 1 751 ? 36.304 36.346 -17.465 1.00 64.75 751 ILE A CA 1
ATOM 5952 C C . ILE A 1 751 ? 37.368 37.434 -17.699 1.00 64.75 751 ILE A C 1
ATOM 5954 O O . ILE A 1 751 ? 37.616 38.258 -16.824 1.00 64.75 751 ILE A O 1
ATOM 5958 N N . GLY A 1 752 ? 37.945 37.504 -18.905 1.00 53.22 752 GLY A N 1
ATOM 5959 C CA . GLY A 1 752 ? 38.938 38.513 -19.293 1.00 53.22 752 GLY A CA 1
ATOM 5960 C C . GLY A 1 752 ? 38.407 39.950 -19.384 1.00 53.22 752 GLY A C 1
ATOM 5961 O O . GLY A 1 752 ? 39.204 40.876 -19.472 1.00 53.22 752 GLY A O 1
ATOM 5962 N N . SER A 1 753 ? 37.088 40.163 -19.323 1.00 47.81 753 SER A N 1
ATOM 5963 C CA . SER A 1 753 ? 36.464 41.497 -19.299 1.00 47.81 753 SER A CA 1
ATOM 5964 C C . SER A 1 753 ? 36.346 42.142 -17.906 1.00 47.81 753 SER A C 1
ATOM 5966 O O . SER A 1 753 ? 35.809 43.244 -17.814 1.00 47.81 753 SER A O 1
ATOM 5968 N N . GLN A 1 754 ? 36.835 41.503 -16.831 1.00 41.94 754 GLN A N 1
ATOM 5969 C CA . GLN A 1 754 ? 36.844 42.090 -15.477 1.00 41.94 754 GLN A CA 1
ATOM 5970 C C . GLN A 1 754 ? 38.226 42.502 -14.952 1.00 41.94 754 GLN A C 1
ATOM 5972 O O . GLN A 1 754 ? 38.276 43.284 -14.009 1.00 41.94 754 GLN A O 1
ATOM 5977 N N . ASP A 1 755 ? 39.324 42.106 -15.599 1.00 36.00 755 ASP A N 1
ATOM 5978 C CA . ASP A 1 755 ? 40.671 42.517 -15.192 1.00 36.00 755 ASP A CA 1
ATOM 5979 C C . ASP A 1 755 ? 41.404 43.195 -16.347 1.00 36.00 755 ASP A C 1
ATOM 5981 O O . ASP A 1 755 ? 42.007 42.572 -17.219 1.00 36.00 755 ASP A O 1
ATOM 5985 N N . SER A 1 756 ? 41.334 44.522 -16.372 1.00 33.47 756 SER A N 1
ATOM 5986 C CA . SER A 1 756 ? 42.131 45.356 -17.268 1.00 33.47 756 SER A CA 1
ATOM 5987 C C . SER A 1 756 ? 42.547 46.640 -16.562 1.00 33.47 756 SER A C 1
ATOM 5989 O O . SER A 1 756 ? 42.050 47.721 -16.862 1.00 33.47 756 SER A O 1
ATOM 5991 N N . THR A 1 757 ? 43.528 46.538 -15.663 1.00 28.86 757 THR A N 1
ATOM 5992 C CA . THR A 1 757 ? 44.475 47.635 -15.438 1.00 28.86 757 THR A CA 1
ATOM 5993 C C . THR A 1 757 ? 45.907 47.120 -15.400 1.00 28.86 757 THR A C 1
ATOM 5995 O O . THR A 1 757 ? 46.252 46.284 -14.574 1.00 28.86 757 THR A O 1
ATOM 5998 N N . ALA A 1 758 ? 46.708 47.757 -16.257 1.00 29.03 758 ALA A N 1
ATOM 5999 C CA . ALA A 1 758 ? 48.161 47.927 -16.236 1.00 29.03 758 ALA A CA 1
ATOM 6000 C C . ALA A 1 758 ? 49.061 46.977 -17.071 1.00 29.03 758 ALA A C 1
ATOM 6002 O O . ALA A 1 758 ? 49.455 45.900 -16.646 1.00 29.03 758 ALA A O 1
ATOM 6003 N N . HIS A 1 759 ? 49.497 47.557 -18.204 1.00 33.69 759 HIS A N 1
ATOM 6004 C CA . HIS A 1 759 ? 50.884 47.651 -18.713 1.00 33.69 759 HIS A CA 1
ATOM 6005 C C . HIS A 1 759 ? 51.410 46.605 -19.730 1.00 33.69 759 HIS A C 1
ATOM 6007 O O . HIS A 1 759 ? 51.940 45.563 -19.374 1.00 33.69 759 HIS A O 1
ATOM 6013 N N . SER A 1 760 ? 51.288 46.960 -21.027 1.00 29.64 760 SER A N 1
ATOM 6014 C CA . SER A 1 760 ? 52.367 47.330 -21.995 1.00 29.64 760 SER A CA 1
ATOM 6015 C C . SER A 1 760 ? 53.770 46.697 -21.826 1.00 29.64 760 SER A C 1
ATOM 6017 O O . SER A 1 760 ? 54.279 46.750 -20.715 1.00 29.64 760 SER A O 1
ATOM 6019 N N . VAL A 1 761 ? 54.579 46.249 -22.812 1.00 30.48 761 VAL A N 1
ATOM 6020 C CA . VAL A 1 761 ? 54.835 46.473 -24.278 1.00 30.48 761 VAL A CA 1
ATOM 6021 C C . VAL A 1 761 ? 56.170 45.670 -24.583 1.00 30.48 761 VAL A C 1
ATOM 6023 O O . VAL A 1 761 ? 56.830 45.328 -23.604 1.00 30.48 761 VAL A O 1
ATOM 6026 N N . PRO A 1 762 ? 56.740 45.435 -25.802 1.00 39.31 762 PRO A N 1
ATOM 6027 C CA . PRO A 1 762 ? 56.311 44.811 -27.080 1.00 39.31 762 PRO A CA 1
ATOM 6028 C C . PRO A 1 762 ? 57.403 43.863 -27.741 1.00 39.31 762 PRO A C 1
ATOM 6030 O O . PRO A 1 762 ? 58.450 43.613 -27.156 1.00 39.31 762 PRO A O 1
ATOM 6033 N N . GLN A 1 763 ? 57.213 43.498 -29.031 1.00 27.69 763 GLN A N 1
ATOM 6034 C CA . GLN A 1 763 ? 58.209 43.052 -30.062 1.00 27.69 763 GLN A CA 1
ATOM 6035 C C . GLN A 1 763 ? 58.710 41.582 -30.004 1.00 27.69 763 GLN A C 1
ATOM 6037 O O . GLN A 1 763 ? 58.987 41.066 -28.934 1.00 27.69 763 GLN A O 1
ATOM 6042 N N . THR A 1 764 ? 58.826 40.805 -31.096 1.00 24.28 764 THR A N 1
ATOM 6043 C CA . THR A 1 764 ? 59.097 41.117 -32.520 1.00 24.28 764 THR A CA 1
ATOM 6044 C C . THR A 1 764 ? 58.682 39.935 -33.434 1.00 24.28 764 THR A C 1
ATOM 6046 O O . THR A 1 764 ? 58.871 38.776 -33.079 1.00 24.28 764 THR A O 1
ATOM 6049 N N . GLU A 1 765 ? 58.171 40.227 -34.633 1.00 29.38 765 GLU A N 1
ATOM 6050 C CA . GLU A 1 765 ? 58.098 39.342 -35.825 1.00 29.38 765 GLU A CA 1
ATOM 6051 C C . GLU A 1 765 ? 59.395 39.490 -36.683 1.00 29.38 765 GLU A C 1
ATOM 6053 O O . GLU A 1 765 ? 60.228 40.314 -36.289 1.00 29.38 765 GLU A O 1
ATOM 6058 N N . PRO A 1 766 ? 59.597 38.881 -37.891 1.00 43.50 766 PRO A N 1
ATOM 6059 C CA . PRO A 1 766 ? 58.884 37.801 -38.629 1.00 43.50 766 PRO A CA 1
ATOM 6060 C C . PRO A 1 766 ? 59.835 36.775 -39.339 1.00 43.50 766 PRO A C 1
ATOM 6062 O O . PRO A 1 766 ? 61.040 37.000 -39.421 1.00 43.50 766 PRO A O 1
ATOM 6065 N N . LYS A 1 767 ? 59.294 35.714 -39.978 1.00 25.27 767 LYS A N 1
ATOM 6066 C CA . LYS A 1 767 ? 59.364 35.444 -41.452 1.00 25.27 767 LYS A CA 1
ATOM 6067 C C . LYS A 1 767 ? 59.155 33.973 -41.878 1.00 25.27 767 LYS A C 1
ATOM 6069 O O . LYS A 1 767 ? 59.449 33.033 -41.154 1.00 25.27 767 LYS A O 1
ATOM 6074 N N . ALA A 1 768 ? 58.609 33.877 -43.093 1.00 26.64 768 ALA A N 1
ATOM 6075 C CA . ALA A 1 768 ? 58.148 32.746 -43.902 1.00 26.64 768 ALA A CA 1
ATOM 6076 C C . ALA A 1 768 ? 59.229 31.756 -44.389 1.00 26.64 768 ALA A C 1
ATOM 6078 O O . ALA A 1 768 ? 60.390 32.138 -44.456 1.00 26.64 768 ALA A O 1
ATOM 6079 N N . GLU A 1 769 ? 58.822 30.551 -44.836 1.00 25.83 769 GLU A N 1
ATOM 6080 C CA . GLU A 1 769 ? 58.918 30.104 -46.250 1.00 25.83 769 GLU A CA 1
ATOM 6081 C C . GLU A 1 769 ? 58.389 28.668 -46.517 1.00 25.83 769 GLU A C 1
ATOM 6083 O O . GLU A 1 769 ? 57.987 27.940 -45.615 1.00 25.83 769 GLU A O 1
ATOM 6088 N N . MET A 1 770 ? 58.293 28.368 -47.816 1.00 23.33 770 MET A N 1
ATOM 6089 C CA . MET A 1 770 ? 57.486 27.412 -48.592 1.00 23.33 770 MET A CA 1
ATOM 6090 C C . MET A 1 770 ? 58.001 25.955 -48.721 1.00 23.33 770 MET A C 1
ATOM 6092 O O . MET A 1 770 ? 59.174 25.690 -48.517 1.00 23.33 770 MET A O 1
ATOM 6096 N N . PHE A 1 771 ? 57.075 25.079 -49.173 1.00 26.88 771 PHE A N 1
ATOM 6097 C CA . PHE A 1 771 ? 57.171 23.869 -50.037 1.00 26.88 771 PHE A CA 1
ATOM 6098 C C . PHE A 1 771 ? 58.368 22.894 -49.946 1.00 26.88 771 PHE A C 1
ATOM 6100 O O . PHE A 1 771 ? 59.500 23.291 -50.155 1.00 26.88 771 PHE A O 1
ATOM 6107 N N . GLU A 1 772 ? 58.081 21.578 -49.920 1.00 23.89 772 GLU A N 1
ATOM 6108 C CA . GLU A 1 772 ? 58.316 20.686 -51.082 1.00 23.89 772 GLU A CA 1
ATOM 6109 C C . GLU A 1 772 ? 57.756 19.255 -50.910 1.00 23.89 772 GLU A C 1
ATOM 6111 O O . GLU A 1 772 ? 57.678 18.699 -49.816 1.00 23.89 772 GLU A O 1
ATOM 6116 N N . ARG A 1 773 ? 57.340 18.671 -52.043 1.00 31.81 773 ARG A N 1
ATOM 6117 C CA . ARG A 1 773 ? 56.973 17.258 -52.248 1.00 31.81 773 ARG A CA 1
ATOM 6118 C C . ARG A 1 773 ? 58.220 16.461 -52.642 1.00 31.81 773 ARG A C 1
ATOM 6120 O O . ARG A 1 773 ? 59.002 16.962 -53.439 1.00 31.81 773 ARG A O 1
ATOM 6127 N N . SER A 1 774 ? 58.287 15.176 -52.287 1.00 24.89 774 SER A N 1
ATOM 6128 C CA . SER A 1 774 ? 58.628 14.088 -53.234 1.00 24.89 774 SER A CA 1
ATOM 6129 C C . SER A 1 774 ? 58.608 12.701 -52.572 1.00 24.89 774 SER A C 1
ATOM 6131 O O . SER A 1 774 ? 59.063 12.513 -51.449 1.00 24.89 774 SER A O 1
ATOM 6133 N N . SER A 1 775 ? 58.053 11.724 -53.294 1.00 31.22 775 SER A N 1
ATOM 6134 C CA . SER A 1 775 ? 58.270 10.276 -53.109 1.00 31.22 775 SER A CA 1
ATOM 6135 C C . SER A 1 775 ? 59.493 9.829 -53.932 1.00 31.22 775 SER A C 1
ATOM 6137 O O . SER A 1 775 ? 59.900 10.574 -54.827 1.00 31.22 775 SER A O 1
ATOM 6139 N N . PRO A 1 776 ? 60.075 8.636 -53.687 1.00 35.25 776 PRO A N 1
ATOM 6140 C CA . PRO A 1 776 ? 59.736 7.442 -54.500 1.00 35.25 776 PRO A CA 1
ATOM 6141 C C . PRO A 1 776 ? 59.724 6.124 -53.671 1.00 35.25 776 PRO A C 1
ATOM 6143 O O . PRO A 1 776 ? 60.468 5.982 -52.712 1.00 35.25 776 PRO A O 1
ATOM 6146 N N . ALA A 1 777 ? 58.742 5.226 -53.815 1.00 25.61 777 ALA A N 1
ATOM 6147 C CA . ALA A 1 777 ? 58.560 4.148 -54.809 1.00 25.61 777 ALA A CA 1
ATOM 6148 C C . ALA A 1 777 ? 59.367 2.837 -54.569 1.00 25.61 777 ALA A C 1
ATOM 6150 O O . ALA A 1 777 ? 60.571 2.825 -54.780 1.00 25.61 777 ALA A O 1
ATOM 6151 N N . SER A 1 778 ? 58.620 1.731 -54.328 1.00 27.34 778 SER A N 1
ATOM 6152 C CA . SER A 1 778 ? 58.839 0.305 -54.739 1.00 27.34 778 SER A CA 1
ATOM 6153 C C . SER A 1 778 ? 60.094 -0.450 -54.232 1.00 27.34 778 SER A C 1
ATOM 6155 O O . SER A 1 778 ? 61.153 0.134 -54.128 1.00 27.34 778 SER A O 1
ATOM 6157 N N . GLN A 1 779 ? 60.143 -1.761 -53.941 1.00 27.56 779 GLN A N 1
ATOM 6158 C CA . GLN A 1 779 ? 59.370 -2.967 -54.289 1.00 27.56 779 GLN A CA 1
ATOM 6159 C C . GLN A 1 779 ? 59.898 -4.136 -53.416 1.00 27.56 779 GLN A C 1
ATOM 6161 O O . GLN A 1 779 ? 61.106 -4.223 -53.229 1.00 27.56 779 GLN A O 1
ATOM 6166 N N . ALA A 1 780 ? 59.046 -5.083 -53.003 1.00 26.53 780 ALA A N 1
ATOM 6167 C CA . ALA A 1 780 ? 59.322 -6.530 -53.077 1.00 26.53 780 ALA A CA 1
ATOM 6168 C C . ALA A 1 780 ? 58.036 -7.314 -52.762 1.00 26.53 780 ALA A C 1
ATOM 6170 O O . ALA A 1 780 ? 57.442 -7.167 -51.698 1.00 26.53 780 ALA A O 1
ATOM 6171 N N . ARG A 1 781 ? 57.589 -8.111 -53.736 1.00 26.05 781 ARG A N 1
ATOM 6172 C CA . ARG A 1 781 ? 56.489 -9.076 -53.628 1.00 26.05 781 ARG A CA 1
ATOM 6173 C C . ARG A 1 781 ? 57.052 -10.404 -53.131 1.00 26.05 781 ARG A C 1
ATOM 6175 O O . ARG A 1 781 ? 57.976 -10.900 -53.762 1.00 26.05 781 ARG A O 1
ATOM 6182 N N . GLU A 1 782 ? 56.380 -11.042 -52.180 1.00 25.12 782 GLU A N 1
ATOM 6183 C CA . GLU A 1 782 ? 56.309 -12.505 -52.102 1.00 25.12 782 GLU A CA 1
ATOM 6184 C C . GLU A 1 782 ? 54.856 -12.931 -51.859 1.00 25.12 782 GLU A C 1
ATOM 6186 O O . GLU A 1 782 ? 54.135 -12.345 -51.055 1.00 25.12 782 GLU A O 1
ATOM 6191 N N . LYS A 1 783 ? 54.404 -13.901 -52.660 1.00 32.50 783 LYS A N 1
ATOM 6192 C CA . LYS A 1 783 ? 53.061 -14.488 -52.637 1.00 32.50 783 LYS A CA 1
ATOM 6193 C C . LYS A 1 783 ? 53.026 -15.605 -51.597 1.00 32.50 783 LYS A C 1
ATOM 6195 O O . LYS A 1 783 ? 53.777 -16.560 -51.760 1.00 32.50 783 LYS A O 1
ATOM 6200 N N . VAL A 1 784 ? 52.077 -15.572 -50.661 1.00 26.70 784 VAL A N 1
ATOM 6201 C CA . VAL A 1 784 ? 51.538 -16.779 -50.005 1.00 26.70 784 VAL A CA 1
ATOM 6202 C C . VAL A 1 784 ? 50.016 -16.618 -49.856 1.00 26.70 784 VAL A C 1
ATOM 6204 O O . VAL A 1 784 ? 49.513 -15.506 -49.731 1.00 26.70 784 VAL A O 1
ATOM 6207 N N . ALA A 1 785 ? 49.305 -17.730 -50.028 1.00 27.38 785 ALA A N 1
ATOM 6208 C CA . ALA A 1 785 ? 47.904 -17.866 -50.418 1.00 27.38 785 ALA A CA 1
ATOM 6209 C C . ALA A 1 785 ? 46.854 -17.241 -49.476 1.00 27.38 785 ALA A C 1
ATOM 6211 O O . ALA A 1 785 ? 46.988 -17.263 -48.256 1.00 27.38 785 ALA A O 1
ATOM 6212 N N . ALA A 1 786 ? 45.774 -16.746 -50.090 1.00 28.80 786 ALA A N 1
ATOM 6213 C CA . ALA A 1 786 ? 44.582 -16.218 -49.441 1.00 28.80 786 ALA A CA 1
ATOM 6214 C C . ALA A 1 786 ? 43.761 -17.324 -48.759 1.00 28.80 786 ALA A C 1
ATOM 6216 O O . ALA A 1 786 ? 43.453 -18.345 -49.377 1.00 28.80 786 ALA A O 1
ATOM 6217 N N . VAL A 1 787 ? 43.353 -17.073 -47.517 1.00 31.47 787 VAL A N 1
ATOM 6218 C CA . VAL A 1 787 ? 42.241 -17.767 -46.861 1.00 31.47 787 VAL A CA 1
ATOM 6219 C C . VAL A 1 787 ? 40.982 -16.950 -47.159 1.00 31.47 787 VAL A C 1
ATOM 6221 O O . VAL A 1 787 ? 40.923 -15.769 -46.828 1.00 31.47 787 VAL A O 1
ATOM 6224 N N . GLN A 1 788 ? 40.009 -17.546 -47.849 1.00 32.00 788 GLN A N 1
ATOM 6225 C CA . GLN A 1 788 ? 38.686 -16.950 -48.061 1.00 32.00 788 GLN A CA 1
ATOM 6226 C C . GLN A 1 788 ? 37.852 -17.115 -46.782 1.00 32.00 788 GLN A C 1
ATOM 6228 O O . GLN A 1 788 ? 37.707 -18.236 -46.296 1.00 32.00 788 GLN A O 1
ATOM 6233 N N . LEU A 1 789 ? 37.328 -16.006 -46.248 1.00 37.66 789 LEU A N 1
ATOM 6234 C CA . LEU A 1 789 ? 36.362 -15.988 -45.142 1.00 37.66 789 LEU A CA 1
ATOM 6235 C C . LEU A 1 789 ? 34.914 -16.140 -45.677 1.00 37.66 789 LEU A C 1
ATOM 6237 O O . LEU A 1 789 ? 34.670 -15.772 -46.828 1.00 37.66 789 LEU A O 1
ATOM 6241 N N . PRO A 1 790 ? 33.959 -16.683 -44.890 1.00 43.28 790 PRO A N 1
ATOM 6242 C CA . PRO A 1 790 ? 32.662 -17.174 -45.383 1.00 43.28 790 PRO A CA 1
ATOM 6243 C C . PRO A 1 790 ? 31.540 -16.127 -45.562 1.00 43.28 790 PRO A C 1
ATOM 6245 O O . PRO A 1 790 ? 30.478 -16.482 -46.071 1.00 43.28 790 PRO A O 1
ATOM 6248 N N . GLN A 1 791 ? 31.743 -14.855 -45.207 1.00 57.91 791 GLN A N 1
ATOM 6249 C CA . GLN A 1 791 ? 30.801 -13.753 -45.459 1.00 57.91 791 GLN A CA 1
ATOM 6250 C C . GLN A 1 791 ? 31.542 -12.478 -45.890 1.00 57.91 791 GLN A C 1
ATOM 6252 O O . GLN A 1 791 ? 32.664 -12.219 -45.456 1.00 57.91 791 GLN A O 1
ATOM 6257 N N . ASP A 1 792 ? 30.923 -11.680 -46.767 1.00 63.94 792 ASP A N 1
ATOM 6258 C CA . ASP A 1 792 ? 31.517 -10.436 -47.266 1.00 63.94 792 ASP A CA 1
ATOM 6259 C C . ASP A 1 792 ? 31.263 -9.268 -46.292 1.00 63.94 792 ASP A C 1
ATOM 6261 O O . ASP A 1 792 ? 30.158 -8.724 -46.201 1.00 63.94 792 ASP A O 1
ATOM 6265 N N . TYR A 1 793 ? 32.299 -8.888 -45.542 1.00 74.25 793 TYR A N 1
ATOM 6266 C CA . TYR A 1 793 ? 32.299 -7.743 -44.622 1.00 74.25 793 TYR A CA 1
ATOM 6267 C C . TYR A 1 793 ? 32.868 -6.462 -45.250 1.00 74.25 793 TYR A C 1
ATOM 6269 O O . TYR A 1 793 ? 32.978 -5.446 -44.563 1.00 74.25 793 TYR A O 1
ATOM 6277 N N . SER A 1 794 ? 33.228 -6.480 -46.540 1.00 67.50 794 SER A N 1
ATOM 6278 C CA . SER A 1 794 ? 33.900 -5.357 -47.212 1.00 67.50 794 SER A CA 1
ATOM 6279 C C . SER A 1 794 ? 33.041 -4.088 -47.296 1.00 67.50 794 SER A C 1
ATOM 6281 O O . SER A 1 794 ? 33.580 -2.984 -47.329 1.00 67.50 794 SER A O 1
ATOM 6283 N N . GLU A 1 795 ? 31.713 -4.220 -47.238 1.00 69.94 795 GLU A N 1
ATOM 6284 C CA . GLU A 1 795 ? 30.766 -3.097 -47.270 1.00 69.94 795 GLU A CA 1
ATOM 6285 C C . GLU A 1 795 ? 30.612 -2.363 -45.919 1.00 69.94 795 GLU A C 1
ATOM 6287 O O . GLU A 1 795 ? 29.971 -1.309 -45.852 1.00 69.94 795 GLU A O 1
ATOM 6292 N N . LEU A 1 796 ? 31.175 -2.890 -44.823 1.00 78.56 796 LEU A N 1
ATOM 6293 C CA . LEU A 1 796 ? 30.992 -2.314 -43.489 1.00 78.56 796 LEU A CA 1
ATOM 6294 C C . LEU A 1 796 ? 31.947 -1.132 -43.221 1.00 78.56 796 LEU A C 1
ATOM 6296 O O . LEU A 1 796 ? 33.132 -1.181 -43.566 1.00 78.56 796 LEU A O 1
ATOM 6300 N N . PRO A 1 797 ? 31.485 -0.062 -42.541 1.00 73.62 797 PRO A N 1
ATOM 6301 C CA . PRO A 1 797 ? 32.328 1.089 -42.227 1.00 73.62 797 PRO A CA 1
ATOM 6302 C C . PRO A 1 797 ? 33.572 0.697 -41.418 1.00 73.62 797 PRO A C 1
ATOM 6304 O O . PRO A 1 797 ? 33.459 0.239 -40.286 1.00 73.62 797 PRO A O 1
ATOM 6307 N N . GLY A 1 798 ? 34.763 0.941 -41.969 1.00 73.31 798 GLY A N 1
ATOM 6308 C CA . GLY A 1 798 ? 36.039 0.627 -41.312 1.00 73.31 798 GLY A CA 1
ATOM 6309 C C . GLY A 1 798 ? 36.593 -0.774 -41.602 1.00 73.31 798 GLY A C 1
ATOM 6310 O O . GLY A 1 798 ? 37.640 -1.116 -41.052 1.00 73.31 798 GLY A O 1
ATOM 6311 N N . ALA A 1 799 ? 35.958 -1.546 -42.492 1.00 76.81 799 ALA A N 1
ATOM 6312 C CA . ALA A 1 799 ? 36.424 -2.872 -42.895 1.00 76.81 799 ALA A CA 1
ATOM 6313 C C . ALA A 1 799 ? 37.828 -2.869 -43.521 1.00 76.81 799 ALA A C 1
ATOM 6315 O O . ALA A 1 799 ? 38.614 -3.767 -43.234 1.00 76.81 799 ALA A O 1
ATOM 6316 N N . ASP A 1 800 ? 38.194 -1.837 -44.288 1.00 76.81 800 ASP A N 1
ATOM 6317 C CA . ASP A 1 800 ? 39.533 -1.708 -44.890 1.00 76.81 800 ASP A CA 1
ATOM 6318 C C . ASP A 1 800 ? 40.653 -1.718 -43.840 1.00 76.81 800 ASP A C 1
ATOM 6320 O O . ASP A 1 800 ? 41.674 -2.383 -44.005 1.00 76.81 800 ASP A O 1
ATOM 6324 N N . GLN A 1 801 ? 40.436 -1.021 -42.720 1.00 78.69 801 GLN A N 1
ATOM 6325 C CA . GLN A 1 801 ? 41.408 -0.919 -41.632 1.00 78.69 801 GLN A CA 1
ATOM 6326 C C . GLN A 1 801 ? 41.545 -2.242 -40.865 1.00 78.69 801 GLN A C 1
ATOM 6328 O O . GLN A 1 801 ? 42.646 -2.629 -40.474 1.00 78.69 801 GLN A O 1
ATOM 6333 N N . VAL A 1 802 ? 40.429 -2.942 -40.649 1.00 80.62 802 VAL A N 1
ATOM 6334 C CA . VAL A 1 802 ? 40.414 -4.250 -39.979 1.00 80.62 802 VAL A CA 1
ATOM 6335 C C . VAL A 1 802 ? 41.082 -5.300 -40.869 1.00 80.62 802 VAL A C 1
ATOM 6337 O O . VAL A 1 802 ? 41.960 -6.026 -40.405 1.00 80.62 802 VAL A O 1
ATOM 6340 N N . ASN A 1 803 ? 40.759 -5.313 -42.164 1.00 78.88 803 ASN A N 1
ATOM 6341 C CA . ASN A 1 803 ? 41.378 -6.192 -43.155 1.00 78.88 803 ASN A CA 1
ATOM 6342 C C . ASN A 1 803 ? 42.885 -5.945 -43.298 1.00 78.88 803 ASN A C 1
ATOM 6344 O O . ASN A 1 803 ? 43.647 -6.902 -43.420 1.00 78.88 803 ASN A O 1
ATOM 6348 N N . GLU A 1 804 ? 43.344 -4.692 -43.226 1.00 78.00 804 GLU A N 1
ATOM 6349 C CA . GLU A 1 804 ? 44.773 -4.366 -43.235 1.00 78.00 804 GLU A CA 1
ATOM 6350 C C . GLU A 1 804 ? 45.508 -4.968 -42.022 1.00 78.00 804 GLU A C 1
ATOM 6352 O O . GLU A 1 804 ? 46.595 -5.533 -42.173 1.00 78.00 804 GLU A O 1
ATOM 6357 N N . PHE A 1 805 ? 44.919 -4.911 -40.822 1.00 80.94 805 PHE A N 1
ATOM 6358 C CA . PHE A 1 805 ? 45.513 -5.523 -39.629 1.00 80.94 805 PHE A CA 1
ATOM 6359 C C . PHE A 1 805 ? 45.488 -7.053 -39.662 1.00 80.94 805 PHE A C 1
ATOM 6361 O O . PHE A 1 805 ? 46.479 -7.674 -39.268 1.00 80.94 805 PHE A O 1
ATOM 6368 N N . LEU A 1 806 ? 44.415 -7.656 -40.182 1.00 76.31 806 LEU A N 1
ATOM 6369 C CA . LEU A 1 806 ? 44.324 -9.104 -40.390 1.00 76.31 806 LEU A CA 1
ATOM 6370 C C . LEU A 1 806 ? 45.356 -9.586 -41.420 1.00 76.31 806 LEU A C 1
ATOM 6372 O O . LEU A 1 806 ? 46.056 -10.567 -41.178 1.00 76.31 806 LEU A O 1
ATOM 6376 N N . PHE A 1 807 ? 45.536 -8.850 -42.521 1.00 72.88 807 PHE A N 1
ATOM 6377 C CA . PHE A 1 807 ? 46.539 -9.156 -43.546 1.00 72.88 807 PHE A CA 1
ATOM 6378 C C . PHE A 1 807 ? 47.977 -9.064 -43.011 1.00 72.88 807 PHE A C 1
ATOM 6380 O O . PHE A 1 807 ? 48.855 -9.813 -43.433 1.00 72.88 807 PHE A O 1
ATOM 6387 N N . GLN A 1 808 ? 48.226 -8.176 -42.045 1.00 75.25 808 GLN A N 1
ATOM 6388 C CA . GLN A 1 808 ? 49.515 -8.047 -41.356 1.00 75.25 808 GLN A CA 1
ATOM 6389 C C . GLN A 1 808 ? 49.708 -9.058 -40.205 1.00 75.25 808 GLN A C 1
ATOM 6391 O O . GLN A 1 808 ? 50.723 -8.983 -39.510 1.00 75.25 808 GLN A O 1
ATOM 6396 N N . GLY A 1 809 ? 48.755 -9.970 -39.966 1.00 63.81 809 GLY A N 1
ATOM 6397 C CA . GLY A 1 809 ? 48.798 -10.951 -38.873 1.00 63.81 809 GLY A CA 1
ATOM 6398 C C . GLY A 1 809 ? 48.645 -10.344 -37.471 1.00 63.81 809 GLY A C 1
ATOM 6399 O O . GLY A 1 809 ? 49.013 -10.969 -36.478 1.00 63.81 809 GLY A O 1
ATOM 6400 N N . LYS A 1 810 ? 48.136 -9.110 -37.364 1.00 78.94 810 LYS A N 1
ATOM 6401 C CA . LYS A 1 810 ? 47.989 -8.369 -36.102 1.00 78.94 810 LYS A CA 1
ATOM 6402 C C . LYS A 1 810 ? 46.568 -8.509 -35.554 1.00 78.94 810 LYS A C 1
ATOM 6404 O O . LYS A 1 810 ? 45.840 -7.523 -35.449 1.00 78.94 810 LYS A O 1
ATOM 6409 N N . ASN A 1 811 ? 46.192 -9.732 -35.182 1.00 75.31 811 ASN A N 1
ATOM 6410 C CA . ASN A 1 811 ? 44.826 -10.065 -34.759 1.00 75.31 811 ASN A CA 1
ATOM 6411 C C . ASN A 1 811 ? 44.347 -9.225 -33.561 1.00 75.31 811 ASN A C 1
ATOM 6413 O O . ASN A 1 811 ? 43.217 -8.756 -33.568 1.00 75.31 811 ASN A O 1
ATOM 6417 N N . GLU A 1 812 ? 45.211 -8.938 -32.583 1.00 72.44 812 GLU A N 1
ATOM 6418 C CA . GLU A 1 812 ? 44.851 -8.083 -31.436 1.00 72.44 812 GLU A CA 1
ATOM 6419 C C . GLU A 1 812 ? 44.482 -6.648 -31.846 1.00 72.44 812 GLU A C 1
ATOM 6421 O O . GLU A 1 812 ? 43.479 -6.107 -31.390 1.00 72.44 812 GLU A O 1
ATOM 6426 N N . LEU A 1 813 ? 45.228 -6.044 -32.779 1.00 76.44 813 LEU A N 1
ATOM 6427 C CA . LEU A 1 813 ? 44.914 -4.695 -33.269 1.00 76.44 813 LEU A CA 1
ATOM 6428 C C . LEU A 1 813 ? 43.647 -4.674 -34.131 1.00 76.44 813 LEU A C 1
ATOM 6430 O O . LEU A 1 813 ? 42.920 -3.681 -34.121 1.00 76.44 813 LEU A O 1
ATOM 6434 N N . ALA A 1 814 ? 43.371 -5.761 -34.857 1.00 78.44 814 ALA A N 1
ATOM 6435 C CA . ALA A 1 814 ? 42.129 -5.925 -35.607 1.00 78.44 814 ALA A CA 1
ATOM 6436 C C . ALA A 1 814 ? 40.914 -6.019 -34.664 1.00 78.44 814 ALA A C 1
ATOM 6438 O O . ALA A 1 814 ? 39.920 -5.329 -34.889 1.00 78.44 814 ALA A O 1
ATOM 6439 N N . LYS A 1 815 ? 41.019 -6.790 -33.570 1.00 79.81 815 LYS A N 1
ATOM 6440 C CA . LYS A 1 815 ? 39.978 -6.898 -32.531 1.00 79.81 815 LYS A CA 1
ATOM 6441 C C . LYS A 1 815 ? 39.725 -5.566 -31.824 1.00 79.81 815 LYS A C 1
ATOM 6443 O O . LYS A 1 815 ? 38.577 -5.137 -31.715 1.00 79.81 815 LYS A O 1
ATOM 6448 N N . GLU A 1 816 ? 40.781 -4.865 -31.406 1.00 79.31 816 GLU A N 1
ATOM 6449 C CA . GLU A 1 816 ? 40.663 -3.534 -30.791 1.00 79.31 816 GLU A CA 1
ATOM 6450 C C . GLU A 1 816 ? 40.002 -2.518 -31.738 1.00 79.31 816 GLU A C 1
ATOM 6452 O O . GLU A 1 816 ? 39.153 -1.721 -31.320 1.00 79.31 816 GLU A O 1
ATOM 6457 N N . ALA A 1 817 ? 40.366 -2.549 -33.025 1.00 81.56 817 ALA A N 1
ATOM 6458 C CA . ALA A 1 817 ? 39.744 -1.710 -34.041 1.00 81.56 817 ALA A CA 1
ATOM 6459 C C . ALA A 1 817 ? 38.254 -2.045 -34.208 1.00 81.56 817 ALA A C 1
ATOM 6461 O O . ALA A 1 817 ? 37.435 -1.125 -34.226 1.00 81.56 817 ALA A O 1
ATOM 6462 N N . LEU A 1 818 ? 37.887 -3.330 -34.250 1.00 83.94 818 LEU A N 1
ATOM 6463 C CA . LEU A 1 818 ? 36.495 -3.770 -34.361 1.00 83.94 818 LEU A CA 1
ATOM 6464 C C . LEU A 1 818 ? 35.640 -3.315 -33.185 1.00 83.94 818 LEU A C 1
ATOM 6466 O O . LEU A 1 818 ? 34.632 -2.654 -33.414 1.00 83.94 818 LEU A O 1
ATOM 6470 N N . VAL A 1 819 ? 36.059 -3.556 -31.940 1.00 82.06 819 VAL A N 1
ATOM 6471 C CA . VAL A 1 819 ? 35.313 -3.110 -30.744 1.00 82.06 819 VAL A CA 1
ATOM 6472 C C . VAL A 1 819 ? 35.094 -1.592 -30.762 1.00 82.06 819 VAL A C 1
ATOM 6474 O O . VAL A 1 819 ? 34.013 -1.095 -30.436 1.00 82.06 819 VAL A O 1
ATOM 6477 N N . LYS A 1 820 ? 36.092 -0.827 -31.220 1.00 82.94 820 LYS A N 1
ATOM 6478 C CA . LYS A 1 820 ? 35.988 0.631 -31.353 1.00 82.94 820 LYS A CA 1
ATOM 6479 C C . LYS A 1 820 ? 35.000 1.061 -32.442 1.00 82.94 820 LYS A C 1
ATOM 6481 O O . LYS A 1 820 ? 34.272 2.039 -32.247 1.00 82.94 820 LYS A O 1
ATOM 6486 N N . ILE A 1 821 ? 34.984 0.373 -33.584 1.00 86.19 821 ILE A N 1
ATOM 6487 C CA . ILE A 1 821 ? 34.040 0.645 -34.676 1.00 86.19 821 ILE A CA 1
ATOM 6488 C C . ILE A 1 821 ? 32.621 0.243 -34.247 1.00 86.19 821 ILE A C 1
ATOM 6490 O O . ILE A 1 821 ? 31.705 1.041 -34.437 1.00 86.19 821 ILE A O 1
ATOM 6494 N N . ILE A 1 822 ? 32.449 -0.905 -33.581 1.00 84.88 822 ILE A N 1
ATOM 6495 C CA . ILE A 1 822 ? 31.177 -1.368 -33.001 1.00 84.88 822 ILE A CA 1
ATOM 6496 C C . ILE A 1 822 ? 30.596 -0.293 -32.080 1.00 84.88 822 ILE A C 1
ATOM 6498 O O . ILE A 1 822 ? 29.487 0.185 -32.312 1.00 84.88 822 ILE A O 1
ATOM 6502 N N . GLY A 1 823 ? 31.374 0.191 -31.107 1.00 79.00 823 GLY A N 1
ATOM 6503 C CA . GLY A 1 823 ? 30.910 1.238 -30.194 1.00 79.00 823 GLY A CA 1
ATOM 6504 C C . GLY A 1 823 ? 30.652 2.590 -30.870 1.00 79.00 823 GLY A C 1
ATOM 6505 O O . GLY A 1 823 ? 29.874 3.403 -30.373 1.00 79.00 823 GLY A O 1
ATOM 6506 N N . LYS A 1 824 ? 31.283 2.880 -32.015 1.00 82.75 824 LYS A N 1
ATOM 6507 C CA . LYS A 1 824 ? 30.934 4.054 -32.830 1.00 82.75 824 LYS A CA 1
ATOM 6508 C C . LYS A 1 824 ? 29.586 3.855 -33.530 1.00 82.75 824 LYS A C 1
ATOM 6510 O O . LYS A 1 824 ? 28.764 4.765 -33.503 1.00 82.75 824 LYS A O 1
ATOM 6515 N N . MET A 1 825 ? 29.360 2.690 -34.134 1.00 83.81 825 MET A N 1
ATOM 6516 C CA . MET A 1 825 ? 28.113 2.375 -34.834 1.00 83.81 825 MET A CA 1
ATOM 6517 C C . MET A 1 825 ? 26.920 2.309 -33.872 1.00 83.81 825 MET A C 1
ATOM 6519 O O . MET A 1 825 ? 25.877 2.880 -34.186 1.00 83.81 825 MET A O 1
ATOM 6523 N N . ALA A 1 826 ? 27.091 1.731 -32.678 1.00 81.12 826 ALA A N 1
ATOM 6524 C CA . ALA A 1 826 ? 26.064 1.696 -31.634 1.00 81.12 826 ALA A CA 1
ATOM 6525 C C . ALA A 1 826 ? 25.612 3.112 -31.218 1.00 81.12 826 ALA A C 1
ATOM 6527 O O . ALA A 1 826 ? 24.425 3.423 -31.276 1.00 81.12 826 ALA A O 1
ATOM 6528 N N . ARG A 1 827 ? 26.556 4.027 -30.943 1.00 79.25 827 ARG A N 1
ATOM 6529 C CA . ARG A 1 827 ? 26.253 5.436 -30.604 1.00 79.25 827 ARG A CA 1
ATOM 6530 C C . ARG A 1 827 ? 25.605 6.227 -31.737 1.00 79.25 827 ARG A C 1
ATOM 6532 O O . ARG A 1 827 ? 24.808 7.130 -31.495 1.00 79.25 827 ARG A O 1
ATOM 6539 N N . GLU A 1 828 ? 25.944 5.908 -32.983 1.00 80.75 828 GLU A N 1
ATOM 6540 C CA . GLU A 1 828 ? 25.290 6.477 -34.169 1.00 80.75 828 GLU A CA 1
ATOM 6541 C C . GLU A 1 828 ? 23.910 5.845 -34.448 1.00 80.75 828 GLU A C 1
ATOM 6543 O O . GLU A 1 828 ? 23.289 6.178 -35.457 1.00 80.75 828 GLU A O 1
ATOM 6548 N N . ARG A 1 829 ? 23.418 4.956 -33.567 1.00 80.88 829 ARG A N 1
ATOM 6549 C CA . ARG A 1 829 ? 22.166 4.186 -33.700 1.00 80.88 829 ARG A CA 1
ATOM 6550 C C . ARG A 1 829 ? 22.127 3.280 -34.931 1.00 80.88 829 ARG A C 1
ATOM 6552 O O . ARG A 1 829 ? 21.062 2.927 -35.430 1.00 80.88 829 ARG A O 1
ATOM 6559 N N . LYS A 1 830 ? 23.297 2.883 -35.429 1.00 83.56 830 LYS A N 1
ATOM 6560 C CA . LYS A 1 830 ? 23.468 1.923 -36.526 1.00 83.56 830 LYS A CA 1
ATOM 6561 C C . LYS A 1 830 ? 23.667 0.524 -35.947 1.00 83.56 830 LYS A C 1
ATOM 6563 O O . LYS A 1 830 ? 24.709 -0.096 -36.149 1.00 83.56 830 LYS A O 1
ATOM 6568 N N . PHE A 1 831 ? 22.677 0.055 -35.188 1.00 84.62 831 PHE A N 1
ATOM 6569 C CA . PHE A 1 831 ? 22.768 -1.191 -34.421 1.00 84.62 831 PHE A CA 1
ATOM 6570 C C . PHE A 1 831 ? 22.970 -2.426 -35.306 1.00 84.62 831 PHE A C 1
ATOM 6572 O O . PHE A 1 831 ? 23.777 -3.276 -34.964 1.00 84.62 831 PHE A O 1
ATOM 6579 N N . GLU A 1 832 ? 22.337 -2.482 -36.480 1.00 80.88 832 GLU A N 1
ATOM 6580 C CA . GLU A 1 832 ? 22.513 -3.582 -37.444 1.00 80.88 832 GLU A CA 1
ATOM 6581 C C . GLU A 1 832 ? 23.966 -3.691 -37.943 1.00 80.88 832 GLU A C 1
ATOM 6583 O O . GLU A 1 832 ? 24.544 -4.774 -37.987 1.00 80.88 832 GLU A O 1
ATOM 6588 N N . ALA A 1 833 ? 24.606 -2.557 -38.246 1.00 83.38 833 ALA A N 1
ATOM 6589 C CA . ALA A 1 833 ? 26.019 -2.537 -38.621 1.00 83.38 833 ALA A CA 1
ATOM 6590 C C . ALA A 1 833 ? 26.931 -2.898 -37.437 1.00 83.38 833 ALA A C 1
ATOM 6592 O O . ALA A 1 833 ? 27.946 -3.562 -37.629 1.00 83.38 833 ALA A O 1
ATOM 6593 N N . ALA A 1 834 ? 26.578 -2.472 -36.219 1.00 86.19 834 ALA A N 1
ATOM 6594 C CA . ALA A 1 834 ? 27.313 -2.817 -35.005 1.00 86.19 834 ALA A CA 1
ATOM 6595 C C . ALA A 1 834 ? 27.257 -4.328 -34.711 1.00 86.19 834 ALA A C 1
ATOM 6597 O O . ALA A 1 834 ? 28.281 -4.914 -34.368 1.00 86.19 834 ALA A O 1
ATOM 6598 N N . GLU A 1 835 ? 26.100 -4.960 -34.921 1.00 83.56 835 GLU A N 1
ATOM 6599 C CA . GLU A 1 835 ? 25.900 -6.398 -34.726 1.00 83.56 835 GLU A CA 1
ATOM 6600 C C . GLU A 1 835 ? 26.691 -7.220 -35.752 1.00 83.56 835 GLU A C 1
ATOM 6602 O O . GLU A 1 835 ? 27.436 -8.117 -35.370 1.00 83.56 835 GLU A O 1
ATOM 6607 N N . ARG A 1 836 ? 26.664 -6.835 -37.038 1.00 84.88 836 ARG A N 1
ATOM 6608 C CA . ARG A 1 836 ? 27.475 -7.487 -38.087 1.00 84.88 836 ARG A CA 1
ATOM 6609 C C . ARG A 1 836 ? 28.981 -7.375 -37.835 1.00 84.88 836 ARG A C 1
ATOM 6611 O O . ARG A 1 836 ? 29.738 -8.297 -38.121 1.00 84.88 836 ARG A O 1
ATOM 6618 N N . LEU A 1 837 ? 29.440 -6.247 -37.291 1.00 87.50 837 LEU A N 1
ATOM 6619 C CA . LEU A 1 837 ? 30.839 -6.084 -36.879 1.00 87.50 837 LEU A CA 1
ATOM 6620 C C . LEU A 1 837 ? 31.184 -6.951 -35.654 1.00 87.50 837 LEU A C 1
ATOM 6622 O O . LEU A 1 837 ? 32.325 -7.397 -35.532 1.00 87.50 837 LEU A O 1
ATOM 6626 N N . ARG A 1 838 ? 30.220 -7.207 -34.758 1.00 86.81 838 ARG A N 1
ATOM 6627 C CA . ARG A 1 838 ? 30.372 -8.140 -33.630 1.00 86.81 838 ARG A CA 1
ATOM 6628 C C . ARG A 1 838 ? 30.421 -9.592 -34.105 1.00 86.81 838 ARG A C 1
ATOM 6630 O O . ARG A 1 838 ? 31.246 -10.349 -33.608 1.00 86.81 838 ARG A O 1
ATOM 6637 N N . GLU A 1 839 ? 29.604 -9.973 -35.081 1.00 83.75 839 GLU A N 1
ATOM 6638 C CA . GLU A 1 839 ? 29.694 -11.282 -35.741 1.00 83.75 839 GLU A CA 1
ATOM 6639 C C . GLU A 1 839 ? 31.070 -11.475 -36.379 1.00 83.75 839 GLU A C 1
ATOM 6641 O O . GLU A 1 839 ? 31.727 -12.482 -36.131 1.00 83.75 839 GLU A O 1
ATOM 6646 N N . TRP A 1 840 ? 31.570 -10.458 -37.086 1.00 86.50 840 TRP A N 1
ATOM 6647 C CA . TRP A 1 840 ? 32.911 -10.505 -37.663 1.00 86.50 840 TRP A CA 1
ATOM 6648 C C . TRP A 1 840 ? 34.009 -10.652 -36.596 1.00 86.50 840 TRP A C 1
ATOM 6650 O O . TRP A 1 840 ? 34.974 -11.389 -36.792 1.00 86.50 840 TRP A O 1
ATOM 6660 N N . LEU A 1 841 ? 33.845 -10.018 -35.429 1.00 82.81 841 LEU A N 1
ATOM 6661 C CA . LEU A 1 841 ? 34.734 -10.203 -34.276 1.00 82.81 841 LEU A CA 1
ATOM 6662 C C . LEU A 1 841 ? 34.723 -11.655 -33.760 1.00 82.81 841 LEU A C 1
ATOM 6664 O O . LEU A 1 841 ? 35.789 -12.185 -33.447 1.00 82.81 841 LEU A O 1
ATOM 6668 N N . ILE A 1 842 ? 33.552 -12.301 -33.709 1.00 77.44 842 ILE A N 1
ATOM 6669 C CA . ILE A 1 842 ? 33.408 -13.719 -33.334 1.00 77.44 842 ILE A CA 1
ATOM 6670 C C . ILE A 1 842 ? 34.084 -14.624 -34.369 1.00 77.44 842 ILE A C 1
ATOM 6672 O O . ILE A 1 842 ? 34.757 -15.577 -33.988 1.00 77.44 842 ILE A O 1
ATOM 6676 N N . GLU A 1 843 ? 33.937 -14.334 -35.665 1.00 80.31 843 GLU A N 1
ATOM 6677 C CA . GLU A 1 843 ? 34.566 -15.124 -36.732 1.00 80.31 843 GLU A CA 1
ATOM 6678 C C . GLU A 1 843 ? 36.097 -15.020 -36.731 1.00 80.31 843 GLU A C 1
ATOM 6680 O O . GLU A 1 843 ? 36.786 -16.002 -37.010 1.00 80.31 843 GLU A O 1
ATOM 6685 N N . ILE A 1 844 ? 36.636 -13.842 -36.406 1.00 81.50 844 ILE A N 1
ATOM 6686 C CA . ILE A 1 844 ? 38.084 -13.610 -36.329 1.00 81.50 844 ILE A CA 1
ATOM 6687 C C . ILE A 1 844 ? 38.704 -14.355 -35.144 1.00 81.50 844 ILE A C 1
ATOM 6689 O O . ILE A 1 844 ? 39.787 -14.927 -35.283 1.00 81.50 844 ILE A O 1
ATOM 6693 N N . ASP A 1 845 ? 38.056 -14.324 -33.979 1.00 73.56 845 ASP A N 1
ATOM 6694 C CA . ASP A 1 845 ? 38.542 -15.001 -32.777 1.00 73.56 845 ASP A CA 1
ATOM 6695 C C . ASP A 1 845 ? 37.379 -15.432 -31.867 1.00 73.56 845 ASP A C 1
ATOM 6697 O O . ASP A 1 845 ? 36.970 -14.685 -30.973 1.00 73.56 845 ASP A O 1
ATOM 6701 N N . PRO A 1 846 ? 36.881 -16.672 -32.022 1.00 69.44 846 PRO A N 1
ATOM 6702 C CA . PRO A 1 846 ? 35.807 -17.203 -31.184 1.00 69.44 846 PRO A CA 1
ATOM 6703 C C . PRO A 1 846 ? 36.169 -17.301 -29.692 1.00 69.44 846 PRO A C 1
ATOM 6705 O O . PRO A 1 846 ? 35.281 -17.458 -28.855 1.00 69.44 846 PRO A O 1
ATOM 6708 N N . MET A 1 847 ? 37.463 -17.246 -29.340 1.00 67.56 847 MET A N 1
ATOM 6709 C CA . MET A 1 847 ? 37.951 -17.311 -27.958 1.00 67.56 847 MET A CA 1
ATOM 6710 C C . MET A 1 847 ? 38.125 -15.917 -27.326 1.00 67.56 847 MET A C 1
ATOM 6712 O O . MET A 1 847 ? 38.396 -15.838 -26.125 1.00 67.56 847 MET A O 1
ATOM 6716 N N . ALA A 1 848 ? 37.912 -14.824 -28.076 1.00 72.31 848 ALA A N 1
ATOM 6717 C CA . ALA A 1 848 ? 37.928 -13.436 -27.590 1.00 72.31 848 ALA A CA 1
ATOM 6718 C C . ALA A 1 848 ? 36.659 -13.078 -26.790 1.00 72.31 848 ALA A C 1
ATOM 6720 O O . ALA A 1 848 ? 35.956 -12.105 -27.068 1.00 72.31 848 ALA A O 1
ATOM 6721 N N . LEU A 1 849 ? 36.327 -13.909 -25.799 1.00 54.75 849 LEU A N 1
ATOM 6722 C CA . LEU A 1 849 ? 35.061 -13.855 -25.071 1.00 54.75 849 LEU A CA 1
ATOM 6723 C C . LEU A 1 849 ? 34.836 -12.492 -24.399 1.00 54.75 849 LEU A C 1
ATOM 6725 O O . LEU A 1 849 ? 33.724 -11.974 -24.422 1.00 54.75 849 LEU A O 1
ATOM 6729 N N . SER A 1 850 ? 35.889 -11.889 -23.846 1.00 58.66 850 SER A N 1
ATOM 6730 C CA . SER A 1 850 ? 35.826 -10.583 -23.181 1.00 58.66 850 SER A CA 1
ATOM 6731 C C . SER A 1 850 ? 35.428 -9.466 -24.147 1.00 58.66 850 SER A C 1
ATOM 6733 O O . SER A 1 850 ? 34.570 -8.645 -23.835 1.00 58.66 850 SER A O 1
ATOM 6735 N N . GLU A 1 851 ? 36.030 -9.436 -25.333 1.00 68.88 851 GLU A N 1
ATOM 6736 C CA . GLU A 1 851 ? 35.770 -8.439 -26.369 1.00 68.88 851 GLU A CA 1
ATOM 6737 C C . GLU A 1 851 ? 34.395 -8.646 -27.013 1.00 68.88 851 GLU A C 1
ATOM 6739 O O . GLU A 1 851 ? 33.695 -7.669 -27.279 1.00 68.88 851 GLU A O 1
ATOM 6744 N N . ILE A 1 852 ? 33.983 -9.904 -27.207 1.00 64.81 852 ILE A N 1
ATOM 6745 C CA . ILE A 1 852 ? 32.669 -10.277 -27.750 1.00 64.81 852 ILE A CA 1
ATOM 6746 C C . ILE A 1 852 ? 31.543 -9.885 -26.786 1.00 64.81 852 ILE A C 1
ATOM 6748 O O . ILE A 1 852 ? 30.556 -9.285 -27.218 1.00 64.81 852 ILE A O 1
ATOM 6752 N N . ILE A 1 853 ? 31.689 -10.191 -25.490 1.00 57.19 853 ILE A N 1
ATOM 6753 C CA . ILE A 1 853 ? 30.718 -9.807 -24.451 1.00 57.19 853 ILE A CA 1
ATOM 6754 C C . ILE A 1 853 ? 30.640 -8.288 -24.359 1.00 57.19 853 ILE A C 1
ATOM 6756 O O . ILE A 1 853 ? 29.558 -7.721 -24.432 1.00 57.19 853 ILE A O 1
ATOM 6760 N N . ARG A 1 854 ? 31.788 -7.614 -24.294 1.00 62.03 854 ARG A N 1
ATOM 6761 C CA . ARG A 1 854 ? 31.844 -6.155 -24.207 1.00 62.03 854 ARG A CA 1
ATOM 6762 C C . ARG A 1 854 ? 31.211 -5.468 -25.417 1.00 62.03 854 ARG A C 1
ATOM 6764 O O . ARG A 1 854 ? 30.547 -4.449 -25.267 1.00 62.03 854 ARG A O 1
ATOM 6771 N N . ALA A 1 855 ? 31.414 -6.003 -26.618 1.00 72.31 855 ALA A N 1
ATOM 6772 C CA . ALA A 1 855 ? 30.749 -5.514 -27.819 1.00 72.31 855 ALA A CA 1
ATOM 6773 C C . ALA A 1 855 ? 29.224 -5.699 -27.744 1.00 72.31 855 ALA A C 1
ATOM 6775 O O . ALA A 1 855 ? 28.498 -4.782 -28.116 1.00 72.31 855 ALA A O 1
ATOM 6776 N N . ALA A 1 856 ? 28.745 -6.839 -27.233 1.00 67.88 856 ALA A N 1
ATOM 6777 C CA . ALA A 1 856 ? 27.317 -7.076 -27.016 1.00 67.88 856 ALA A CA 1
ATOM 6778 C C . ALA A 1 856 ? 26.722 -6.120 -25.966 1.00 67.88 856 ALA A C 1
ATOM 6780 O O . ALA A 1 856 ? 25.680 -5.524 -26.216 1.00 67.88 856 ALA A O 1
ATOM 6781 N N . GLU A 1 857 ? 27.410 -5.903 -24.842 1.00 69.75 857 GLU A N 1
ATOM 6782 C CA . GLU A 1 857 ? 26.982 -4.975 -23.784 1.00 69.75 857 GLU A CA 1
ATOM 6783 C C . GLU A 1 857 ? 26.844 -3.539 -24.305 1.00 69.75 857 GLU A C 1
ATOM 6785 O O . GLU A 1 857 ? 25.813 -2.911 -24.080 1.00 69.75 857 GLU A O 1
ATOM 6790 N N . ILE A 1 858 ? 27.831 -3.052 -25.072 1.00 74.25 858 ILE A N 1
ATOM 6791 C CA . ILE A 1 858 ? 27.802 -1.707 -25.676 1.00 74.25 858 ILE A CA 1
ATOM 6792 C C . ILE A 1 858 ? 26.624 -1.551 -26.645 1.00 74.25 858 ILE A C 1
ATOM 6794 O O . ILE A 1 858 ? 26.009 -0.490 -26.739 1.00 74.25 858 ILE A O 1
ATOM 6798 N N . ILE A 1 859 ? 26.332 -2.588 -27.431 1.00 77.31 859 ILE A N 1
ATOM 6799 C CA . ILE A 1 859 ? 25.203 -2.545 -28.361 1.00 77.31 859 ILE A CA 1
ATOM 6800 C C . ILE A 1 859 ? 23.889 -2.516 -27.574 1.00 77.31 859 ILE A C 1
ATOM 6802 O O . ILE A 1 859 ? 23.016 -1.704 -27.885 1.00 77.31 859 ILE A O 1
ATOM 6806 N N . GLU A 1 860 ? 23.747 -3.362 -26.555 1.00 75.38 860 GLU A N 1
ATOM 6807 C CA . GLU A 1 860 ? 22.513 -3.471 -25.777 1.00 75.38 860 GLU A CA 1
ATOM 6808 C C . GLU A 1 860 ? 22.223 -2.234 -24.926 1.00 75.38 860 GLU A C 1
ATOM 6810 O O . GLU A 1 860 ? 21.104 -1.715 -24.949 1.00 75.38 860 GLU A O 1
ATOM 6815 N N . HIS A 1 861 ? 23.209 -1.684 -24.223 1.00 71.44 861 HIS A N 1
ATOM 6816 C CA . HIS A 1 861 ? 22.962 -0.508 -23.396 1.00 71.44 861 HIS A CA 1
ATOM 6817 C C . HIS A 1 861 ? 22.662 0.746 -24.244 1.00 71.44 861 HIS A C 1
ATOM 6819 O O . HIS A 1 861 ? 21.748 1.506 -23.897 1.00 71.44 861 HIS A O 1
ATOM 6825 N N . GLU A 1 862 ? 23.303 0.939 -25.404 1.00 80.06 862 GLU A N 1
ATOM 6826 C CA . GLU A 1 862 ? 22.923 2.000 -26.355 1.00 80.06 862 GLU A CA 1
ATOM 6827 C C . GLU A 1 862 ? 21.518 1.784 -26.959 1.00 80.06 862 GLU A C 1
ATOM 6829 O O . GLU A 1 862 ? 20.758 2.747 -27.142 1.00 80.06 862 GLU A O 1
ATOM 6834 N N . LYS A 1 863 ? 21.106 0.533 -27.223 1.00 79.12 863 LYS A N 1
ATOM 6835 C CA . LYS A 1 863 ? 19.723 0.223 -27.631 1.00 79.12 863 LYS A CA 1
ATOM 6836 C C . LYS A 1 863 ? 18.727 0.630 -26.543 1.00 79.12 863 LYS A C 1
ATOM 6838 O O . LYS A 1 863 ? 17.777 1.352 -26.839 1.00 79.12 863 LYS A O 1
ATOM 6843 N N . VAL A 1 864 ? 18.949 0.249 -25.287 1.00 73.81 864 VAL A N 1
ATOM 6844 C CA . VAL A 1 864 ? 18.056 0.598 -24.165 1.00 73.81 864 VAL A CA 1
ATOM 6845 C C . VAL A 1 864 ? 18.008 2.113 -23.926 1.00 73.81 864 VAL A C 1
ATOM 6847 O O . VAL A 1 864 ? 16.946 2.691 -23.674 1.00 73.81 864 VAL A O 1
ATOM 6850 N N . SER A 1 865 ? 19.152 2.784 -24.036 1.00 70.00 865 SER A N 1
ATOM 6851 C CA . SER A 1 865 ? 19.275 4.225 -23.797 1.00 70.00 865 SER A CA 1
ATOM 6852 C C . SER A 1 865 ? 18.627 5.084 -24.883 1.00 70.00 865 SER A C 1
ATOM 6854 O O . SER A 1 865 ? 18.234 6.218 -24.616 1.00 70.00 865 SER A O 1
ATOM 6856 N N . SER A 1 866 ? 18.486 4.556 -26.100 1.00 78.94 866 SER A N 1
ATOM 6857 C CA . SER A 1 866 ? 17.944 5.285 -27.252 1.00 78.94 866 SER A CA 1
ATOM 6858 C C . SER A 1 866 ? 16.426 5.164 -27.438 1.00 78.94 866 SER A C 1
ATOM 6860 O O . SER A 1 866 ? 15.884 5.794 -28.352 1.00 78.94 866 SER A O 1
ATOM 6862 N N . ILE A 1 867 ? 15.739 4.401 -26.581 1.00 82.25 867 ILE A N 1
ATOM 6863 C CA . ILE A 1 867 ? 14.273 4.297 -26.567 1.00 82.25 867 ILE A CA 1
ATOM 6864 C C . ILE A 1 867 ? 13.668 5.643 -26.157 1.00 82.25 867 ILE A C 1
ATOM 6866 O O . ILE A 1 867 ? 14.039 6.218 -25.132 1.00 82.25 867 ILE A O 1
ATOM 6870 N N . ASP A 1 868 ? 12.707 6.130 -26.940 1.00 78.12 868 ASP A N 1
ATOM 6871 C CA . ASP A 1 868 ? 11.971 7.348 -26.614 1.00 78.12 868 ASP A CA 1
ATOM 6872 C C . ASP A 1 868 ? 10.976 7.079 -25.474 1.00 78.12 868 ASP A C 1
ATOM 6874 O O . ASP A 1 868 ? 10.171 6.146 -25.530 1.00 78.12 868 ASP A O 1
ATOM 6878 N N . GLN A 1 869 ? 11.029 7.899 -24.424 1.00 70.25 869 GLN A N 1
ATOM 6879 C CA . GLN A 1 869 ? 10.183 7.726 -23.246 1.00 70.25 869 GLN A CA 1
ATOM 6880 C C . GLN A 1 869 ? 8.693 7.933 -23.553 1.00 70.25 869 GLN A C 1
ATOM 6882 O O . GLN A 1 869 ? 7.855 7.213 -23.016 1.00 70.25 869 GLN A O 1
ATOM 6887 N N . SER A 1 870 ? 8.361 8.853 -24.460 1.00 71.12 870 SER A N 1
ATOM 6888 C CA . SER A 1 870 ? 6.988 9.082 -24.912 1.00 71.12 870 SER A CA 1
ATOM 6889 C C . SER A 1 870 ? 6.428 7.824 -25.586 1.00 71.12 870 SER A C 1
ATOM 6891 O O . SER A 1 870 ? 5.273 7.449 -25.371 1.00 71.12 870 SER A O 1
ATOM 6893 N N . ASP A 1 871 ? 7.249 7.133 -26.369 1.00 79.25 871 ASP A N 1
ATOM 6894 C CA . ASP A 1 871 ? 6.838 5.903 -27.038 1.00 79.25 871 ASP A CA 1
ATOM 6895 C C . ASP A 1 871 ? 6.764 4.717 -26.067 1.00 79.25 871 ASP A C 1
ATOM 6897 O O . ASP A 1 871 ? 5.795 3.964 -26.097 1.00 79.25 871 ASP A O 1
ATOM 6901 N N . ALA A 1 872 ? 7.710 4.593 -25.130 1.00 77.38 872 ALA A N 1
ATOM 6902 C CA . ALA A 1 872 ? 7.643 3.580 -24.073 1.00 77.38 872 ALA A CA 1
ATOM 6903 C C . ALA A 1 872 ? 6.393 3.741 -23.184 1.00 77.38 872 ALA A C 1
ATOM 6905 O O . ALA A 1 872 ? 5.758 2.757 -22.812 1.00 77.38 872 ALA A O 1
ATOM 6906 N N . GLU A 1 873 ? 5.997 4.980 -22.879 1.00 73.19 873 GLU A N 1
ATOM 6907 C CA . GLU A 1 873 ? 4.765 5.280 -22.141 1.00 73.19 873 GLU A CA 1
ATOM 6908 C C . GLU A 1 873 ? 3.501 4.938 -22.937 1.00 73.19 873 GLU A C 1
ATOM 6910 O O . GLU A 1 873 ? 2.515 4.496 -22.347 1.00 73.19 873 GLU A O 1
ATOM 6915 N N . ALA A 1 874 ? 3.523 5.109 -24.266 1.00 77.56 874 ALA A N 1
ATOM 6916 C CA . ALA A 1 874 ? 2.381 4.799 -25.125 1.00 77.56 874 ALA A CA 1
ATOM 6917 C C . ALA A 1 874 ? 1.998 3.311 -25.068 1.00 77.56 874 ALA A C 1
ATOM 6919 O O . ALA A 1 874 ? 0.815 2.989 -25.160 1.00 77.56 874 ALA A O 1
ATOM 6920 N N . TRP A 1 875 ? 2.979 2.426 -24.870 1.00 85.00 875 TRP A N 1
ATOM 6921 C CA . TRP A 1 875 ? 2.783 0.979 -24.741 1.00 85.00 875 TRP A CA 1
ATOM 6922 C C . TRP A 1 875 ? 3.308 0.450 -23.409 1.00 85.00 875 TRP A C 1
ATOM 6924 O O . TRP A 1 875 ? 3.986 -0.574 -23.368 1.00 85.00 875 TRP A O 1
ATOM 6934 N N . SER A 1 876 ? 2.983 1.141 -22.315 1.00 74.50 876 SER A N 1
ATOM 6935 C CA . SER A 1 876 ? 3.436 0.778 -20.968 1.00 74.50 876 SER A CA 1
ATOM 6936 C C . SER A 1 876 ? 3.088 -0.662 -20.572 1.00 74.50 876 SER A C 1
ATOM 6938 O O . SER A 1 876 ? 3.894 -1.316 -19.927 1.00 74.50 876 SER A O 1
ATOM 6940 N N . GLU A 1 877 ? 1.951 -1.201 -21.019 1.00 76.69 877 GLU A N 1
ATOM 6941 C CA . GLU A 1 877 ? 1.580 -2.609 -20.796 1.00 76.69 877 GLU A CA 1
ATOM 6942 C C . GLU A 1 877 ? 2.535 -3.589 -21.473 1.00 76.69 877 GLU A C 1
ATOM 6944 O O . GLU A 1 877 ? 2.981 -4.556 -20.858 1.00 76.69 877 GLU A O 1
ATOM 6949 N N . LEU A 1 878 ? 2.884 -3.319 -22.731 1.00 81.25 878 LEU A N 1
ATOM 6950 C CA . LEU A 1 878 ? 3.851 -4.124 -23.469 1.00 81.25 878 LEU A CA 1
ATOM 6951 C C . LEU A 1 878 ? 5.265 -3.937 -22.901 1.00 81.25 878 LEU A C 1
ATOM 6953 O O . LEU A 1 878 ? 6.037 -4.888 -22.844 1.00 81.25 878 LEU A O 1
ATOM 6957 N N . TYR A 1 879 ? 5.585 -2.729 -22.434 1.00 80.75 879 TYR A N 1
ATOM 6958 C CA . TYR A 1 879 ? 6.844 -2.404 -21.767 1.00 80.75 879 TYR A CA 1
ATOM 6959 C C . TYR A 1 879 ? 7.004 -3.098 -20.406 1.00 80.75 879 TYR A C 1
ATOM 6961 O O . TYR A 1 879 ? 8.106 -3.509 -20.050 1.00 80.75 879 TYR A O 1
ATOM 6969 N N . ASP A 1 880 ? 5.915 -3.242 -19.647 1.00 74.38 880 ASP A N 1
ATOM 6970 C CA . ASP A 1 880 ? 5.892 -3.938 -18.358 1.00 74.38 880 ASP A CA 1
ATOM 6971 C C . ASP A 1 880 ? 5.958 -5.470 -18.546 1.00 74.38 880 ASP A C 1
ATOM 6973 O O . ASP A 1 880 ? 6.555 -6.167 -17.723 1.00 74.38 880 ASP A O 1
ATOM 6977 N N . LEU A 1 881 ? 5.361 -5.993 -19.629 1.00 80.44 881 LEU A N 1
ATOM 6978 C CA . LEU A 1 881 ? 5.329 -7.424 -19.969 1.00 80.44 881 LEU A CA 1
ATOM 6979 C C . LEU A 1 881 ? 6.689 -7.969 -20.445 1.00 80.44 881 LEU A C 1
ATOM 6981 O O . LEU A 1 881 ? 7.002 -9.151 -20.253 1.00 80.44 881 LEU A O 1
ATOM 6985 N N . LEU A 1 882 ? 7.476 -7.129 -21.113 1.00 82.19 882 LEU A N 1
ATOM 6986 C CA . LEU A 1 882 ? 8.767 -7.492 -21.688 1.00 82.19 882 LEU A CA 1
ATOM 6987 C C . LEU A 1 882 ? 9.924 -7.140 -20.740 1.00 82.19 882 LEU A C 1
ATOM 6989 O O . LEU A 1 882 ? 9.854 -6.208 -19.935 1.00 82.19 882 LEU A O 1
ATOM 6993 N N . SER A 1 883 ? 11.024 -7.891 -20.835 1.00 79.19 883 SER A N 1
ATOM 6994 C CA . SER A 1 883 ? 12.287 -7.454 -20.237 1.00 79.19 883 SER A CA 1
ATOM 6995 C C . SER A 1 883 ? 12.787 -6.175 -20.926 1.00 79.19 883 SER A C 1
ATOM 6997 O O . SER A 1 883 ? 12.376 -5.840 -22.039 1.00 79.19 883 SER A O 1
ATOM 6999 N N . THR A 1 884 ? 13.698 -5.450 -20.276 1.00 75.94 884 THR A N 1
ATOM 7000 C CA . THR A 1 884 ? 14.295 -4.236 -20.853 1.00 75.94 884 THR A CA 1
ATOM 7001 C C . THR A 1 884 ? 14.973 -4.519 -22.201 1.00 75.94 884 THR A C 1
ATOM 7003 O O . THR A 1 884 ? 14.818 -3.739 -23.138 1.00 75.94 884 THR A O 1
ATOM 7006 N N . GLU A 1 885 ? 15.661 -5.656 -22.314 1.00 76.94 885 GLU A N 1
ATOM 7007 C CA . GLU A 1 885 ? 16.325 -6.127 -23.539 1.00 76.94 885 GLU A CA 1
ATOM 7008 C C . GLU A 1 885 ? 15.309 -6.581 -24.599 1.00 76.94 885 GLU A C 1
ATOM 7010 O O . GLU A 1 885 ? 15.425 -6.230 -25.773 1.00 76.94 885 GLU A O 1
ATOM 7015 N N . GLU A 1 886 ? 14.265 -7.310 -24.188 1.00 84.19 886 GLU A N 1
ATOM 7016 C CA . GLU A 1 886 ? 13.181 -7.764 -25.069 1.00 84.19 886 GLU A CA 1
ATOM 7017 C C . GLU A 1 886 ? 12.450 -6.565 -25.694 1.00 84.19 886 GLU A C 1
ATOM 7019 O O . GLU A 1 886 ? 12.220 -6.533 -26.904 1.00 84.19 886 GLU A O 1
ATOM 7024 N N . PHE A 1 887 ? 12.131 -5.543 -24.894 1.00 87.81 887 PHE A N 1
ATOM 7025 C CA . PHE A 1 887 ? 11.492 -4.334 -25.403 1.00 87.81 887 PHE A CA 1
ATOM 7026 C C . PHE A 1 887 ? 12.437 -3.502 -26.273 1.00 87.81 887 PHE A C 1
ATOM 7028 O O . PHE A 1 887 ? 12.006 -2.978 -27.297 1.00 87.81 887 PHE A O 1
ATOM 7035 N N . ALA A 1 888 ? 13.717 -3.379 -25.908 1.00 84.00 888 ALA A N 1
ATOM 7036 C CA . ALA A 1 888 ? 14.698 -2.691 -26.745 1.00 84.00 888 ALA A CA 1
ATOM 7037 C C . ALA A 1 888 ? 14.841 -3.375 -28.112 1.00 84.00 888 ALA A C 1
ATOM 7039 O O . ALA A 1 888 ? 14.824 -2.708 -29.148 1.00 84.00 888 ALA A O 1
ATOM 7040 N N . THR A 1 889 ? 14.889 -4.707 -28.121 1.00 86.94 889 THR A N 1
ATOM 7041 C CA . THR A 1 889 ? 14.914 -5.521 -29.340 1.00 86.94 889 THR A CA 1
ATOM 7042 C C . THR A 1 889 ? 13.663 -5.297 -30.186 1.00 86.94 889 THR A C 1
ATOM 7044 O O . THR A 1 889 ? 13.772 -5.050 -31.388 1.00 86.94 889 THR A O 1
ATOM 7047 N N . LEU A 1 890 ? 12.478 -5.294 -29.564 1.00 89.88 890 LEU A N 1
ATOM 7048 C CA . LEU A 1 890 ? 11.225 -4.970 -30.244 1.00 89.88 890 LEU A CA 1
ATOM 7049 C C . LEU A 1 890 ? 11.254 -3.561 -30.850 1.00 89.88 890 LEU A C 1
ATOM 7051 O O . LEU A 1 890 ? 10.955 -3.385 -32.029 1.00 89.88 890 LEU A O 1
ATOM 7055 N N . TYR A 1 891 ? 11.625 -2.564 -30.047 1.00 89.25 891 TYR A N 1
ATOM 7056 C CA . TYR A 1 891 ? 11.615 -1.154 -30.421 1.00 89.25 891 TYR A CA 1
ATOM 7057 C C . TYR A 1 891 ? 12.519 -0.867 -31.621 1.00 89.25 891 TYR A C 1
ATOM 7059 O O . TYR A 1 891 ? 12.089 -0.217 -32.573 1.00 89.25 891 TYR A O 1
ATOM 7067 N N . HIS A 1 892 ? 13.744 -1.399 -31.611 1.00 86.69 892 HIS A N 1
ATOM 7068 C CA . HIS A 1 892 ? 14.704 -1.215 -32.704 1.00 86.69 892 HIS A CA 1
ATOM 7069 C C . HIS A 1 892 ? 14.450 -2.129 -33.906 1.00 86.69 892 HIS A C 1
ATOM 7071 O O . HIS A 1 892 ? 14.910 -1.823 -35.003 1.00 86.69 892 HIS A O 1
ATOM 7077 N N . GLY A 1 893 ? 13.673 -3.202 -33.735 1.00 85.81 893 GLY A N 1
ATOM 7078 C CA . GLY A 1 893 ? 13.154 -4.010 -34.843 1.00 85.81 893 GLY A CA 1
ATOM 7079 C C . GLY A 1 893 ? 12.052 -3.313 -35.652 1.00 85.81 893 GLY A C 1
ATOM 7080 O O . GLY A 1 893 ? 11.716 -3.758 -36.752 1.00 85.81 893 GLY A O 1
ATOM 7081 N N . MET A 1 894 ? 11.485 -2.213 -35.143 1.00 90.81 894 MET A N 1
ATOM 7082 C CA . MET A 1 894 ? 10.428 -1.462 -35.816 1.00 90.81 894 MET A CA 1
ATOM 7083 C C . MET A 1 894 ? 10.961 -0.295 -36.649 1.00 90.81 894 MET A C 1
ATOM 7085 O O . MET A 1 894 ? 11.849 0.454 -36.248 1.00 90.81 894 MET A O 1
ATOM 7089 N N . LYS A 1 895 ? 10.332 -0.062 -37.804 1.00 90.31 895 LYS A N 1
ATOM 7090 C CA . LYS A 1 895 ? 10.642 1.071 -38.683 1.00 90.31 895 LYS A CA 1
ATOM 7091 C C . LYS A 1 895 ? 9.655 2.208 -38.455 1.00 90.31 895 LYS A C 1
ATOM 7093 O O . LYS A 1 895 ? 8.447 2.023 -38.586 1.00 90.31 895 LYS A O 1
ATOM 7098 N N . ARG A 1 896 ? 10.162 3.407 -38.160 1.00 91.00 896 ARG A N 1
ATOM 7099 C CA . ARG A 1 896 ? 9.328 4.609 -38.018 1.00 91.00 896 ARG A CA 1
ATOM 7100 C C . ARG A 1 896 ? 8.928 5.174 -39.377 1.00 91.00 896 ARG A C 1
ATOM 7102 O O . ARG A 1 896 ? 9.777 5.352 -40.248 1.00 91.00 896 ARG A O 1
ATOM 7109 N N . LYS A 1 897 ? 7.649 5.521 -39.536 1.00 94.50 897 LYS A N 1
ATOM 7110 C CA . LYS A 1 897 ? 7.115 6.187 -40.731 1.00 94.50 897 LYS A CA 1
ATOM 7111 C C . LYS A 1 897 ? 6.074 7.244 -40.354 1.00 94.50 897 LYS A C 1
ATOM 7113 O O . LYS A 1 897 ? 5.269 7.038 -39.449 1.00 94.50 897 LYS A O 1
ATOM 7118 N N . SER A 1 898 ? 6.096 8.379 -41.055 1.00 93.56 898 SER A N 1
ATOM 7119 C CA . SER A 1 898 ? 5.118 9.461 -40.891 1.00 93.56 898 SER A CA 1
ATOM 7120 C C . SER A 1 898 ? 4.165 9.501 -42.080 1.00 93.56 898 SER A C 1
ATOM 7122 O O . SER A 1 898 ? 4.597 9.325 -43.219 1.00 93.56 898 SER A O 1
ATOM 7124 N N . TYR A 1 899 ? 2.892 9.754 -41.791 1.00 93.94 899 TYR A N 1
ATOM 7125 C CA . TYR A 1 899 ? 1.801 9.839 -42.754 1.00 93.94 899 TYR A CA 1
ATOM 7126 C C . TYR A 1 899 ? 1.085 11.187 -42.620 1.00 93.94 899 TYR A C 1
ATOM 7128 O O . TYR A 1 899 ? 0.931 11.735 -41.519 1.00 93.94 899 TYR A O 1
ATOM 7136 N N . LYS A 1 900 ? 0.661 11.749 -43.750 1.00 94.31 900 LYS A N 1
ATOM 7137 C CA . LYS A 1 900 ? -0.124 12.988 -43.821 1.00 94.31 900 LYS A CA 1
ATOM 7138 C C . LYS A 1 900 ? -1.597 12.718 -43.507 1.00 94.31 900 LYS A C 1
ATOM 7140 O O . LYS A 1 900 ? -2.043 11.577 -43.496 1.00 94.31 900 LYS A O 1
ATOM 7145 N N . SER A 1 901 ? -2.358 13.786 -43.263 1.00 92.12 901 SER A N 1
ATOM 7146 C CA . SER A 1 901 ? -3.823 13.684 -43.206 1.00 92.12 901 SER A CA 1
ATOM 7147 C C . SER A 1 901 ? -4.360 13.106 -44.516 1.00 92.12 901 SER A C 1
ATOM 7149 O O . SER A 1 901 ? -3.840 13.435 -45.582 1.00 92.12 901 SER A O 1
ATOM 7151 N N . ASP A 1 902 ? -5.365 12.244 -44.406 1.00 89.25 902 ASP A N 1
ATOM 7152 C CA . ASP A 1 902 ? -6.051 11.516 -45.480 1.00 89.25 902 ASP A CA 1
ATOM 7153 C C . ASP A 1 902 ? -5.164 10.541 -46.275 1.00 89.25 902 ASP A C 1
ATOM 7155 O O . ASP A 1 902 ? -5.590 9.948 -47.268 1.00 89.25 902 ASP A O 1
ATOM 7159 N N . GLU A 1 903 ? -3.926 10.321 -45.825 1.00 94.44 903 GLU A N 1
ATOM 7160 C CA . GLU A 1 903 ? -3.035 9.327 -46.407 1.00 94.44 903 GLU A CA 1
ATOM 7161 C C . GLU A 1 903 ? -3.414 7.919 -45.929 1.00 94.44 903 GLU A C 1
ATOM 7163 O O . GLU A 1 903 ? -3.655 7.681 -44.742 1.00 94.44 903 GLU A O 1
ATOM 7168 N N . TYR A 1 904 ? -3.456 6.970 -46.866 1.00 92.88 904 TYR A N 1
ATOM 7169 C CA . TYR A 1 904 ? -3.706 5.564 -46.564 1.00 92.88 904 TYR A CA 1
ATOM 7170 C C . TYR A 1 904 ? -2.431 4.905 -46.041 1.00 92.88 904 TYR A C 1
ATOM 7172 O O . TYR A 1 904 ? -1.395 4.924 -46.704 1.00 92.88 904 TYR A O 1
ATOM 7180 N N . ILE A 1 905 ? -2.536 4.274 -44.874 1.00 92.88 905 ILE A N 1
ATOM 7181 C CA . ILE A 1 905 ? -1.489 3.420 -44.309 1.00 92.88 905 ILE A CA 1
ATOM 7182 C C . ILE A 1 905 ? -1.561 2.037 -44.955 1.00 92.88 905 ILE A C 1
ATOM 7184 O O . ILE A 1 905 ? -0.541 1.504 -45.377 1.00 92.88 905 ILE A O 1
ATOM 7188 N N . VAL A 1 906 ? -2.772 1.481 -45.054 1.00 90.19 906 VAL A N 1
ATOM 7189 C CA . VAL A 1 906 ? -3.065 0.211 -45.729 1.00 90.19 906 VAL A CA 1
ATOM 7190 C C . VAL A 1 906 ? -4.420 0.288 -46.420 1.00 90.19 906 VAL A C 1
ATOM 7192 O O . VAL A 1 906 ? -5.313 1.029 -45.996 1.00 90.19 906 VAL A O 1
ATOM 7195 N N . ARG A 1 907 ? -4.569 -0.487 -47.495 1.00 89.56 907 ARG A N 1
ATOM 7196 C CA . ARG A 1 907 ? -5.815 -0.611 -48.255 1.00 89.56 907 ARG A CA 1
ATOM 7197 C C . ARG A 1 907 ? -6.398 -2.010 -48.107 1.00 89.56 907 ARG A C 1
ATOM 7199 O O . ARG A 1 907 ? -5.659 -2.994 -48.073 1.00 89.56 907 ARG A O 1
ATOM 7206 N N . GLN A 1 908 ? -7.722 -2.082 -48.075 1.00 86.88 908 GLN A N 1
ATOM 7207 C CA . GLN A 1 908 ? -8.477 -3.325 -48.120 1.00 86.88 908 GLN A CA 1
ATOM 7208 C C . GLN A 1 908 ? -8.053 -4.154 -49.345 1.00 86.88 908 GLN A C 1
ATOM 7210 O O . GLN A 1 908 ? -7.891 -3.625 -50.444 1.00 86.88 908 GLN A O 1
ATOM 7215 N N . GLY A 1 909 ? -7.836 -5.453 -49.142 1.00 80.62 909 GLY A N 1
ATOM 7216 C CA . GLY A 1 909 ? -7.310 -6.386 -50.142 1.00 80.62 909 GLY A CA 1
ATOM 7217 C C . GLY A 1 909 ? -5.781 -6.423 -50.248 1.00 80.62 909 GLY A C 1
ATOM 7218 O O . GLY A 1 909 ? -5.252 -7.277 -50.957 1.00 80.62 909 GLY A O 1
ATOM 7219 N N . SER A 1 910 ? -5.052 -5.549 -49.542 1.00 85.56 910 SER A N 1
ATOM 7220 C CA . SER A 1 910 ? -3.587 -5.604 -49.518 1.00 85.56 910 SER A CA 1
ATOM 7221 C C . SER A 1 910 ? -3.087 -6.918 -48.910 1.00 85.56 910 SER A C 1
ATOM 7223 O O . SER A 1 910 ? -3.638 -7.413 -47.923 1.00 85.56 910 SER A O 1
ATOM 7225 N N . LYS A 1 911 ? -2.011 -7.457 -49.494 1.00 80.38 911 LYS A N 1
ATOM 7226 C CA . LYS A 1 911 ? -1.301 -8.661 -49.028 1.00 80.38 911 LYS A CA 1
ATOM 7227 C C . LYS A 1 911 ? -0.193 -8.336 -48.017 1.00 80.38 911 LYS A C 1
ATOM 7229 O O . LYS A 1 911 ? 0.423 -9.245 -47.465 1.00 80.38 911 LYS A O 1
ATOM 7234 N N . GLU A 1 912 ? 0.084 -7.052 -47.785 1.00 81.12 912 GLU A N 1
ATOM 7235 C CA . GLU A 1 912 ? 1.108 -6.620 -46.834 1.00 81.12 912 GLU A CA 1
ATOM 7236 C C . GLU A 1 912 ? 0.770 -7.081 -45.417 1.00 81.12 912 GLU A C 1
ATOM 7238 O O . GLU A 1 912 ? -0.362 -6.958 -44.958 1.00 81.12 912 GLU A O 1
ATOM 7243 N N . SER A 1 913 ? 1.766 -7.602 -44.709 1.00 82.69 913 SER A N 1
ATOM 7244 C CA . SER A 1 913 ? 1.592 -8.182 -43.381 1.00 82.69 913 SER A CA 1
ATOM 7245 C C . SER A 1 913 ? 2.538 -7.512 -42.397 1.00 82.69 913 SER A C 1
ATOM 7247 O O . SER A 1 913 ? 3.687 -7.925 -42.247 1.00 82.69 913 SER A O 1
ATOM 7249 N N . ASN A 1 914 ? 2.056 -6.460 -41.745 1.00 89.19 914 ASN A N 1
ATOM 7250 C CA . ASN A 1 914 ? 2.826 -5.711 -40.760 1.00 89.19 914 ASN A CA 1
ATOM 7251 C C . ASN A 1 914 ? 1.967 -5.429 -39.525 1.00 89.19 914 ASN A C 1
ATOM 7253 O O . ASN A 1 914 ? 0.755 -5.223 -39.637 1.00 89.19 914 ASN A O 1
ATOM 7257 N N . LEU A 1 915 ? 2.609 -5.365 -38.360 1.00 90.12 915 LEU A N 1
ATOM 7258 C CA . LEU A 1 915 ? 2.023 -4.749 -37.173 1.00 90.12 915 LEU A CA 1
ATOM 7259 C C . LEU A 1 915 ? 2.321 -3.253 -37.190 1.00 90.12 915 LEU A C 1
ATOM 7261 O O . LEU A 1 915 ? 3.449 -2.835 -37.458 1.00 90.12 915 LEU A O 1
ATOM 7265 N N . TYR A 1 916 ? 1.310 -2.458 -36.867 1.00 91.75 916 TYR A N 1
ATOM 7266 C CA . TYR A 1 916 ? 1.397 -1.007 -36.811 1.00 91.75 916 TYR A CA 1
ATOM 7267 C C . TYR A 1 916 ? 1.121 -0.534 -35.390 1.00 91.75 916 TYR A C 1
ATOM 7269 O O . TYR A 1 916 ? 0.067 -0.814 -34.823 1.00 91.75 916 TYR A O 1
ATOM 7277 N N . PHE A 1 917 ? 2.065 0.221 -34.848 1.00 92.69 917 PHE A N 1
ATOM 7278 C CA . PHE A 1 917 ? 2.048 0.783 -33.507 1.00 92.69 917 PHE A CA 1
ATOM 7279 C C . PHE A 1 917 ? 1.896 2.300 -33.624 1.00 92.69 917 PHE A C 1
ATOM 7281 O O . PHE A 1 917 ? 2.754 2.975 -34.195 1.00 92.69 917 PHE A O 1
ATOM 7288 N N . VAL A 1 918 ? 0.798 2.857 -33.112 1.00 91.62 918 VAL A N 1
ATOM 7289 C CA . VAL A 1 918 ? 0.500 4.291 -33.252 1.00 91.62 918 VAL A CA 1
ATOM 7290 C C . VAL A 1 918 ? 1.234 5.108 -32.186 1.00 91.62 918 VAL A C 1
ATOM 7292 O O . VAL A 1 918 ? 0.874 5.047 -31.010 1.00 91.62 918 VAL A O 1
ATOM 7295 N N . THR A 1 919 ? 2.229 5.911 -32.580 1.00 89.69 919 THR A N 1
ATOM 7296 C CA . THR A 1 919 ? 2.944 6.815 -31.652 1.00 89.69 919 THR A CA 1
ATOM 7297 C C . THR A 1 919 ? 2.204 8.141 -31.489 1.00 89.69 919 THR A C 1
ATOM 7299 O O . THR A 1 919 ? 2.152 8.712 -30.401 1.00 89.69 919 THR A O 1
ATOM 7302 N N . SER A 1 920 ? 1.600 8.655 -32.564 1.00 90.12 920 SER A N 1
ATOM 7303 C CA . SER A 1 920 ? 0.859 9.919 -32.543 1.00 90.12 920 SER A CA 1
ATOM 7304 C C . SER A 1 920 ? -0.142 10.034 -33.696 1.00 90.12 920 SER A C 1
ATOM 7306 O O . SER A 1 920 ? -0.010 9.374 -34.724 1.00 90.12 920 SER A O 1
ATOM 7308 N N . GLY A 1 921 ? -1.141 10.906 -33.532 1.00 89.00 921 GLY A N 1
ATOM 7309 C CA . GLY A 1 921 ? -2.200 11.141 -34.518 1.00 89.00 921 GLY A CA 1
ATOM 7310 C C . GLY A 1 921 ? -3.440 10.262 -34.324 1.00 89.00 921 GLY A C 1
ATOM 7311 O O . GLY A 1 921 ? -3.561 9.521 -33.346 1.00 89.00 921 GLY A O 1
ATOM 7312 N N . LYS A 1 922 ? -4.402 10.401 -35.241 1.00 91.75 922 LYS A N 1
ATOM 7313 C CA . LYS A 1 922 ? -5.646 9.620 -35.283 1.00 91.75 922 LYS A CA 1
ATOM 7314 C C . LYS A 1 922 ? -5.755 8.906 -36.623 1.00 91.75 922 LYS A C 1
ATOM 7316 O O . LYS A 1 922 ? -5.609 9.541 -37.666 1.00 91.75 922 LYS A O 1
ATOM 7321 N N . ILE A 1 923 ? -6.051 7.612 -36.591 1.00 93.75 923 ILE A N 1
ATOM 7322 C CA . ILE A 1 923 ? -6.168 6.767 -37.785 1.00 93.75 923 ILE A CA 1
ATOM 7323 C C . ILE A 1 923 ? -7.569 6.163 -37.812 1.00 93.75 923 ILE A C 1
ATOM 7325 O O . ILE A 1 923 ? -7.992 5.510 -36.863 1.00 93.75 923 ILE A O 1
ATOM 7329 N N . LYS A 1 924 ? -8.302 6.390 -38.898 1.00 92.44 924 LYS A N 1
ATOM 7330 C CA . LYS A 1 924 ? -9.597 5.772 -39.173 1.00 92.44 924 LYS A CA 1
ATOM 7331 C C . LYS A 1 924 ? -9.362 4.384 -39.759 1.00 92.44 924 LYS A C 1
ATOM 7333 O O . LYS A 1 924 ? -8.743 4.270 -40.813 1.00 92.44 924 LYS A O 1
ATOM 7338 N N . ILE A 1 925 ? -9.884 3.354 -39.107 1.00 89.06 925 ILE A N 1
ATOM 7339 C CA . ILE A 1 925 ? -9.959 1.987 -39.627 1.00 89.06 925 ILE A CA 1
ATOM 7340 C C . ILE A 1 925 ? -11.405 1.751 -40.058 1.00 89.06 925 ILE A C 1
ATOM 7342 O O . ILE A 1 925 ? -12.325 1.924 -39.258 1.00 89.06 925 ILE A O 1
ATOM 7346 N N . PHE A 1 926 ? -11.621 1.411 -41.322 1.00 86.50 926 PHE A N 1
ATOM 7347 C CA . PHE A 1 926 ? -12.949 1.297 -41.930 1.00 86.50 926 PHE A CA 1
ATOM 7348 C C . PHE A 1 926 ? -12.925 0.281 -43.069 1.00 86.50 926 PHE A C 1
ATOM 7350 O O . PHE A 1 926 ? -11.857 -0.034 -43.574 1.00 86.50 926 PHE A O 1
ATOM 7357 N N . PHE A 1 927 ? -14.070 -0.233 -43.494 1.00 85.44 927 PHE A N 1
ATOM 7358 C CA . PHE A 1 927 ? -14.166 -0.991 -44.745 1.00 85.44 927 PHE A CA 1
ATOM 7359 C C . PHE A 1 927 ? -15.190 -0.338 -45.664 1.00 85.44 927 PHE A C 1
ATOM 7361 O O . PHE A 1 927 ? -16.035 0.435 -45.213 1.00 85.44 927 PHE A O 1
ATOM 7368 N N . GLU A 1 928 ? -15.085 -0.632 -46.952 1.00 81.00 928 GLU A N 1
ATOM 7369 C CA . GLU A 1 928 ? -16.034 -0.167 -47.961 1.00 81.00 928 GLU A CA 1
ATOM 7370 C C . GLU A 1 928 ? -16.901 -1.340 -48.424 1.00 81.00 928 GLU A C 1
ATOM 7372 O O . GLU A 1 928 ? -16.386 -2.394 -48.819 1.00 81.00 928 GLU A O 1
ATOM 7377 N N . ASP A 1 929 ? -18.221 -1.154 -48.363 1.00 73.31 929 ASP A N 1
ATOM 7378 C CA . ASP A 1 929 ? -19.211 -2.039 -48.977 1.00 73.31 929 ASP A CA 1
ATOM 7379 C C . ASP A 1 929 ? -19.965 -1.317 -50.112 1.00 73.31 929 ASP A C 1
ATOM 7381 O O . ASP A 1 929 ? -19.673 -0.168 -50.445 1.00 73.31 929 ASP A O 1
ATOM 7385 N N . GLU A 1 930 ? -20.943 -1.985 -50.732 1.00 67.38 930 GLU A N 1
ATOM 7386 C CA . GLU A 1 930 ? -21.753 -1.408 -51.821 1.00 67.38 930 GLU A CA 1
ATOM 7387 C C . GLU A 1 930 ? -22.574 -0.170 -51.395 1.00 67.38 930 GLU A C 1
ATOM 7389 O O . GLU A 1 930 ? -23.105 0.543 -52.246 1.00 67.38 930 GLU A O 1
ATOM 7394 N N . ARG A 1 931 ? -22.691 0.100 -50.087 1.00 68.19 931 ARG A N 1
ATOM 7395 C CA . ARG A 1 931 ? -23.482 1.186 -49.490 1.00 68.19 931 ARG A CA 1
ATOM 7396 C C . ARG A 1 931 ? -22.616 2.342 -48.976 1.00 68.19 931 ARG A C 1
ATOM 7398 O O . ARG A 1 931 ? -23.176 3.373 -48.600 1.00 68.19 931 ARG A O 1
ATOM 7405 N N . GLY A 1 932 ? -21.288 2.205 -48.983 1.00 76.38 932 GLY A N 1
ATOM 7406 C CA . GLY A 1 932 ? -20.327 3.256 -48.642 1.00 76.38 932 GLY A CA 1
ATOM 7407 C C . GLY A 1 932 ? -19.299 2.843 -47.583 1.00 76.38 932 GLY A C 1
ATOM 7408 O O . GLY A 1 932 ? -19.069 1.666 -47.317 1.00 76.38 932 GLY A O 1
ATOM 7409 N N . GLU A 1 933 ? -18.645 3.837 -46.977 1.00 84.44 933 GLU A N 1
ATOM 7410 C CA . GLU A 1 933 ? -17.643 3.612 -45.929 1.00 84.44 933 GLU A CA 1
ATOM 7411 C C . GLU A 1 933 ? -18.293 3.300 -44.572 1.00 84.44 933 GLU A C 1
ATOM 7413 O O . GLU A 1 933 ? -19.048 4.111 -44.028 1.00 84.44 933 GLU A O 1
ATOM 7418 N N . ILE A 1 934 ? -17.916 2.174 -43.963 1.00 82.06 934 ILE A N 1
ATOM 7419 C CA . ILE A 1 934 ? -18.341 1.780 -42.616 1.00 82.06 934 ILE A CA 1
ATOM 7420 C C . ILE A 1 934 ? -17.149 1.872 -41.662 1.00 82.06 934 ILE A C 1
ATOM 7422 O O . ILE A 1 934 ? -16.170 1.131 -41.775 1.00 82.06 934 ILE A O 1
ATOM 7426 N N . LEU A 1 935 ? -17.232 2.798 -40.701 1.00 82.69 935 LEU A N 1
ATOM 7427 C CA . LEU A 1 935 ? -16.214 2.975 -39.668 1.00 82.69 935 LEU A CA 1
ATOM 7428 C C . LEU A 1 935 ? -16.173 1.760 -38.741 1.00 82.69 935 LEU A C 1
ATOM 7430 O O . LEU A 1 935 ? -17.184 1.387 -38.158 1.00 82.69 935 LEU A O 1
ATOM 7434 N N . VAL A 1 936 ? -14.977 1.210 -38.553 1.00 77.88 936 VAL A N 1
ATOM 7435 C CA . VAL A 1 936 ? -14.735 0.094 -37.641 1.00 77.88 936 VAL A CA 1
ATOM 7436 C C . VAL A 1 936 ? -14.198 0.604 -36.305 1.00 77.88 936 VAL A C 1
ATOM 7438 O O . VAL A 1 936 ? -14.745 0.296 -35.253 1.00 77.88 936 VAL A O 1
ATOM 7441 N N . LYS A 1 937 ? -13.121 1.397 -36.333 1.00 83.25 937 LYS A N 1
ATOM 7442 C CA . LYS A 1 937 ? -12.500 1.990 -35.139 1.00 83.25 937 LYS A CA 1
ATOM 7443 C C . LYS A 1 937 ? -11.694 3.227 -35.527 1.00 83.25 937 LYS A C 1
ATOM 7445 O O . LYS A 1 937 ? -11.210 3.344 -36.647 1.00 83.25 937 LYS A O 1
ATOM 7450 N N . THR A 1 938 ? -11.506 4.150 -34.586 1.00 87.06 938 THR A N 1
ATOM 7451 C CA . THR A 1 938 ? -10.455 5.173 -34.688 1.00 87.06 938 THR A CA 1
ATOM 7452 C C . THR A 1 938 ? -9.298 4.808 -33.762 1.00 87.06 938 THR A C 1
ATOM 7454 O O . THR A 1 938 ? -9.467 4.858 -32.546 1.00 87.06 938 THR A O 1
ATOM 7457 N N . ALA A 1 939 ? -8.145 4.452 -34.326 1.00 88.19 939 ALA A N 1
ATOM 7458 C CA . ALA A 1 939 ? -6.925 4.166 -33.580 1.00 88.19 939 ALA A CA 1
ATOM 7459 C C . ALA A 1 939 ? -6.224 5.465 -33.149 1.00 88.19 939 ALA A C 1
ATOM 7461 O O . ALA A 1 939 ? -6.198 6.457 -33.890 1.00 88.19 939 ALA A O 1
ATOM 7462 N N . ARG A 1 940 ? -5.675 5.466 -31.936 1.00 89.06 940 ARG A N 1
ATOM 7463 C CA . ARG A 1 940 ? -4.991 6.590 -31.284 1.00 89.06 940 ARG A CA 1
ATOM 7464 C C . ARG A 1 940 ? -3.644 6.130 -30.733 1.00 89.06 940 ARG A C 1
ATOM 7466 O O . ARG A 1 940 ? -3.324 4.949 -30.770 1.00 89.06 940 ARG A O 1
ATOM 7473 N N . ARG A 1 941 ? -2.854 7.073 -30.213 1.00 87.50 941 ARG A N 1
ATOM 7474 C CA . ARG A 1 941 ? -1.584 6.775 -29.537 1.00 87.50 941 ARG A CA 1
ATOM 7475 C C . ARG A 1 941 ? -1.744 5.621 -28.537 1.00 87.50 941 ARG A C 1
ATOM 7477 O O . ARG A 1 941 ? -2.648 5.673 -27.707 1.00 87.50 941 ARG A O 1
ATOM 7484 N N . GLY A 1 942 ? -0.860 4.629 -28.630 1.00 85.69 942 GLY A N 1
ATOM 7485 C CA . GLY A 1 942 ? -0.887 3.412 -27.813 1.00 85.69 942 GLY A CA 1
ATOM 7486 C C . GLY A 1 942 ? -1.651 2.239 -28.441 1.00 85.69 942 GLY A C 1
ATOM 7487 O O . GLY A 1 942 ? -1.418 1.095 -28.064 1.00 85.69 942 GLY A O 1
ATOM 7488 N N . ASP A 1 943 ? -2.497 2.474 -29.450 1.00 87.00 943 ASP A N 1
ATOM 7489 C CA . ASP A 1 943 ? -3.154 1.384 -30.175 1.00 87.00 943 ASP A CA 1
ATOM 7490 C C . ASP A 1 943 ? -2.169 0.631 -31.085 1.00 87.00 943 ASP A C 1
ATOM 7492 O O . ASP A 1 943 ? -1.247 1.210 -31.674 1.00 87.00 943 ASP A O 1
ATOM 7496 N N . VAL A 1 944 ? -2.429 -0.669 -31.240 1.00 89.12 944 VAL A N 1
ATOM 7497 C CA . VAL A 1 944 ? -1.743 -1.568 -32.174 1.00 89.12 944 VAL A CA 1
ATOM 7498 C C . VAL A 1 944 ? -2.779 -2.173 -33.119 1.00 89.12 944 VAL A C 1
ATOM 7500 O O . VAL A 1 944 ? -3.851 -2.585 -32.679 1.00 89.12 944 VAL A O 1
ATOM 7503 N N . PHE A 1 945 ? -2.486 -2.229 -34.419 1.00 87.75 945 PHE A N 1
ATOM 7504 C CA . PHE A 1 945 ? -3.365 -2.849 -35.416 1.00 87.75 945 PHE A CA 1
ATOM 7505 C C . PHE A 1 945 ? -2.577 -3.655 -36.462 1.00 87.75 945 PHE A C 1
ATOM 7507 O O . PHE A 1 945 ? -1.366 -3.498 -36.603 1.00 87.75 945 PHE A O 1
ATOM 7514 N N . GLY A 1 946 ? -3.264 -4.550 -37.182 1.00 83.06 946 GLY A N 1
ATOM 7515 C CA . GLY A 1 946 ? -2.662 -5.454 -38.180 1.00 83.06 946 GLY A CA 1
ATOM 7516 C C . GLY A 1 946 ? -2.380 -6.879 -37.694 1.00 83.06 946 GLY A C 1
ATOM 7517 O O . GLY A 1 946 ? -1.964 -7.716 -38.494 1.00 83.06 946 GLY A O 1
ATOM 7518 N N . ALA A 1 947 ? -2.677 -7.183 -36.425 1.00 81.19 947 ALA A N 1
ATOM 7519 C CA . ALA A 1 947 ? -2.478 -8.505 -35.821 1.00 81.19 947 ALA A CA 1
ATOM 7520 C C . ALA A 1 947 ? -3.137 -9.644 -36.617 1.00 81.19 947 ALA A C 1
ATOM 7522 O O . ALA A 1 947 ? -2.516 -10.685 -36.812 1.00 81.19 947 ALA A O 1
ATOM 7523 N N . GLU A 1 948 ? -4.343 -9.421 -37.152 1.00 74.06 948 GLU A N 1
ATOM 7524 C CA . GLU A 1 948 ? -5.050 -10.397 -37.996 1.00 74.06 948 GLU A CA 1
ATOM 7525 C C . GLU A 1 948 ? -4.200 -10.834 -39.197 1.00 74.06 948 GLU A C 1
ATOM 7527 O O . GLU A 1 948 ? -4.033 -12.021 -39.416 1.00 74.06 948 GLU A O 1
ATOM 7532 N N . THR A 1 949 ? -3.583 -9.900 -39.925 1.00 75.94 949 THR A N 1
ATOM 7533 C CA . THR A 1 949 ? -2.767 -10.212 -41.121 1.00 75.94 949 THR A CA 1
ATOM 7534 C C . THR A 1 949 ? -1.395 -10.813 -40.803 1.00 75.94 949 THR A C 1
ATOM 7536 O O . THR A 1 949 ? -0.706 -11.357 -41.668 1.00 75.94 949 THR A O 1
ATOM 7539 N N . VAL A 1 950 ? -0.953 -10.683 -39.556 1.00 75.50 950 VAL A N 1
ATOM 7540 C CA . VAL A 1 950 ? 0.373 -11.121 -39.117 1.00 75.50 950 VAL A CA 1
ATOM 7541 C C . VAL A 1 950 ? 0.307 -12.548 -38.587 1.00 75.50 950 VAL A C 1
ATOM 7543 O O . VAL A 1 950 ? 1.112 -13.384 -39.014 1.00 75.50 950 VAL A O 1
ATOM 7546 N N . PHE A 1 951 ? -0.672 -12.828 -37.720 1.00 71.88 951 PHE A N 1
ATOM 7547 C CA . PHE A 1 951 ? -0.852 -14.129 -37.075 1.00 71.88 951 PHE A CA 1
ATOM 7548 C C . PHE A 1 951 ? -1.728 -15.088 -37.891 1.00 71.88 951 PHE A C 1
ATOM 7550 O O . PHE A 1 951 ? -1.427 -16.283 -37.915 1.00 71.88 951 PHE A O 1
ATOM 7557 N N . ASP A 1 952 ? -2.715 -14.573 -38.632 1.00 70.81 952 ASP A N 1
ATOM 7558 C CA . ASP A 1 952 ? -3.452 -15.324 -39.649 1.00 70.81 952 ASP A CA 1
ATOM 7559 C C . ASP A 1 952 ? -2.901 -14.952 -41.038 1.00 70.81 952 ASP A C 1
ATOM 7561 O O . ASP A 1 952 ? -2.606 -13.792 -41.326 1.00 70.81 952 ASP A O 1
ATOM 7565 N N . SER A 1 953 ? -2.707 -15.929 -41.932 1.00 74.44 953 SER A N 1
ATOM 7566 C CA . SER A 1 953 ? -2.210 -15.636 -43.286 1.00 74.44 953 SER A CA 1
ATOM 7567 C C . SER A 1 953 ? -3.368 -15.135 -44.146 1.00 74.44 953 SER A C 1
ATOM 7569 O O . SER A 1 953 ? -3.931 -15.900 -44.920 1.00 74.44 953 SER A O 1
ATOM 7571 N N . THR A 1 954 ? -3.754 -13.871 -43.980 1.00 78.62 954 THR A N 1
ATOM 7572 C CA . THR A 1 954 ? -4.913 -13.248 -44.639 1.00 78.62 954 THR A CA 1
ATOM 7573 C C . THR A 1 954 ? -4.574 -11.877 -45.217 1.00 78.62 954 THR A C 1
ATOM 7575 O O . THR A 1 954 ? -3.660 -11.197 -44.752 1.00 78.62 954 THR A O 1
ATOM 7578 N N . VAL A 1 955 ? -5.345 -11.450 -46.218 1.00 82.31 955 VAL A N 1
ATOM 7579 C CA . VAL A 1 955 ? -5.340 -10.063 -46.708 1.00 82.31 955 VAL A CA 1
ATOM 7580 C C . VAL A 1 955 ? -6.006 -9.105 -45.714 1.00 82.31 955 VAL A C 1
ATOM 7582 O O . VAL A 1 955 ? -6.807 -9.516 -44.869 1.00 82.31 955 VAL A O 1
ATOM 7585 N N . TRP A 1 956 ? -5.726 -7.807 -45.853 1.00 83.38 956 TRP A N 1
ATOM 7586 C CA . TRP A 1 956 ? -6.417 -6.756 -45.103 1.00 83.38 956 TRP A CA 1
ATOM 7587 C C . TRP A 1 956 ? -7.910 -6.724 -45.442 1.00 83.38 956 TRP A C 1
ATOM 7589 O O . TRP A 1 956 ? -8.294 -6.485 -46.585 1.00 83.38 956 TRP A O 1
ATOM 7599 N N . THR A 1 957 ? -8.770 -6.902 -44.438 1.00 80.50 957 THR A N 1
ATOM 7600 C CA . THR A 1 957 ? -10.235 -6.797 -44.599 1.00 80.50 957 THR A CA 1
ATOM 7601 C C . THR A 1 957 ? -10.761 -5.370 -44.420 1.00 80.50 957 THR A C 1
ATOM 7603 O O . THR A 1 957 ? -11.951 -5.125 -44.592 1.00 80.50 957 THR A O 1
ATOM 7606 N N . VAL A 1 958 ? -9.875 -4.428 -44.088 1.00 85.75 958 VAL A N 1
ATOM 7607 C CA . VAL A 1 958 ? -10.177 -3.028 -43.775 1.00 85.75 958 VAL A CA 1
ATOM 7608 C C . VAL A 1 958 ? -9.138 -2.100 -44.410 1.00 85.75 958 VAL A C 1
ATOM 7610 O O . VAL A 1 958 ? -7.988 -2.481 -44.625 1.00 85.75 958 VAL A O 1
ATOM 7613 N N . ASN A 1 959 ? -9.542 -0.867 -44.678 1.00 89.06 959 ASN A N 1
ATOM 7614 C CA . ASN A 1 959 ? -8.684 0.282 -44.920 1.00 89.06 959 ASN A CA 1
ATOM 7615 C C . ASN A 1 959 ? -8.224 0.894 -43.588 1.00 89.06 959 ASN A C 1
ATOM 7617 O O . ASN A 1 959 ? -8.983 0.925 -42.616 1.00 89.06 959 ASN A O 1
ATOM 7621 N N . ALA A 1 960 ? -7.016 1.459 -43.566 1.00 91.75 960 ALA A N 1
ATOM 7622 C CA . ALA A 1 960 ? -6.583 2.363 -42.504 1.00 91.75 960 ALA A CA 1
ATOM 7623 C C . ALA A 1 960 ? -6.045 3.658 -43.119 1.00 91.75 960 ALA A C 1
ATOM 7625 O O . ALA A 1 960 ? -5.073 3.626 -43.876 1.00 91.75 960 ALA A O 1
ATOM 7626 N N . ALA A 1 961 ? -6.665 4.790 -42.788 1.00 93.69 961 ALA A N 1
ATOM 7627 C CA . ALA A 1 961 ? -6.275 6.108 -43.280 1.00 93.69 961 ALA A CA 1
ATOM 7628 C C . ALA A 1 961 ? -6.140 7.117 -42.138 1.00 93.69 961 ALA A C 1
ATOM 7630 O O . ALA A 1 961 ? -6.867 7.076 -41.144 1.00 93.69 961 ALA A O 1
ATOM 7631 N N . CYS A 1 962 ? -5.195 8.036 -42.268 1.00 94.19 962 CYS A N 1
ATOM 7632 C CA . CYS A 1 962 ? -4.929 9.063 -41.271 1.00 94.19 962 CYS A CA 1
ATOM 7633 C C . CYS A 1 962 ? -6.016 10.150 -41.275 1.00 94.19 962 CYS A C 1
ATOM 7635 O O . CYS A 1 962 ? -6.264 10.762 -42.300 1.00 94.19 962 CYS A O 1
ATOM 7637 N N . LEU A 1 963 ? -6.629 10.451 -40.126 1.00 90.88 963 LEU A N 1
ATOM 7638 C CA . LEU A 1 963 ? -7.519 11.620 -39.958 1.00 90.88 963 LEU A CA 1
ATOM 7639 C C . LEU A 1 963 ? -6.745 12.895 -39.616 1.00 90.88 963 LEU A C 1
ATOM 7641 O O . LEU A 1 963 ? -7.237 14.008 -39.762 1.00 90.88 963 LEU A O 1
ATOM 7645 N N . THR A 1 964 ? -5.549 12.723 -39.065 1.00 92.38 964 THR A N 1
ATOM 7646 C CA . THR A 1 964 ? -4.595 13.790 -38.772 1.00 92.38 964 THR A CA 1
ATOM 7647 C C . THR A 1 964 ? -3.223 13.322 -39.223 1.00 92.38 964 THR A C 1
ATOM 7649 O O . THR A 1 964 ? -3.016 12.122 -39.393 1.00 92.38 964 THR A O 1
ATOM 7652 N N . LYS A 1 965 ? -2.244 14.230 -39.316 1.00 92.69 965 LYS A N 1
ATOM 7653 C CA . LYS A 1 965 ? -0.839 13.807 -39.401 1.00 92.69 965 LYS A CA 1
ATOM 7654 C C . LYS A 1 965 ? -0.555 12.795 -38.282 1.00 92.69 965 LYS A C 1
ATOM 7656 O O . LYS A 1 965 ? -0.918 13.049 -37.129 1.00 92.69 965 LYS A O 1
ATOM 7661 N N . ALA A 1 966 ? 0.031 11.661 -38.644 1.00 92.88 966 ALA A N 1
ATOM 7662 C CA . ALA A 1 966 ? 0.281 10.555 -37.733 1.00 92.88 966 ALA A CA 1
ATOM 7663 C C . ALA A 1 966 ? 1.707 10.031 -37.895 1.00 92.88 966 ALA A C 1
ATOM 7665 O O . ALA A 1 966 ? 2.308 10.104 -38.972 1.00 92.88 966 ALA A O 1
ATOM 7666 N N . GLU A 1 967 ? 2.241 9.489 -36.811 1.00 93.88 967 GLU A N 1
ATOM 7667 C CA . GLU A 1 967 ? 3.465 8.700 -36.824 1.00 93.88 967 GLU A CA 1
ATOM 7668 C C . GLU A 1 967 ? 3.156 7.295 -36.321 1.00 93.88 967 GLU A C 1
ATOM 7670 O O . GLU A 1 967 ? 2.371 7.103 -35.387 1.00 93.88 967 GLU A O 1
ATOM 7675 N N . VAL A 1 968 ? 3.765 6.313 -36.980 1.00 93.31 968 VAL A N 1
ATOM 7676 C CA . VAL A 1 968 ? 3.614 4.902 -36.635 1.00 93.31 968 VAL A CA 1
ATOM 7677 C C . VAL A 1 968 ? 4.965 4.197 -36.672 1.00 93.31 968 VAL A C 1
ATOM 7679 O O . VAL A 1 968 ? 5.837 4.519 -37.487 1.00 93.31 968 VAL A O 1
ATOM 7682 N N . LEU A 1 969 ? 5.122 3.217 -35.791 1.00 93.75 969 LEU A N 1
ATOM 7683 C CA . LEU A 1 969 ? 6.188 2.224 -35.841 1.00 93.75 969 LEU A CA 1
ATOM 7684 C C . LEU A 1 969 ? 5.640 0.965 -36.524 1.00 93.75 969 LEU A C 1
ATOM 7686 O O . LEU A 1 969 ? 4.520 0.538 -36.244 1.00 93.75 969 LEU A O 1
ATOM 7690 N N . ILE A 1 970 ? 6.402 0.413 -37.465 1.00 93.56 970 ILE A N 1
ATOM 7691 C CA . ILE A 1 970 ? 5.985 -0.704 -38.316 1.00 93.56 970 ILE A CA 1
ATOM 7692 C C . ILE A 1 970 ? 6.902 -1.893 -38.045 1.00 93.56 970 ILE A C 1
ATOM 7694 O O . ILE A 1 970 ? 8.111 -1.792 -38.266 1.00 93.56 970 ILE A O 1
ATOM 7698 N N . LEU A 1 971 ? 6.330 -3.015 -37.612 1.00 92.94 971 LEU A N 1
ATOM 7699 C CA . LEU A 1 971 ? 7.033 -4.290 -37.483 1.00 92.94 971 LEU A CA 1
ATOM 7700 C C . LEU A 1 971 ? 6.625 -5.218 -38.628 1.00 92.94 971 LEU A C 1
ATOM 7702 O O . LEU A 1 971 ? 5.451 -5.566 -38.764 1.00 92.94 971 LEU A O 1
ATOM 7706 N N . GLY A 1 972 ? 7.598 -5.618 -39.445 1.00 88.50 972 GLY A N 1
ATOM 7707 C CA . GLY A 1 972 ? 7.367 -6.548 -40.547 1.00 88.50 972 GLY A CA 1
ATOM 7708 C C . GLY A 1 972 ? 7.226 -7.989 -40.072 1.00 88.50 972 GLY A C 1
ATOM 7709 O O . GLY A 1 972 ? 7.885 -8.404 -39.117 1.00 88.50 972 GLY A O 1
ATOM 7710 N N . VAL A 1 973 ? 6.400 -8.776 -40.764 1.00 83.62 973 VAL A N 1
ATOM 7711 C CA . VAL A 1 973 ? 6.216 -10.192 -40.416 1.00 83.62 973 VAL A CA 1
ATOM 7712 C C . VAL A 1 973 ? 7.487 -11.028 -40.575 1.00 83.62 973 VAL A C 1
ATOM 7714 O O . VAL A 1 973 ? 7.674 -11.991 -39.837 1.00 83.62 973 VAL A O 1
ATOM 7717 N N . ASP A 1 974 ? 8.391 -10.633 -41.471 1.00 83.38 974 ASP A N 1
ATOM 7718 C CA . ASP A 1 974 ? 9.677 -11.310 -41.659 1.00 83.38 974 ASP A CA 1
ATOM 7719 C C . ASP A 1 974 ? 10.516 -11.277 -40.373 1.00 83.38 974 ASP A C 1
ATOM 7721 O O . ASP A 1 974 ? 11.079 -12.294 -39.971 1.00 83.38 974 ASP A O 1
ATOM 7725 N N . GLN A 1 975 ? 10.508 -10.145 -39.661 1.00 84.62 975 GLN A N 1
ATOM 7726 C CA . GLN A 1 975 ? 11.215 -9.999 -38.388 1.00 84.62 975 GLN A CA 1
ATOM 7727 C C . GLN A 1 975 ? 10.615 -10.893 -37.295 1.00 84.62 975 GLN A C 1
ATOM 7729 O O . GLN A 1 975 ? 11.345 -11.497 -36.512 1.00 84.62 975 GLN A O 1
ATOM 7734 N N . LEU A 1 976 ? 9.286 -11.028 -37.267 1.00 81.31 976 LEU A N 1
ATOM 7735 C CA . LEU A 1 976 ? 8.597 -11.931 -36.341 1.00 81.31 976 LEU A CA 1
ATOM 7736 C C . LEU A 1 976 ? 8.921 -13.402 -36.624 1.00 81.31 976 LEU A C 1
ATOM 7738 O O . LEU A 1 976 ? 9.086 -14.183 -35.690 1.00 81.31 976 LEU A O 1
ATOM 7742 N N . LEU A 1 977 ? 9.037 -13.790 -37.897 1.00 77.75 977 LEU A N 1
ATOM 7743 C CA . LEU A 1 977 ? 9.424 -15.152 -38.280 1.00 77.75 977 LEU A CA 1
ATOM 7744 C C . LEU A 1 977 ? 10.862 -15.482 -37.855 1.00 77.75 977 LEU A C 1
ATOM 7746 O O . LEU A 1 977 ? 11.115 -16.610 -37.426 1.00 77.75 977 LEU A O 1
ATOM 7750 N N . ILE A 1 978 ? 11.771 -14.505 -37.922 1.00 82.56 978 ILE A N 1
ATOM 7751 C CA . ILE A 1 978 ? 13.136 -14.625 -37.389 1.00 82.56 978 ILE A CA 1
ATOM 7752 C C . ILE A 1 978 ? 13.083 -14.813 -35.865 1.00 82.56 978 ILE A C 1
ATOM 7754 O O . ILE A 1 978 ? 13.584 -15.812 -35.346 1.00 82.56 978 ILE A O 1
ATOM 7758 N N . TRP A 1 979 ? 12.383 -13.930 -35.143 1.00 85.81 979 TRP A N 1
ATOM 7759 C CA . TRP A 1 979 ? 12.267 -14.016 -33.681 1.00 85.81 979 TRP A CA 1
ATOM 7760 C C . TRP A 1 979 ? 11.564 -15.277 -33.191 1.00 85.81 979 TRP A C 1
ATOM 7762 O O . TRP A 1 979 ? 11.922 -15.785 -32.138 1.00 85.81 979 TRP A O 1
ATOM 7772 N N . ARG A 1 980 ? 10.641 -15.865 -33.954 1.00 80.25 980 ARG A N 1
ATOM 7773 C CA . ARG A 1 980 ? 10.058 -17.169 -33.603 1.00 80.25 980 ARG A CA 1
ATOM 7774 C C . ARG A 1 980 ? 11.118 -18.267 -33.446 1.00 80.25 980 ARG A C 1
ATOM 7776 O O . ARG A 1 980 ? 10.903 -19.217 -32.698 1.00 80.25 980 ARG A O 1
ATOM 7783 N N . THR A 1 981 ? 12.241 -18.147 -34.154 1.00 75.06 981 THR A N 1
ATOM 7784 C CA . THR A 1 981 ? 13.355 -19.101 -34.081 1.00 75.06 981 THR A CA 1
ATOM 7785 C C . THR A 1 981 ? 14.420 -18.646 -33.083 1.00 75.06 981 THR A C 1
ATOM 7787 O O . THR A 1 981 ? 14.895 -19.455 -32.293 1.00 75.06 981 THR A O 1
ATOM 7790 N N . GLU A 1 982 ? 14.782 -17.361 -33.101 1.00 77.69 982 GLU A N 1
ATOM 7791 C CA . GLU A 1 982 ? 15.912 -16.823 -32.327 1.00 77.69 982 GLU A CA 1
ATOM 7792 C C . GLU A 1 982 ? 15.528 -16.332 -30.922 1.00 77.69 982 GLU A C 1
ATOM 7794 O O . GLU A 1 982 ? 16.301 -16.479 -29.980 1.00 77.69 982 GLU A O 1
ATOM 7799 N N . LEU A 1 983 ? 14.326 -15.771 -30.765 1.00 83.19 983 LEU A N 1
ATOM 7800 C CA . LEU A 1 983 ? 13.805 -15.150 -29.540 1.00 83.19 983 LEU A CA 1
ATOM 7801 C C . LEU A 1 983 ? 12.339 -15.573 -29.287 1.00 83.19 983 LEU A C 1
ATOM 7803 O O . LEU A 1 983 ? 11.433 -14.730 -29.270 1.00 83.19 983 LEU A O 1
ATOM 7807 N N . PRO A 1 984 ? 12.065 -16.879 -29.092 1.00 80.44 984 PRO A N 1
ATOM 7808 C CA . PRO A 1 984 ? 10.698 -17.401 -29.034 1.00 80.44 984 PRO A CA 1
ATOM 7809 C C . PRO A 1 984 ? 9.878 -16.835 -27.863 1.00 80.44 984 PRO A C 1
ATOM 7811 O O . PRO A 1 984 ? 8.657 -16.729 -27.965 1.00 80.44 984 PRO A O 1
ATOM 7814 N N . SER A 1 985 ? 10.525 -16.430 -26.760 1.00 78.62 985 SER A N 1
ATOM 7815 C CA . SER A 1 985 ? 9.842 -15.783 -25.630 1.00 78.62 985 SER A CA 1
ATOM 7816 C C . SER A 1 985 ? 9.252 -14.424 -26.010 1.00 78.62 985 SER A C 1
ATOM 7818 O O . SER A 1 985 ? 8.109 -14.138 -25.653 1.00 78.62 985 SER A O 1
ATOM 7820 N N . LEU A 1 986 ? 10.008 -13.611 -26.756 1.00 87.31 986 LEU A N 1
ATOM 7821 C CA . LEU A 1 986 ? 9.583 -12.295 -27.224 1.00 87.31 986 LEU A CA 1
ATOM 7822 C C . LEU A 1 986 ? 8.408 -12.424 -28.198 1.00 87.31 986 LEU A C 1
ATOM 7824 O O . LEU A 1 986 ? 7.398 -11.740 -28.032 1.00 87.31 986 LEU A O 1
ATOM 7828 N N . GLU A 1 987 ? 8.514 -13.323 -29.181 1.00 87.00 987 GLU A N 1
ATOM 7829 C CA . GLU A 1 987 ? 7.447 -13.543 -30.166 1.00 87.00 987 GLU A CA 1
ATOM 7830 C C . GLU A 1 987 ? 6.160 -14.058 -29.512 1.00 87.00 987 GLU A C 1
ATOM 7832 O O . GLU A 1 987 ? 5.088 -13.515 -29.787 1.00 87.00 987 GLU A O 1
ATOM 7837 N N . SER A 1 988 ? 6.255 -15.018 -28.584 1.00 80.75 988 SER A N 1
ATOM 7838 C CA . SER A 1 988 ? 5.090 -15.542 -27.863 1.00 80.75 988 SER A CA 1
ATOM 7839 C C . SER A 1 988 ? 4.399 -14.457 -27.037 1.00 80.75 988 SER A C 1
ATOM 7841 O O . SER A 1 988 ? 3.187 -14.292 -27.144 1.00 80.75 988 SER A O 1
ATOM 7843 N N . ARG A 1 989 ? 5.146 -13.668 -26.249 1.00 84.62 989 ARG A N 1
ATOM 7844 C CA . ARG A 1 989 ? 4.558 -12.604 -25.413 1.00 84.62 989 ARG A CA 1
ATOM 7845 C C . ARG A 1 989 ? 3.925 -11.494 -26.242 1.00 84.62 989 ARG A C 1
ATOM 7847 O O . ARG A 1 989 ? 2.867 -10.988 -25.874 1.00 84.62 989 ARG A O 1
ATOM 7854 N N . LEU A 1 990 ? 4.554 -11.121 -27.356 1.00 87.56 990 LEU A N 1
ATOM 7855 C CA . LEU A 1 990 ? 3.993 -10.143 -28.282 1.00 87.56 990 LEU A CA 1
ATOM 7856 C C . LEU A 1 990 ? 2.714 -10.675 -28.942 1.00 87.56 990 LEU A C 1
ATOM 7858 O O . LEU A 1 990 ? 1.738 -9.938 -29.070 1.00 87.56 990 LEU A O 1
ATOM 7862 N N . THR A 1 991 ? 2.700 -11.958 -29.310 1.00 81.81 991 THR A N 1
ATOM 7863 C CA . THR A 1 991 ? 1.513 -12.637 -29.846 1.00 81.81 991 THR A CA 1
ATOM 7864 C C . THR A 1 991 ? 0.374 -12.620 -28.832 1.00 81.81 991 THR A C 1
ATOM 7866 O O . THR A 1 991 ? -0.719 -12.159 -29.157 1.00 81.81 991 THR A O 1
ATOM 7869 N N . ASP A 1 992 ? 0.636 -13.026 -27.589 1.00 81.06 992 ASP A N 1
ATOM 7870 C CA . ASP A 1 992 ? -0.354 -13.031 -26.509 1.00 81.06 992 ASP A CA 1
ATOM 7871 C C . ASP A 1 992 ? -0.900 -11.626 -26.228 1.00 81.06 992 ASP A C 1
ATOM 7873 O O . ASP A 1 992 ? -2.104 -11.448 -26.044 1.00 81.06 992 ASP A O 1
ATOM 7877 N N . PHE A 1 993 ? -0.030 -10.612 -26.231 1.00 84.25 993 PHE A N 1
ATOM 7878 C CA . PHE A 1 993 ? -0.426 -9.215 -26.071 1.00 84.25 993 PHE A CA 1
ATOM 7879 C C . PHE A 1 993 ? -1.364 -8.758 -27.198 1.00 84.25 993 PHE A C 1
ATOM 7881 O O . PHE A 1 993 ? -2.439 -8.219 -26.936 1.00 84.25 993 PHE A O 1
ATOM 7888 N N . CYS A 1 994 ? -1.003 -9.019 -28.457 1.00 80.88 994 CYS A N 1
ATOM 7889 C CA . CYS A 1 994 ? -1.829 -8.654 -29.605 1.00 80.88 994 CYS A CA 1
ATOM 7890 C C . CYS A 1 994 ? -3.158 -9.426 -29.663 1.00 80.88 994 CYS A C 1
ATOM 7892 O O . CYS A 1 994 ? -4.160 -8.867 -30.108 1.00 80.88 994 CYS A O 1
ATOM 7894 N N . LEU A 1 995 ? -3.187 -10.685 -29.216 1.00 71.88 995 LEU A N 1
ATOM 7895 C CA . LEU A 1 995 ? -4.410 -11.488 -29.144 1.00 71.88 995 LEU A CA 1
ATOM 7896 C C . LEU A 1 995 ? -5.344 -11.013 -28.026 1.00 71.88 995 LEU A C 1
ATOM 7898 O O . LEU A 1 995 ? -6.537 -10.873 -28.271 1.00 71.88 995 LEU A O 1
ATOM 7902 N N . LYS A 1 996 ? -4.820 -10.664 -26.843 1.00 71.19 996 LYS A N 1
ATOM 7903 C CA . LYS A 1 996 ? -5.622 -10.040 -25.774 1.00 71.19 996 LYS A CA 1
ATOM 7904 C C . LYS A 1 996 ? -6.268 -8.736 -26.232 1.00 71.19 996 LYS A C 1
ATOM 7906 O O . LYS A 1 996 ? -7.448 -8.516 -25.983 1.00 71.19 996 LYS A O 1
ATOM 7911 N N . LEU A 1 997 ? -5.534 -7.906 -26.979 1.00 66.06 997 LEU A N 1
ATOM 7912 C CA . LEU A 1 997 ? -6.094 -6.691 -27.577 1.00 66.06 997 LEU A CA 1
ATOM 7913 C C . LEU A 1 997 ? -7.211 -6.987 -28.589 1.00 66.06 997 LEU A C 1
ATOM 7915 O O . LEU A 1 997 ? -8.113 -6.167 -28.732 1.00 66.06 997 LEU A O 1
ATOM 7919 N N . LYS A 1 998 ? -7.176 -8.136 -29.277 1.00 59.81 998 LYS A N 1
ATOM 7920 C CA . LYS A 1 998 ? -8.230 -8.569 -30.210 1.00 59.81 998 LYS A CA 1
ATOM 7921 C C . LYS A 1 998 ? -9.536 -8.910 -29.475 1.00 59.81 998 LYS A C 1
ATOM 7923 O O . LYS A 1 998 ? -10.602 -8.592 -29.997 1.00 59.81 998 LYS A O 1
ATOM 7928 N N . ASP A 1 999 ? -9.441 -9.496 -28.280 1.00 50.69 999 ASP A N 1
ATOM 7929 C CA . ASP A 1 999 ? -10.593 -9.870 -27.445 1.00 50.69 999 ASP A CA 1
ATOM 7930 C C . ASP A 1 999 ? -11.136 -8.699 -26.606 1.00 50.69 999 ASP A C 1
ATOM 7932 O O . ASP A 1 999 ? -12.348 -8.523 -26.528 1.00 50.69 999 ASP A O 1
ATOM 7936 N N . ASP A 1 1000 ? -10.276 -7.850 -26.029 1.00 46.34 1000 ASP A N 1
ATOM 7937 C CA . ASP A 1 1000 ? -10.700 -6.688 -25.223 1.00 46.34 1000 ASP A CA 1
ATOM 7938 C C . ASP A 1 1000 ? -11.232 -5.531 -26.086 1.00 46.34 1000 ASP A C 1
ATOM 7940 O O . ASP A 1 1000 ? -12.092 -4.757 -25.659 1.00 46.34 1000 ASP A O 1
ATOM 7944 N N . GLN A 1 1001 ? -10.744 -5.409 -27.324 1.00 44.06 1001 GLN A N 1
ATOM 7945 C CA . GLN A 1 1001 ? -11.248 -4.462 -28.318 1.00 44.06 1001 GLN A CA 1
ATOM 7946 C C . GLN A 1 1001 ? -12.252 -5.134 -29.244 1.00 44.06 1001 GLN A C 1
ATOM 7948 O O . GLN A 1 1001 ? -12.160 -4.988 -30.469 1.00 44.06 1001 GLN A O 1
ATOM 7953 N N . VAL A 1 1002 ? -13.227 -5.850 -28.669 1.00 42.91 1002 VAL A N 1
ATOM 7954 C CA . VAL A 1 1002 ? -14.389 -6.298 -29.433 1.00 42.91 1002 VAL A CA 1
ATOM 7955 C C . VAL A 1 1002 ? -14.843 -5.129 -30.300 1.00 42.91 1002 VAL A C 1
ATOM 7957 O O . VAL A 1 1002 ? -15.023 -4.000 -29.829 1.00 42.91 1002 VAL A O 1
ATOM 7960 N N . PHE A 1 1003 ? -15.040 -5.428 -31.578 1.00 49.22 1003 PHE A N 1
ATOM 7961 C CA . PHE A 1 1003 ? -15.896 -4.724 -32.523 1.00 49.22 1003 PHE A CA 1
ATOM 7962 C C . PHE A 1 1003 ? -17.349 -4.632 -31.978 1.00 49.22 1003 PHE A C 1
ATOM 7964 O O . PHE A 1 1003 ? -18.308 -5.021 -32.633 1.00 49.22 1003 PHE A O 1
ATOM 7971 N N . ALA A 1 1004 ? -17.510 -4.161 -30.736 1.00 37.00 1004 ALA A N 1
ATOM 7972 C CA . ALA A 1 1004 ? -18.710 -4.111 -29.906 1.00 37.00 1004 ALA A CA 1
ATOM 7973 C C . ALA A 1 1004 ? -19.382 -2.738 -29.962 1.00 37.00 1004 ALA A C 1
ATOM 7975 O O . ALA A 1 1004 ? -20.189 -2.389 -29.106 1.00 37.00 1004 ALA A O 1
ATOM 7976 N N . THR A 1 1005 ? -19.097 -1.947 -30.991 1.00 33.09 1005 THR A N 1
ATOM 7977 C CA . THR A 1 1005 ? -19.952 -0.818 -31.344 1.00 33.09 1005 THR A CA 1
ATOM 7978 C C . THR A 1 1005 ? -20.484 -1.035 -32.750 1.00 33.09 1005 THR A C 1
ATOM 7980 O O . THR A 1 1005 ? -19.825 -0.770 -33.744 1.00 33.09 1005 THR A O 1
ATOM 7983 N N . GLN A 1 1006 ? -21.723 -1.530 -32.770 1.00 31.59 1006 GLN A N 1
ATOM 7984 C CA . GLN A 1 1006 ? -22.645 -1.590 -33.901 1.00 31.59 1006 GLN A CA 1
ATOM 7985 C C . GLN A 1 1006 ? -22.342 -2.618 -34.999 1.00 31.59 1006 GLN A C 1
ATOM 7987 O O . GLN A 1 1006 ? -21.774 -2.328 -36.046 1.00 31.59 1006 GLN A O 1
ATOM 7992 N N . GLY A 1 1007 ? -22.936 -3.796 -34.804 1.00 35.59 1007 GLY A N 1
ATOM 7993 C CA . GLY A 1 1007 ? -23.372 -4.663 -35.888 1.00 35.59 1007 GLY A CA 1
ATOM 7994 C C . GLY A 1 1007 ? -22.431 -5.822 -36.158 1.00 35.59 1007 GLY A C 1
ATOM 7995 O O . GLY A 1 1007 ? -21.334 -5.651 -36.676 1.00 35.59 1007 GLY A O 1
ATOM 7996 N N . SER A 1 1008 ? -22.945 -7.029 -35.951 1.00 34.81 1008 SER A N 1
ATOM 7997 C CA . SER A 1 1008 ? -22.546 -8.222 -36.692 1.00 34.81 1008 SER A CA 1
ATOM 7998 C C . SER A 1 1008 ? -22.853 -8.055 -38.193 1.00 34.81 1008 SER A C 1
ATOM 8000 O O . SER A 1 1008 ? -23.616 -8.821 -38.778 1.00 34.81 1008 SER A O 1
ATOM 8002 N N . ARG A 1 1009 ? -22.338 -7.001 -38.830 1.00 48.62 1009 ARG A N 1
ATOM 8003 C CA . ARG A 1 1009 ? -22.293 -6.928 -40.283 1.00 48.62 1009 ARG A CA 1
ATOM 8004 C C . ARG A 1 1009 ? -21.055 -7.696 -40.677 1.00 48.62 1009 ARG A C 1
ATOM 8006 O O . ARG A 1 1009 ? -19.933 -7.267 -40.412 1.00 48.62 1009 ARG A O 1
ATOM 8013 N N . ASP A 1 1010 ? -21.291 -8.882 -41.219 1.00 59.16 1010 ASP A N 1
ATOM 8014 C CA . ASP A 1 1010 ? -20.263 -9.641 -41.902 1.00 59.16 1010 ASP A CA 1
ATOM 8015 C C . ASP A 1 1010 ? -19.513 -8.689 -42.849 1.00 59.16 1010 ASP A C 1
ATOM 8017 O O . ASP A 1 1010 ? -20.130 -8.014 -43.670 1.00 59.16 1010 ASP A O 1
ATOM 8021 N N . ARG A 1 1011 ? -18.184 -8.581 -42.703 1.00 67.38 1011 ARG A N 1
ATOM 8022 C CA . ARG A 1 1011 ? -17.347 -7.768 -43.611 1.00 67.38 1011 ARG A CA 1
ATOM 8023 C C . ARG A 1 1011 ? -17.283 -8.384 -45.012 1.00 67.38 1011 ARG A C 1
ATOM 8025 O O . ARG A 1 1011 ? -16.679 -7.815 -45.921 1.00 67.38 1011 ARG A O 1
ATOM 8032 N N . ARG A 1 1012 ? -17.829 -9.591 -45.177 1.00 70.00 1012 ARG A N 1
ATOM 8033 C CA . ARG A 1 1012 ? -17.899 -10.308 -46.445 1.00 70.00 1012 ARG A CA 1
ATOM 8034 C C . ARG A 1 1012 ? -19.027 -9.741 -47.301 1.00 70.00 1012 ARG A C 1
ATOM 8036 O O . ARG A 1 1012 ? -20.104 -9.423 -46.819 1.00 70.00 1012 ARG A O 1
ATOM 8043 N N . ARG A 1 1013 ? -18.760 -9.653 -48.603 1.00 70.12 1013 ARG A N 1
ATOM 8044 C CA . ARG A 1 1013 ? -19.674 -9.076 -49.602 1.00 70.12 1013 ARG A CA 1
ATOM 8045 C C . ARG A 1 1013 ? -20.905 -9.938 -49.900 1.00 70.12 1013 ARG A C 1
ATOM 8047 O O . ARG A 1 1013 ? -21.888 -9.412 -50.401 1.00 70.12 1013 ARG A O 1
ATOM 8054 N N . SER A 1 1014 ? -20.836 -11.237 -49.619 1.00 76.19 1014 SER A N 1
ATOM 8055 C CA . SER A 1 1014 ? -21.887 -12.210 -49.927 1.00 76.19 1014 SER A CA 1
ATOM 8056 C C . SER A 1 1014 ? -22.177 -13.066 -48.702 1.00 76.19 1014 SER A C 1
ATOM 8058 O O . SER A 1 1014 ? -21.244 -13.435 -47.981 1.00 76.19 1014 SER A O 1
ATOM 8060 N N . GLU A 1 1015 ? -23.451 -13.403 -48.510 1.00 79.38 1015 GLU A N 1
ATOM 8061 C CA . GLU A 1 1015 ? -23.903 -14.333 -47.476 1.00 79.38 1015 GLU A CA 1
ATOM 8062 C C . GLU A 1 1015 ? -23.275 -15.718 -47.680 1.00 79.38 1015 GLU A C 1
ATOM 8064 O O . GLU A 1 1015 ? -23.063 -16.159 -48.810 1.00 79.38 1015 GLU A O 1
ATOM 8069 N N . ARG A 1 1016 ? -22.906 -16.377 -46.577 1.00 83.69 1016 ARG A N 1
ATOM 8070 C CA . ARG A 1 1016 ? -22.231 -17.678 -46.590 1.00 83.69 1016 ARG A CA 1
ATOM 8071 C C . ARG A 1 1016 ? -23.169 -18.766 -46.095 1.00 83.69 1016 ARG A C 1
ATOM 8073 O O . ARG A 1 1016 ? -23.703 -18.675 -44.992 1.00 83.69 1016 ARG A O 1
ATOM 8080 N N . HIS A 1 1017 ? -23.275 -19.837 -46.866 1.00 83.69 1017 HIS A N 1
ATOM 8081 C CA . HIS A 1 1017 ? -24.024 -21.033 -46.515 1.00 83.69 1017 HIS A CA 1
ATOM 8082 C C . HIS A 1 1017 ? -23.060 -22.084 -45.966 1.00 83.69 1017 HIS A C 1
ATOM 8084 O O . HIS A 1 1017 ? -22.045 -22.392 -46.592 1.00 83.69 1017 HIS A O 1
ATOM 8090 N N . LYS A 1 1018 ? -23.361 -22.639 -44.787 1.00 84.81 1018 LYS A N 1
ATOM 8091 C CA . LYS A 1 1018 ? -22.594 -23.759 -44.224 1.00 84.81 1018 LYS A CA 1
ATOM 8092 C C . LYS A 1 1018 ? -22.926 -25.031 -44.990 1.00 84.81 1018 LYS A C 1
ATOM 8094 O O . LYS A 1 1018 ? -24.094 -25.406 -45.067 1.00 84.81 1018 LYS A O 1
ATOM 8099 N N . VAL A 1 1019 ? -21.905 -25.690 -45.525 1.00 82.12 1019 VAL A N 1
ATOM 8100 C CA . VAL A 1 1019 ? -22.059 -26.871 -46.379 1.00 82.12 1019 VAL A CA 1
ATOM 8101 C C . VAL A 1 1019 ? -20.916 -27.829 -46.075 1.00 82.12 1019 VAL A C 1
ATOM 8103 O O . VAL A 1 1019 ? -19.756 -27.428 -46.110 1.00 82.12 1019 VAL A O 1
ATOM 8106 N N . SER A 1 1020 ? -21.234 -29.095 -45.804 1.00 77.00 1020 SER A N 1
ATOM 8107 C CA . SER A 1 1020 ? -20.241 -30.142 -45.554 1.00 77.00 1020 SER A CA 1
ATOM 8108 C C . SER A 1 1020 ? -20.087 -31.037 -46.779 1.00 77.00 1020 SER A C 1
ATOM 8110 O O . SER A 1 1020 ? -21.061 -31.492 -47.377 1.00 77.00 1020 SER A O 1
ATOM 8112 N N . GLY A 1 1021 ? -18.848 -31.316 -47.175 1.00 79.12 1021 GLY A N 1
ATOM 8113 C CA . GLY A 1 1021 ? -18.576 -32.083 -48.387 1.00 79.12 1021 GLY A CA 1
ATOM 8114 C C . GLY A 1 1021 ? -17.091 -32.298 -48.629 1.00 79.12 1021 GLY A C 1
ATOM 8115 O O . GLY A 1 1021 ? -16.248 -31.626 -48.046 1.00 79.12 1021 GLY A O 1
ATOM 8116 N N . ARG A 1 1022 ? -16.742 -33.246 -49.503 1.00 81.94 1022 ARG A N 1
ATOM 8117 C CA . ARG A 1 1022 ? -15.349 -33.403 -49.940 1.00 81.94 1022 ARG A CA 1
ATOM 8118 C C . ARG A 1 1022 ? -15.084 -32.454 -51.091 1.00 81.94 1022 ARG A C 1
ATOM 8120 O O . ARG A 1 1022 ? -15.814 -32.489 -52.076 1.00 81.94 1022 ARG A O 1
ATOM 8127 N N . VAL A 1 1023 ? -14.011 -31.687 -50.979 1.00 87.75 1023 VAL A N 1
ATOM 8128 C CA . VAL A 1 1023 ? -13.529 -30.803 -52.036 1.00 87.75 1023 VAL A CA 1
ATOM 8129 C C . VAL A 1 1023 ? -12.156 -31.279 -52.500 1.00 87.75 1023 VAL A C 1
ATOM 8131 O O . VAL A 1 1023 ? -11.319 -31.677 -51.683 1.00 87.75 1023 VAL A O 1
ATOM 8134 N N . SER A 1 1024 ? -11.919 -31.282 -53.810 1.00 86.56 1024 SER A N 1
ATOM 8135 C CA . SER A 1 1024 ? -10.565 -31.374 -54.364 1.00 86.56 1024 SER A CA 1
ATOM 8136 C C . SER A 1 1024 ? -10.122 -30.013 -54.865 1.00 86.56 1024 SER A C 1
ATOM 8138 O O . SER A 1 1024 ? -10.929 -29.191 -55.284 1.00 86.56 1024 SER A O 1
ATOM 8140 N N . SER A 1 1025 ? -8.829 -29.743 -54.795 1.00 88.00 1025 SER A N 1
ATOM 8141 C CA . SER A 1 1025 ? -8.272 -28.482 -55.252 1.00 88.00 1025 SER A CA 1
ATOM 8142 C C . SER A 1 1025 ? -6.921 -28.677 -55.919 1.00 88.00 1025 SER A C 1
ATOM 8144 O O . SER A 1 1025 ? -6.177 -29.586 -55.555 1.00 88.00 1025 SER A O 1
ATOM 8146 N N . LEU A 1 1026 ? -6.617 -27.849 -56.918 1.00 87.56 1026 LEU A N 1
ATOM 8147 C CA . LEU A 1 1026 ? -5.360 -27.871 -57.662 1.00 87.56 1026 LEU A CA 1
ATOM 8148 C C . LEU A 1 1026 ? -4.758 -26.467 -57.727 1.00 87.56 1026 LEU A C 1
ATOM 8150 O O . LEU A 1 1026 ? -5.432 -25.522 -58.135 1.00 87.56 1026 LEU A O 1
ATOM 8154 N N . LEU A 1 1027 ? -3.485 -26.325 -57.354 1.00 85.69 1027 LEU A N 1
ATOM 8155 C CA . LEU A 1 1027 ? -2.779 -25.046 -57.480 1.00 85.69 1027 LEU A CA 1
ATOM 8156 C C . LEU A 1 1027 ? -2.429 -24.753 -58.945 1.00 85.69 1027 LEU A C 1
ATOM 8158 O O . LEU A 1 1027 ? -1.960 -25.632 -59.679 1.00 85.69 1027 LEU A O 1
ATOM 8162 N N . LEU A 1 1028 ? -2.618 -23.500 -59.343 1.00 85.56 1028 LEU A N 1
ATOM 8163 C CA . LEU A 1 1028 ? -2.314 -22.985 -60.675 1.00 85.56 1028 LEU A CA 1
ATOM 8164 C C . LEU A 1 1028 ? -0.998 -22.195 -60.645 1.00 85.56 1028 LEU A C 1
ATOM 8166 O O . LEU A 1 1028 ? -0.661 -21.568 -59.637 1.00 85.56 1028 LEU A O 1
ATOM 8170 N N . ASP A 1 1029 ? -0.243 -22.248 -61.741 1.00 79.81 1029 ASP A N 1
ATOM 8171 C CA . ASP A 1 1029 ? 0.933 -21.405 -61.939 1.00 79.81 1029 ASP A CA 1
ATOM 8172 C C . ASP A 1 1029 ? 0.541 -19.985 -62.383 1.00 79.81 1029 ASP A C 1
ATOM 8174 O O . ASP A 1 1029 ? -0.636 -19.672 -62.590 1.00 79.81 1029 ASP A O 1
ATOM 8178 N N . ASP A 1 1030 ? 1.539 -19.113 -62.535 1.00 74.06 1030 ASP A N 1
ATOM 8179 C CA . ASP A 1 1030 ? 1.328 -17.708 -62.907 1.00 74.06 1030 ASP A CA 1
ATOM 8180 C C . ASP A 1 1030 ? 0.739 -17.548 -64.327 1.00 74.06 1030 ASP A C 1
ATOM 8182 O O . ASP A 1 1030 ? 0.166 -16.507 -64.645 1.00 74.06 1030 ASP A O 1
ATOM 8186 N N . ASN A 1 1031 ? 0.814 -18.593 -65.162 1.00 70.62 1031 ASN A N 1
ATOM 8187 C CA . ASN A 1 1031 ? 0.230 -18.657 -66.504 1.00 70.62 1031 ASN A CA 1
ATOM 8188 C C . ASN A 1 1031 ? -1.148 -19.354 -66.521 1.00 70.62 1031 ASN A C 1
ATOM 8190 O O . ASN A 1 1031 ? -1.718 -19.558 -67.593 1.00 70.62 1031 ASN A O 1
ATOM 8194 N N . GLY A 1 1032 ? -1.689 -19.738 -65.359 1.00 66.38 1032 GLY A N 1
ATOM 8195 C CA . GLY A 1 1032 ? -2.965 -20.446 -65.229 1.00 66.38 1032 GLY A CA 1
ATOM 8196 C C . GLY A 1 1032 ? -2.915 -21.938 -65.578 1.00 66.38 1032 GLY A C 1
ATOM 8197 O O . GLY A 1 1032 ? -3.966 -22.567 -65.692 1.00 66.38 1032 GLY A O 1
ATOM 8198 N N . SER A 1 1033 ? -1.726 -22.520 -65.746 1.00 74.50 1033 SER A N 1
ATOM 8199 C CA . SER A 1 1033 ? -1.539 -23.952 -65.994 1.00 74.50 1033 SER A CA 1
ATOM 8200 C C . SER A 1 1033 ? -1.457 -24.744 -64.685 1.00 74.50 1033 SER A C 1
ATOM 8202 O O . SER A 1 1033 ? -1.043 -24.241 -63.640 1.00 74.50 1033 SER A O 1
ATOM 8204 N N . LEU A 1 1034 ? -1.879 -26.010 -64.725 1.00 76.12 1034 LEU A N 1
ATOM 8205 C CA . LEU A 1 1034 ? -1.925 -26.885 -63.551 1.00 76.12 1034 LEU A CA 1
ATOM 8206 C C . LEU A 1 1034 ? -0.505 -27.233 -63.074 1.00 76.12 1034 LEU A C 1
ATOM 8208 O O . LEU A 1 1034 ? 0.275 -27.823 -63.818 1.00 76.12 1034 LEU A O 1
ATOM 8212 N N . THR A 1 1035 ? -0.194 -26.952 -61.805 1.00 70.38 1035 THR A N 1
ATOM 8213 C CA . THR A 1 1035 ? 1.124 -27.264 -61.202 1.00 70.38 1035 THR A CA 1
ATOM 8214 C C . THR A 1 1035 ? 1.292 -28.738 -60.809 1.00 70.38 1035 THR A C 1
ATOM 8216 O O . THR A 1 1035 ? 2.364 -29.146 -60.367 1.00 70.38 1035 THR A O 1
ATOM 8219 N N . GLY A 1 1036 ? 0.228 -29.544 -60.915 1.00 64.56 1036 GLY A N 1
ATOM 8220 C CA . GLY A 1 1036 ? 0.188 -30.939 -60.458 1.00 64.56 1036 GLY A CA 1
ATOM 8221 C C . GLY A 1 1036 ? 0.048 -31.112 -58.938 1.00 64.56 1036 GLY A C 1
ATOM 8222 O O . GLY A 1 1036 ? -0.129 -32.234 -58.467 1.00 64.56 1036 GLY A O 1
ATOM 8223 N N . ILE A 1 1037 ? 0.077 -30.023 -58.161 1.00 72.62 1037 ILE A N 1
ATOM 8224 C CA . ILE A 1 1037 ? -0.148 -30.050 -56.713 1.00 72.62 1037 ILE A CA 1
ATOM 8225 C C . ILE A 1 1037 ? -1.658 -30.107 -56.466 1.00 72.62 1037 ILE A C 1
ATOM 8227 O O . ILE A 1 1037 ? -2.341 -29.082 -56.505 1.00 72.62 1037 ILE A O 1
ATOM 8231 N N .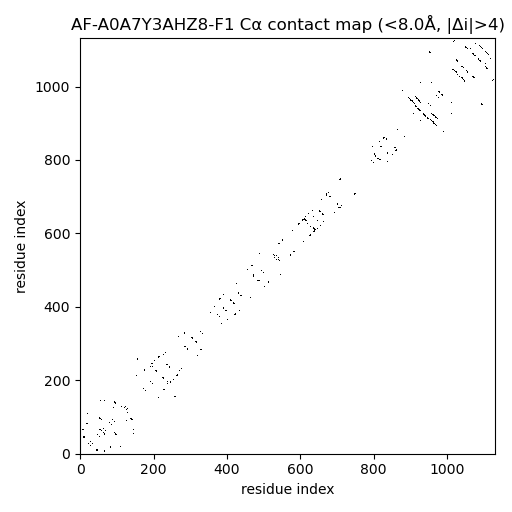 ALA A 1 1038 ? -2.166 -31.322 -56.250 1.00 75.94 1038 ALA A N 1
ATOM 8232 C CA . ALA A 1 1038 ? -3.563 -31.586 -55.928 1.00 75.94 1038 ALA A CA 1
ATOM 8233 C C . ALA A 1 1038 ? -3.747 -31.912 -54.441 1.00 75.94 1038 ALA A C 1
ATOM 8235 O O . ALA A 1 1038 ? -2.987 -32.677 -53.844 1.00 75.94 1038 ALA A O 1
ATOM 8236 N N . SER A 1 1039 ? -4.805 -31.363 -53.864 1.00 75.25 1039 SER A N 1
ATOM 8237 C CA . SER A 1 1039 ? -5.169 -31.486 -52.459 1.00 75.25 1039 SER A CA 1
ATOM 8238 C C . SER A 1 1039 ? -6.625 -31.908 -52.308 1.00 75.25 1039 SER A C 1
ATOM 8240 O O . SER A 1 1039 ? -7.470 -31.586 -53.138 1.00 75.25 1039 SER A O 1
ATOM 8242 N N . LYS A 1 1040 ? -6.925 -32.645 -51.237 1.00 82.56 1040 LYS A N 1
ATOM 8243 C CA . LYS A 1 1040 ? -8.300 -32.940 -50.819 1.00 82.56 1040 LYS A CA 1
ATOM 8244 C C . LYS A 1 1040 ? -8.548 -32.298 -49.462 1.00 82.56 1040 LYS A C 1
ATOM 8246 O O . LYS A 1 1040 ? -7.670 -32.349 -48.603 1.00 82.56 1040 LYS A O 1
ATOM 8251 N N . GLY A 1 1041 ? -9.723 -31.714 -49.298 1.00 84.81 1041 GLY A N 1
ATOM 8252 C CA . GLY A 1 1041 ? -10.148 -31.046 -48.077 1.00 84.81 1041 GLY A CA 1
ATOM 8253 C C . GLY A 1 1041 ? -11.616 -31.299 -47.768 1.00 84.81 1041 GLY A C 1
ATOM 8254 O O . GLY A 1 1041 ? -12.324 -31.978 -48.524 1.00 84.81 1041 GLY A O 1
ATOM 8255 N N . GLU A 1 1042 ? -12.060 -30.741 -46.652 1.00 86.50 1042 GLU A N 1
ATOM 8256 C CA . GLU A 1 1042 ? -13.455 -30.770 -46.223 1.00 86.50 1042 GLU A CA 1
ATOM 8257 C C . GLU A 1 1042 ? -14.061 -29.373 -46.346 1.00 86.50 1042 GLU A C 1
ATOM 8259 O O . GLU A 1 1042 ? -13.552 -28.417 -45.773 1.00 86.50 1042 GLU A O 1
ATOM 8264 N N . LEU A 1 1043 ? -15.125 -29.249 -47.132 1.00 86.69 1043 LEU A N 1
ATOM 8265 C CA . LEU A 1 1043 ? -15.881 -28.017 -47.312 1.00 86.69 1043 LEU A CA 1
ATOM 8266 C C . LEU A 1 1043 ? -16.478 -27.565 -45.973 1.00 86.69 1043 LEU A C 1
ATOM 8268 O O . LEU A 1 1043 ? -16.998 -28.387 -45.220 1.00 86.69 1043 LEU A O 1
ATOM 8272 N N . VAL A 1 1044 ? -16.394 -26.264 -45.699 1.00 86.50 1044 VAL A N 1
ATOM 8273 C CA . VAL A 1 1044 ? -16.927 -25.642 -44.478 1.00 86.50 1044 VAL A CA 1
ATOM 8274 C C . VAL A 1 1044 ? -18.097 -24.727 -44.825 1.00 86.50 1044 VAL A C 1
ATOM 8276 O O . VAL A 1 1044 ? -19.185 -24.844 -44.255 1.00 86.50 1044 VAL A O 1
ATOM 8279 N N . ASP A 1 1045 ? -17.882 -23.811 -45.769 1.00 87.38 1045 ASP A N 1
ATOM 8280 C CA . ASP A 1 1045 ? -18.906 -22.894 -46.257 1.00 87.38 1045 ASP A CA 1
ATOM 8281 C C . ASP A 1 1045 ? -18.657 -22.467 -47.710 1.00 87.38 1045 ASP A C 1
ATOM 8283 O O . ASP A 1 1045 ? -17.546 -22.565 -48.237 1.00 87.38 1045 ASP A O 1
ATOM 8287 N N . ILE A 1 1046 ? -19.708 -21.975 -48.361 1.00 89.62 1046 ILE A N 1
ATOM 8288 C CA . ILE A 1 1046 ? -19.670 -21.434 -49.721 1.00 89.62 1046 ILE A CA 1
ATOM 8289 C C . ILE A 1 1046 ? -20.599 -20.222 -49.843 1.00 89.62 1046 ILE A C 1
ATOM 8291 O O . ILE A 1 1046 ? -21.580 -20.091 -49.114 1.00 89.62 1046 ILE A O 1
ATOM 8295 N N . SER A 1 1047 ? -20.278 -19.314 -50.756 1.00 89.88 1047 SER A N 1
ATOM 8296 C CA . SER A 1 1047 ? -21.125 -18.205 -51.189 1.00 89.88 1047 SER A CA 1
ATOM 8297 C C . SER A 1 1047 ? -21.019 -18.016 -52.700 1.00 89.88 1047 SER A C 1
ATOM 8299 O O . SER A 1 1047 ? -20.169 -18.627 -53.348 1.00 89.88 1047 SER A O 1
ATOM 8301 N N . GLU A 1 1048 ? -21.813 -17.101 -53.260 1.00 88.50 1048 GLU A N 1
ATOM 8302 C CA . GLU A 1 1048 ? -21.687 -16.689 -54.668 1.00 88.50 1048 GLU A CA 1
ATOM 8303 C C . GLU A 1 1048 ? -20.261 -16.254 -55.047 1.00 88.50 1048 GLU A C 1
ATOM 8305 O O . GLU A 1 1048 ? -19.847 -16.378 -56.195 1.00 88.50 1048 GLU A O 1
ATOM 8310 N N . GLY A 1 1049 ? -19.511 -15.692 -54.094 1.00 86.50 1049 GLY A N 1
ATOM 8311 C CA . GLY A 1 1049 ? -18.204 -15.081 -54.339 1.00 86.50 1049 GLY A CA 1
ATOM 8312 C C . GLY A 1 1049 ? -17.007 -15.900 -53.864 1.00 86.50 1049 GLY A C 1
ATOM 8313 O O . GLY A 1 1049 ? -15.871 -15.499 -54.104 1.00 86.50 1049 GLY A O 1
ATOM 8314 N N . GLY A 1 1050 ? -17.204 -17.017 -53.164 1.00 90.06 1050 GLY A N 1
ATOM 8315 C CA . GLY A 1 1050 ? -16.066 -17.790 -52.684 1.00 90.06 1050 GLY A CA 1
ATOM 8316 C C . GLY A 1 1050 ? -16.417 -18.999 -51.839 1.00 90.06 1050 GLY A C 1
ATOM 8317 O O . GLY A 1 1050 ? -17.563 -19.242 -51.487 1.00 90.06 1050 GLY A O 1
ATOM 8318 N N . VAL A 1 1051 ? -15.386 -19.733 -51.436 1.00 90.00 1051 VAL A N 1
ATOM 8319 C CA . VAL A 1 1051 ? -15.511 -21.006 -50.717 1.00 90.00 1051 VAL A CA 1
ATOM 8320 C C . VAL A 1 1051 ? -14.481 -21.106 -49.603 1.00 90.00 1051 VAL A C 1
ATOM 8322 O O . VAL A 1 1051 ? -13.398 -20.528 -49.712 1.00 90.00 1051 VAL A O 1
ATOM 8325 N N . SER A 1 1052 ? -14.821 -21.805 -48.524 1.00 90.19 1052 SER A N 1
ATOM 8326 C CA . SER A 1 1052 ? -13.880 -22.167 -47.473 1.00 90.19 1052 SER A CA 1
ATOM 8327 C C . SER A 1 1052 ? -13.854 -23.677 -47.240 1.00 90.19 1052 SER A C 1
ATOM 8329 O O . SER A 1 1052 ? -14.876 -24.362 -47.323 1.00 90.19 1052 SER A O 1
ATOM 8331 N N . PHE A 1 1053 ? -12.665 -24.216 -46.986 1.00 88.38 1053 PHE A N 1
ATOM 8332 C CA . PHE A 1 1053 ? -12.487 -25.637 -46.708 1.00 88.38 1053 PHE A CA 1
ATOM 8333 C C . PHE A 1 1053 ? -11.286 -25.901 -45.801 1.00 88.38 1053 PHE A C 1
ATOM 8335 O O . PHE A 1 1053 ? -10.275 -25.200 -45.865 1.00 88.38 1053 PHE A O 1
ATOM 8342 N N . LEU A 1 1054 ? -11.386 -26.939 -44.974 1.00 85.94 1054 LEU A N 1
ATOM 8343 C CA . LEU A 1 1054 ? -10.302 -27.439 -44.144 1.00 85.94 1054 LEU A CA 1
ATOM 8344 C C . LEU A 1 1054 ? -9.315 -28.240 -44.986 1.00 85.94 1054 LEU A C 1
ATOM 8346 O O . LEU A 1 1054 ? -9.680 -29.096 -45.796 1.00 85.94 1054 LEU A O 1
ATOM 8350 N N . PHE A 1 1055 ? -8.040 -27.954 -44.774 1.00 81.38 1055 PHE A N 1
ATOM 8351 C CA . PHE A 1 1055 ? -6.924 -28.522 -45.497 1.00 81.38 1055 PHE A CA 1
ATOM 8352 C C . PHE A 1 1055 ? -5.763 -28.806 -44.549 1.00 81.38 1055 PHE A C 1
ATOM 8354 O O . PHE A 1 1055 ? -5.395 -27.974 -43.720 1.00 81.38 1055 PHE A O 1
ATOM 8361 N N . ARG A 1 1056 ? -5.133 -29.972 -44.707 1.00 77.50 1056 ARG A N 1
ATOM 8362 C CA . ARG A 1 1056 ? -3.982 -30.358 -43.892 1.00 77.50 1056 ARG A CA 1
ATOM 8363 C C . ARG A 1 1056 ? -2.670 -30.009 -44.594 1.00 77.50 1056 ARG A C 1
ATOM 8365 O O . ARG A 1 1056 ? -2.349 -30.584 -45.631 1.00 77.50 1056 ARG A O 1
ATOM 8372 N N . VAL A 1 1057 ? -1.883 -29.110 -44.006 1.00 69.88 1057 VAL A N 1
ATOM 8373 C CA . VAL A 1 1057 ? -0.561 -28.711 -44.521 1.00 69.88 1057 VAL A CA 1
ATOM 8374 C C . VAL A 1 1057 ? 0.517 -29.507 -43.786 1.00 69.88 1057 VAL A C 1
ATOM 8376 O O . VAL A 1 1057 ? 0.558 -29.504 -42.564 1.00 69.88 1057 VAL A O 1
ATOM 8379 N N . SER A 1 1058 ? 1.440 -30.155 -44.499 1.00 68.50 1058 SER A N 1
ATOM 8380 C CA . SER A 1 1058 ? 2.504 -30.966 -43.876 1.00 68.50 1058 SER A CA 1
ATOM 8381 C C . SER A 1 1058 ? 3.468 -30.169 -42.984 1.00 68.50 1058 SER A C 1
ATOM 8383 O O . SER A 1 1058 ? 4.046 -30.728 -42.055 1.00 68.50 1058 SER A O 1
ATOM 8385 N N . GLN A 1 1059 ? 3.658 -28.873 -43.260 1.00 65.06 1059 GLN A N 1
ATOM 8386 C CA . GLN A 1 1059 ? 4.486 -27.962 -42.468 1.00 65.06 1059 GLN A CA 1
ATOM 8387 C C . GLN A 1 1059 ? 3.829 -26.579 -42.370 1.00 65.06 1059 GLN A C 1
ATOM 8389 O O . GLN A 1 1059 ? 3.638 -25.912 -43.388 1.00 65.06 1059 GLN A O 1
ATOM 8394 N N . LYS A 1 1060 ? 3.572 -26.098 -41.145 1.00 65.44 1060 LYS A N 1
ATOM 8395 C CA . LYS A 1 1060 ? 2.953 -24.785 -40.854 1.00 65.44 1060 LYS A CA 1
ATOM 8396 C C . LYS A 1 1060 ? 3.606 -23.600 -41.584 1.00 65.44 1060 LYS A C 1
ATOM 8398 O O . LYS A 1 1060 ? 2.904 -22.692 -42.015 1.00 65.44 1060 LYS A O 1
ATOM 8403 N N . LYS A 1 1061 ? 4.927 -23.627 -41.805 1.00 63.06 1061 LYS A N 1
ATOM 8404 C CA . LYS A 1 1061 ? 5.656 -22.579 -42.551 1.00 63.06 1061 LYS A CA 1
ATOM 8405 C C . LYS A 1 1061 ? 5.228 -22.434 -44.021 1.00 63.06 1061 LYS A C 1
ATOM 8407 O O . LYS A 1 1061 ? 5.334 -21.345 -44.572 1.00 63.06 1061 LYS A O 1
ATOM 8412 N N . ASN A 1 1062 ? 4.704 -23.494 -44.639 1.00 71.31 1062 ASN A N 1
ATOM 8413 C CA . ASN A 1 1062 ? 4.286 -23.477 -46.043 1.00 71.31 1062 ASN A CA 1
ATOM 8414 C C . ASN A 1 1062 ? 2.863 -22.932 -46.232 1.00 71.31 1062 ASN A C 1
ATOM 8416 O O . ASN A 1 1062 ? 2.492 -22.601 -47.353 1.00 71.31 1062 ASN A O 1
ATOM 8420 N N . ALA A 1 1063 ? 2.075 -22.804 -45.158 1.00 73.19 1063 ALA A N 1
ATOM 8421 C CA . ALA A 1 1063 ? 0.697 -22.320 -45.231 1.00 73.19 1063 ALA A CA 1
ATOM 8422 C C . ALA A 1 1063 ? 0.617 -20.886 -45.791 1.00 73.19 1063 ALA A C 1
ATOM 8424 O O . ALA A 1 1063 ? -0.230 -20.596 -46.631 1.00 73.19 1063 ALA A O 1
ATOM 8425 N N . ARG A 1 1064 ? 1.556 -20.009 -45.406 1.00 75.69 1064 ARG A N 1
ATOM 8426 C CA . ARG A 1 1064 ? 1.603 -18.612 -45.872 1.00 75.69 1064 ARG A CA 1
ATOM 8427 C C . ARG A 1 1064 ? 1.943 -18.481 -47.361 1.00 75.69 1064 ARG A C 1
ATOM 8429 O O . ARG A 1 1064 ? 1.501 -17.531 -47.994 1.00 75.69 1064 ARG A O 1
ATOM 8436 N N . LEU A 1 1065 ? 2.670 -19.447 -47.936 1.00 78.00 1065 LEU A N 1
ATOM 8437 C CA . LEU A 1 1065 ? 3.037 -19.464 -49.363 1.00 78.00 1065 LEU A CA 1
ATOM 8438 C C . LEU A 1 1065 ? 1.836 -19.689 -50.293 1.00 78.00 1065 LEU A C 1
ATOM 8440 O O . LEU A 1 1065 ? 1.939 -19.455 -51.498 1.00 78.00 1065 LEU A O 1
ATOM 8444 N N . LEU A 1 1066 ? 0.721 -20.172 -49.739 1.00 80.00 1066 LEU A N 1
ATOM 8445 C CA . LEU A 1 1066 ? -0.527 -20.363 -50.467 1.00 80.00 1066 LEU A CA 1
ATOM 8446 C C . LEU A 1 1066 ? -1.291 -19.044 -50.642 1.00 80.00 1066 LEU A C 1
ATOM 8448 O O . LEU A 1 1066 ? -2.067 -18.924 -51.584 1.00 80.00 1066 LEU A O 1
ATOM 8452 N N . LEU A 1 1067 ? -1.073 -18.047 -49.777 1.00 83.56 1067 LEU A N 1
ATOM 8453 C CA . LEU A 1 1067 ? -1.790 -16.775 -49.844 1.00 83.56 1067 LEU A CA 1
ATOM 8454 C C . LEU A 1 1067 ? -1.512 -16.064 -51.178 1.00 83.56 1067 LEU A C 1
ATOM 8456 O O . LEU A 1 1067 ? -0.366 -15.828 -51.554 1.00 83.56 1067 LEU A O 1
ATOM 8460 N N . GLY A 1 1068 ? -2.575 -15.713 -51.895 1.00 81.38 1068 GLY A N 1
ATOM 8461 C CA . GLY A 1 1068 ? -2.520 -15.061 -53.198 1.00 81.38 1068 GLY A CA 1
ATOM 8462 C C . GLY A 1 1068 ? -2.210 -15.982 -54.381 1.00 81.38 1068 GLY A C 1
ATOM 8463 O O . GLY A 1 1068 ? -2.070 -15.485 -55.496 1.00 81.38 1068 GLY A O 1
ATOM 8464 N N . ARG A 1 1069 ? -2.082 -17.301 -54.172 1.00 85.81 1069 ARG A N 1
ATOM 8465 C CA . ARG A 1 1069 ? -1.943 -18.268 -55.270 1.00 85.81 1069 ARG A CA 1
ATOM 8466 C C . ARG A 1 1069 ? -3.288 -18.501 -55.947 1.00 85.81 1069 ARG A C 1
ATOM 8468 O O . ARG A 1 1069 ? -4.330 -18.566 -55.291 1.00 85.81 1069 ARG A O 1
ATOM 8475 N N . ALA A 1 1070 ? -3.239 -18.673 -57.263 1.00 88.06 1070 ALA A N 1
ATOM 8476 C CA . ALA A 1 1070 ? -4.383 -19.118 -58.036 1.00 88.06 1070 ALA A CA 1
ATOM 8477 C C . ALA A 1 1070 ? -4.652 -20.607 -57.760 1.00 88.06 1070 ALA A C 1
ATOM 8479 O O . ALA A 1 1070 ? -3.729 -21.421 -57.681 1.00 88.06 1070 ALA A O 1
ATOM 8480 N N . ILE A 1 1071 ? -5.921 -20.954 -57.581 1.00 90.25 1071 ILE A N 1
ATOM 8481 C CA . ILE A 1 1071 ? -6.363 -22.299 -57.220 1.00 90.25 1071 ILE A CA 1
ATOM 8482 C C . ILE A 1 1071 ? -7.627 -22.641 -57.998 1.00 90.25 1071 ILE A C 1
ATOM 8484 O O . ILE A 1 1071 ? -8.538 -21.823 -58.106 1.00 90.25 1071 ILE A O 1
ATOM 8488 N N . ARG A 1 1072 ? -7.684 -23.864 -58.513 1.00 90.06 1072 ARG A N 1
ATOM 8489 C CA . ARG A 1 1072 ? -8.907 -24.471 -59.026 1.00 90.06 1072 ARG A CA 1
ATOM 8490 C C . ARG A 1 1072 ? -9.530 -25.314 -57.930 1.00 90.06 1072 ARG A C 1
ATOM 8492 O O . ARG A 1 1072 ? -8.852 -26.171 -57.365 1.00 90.06 1072 ARG A O 1
ATOM 8499 N N . VAL A 1 1073 ? -10.799 -25.085 -57.632 1.00 90.06 1073 VAL A N 1
ATOM 8500 C CA . VAL A 1 1073 ? -11.561 -25.831 -56.629 1.00 90.06 1073 VAL A CA 1
ATOM 8501 C C . VAL A 1 1073 ? -12.625 -26.663 -57.339 1.00 90.06 1073 VAL A C 1
ATOM 8503 O O . VAL A 1 1073 ? -13.342 -26.156 -58.193 1.00 90.06 1073 VAL A O 1
ATOM 8506 N N . GLN A 1 1074 ? -12.701 -27.946 -56.997 1.00 89.00 1074 GLN A N 1
ATOM 8507 C CA . GLN A 1 1074 ? -13.641 -28.921 -57.539 1.00 89.00 1074 GLN A CA 1
ATOM 8508 C C . GLN A 1 1074 ? -14.641 -29.322 -56.452 1.00 89.00 1074 GLN A C 1
ATOM 8510 O O . GLN A 1 1074 ? -14.269 -29.974 -55.468 1.00 89.00 1074 GLN A O 1
ATOM 8515 N N . ILE A 1 1075 ? -15.901 -28.926 -56.624 1.00 86.56 1075 ILE A N 1
ATOM 8516 C CA . ILE A 1 1075 ? -16.978 -29.103 -55.642 1.00 86.56 1075 ILE A CA 1
ATOM 8517 C C . ILE A 1 1075 ? -18.053 -30.024 -56.242 1.00 86.56 1075 ILE A C 1
ATOM 8519 O O . ILE A 1 1075 ? -18.521 -29.756 -57.347 1.00 86.56 1075 ILE A O 1
ATOM 8523 N N . PRO A 1 1076 ? -18.457 -31.116 -55.573 1.00 76.56 1076 PRO A N 1
ATOM 8524 C CA . PRO A 1 1076 ? -19.537 -31.973 -56.063 1.00 76.56 1076 PRO A CA 1
ATOM 8525 C C . PRO A 1 1076 ? -20.891 -31.249 -55.992 1.00 76.56 1076 PRO A C 1
ATOM 8527 O O . PRO A 1 1076 ? -21.199 -30.638 -54.971 1.00 76.56 1076 PRO A O 1
ATOM 8530 N N . ILE A 1 1077 ? -21.686 -31.335 -57.065 1.00 71.31 1077 ILE A N 1
ATOM 8531 C CA . ILE A 1 1077 ? -22.996 -30.660 -57.177 1.00 71.31 1077 ILE A CA 1
ATOM 8532 C C . ILE A 1 1077 ? -24.148 -31.577 -56.709 1.00 71.31 1077 ILE A C 1
ATOM 8534 O O . ILE A 1 1077 ? -25.182 -31.083 -56.275 1.00 71.31 1077 ILE A O 1
ATOM 8538 N N . ASP A 1 1078 ? -23.957 -32.903 -56.733 1.00 65.31 1078 ASP A N 1
ATOM 8539 C CA . ASP A 1 1078 ? -24.960 -33.914 -56.353 1.00 65.31 1078 ASP A CA 1
ATOM 8540 C C . ASP A 1 1078 ? -24.332 -35.087 -55.552 1.00 65.31 1078 ASP A C 1
ATOM 8542 O O . ASP A 1 1078 ? -23.107 -35.255 -55.495 1.00 65.31 1078 ASP A O 1
ATOM 8546 N N . LEU A 1 1079 ? -25.165 -35.926 -54.919 1.00 53.47 1079 LEU A N 1
ATOM 8547 C CA . LEU A 1 1079 ? -24.771 -37.134 -54.175 1.00 53.47 1079 LEU A CA 1
ATOM 8548 C C . LEU A 1 1079 ? -24.052 -38.167 -55.054 1.00 53.47 1079 LEU A C 1
ATOM 8550 O O . LEU A 1 1079 ? -23.253 -38.972 -54.554 1.00 53.47 1079 LEU A O 1
ATOM 8554 N N . THR A 1 1080 ? -24.307 -38.152 -56.363 1.00 49.44 1080 THR A N 1
ATOM 8555 C CA . THR A 1 1080 ? -23.560 -38.955 -57.326 1.00 49.44 1080 THR A CA 1
ATOM 8556 C C . THR A 1 1080 ? -22.293 -38.208 -57.758 1.00 49.44 1080 THR A C 1
ATOM 8558 O O . THR A 1 1080 ? -22.342 -37.107 -58.282 1.00 49.44 1080 THR A O 1
ATOM 8561 N N . VAL A 1 1081 ? -21.114 -38.813 -57.571 1.00 53.91 1081 VAL A N 1
ATOM 8562 C CA . VAL A 1 1081 ? -19.773 -38.228 -57.849 1.00 53.91 1081 VAL A CA 1
ATOM 8563 C C . VAL A 1 1081 ? -19.534 -37.897 -59.348 1.00 53.91 1081 VAL A C 1
ATOM 8565 O O . VAL A 1 1081 ? -18.399 -37.703 -59.771 1.00 53.91 1081 VAL A O 1
ATOM 8568 N N . ARG A 1 1082 ? -20.573 -37.889 -60.194 1.00 54.00 1082 ARG A N 1
ATOM 8569 C CA . ARG A 1 1082 ? -20.471 -37.782 -61.656 1.00 54.00 1082 ARG A CA 1
ATOM 8570 C C . ARG A 1 1082 ? -20.422 -36.345 -62.180 1.00 54.00 1082 ARG A C 1
ATOM 8572 O O . ARG A 1 1082 ? -19.830 -36.159 -63.236 1.00 54.00 1082 ARG A O 1
ATOM 8579 N N . GLU A 1 1083 ? -20.954 -35.361 -61.453 1.00 64.94 1083 GLU A N 1
ATOM 8580 C CA . GLU A 1 1083 ? -20.879 -33.941 -61.829 1.00 64.94 1083 GLU A CA 1
ATOM 8581 C C . GLU A 1 1083 ? -20.177 -33.115 -60.739 1.00 64.94 1083 GLU A C 1
ATOM 8583 O O . GLU A 1 1083 ? -20.576 -33.099 -59.572 1.00 64.94 1083 GLU A O 1
ATOM 8588 N N . GLN A 1 1084 ? -19.080 -32.457 -61.124 1.00 74.38 1084 GLN A N 1
ATOM 8589 C CA . GLN A 1 1084 ? -18.279 -31.589 -60.262 1.00 74.38 1084 GLN A CA 1
ATOM 8590 C C . GLN A 1 1084 ? -18.204 -30.200 -60.887 1.00 74.38 1084 GLN A C 1
ATOM 8592 O O . GLN A 1 1084 ? -17.888 -30.059 -62.067 1.00 74.38 1084 GLN A O 1
ATOM 8597 N N . LEU A 1 1085 ? -18.461 -29.179 -60.078 1.00 82.62 1085 LEU A N 1
ATOM 8598 C CA . LEU A 1 1085 ? -18.181 -27.796 -60.415 1.00 82.62 1085 LEU A CA 1
ATOM 8599 C C . LEU A 1 1085 ? -16.675 -27.567 -60.306 1.00 82.62 1085 LEU A C 1
ATOM 8601 O O . LEU A 1 1085 ? -16.123 -27.699 -59.215 1.00 82.62 1085 LEU A O 1
ATOM 8605 N N . GLU A 1 1086 ? -16.029 -27.173 -61.401 1.00 87.25 1086 GLU A N 1
ATOM 8606 C CA . GLU A 1 1086 ? -14.672 -26.627 -61.364 1.00 87.25 1086 GLU A CA 1
ATOM 8607 C C . GLU A 1 1086 ? -14.734 -25.102 -61.388 1.00 87.25 1086 GLU A C 1
ATOM 8609 O O . GLU A 1 1086 ? -15.272 -24.520 -62.328 1.00 87.25 1086 GLU A O 1
ATOM 8614 N N . ILE A 1 1087 ? -14.164 -24.452 -60.376 1.00 88.69 1087 ILE A N 1
ATOM 8615 C CA . ILE A 1 1087 ? -14.127 -22.993 -60.298 1.00 88.69 1087 ILE A CA 1
ATOM 8616 C C . ILE A 1 1087 ? -12.734 -22.491 -59.935 1.00 88.69 1087 ILE A C 1
ATOM 8618 O O . ILE A 1 1087 ? -12.096 -22.974 -58.996 1.00 88.69 1087 ILE A O 1
ATOM 8622 N N . ASP A 1 1088 ? -12.263 -21.506 -60.698 1.00 91.00 1088 ASP A N 1
ATOM 8623 C CA . ASP A 1 1088 ? -10.979 -20.858 -60.464 1.00 91.00 1088 ASP A CA 1
ATOM 8624 C C . ASP A 1 1088 ? -11.137 -19.678 -59.506 1.00 91.00 1088 ASP A C 1
ATOM 8626 O O . ASP A 1 1088 ? -12.044 -18.847 -59.613 1.00 91.00 1088 ASP A O 1
ATOM 8630 N N . GLY A 1 1089 ? -10.198 -19.576 -58.577 1.00 90.75 1089 GLY A N 1
ATOM 8631 C CA . GLY A 1 1089 ? -10.160 -18.523 -57.584 1.00 90.75 1089 GLY A CA 1
ATOM 8632 C C . GLY A 1 1089 ? -8.746 -18.188 -57.141 1.00 90.75 1089 GLY A C 1
ATOM 8633 O O . GLY A 1 1089 ? -7.751 -18.711 -57.645 1.00 90.75 1089 GLY A O 1
ATOM 8634 N N . GLU A 1 1090 ? -8.670 -17.282 -56.181 1.00 90.00 1090 GLU A N 1
ATOM 8635 C CA . GLU A 1 1090 ? -7.445 -16.887 -55.502 1.00 90.00 1090 GLU A CA 1
ATOM 8636 C C . GLU A 1 1090 ? -7.592 -17.148 -54.004 1.00 90.00 1090 GLU A C 1
ATOM 8638 O O . GLU A 1 1090 ? -8.626 -16.847 -53.404 1.00 90.00 1090 GLU A O 1
ATOM 8643 N N . ILE A 1 1091 ? -6.554 -17.708 -53.388 1.00 88.12 1091 ILE A N 1
ATOM 8644 C CA . ILE A 1 1091 ? -6.523 -17.923 -51.942 1.00 88.12 1091 ILE A CA 1
ATOM 8645 C C . ILE A 1 1091 ? -6.344 -16.568 -51.250 1.00 88.12 1091 ILE A C 1
ATOM 8647 O O . ILE A 1 1091 ? -5.298 -15.936 -51.380 1.00 88.12 1091 ILE A O 1
ATOM 8651 N N . ILE A 1 1092 ? -7.345 -16.130 -50.489 1.00 85.00 1092 ILE A N 1
ATOM 8652 C CA . ILE A 1 1092 ? -7.354 -14.830 -49.795 1.00 85.00 1092 ILE A CA 1
ATOM 8653 C C . ILE A 1 1092 ? -7.097 -14.943 -48.291 1.00 85.00 1092 ILE A C 1
ATOM 8655 O O . ILE A 1 1092 ? -6.732 -13.947 -47.663 1.00 85.00 1092 ILE A O 1
ATOM 8659 N N . ALA A 1 1093 ? -7.263 -16.137 -47.715 1.00 84.25 1093 ALA A N 1
ATOM 8660 C CA . ALA A 1 1093 ? -6.869 -16.411 -46.341 1.00 84.25 1093 ALA A CA 1
ATOM 8661 C C . ALA A 1 1093 ? -6.519 -17.888 -46.120 1.00 84.25 1093 ALA A C 1
ATOM 8663 O O . ALA A 1 1093 ? -7.118 -18.780 -46.720 1.00 84.25 1093 ALA A O 1
ATOM 8664 N N . VAL A 1 1094 ? -5.566 -18.129 -45.223 1.00 82.69 1094 VAL A N 1
ATOM 8665 C CA . VAL A 1 1094 ? -5.188 -19.440 -44.692 1.00 82.69 1094 VAL A CA 1
ATOM 8666 C C . VAL A 1 1094 ? -5.087 -19.310 -43.172 1.00 82.69 1094 VAL A C 1
ATOM 8668 O O . VAL A 1 1094 ? -4.131 -18.735 -42.645 1.00 82.69 1094 VAL A O 1
ATOM 8671 N N . CYS A 1 1095 ? -6.099 -19.813 -42.469 1.00 76.88 1095 CYS A N 1
ATOM 8672 C CA . CYS A 1 1095 ? -6.287 -19.623 -41.029 1.00 76.88 1095 CYS A CA 1
ATOM 8673 C C . CYS A 1 1095 ? -6.153 -20.964 -40.299 1.00 76.88 1095 CYS A C 1
ATOM 8675 O O . CYS A 1 1095 ? -6.749 -21.945 -40.729 1.00 76.88 1095 CYS A O 1
ATOM 8677 N N . GLY A 1 1096 ? -5.396 -21.038 -39.202 1.00 66.56 1096 GLY A N 1
ATOM 8678 C CA . GLY A 1 1096 ? -5.225 -22.279 -38.430 1.00 66.56 1096 GLY A CA 1
ATOM 8679 C C . GLY A 1 1096 ? -5.813 -22.157 -37.018 1.00 66.56 1096 GLY A C 1
ATOM 8680 O O . GLY A 1 1096 ? -5.474 -21.192 -36.334 1.00 66.56 1096 GLY A O 1
ATOM 8681 N N . PRO A 1 1097 ? -6.655 -23.093 -36.539 1.00 55.12 1097 PRO A N 1
ATOM 8682 C CA . PRO A 1 1097 ? -7.062 -23.127 -35.137 1.00 55.12 1097 PRO A CA 1
ATOM 8683 C C . PRO A 1 1097 ? -5.859 -23.415 -34.222 1.00 55.12 1097 PRO A C 1
ATOM 8685 O O . PRO A 1 1097 ? -4.988 -24.220 -34.548 1.00 55.12 1097 PRO A O 1
ATOM 8688 N N . GLN A 1 1098 ? -5.813 -22.775 -33.049 1.00 50.28 1098 GLN A N 1
ATOM 8689 C CA . GLN A 1 1098 ? -4.707 -22.921 -32.085 1.00 50.28 1098 GLN A CA 1
ATOM 8690 C C . GLN A 1 1098 ? -4.588 -24.341 -31.489 1.00 50.28 1098 GLN A C 1
ATOM 8692 O O . GLN A 1 1098 ? -3.543 -24.682 -30.944 1.00 50.28 1098 GLN A O 1
ATOM 8697 N N . SER A 1 1099 ? -5.635 -25.166 -31.595 1.00 45.25 1099 SER A N 1
ATOM 8698 C CA . SER A 1 1099 ? -5.774 -26.457 -30.906 1.00 45.25 1099 SER A CA 1
ATOM 8699 C C . SER A 1 1099 ? -5.495 -27.704 -31.759 1.00 45.25 1099 SER A C 1
ATOM 8701 O O . SER A 1 1099 ? -5.390 -28.792 -31.195 1.00 45.25 1099 SER A O 1
ATOM 8703 N N . LEU A 1 1100 ? -5.371 -27.587 -33.087 1.00 53.84 1100 LEU A N 1
ATOM 8704 C CA . LEU A 1 1100 ? -5.187 -28.729 -33.995 1.00 53.84 1100 LEU A CA 1
ATOM 8705 C C . LEU A 1 1100 ? -3.918 -28.546 -34.835 1.00 53.84 1100 LEU A C 1
ATOM 8707 O O . LEU A 1 1100 ? -3.814 -27.637 -35.658 1.00 53.84 1100 LEU A O 1
ATOM 8711 N N . GLU A 1 1101 ? -2.928 -29.418 -34.633 1.00 58.16 1101 GLU A N 1
ATOM 8712 C CA . GLU A 1 1101 ? -1.684 -29.366 -35.400 1.00 58.16 1101 GLU A CA 1
ATOM 8713 C C . GLU A 1 1101 ? -1.928 -29.680 -36.886 1.00 58.16 1101 GLU A C 1
ATOM 8715 O O . GLU A 1 1101 ? -2.413 -30.754 -37.251 1.00 58.16 1101 GLU A O 1
ATOM 8720 N N . ASN A 1 1102 ? -1.479 -28.762 -37.751 1.00 66.75 1102 ASN A N 1
ATOM 8721 C CA . ASN A 1 1102 ? -1.386 -28.897 -39.209 1.00 66.75 1102 ASN A CA 1
ATOM 8722 C C . ASN A 1 1102 ? -2.698 -28.853 -40.013 1.00 66.75 1102 ASN A C 1
ATOM 8724 O O . ASN A 1 1102 ? -2.658 -29.106 -41.217 1.00 66.75 1102 ASN A O 1
ATOM 8728 N N . GLU A 1 1103 ? -3.828 -28.488 -39.412 1.00 77.12 1103 GLU A N 1
ATOM 8729 C CA . GLU A 1 1103 ? -5.104 -28.283 -40.110 1.00 77.12 1103 GLU A CA 1
ATOM 8730 C C . GLU A 1 1103 ? -5.400 -26.783 -40.277 1.00 77.12 1103 GLU A C 1
ATOM 8732 O O . GLU A 1 1103 ? -5.238 -26.009 -39.339 1.00 77.12 1103 GLU A O 1
ATOM 8737 N N . PHE A 1 1104 ? -5.775 -26.347 -41.482 1.00 79.00 1104 PHE A N 1
ATOM 8738 C CA . PHE A 1 1104 ? -5.988 -24.940 -41.832 1.00 79.00 1104 PHE A CA 1
ATOM 8739 C C . PHE A 1 1104 ? -7.276 -24.770 -42.633 1.00 79.00 1104 PHE A C 1
ATOM 8741 O O . PHE A 1 1104 ? -7.529 -25.522 -43.566 1.00 79.00 1104 PHE A O 1
ATOM 8748 N N . SER A 1 1105 ? -8.051 -23.736 -42.327 1.00 86.12 1105 SER A N 1
ATOM 8749 C CA . SER A 1 1105 ? -9.131 -23.249 -43.180 1.00 86.12 1105 SER A CA 1
ATOM 8750 C C . SER A 1 1105 ? -8.549 -22.402 -44.309 1.00 86.12 1105 SER A C 1
ATOM 8752 O O . SER A 1 1105 ? -7.948 -21.352 -44.065 1.00 86.12 1105 SER A O 1
ATOM 8754 N N . ILE A 1 1106 ? -8.716 -22.857 -45.547 1.00 87.06 1106 ILE A N 1
ATOM 8755 C CA . ILE A 1 1106 ? -8.382 -22.107 -46.756 1.00 87.06 1106 ILE A CA 1
ATOM 8756 C C . ILE A 1 1106 ? -9.637 -21.385 -47.222 1.00 87.06 1106 ILE A C 1
ATOM 8758 O O . ILE A 1 1106 ? -10.667 -22.014 -47.436 1.00 87.06 1106 ILE A O 1
ATOM 8762 N N . HIS A 1 1107 ? -9.531 -20.077 -47.430 1.00 88.94 1107 HIS A N 1
ATOM 8763 C CA . HIS A 1 1107 ? -10.591 -19.248 -47.989 1.00 88.94 1107 HIS A CA 1
ATOM 8764 C C . HIS A 1 1107 ? -10.193 -18.786 -49.387 1.00 88.94 1107 HIS A C 1
ATOM 8766 O O . HIS A 1 1107 ? -9.155 -18.145 -49.574 1.00 88.94 1107 HIS A O 1
ATOM 8772 N N . VAL A 1 1108 ? -11.040 -19.095 -50.361 1.00 89.25 1108 VAL A N 1
ATOM 8773 C CA . VAL A 1 1108 ? -10.841 -18.779 -51.774 1.00 89.25 1108 VAL A CA 1
ATOM 8774 C C . VAL A 1 1108 ? -11.888 -17.765 -52.213 1.00 89.25 1108 VAL A C 1
ATOM 8776 O O . VAL A 1 1108 ? -13.076 -17.933 -51.932 1.00 89.25 1108 VAL A O 1
ATOM 8779 N N . ASN A 1 1109 ? -11.443 -16.721 -52.906 1.00 90.00 1109 ASN A N 1
ATOM 8780 C CA . ASN A 1 1109 ? -12.301 -15.786 -53.624 1.00 90.00 1109 ASN A CA 1
ATOM 8781 C C . ASN A 1 1109 ? -12.383 -16.219 -55.089 1.00 90.00 1109 ASN A C 1
ATOM 8783 O O . ASN A 1 1109 ? -11.344 -16.393 -55.729 1.00 90.00 1109 ASN A O 1
ATOM 8787 N N . PHE A 1 1110 ? -13.588 -16.407 -55.617 1.00 90.56 1110 PHE A N 1
ATOM 8788 C CA . PHE A 1 1110 ? -13.772 -16.819 -57.005 1.00 90.56 1110 PHE A CA 1
ATOM 8789 C C . PHE A 1 1110 ? -13.437 -15.682 -57.972 1.00 90.56 1110 PHE A C 1
ATOM 8791 O O . PHE A 1 1110 ? -13.613 -14.503 -57.659 1.00 90.56 1110 PHE A O 1
ATOM 8798 N N . ARG A 1 1111 ? -12.940 -16.039 -59.162 1.00 87.06 1111 ARG A N 1
ATOM 8799 C CA . ARG A 1 1111 ? -12.714 -15.069 -60.246 1.00 87.06 1111 ARG A CA 1
ATOM 8800 C C . ARG A 1 1111 ? -14.023 -14.615 -60.884 1.00 87.06 1111 ARG A C 1
ATOM 8802 O O . ARG A 1 1111 ? -14.149 -13.452 -61.254 1.00 87.06 1111 ARG A O 1
ATOM 8809 N N . GLU A 1 1112 ? -14.985 -15.525 -60.975 1.00 86.06 1112 GLU A N 1
ATOM 8810 C CA . GLU A 1 1112 ? -16.331 -15.282 -61.487 1.00 86.06 1112 GLU A CA 1
ATOM 8811 C C . GLU A 1 1112 ? -17.353 -15.672 -60.417 1.00 86.06 1112 GLU A C 1
ATOM 8813 O O . GLU A 1 1112 ? -17.130 -16.619 -59.661 1.00 86.06 1112 GLU A O 1
ATOM 8818 N N . LYS A 1 1113 ? -18.457 -14.921 -60.320 1.00 86.19 1113 LYS A N 1
ATOM 8819 C CA . LYS A 1 1113 ? -19.523 -15.239 -59.364 1.00 86.19 1113 LYS A CA 1
ATOM 8820 C C . LYS A 1 1113 ? -20.199 -16.551 -59.749 1.00 86.19 1113 LYS A C 1
ATOM 8822 O O . LYS A 1 1113 ? -20.459 -16.795 -60.926 1.00 86.19 1113 LYS A O 1
ATOM 8827 N N . LEU A 1 1114 ? -20.528 -17.350 -58.743 1.00 86.56 1114 LEU A N 1
ATOM 8828 C CA . LEU A 1 1114 ? -21.306 -18.560 -58.924 1.00 86.56 1114 LEU A CA 1
ATOM 8829 C C . LEU A 1 1114 ? -22.772 -18.203 -59.239 1.00 86.56 1114 LEU A C 1
ATOM 8831 O O . LEU A 1 1114 ? -23.337 -17.359 -58.540 1.00 86.56 1114 LEU A O 1
ATOM 8835 N N . PRO A 1 1115 ? -23.393 -18.833 -60.251 1.00 85.44 1115 PRO A N 1
ATOM 8836 C CA . PRO A 1 1115 ? -24.830 -18.727 -60.493 1.00 85.44 1115 PRO A CA 1
ATOM 8837 C C . PRO A 1 1115 ? -25.665 -19.185 -59.283 1.00 85.44 1115 PRO A C 1
ATOM 8839 O O . PRO A 1 1115 ? -25.287 -20.124 -58.580 1.00 85.44 1115 PRO A O 1
ATOM 8842 N N . GLU A 1 1116 ? -26.798 -18.522 -59.044 1.00 82.12 1116 GLU A N 1
ATOM 8843 C CA . GLU A 1 1116 ? -27.663 -18.742 -57.871 1.00 82.12 1116 GLU A CA 1
ATOM 8844 C C . GLU A 1 1116 ? -28.253 -20.167 -57.835 1.00 82.12 1116 GLU A C 1
ATOM 8846 O O . GLU A 1 1116 ? -28.235 -20.826 -56.798 1.00 82.12 1116 GLU A O 1
ATOM 8851 N N . ASP A 1 1117 ? -28.653 -20.701 -58.991 1.00 81.31 1117 ASP A N 1
ATOM 8852 C CA . ASP A 1 1117 ? -29.152 -22.072 -59.179 1.00 81.31 1117 ASP A CA 1
ATOM 8853 C C . ASP A 1 1117 ? -28.111 -23.149 -58.818 1.00 81.31 1117 ASP A C 1
ATOM 8855 O O . ASP A 1 1117 ? -28.421 -24.181 -58.210 1.00 81.31 1117 ASP A O 1
ATOM 8859 N N . MET A 1 1118 ? -26.846 -22.892 -59.149 1.00 81.56 1118 MET A N 1
ATOM 8860 C CA . MET A 1 1118 ? -25.721 -23.763 -58.803 1.00 81.56 1118 MET A CA 1
ATOM 8861 C C . MET A 1 1118 ? -25.382 -23.692 -57.311 1.00 81.56 1118 MET A C 1
ATOM 8863 O O . MET A 1 1118 ? -25.075 -24.719 -56.701 1.00 81.56 1118 MET A O 1
ATOM 8867 N N . LEU A 1 1119 ? -25.456 -22.499 -56.708 1.00 84.88 1119 LEU A N 1
ATOM 8868 C CA . LEU A 1 1119 ? -25.252 -22.313 -55.271 1.00 84.88 1119 LEU A CA 1
ATOM 8869 C C . LEU A 1 1119 ? -26.319 -23.060 -54.458 1.00 84.88 1119 LEU A C 1
ATOM 8871 O O . LEU A 1 1119 ? -25.967 -23.782 -53.522 1.00 84.88 1119 LEU A O 1
ATOM 8875 N N . GLU A 1 1120 ? -27.596 -22.943 -54.837 1.00 82.94 1120 GLU A N 1
ATOM 8876 C CA . GLU A 1 1120 ? -28.701 -23.673 -54.202 1.00 82.94 1120 GLU A CA 1
ATOM 8877 C C . GLU A 1 1120 ? -28.507 -25.191 -54.298 1.00 82.94 1120 GLU A C 1
ATOM 8879 O O . GLU A 1 1120 ? -28.656 -25.901 -53.300 1.00 82.94 1120 GLU A O 1
ATOM 8884 N N . SER A 1 1121 ? -28.106 -25.693 -55.470 1.00 81.94 1121 SER A N 1
ATOM 8885 C CA . SER A 1 1121 ? -27.861 -27.124 -55.694 1.00 81.94 1121 SER A CA 1
ATOM 8886 C C . SER A 1 1121 ? -26.768 -27.674 -54.768 1.00 81.94 1121 SER A C 1
ATOM 8888 O O . SER A 1 1121 ? -26.965 -28.696 -54.107 1.00 81.94 1121 SER A O 1
ATOM 8890 N N . ILE A 1 1122 ? -25.648 -26.953 -54.634 1.00 82.44 1122 ILE A N 1
ATOM 8891 C CA . ILE A 1 1122 ? -24.546 -27.322 -53.730 1.00 82.44 1122 ILE A CA 1
ATOM 8892 C C . ILE A 1 1122 ? -24.991 -27.274 -52.260 1.00 82.44 1122 ILE A C 1
ATOM 8894 O O . ILE A 1 1122 ? -24.635 -28.160 -51.476 1.00 82.44 1122 ILE A O 1
ATOM 8898 N N . CYS A 1 1123 ? -25.780 -26.267 -51.872 1.00 82.69 1123 CYS A N 1
ATOM 8899 C CA . CYS A 1 1123 ? -26.292 -26.149 -50.507 1.00 82.69 1123 CYS A CA 1
ATOM 8900 C C . CYS A 1 1123 ? -27.229 -27.309 -50.145 1.00 82.69 1123 CYS A C 1
ATOM 8902 O O . CYS A 1 1123 ? -27.087 -27.892 -49.068 1.00 82.69 1123 CYS A O 1
ATOM 8904 N N . ASN A 1 1124 ? -28.131 -27.688 -51.053 1.00 78.06 1124 ASN A N 1
ATOM 8905 C CA . ASN A 1 1124 ? -29.053 -28.808 -50.861 1.00 78.06 1124 ASN A CA 1
ATOM 8906 C C . ASN A 1 1124 ? -28.301 -30.147 -50.744 1.00 78.06 1124 ASN A C 1
ATOM 8908 O O . ASN A 1 1124 ? -28.542 -30.909 -49.806 1.00 78.06 1124 ASN A O 1
ATOM 8912 N N . ALA A 1 1125 ? -27.322 -30.399 -51.621 1.00 72.12 1125 ALA A N 1
ATOM 8913 C CA . ALA A 1 1125 ? -26.526 -31.630 -51.608 1.00 72.12 1125 ALA A CA 1
ATOM 8914 C C . ALA A 1 1125 ? -25.660 -31.796 -50.341 1.00 72.12 1125 ALA A C 1
ATOM 8916 O O . ALA A 1 1125 ? -25.383 -32.920 -49.910 1.00 72.12 1125 ALA A O 1
ATOM 8917 N N . GLY A 1 1126 ? -25.210 -30.695 -49.729 1.00 63.00 1126 GLY A N 1
ATOM 8918 C CA . GLY A 1 1126 ? -24.413 -30.743 -48.500 1.00 63.00 1126 GLY A CA 1
ATOM 8919 C C . GLY A 1 1126 ? -25.220 -30.835 -47.203 1.00 63.00 1126 GLY A C 1
ATOM 8920 O O . GLY A 1 1126 ? -24.680 -31.312 -46.207 1.00 63.00 1126 GLY A O 1
ATOM 8921 N N . GLN A 1 1127 ? -26.496 -30.430 -47.188 1.00 60.16 1127 GLN A N 1
ATOM 8922 C CA . GLN A 1 1127 ? -27.356 -30.538 -45.998 1.00 60.16 1127 GLN A CA 1
ATOM 8923 C C . GLN A 1 1127 ? -27.829 -31.977 -45.725 1.00 60.16 1127 GLN A C 1
ATOM 8925 O O . GLN A 1 1127 ? -27.945 -32.366 -44.562 1.00 60.16 1127 GLN A O 1
ATOM 8930 N N . GLU A 1 1128 ? -28.031 -32.803 -46.760 1.00 52.69 1128 GLU A N 1
ATOM 8931 C CA . GLU A 1 1128 ? -28.476 -34.201 -46.604 1.00 52.69 1128 GLU A CA 1
ATOM 8932 C C . GLU A 1 1128 ? -27.440 -35.117 -45.919 1.00 52.69 1128 GLU A C 1
ATOM 8934 O O . GLU A 1 1128 ? -27.804 -36.153 -45.363 1.00 52.69 1128 GLU A O 1
ATOM 8939 N N . LYS A 1 1129 ? -26.155 -34.734 -45.884 1.00 49.16 1129 LYS A N 1
ATOM 8940 C CA . LYS A 1 1129 ? -25.094 -35.495 -45.193 1.00 49.16 1129 LYS A CA 1
ATOM 8941 C C . LYS A 1 1129 ? -24.988 -35.230 -43.691 1.00 49.16 1129 LYS A C 1
ATOM 8943 O O . LYS A 1 1129 ? -24.342 -36.011 -43.003 1.00 49.16 1129 LYS A O 1
ATOM 8948 N N . THR A 1 1130 ? -25.609 -34.173 -43.172 1.00 39.47 1130 THR A N 1
ATOM 8949 C CA . THR A 1 1130 ? -25.529 -33.806 -41.744 1.00 39.47 1130 THR A CA 1
ATOM 8950 C C . THR A 1 1130 ? -26.580 -34.533 -40.888 1.00 39.47 1130 THR A C 1
ATOM 8952 O O . THR A 1 1130 ? -26.555 -34.431 -39.665 1.00 39.47 1130 THR A O 1
ATOM 8955 N N . VAL A 1 1131 ? -27.511 -35.265 -41.519 1.00 35.47 1131 VAL A N 1
ATOM 8956 C CA . VAL A 1 1131 ? -28.644 -35.966 -40.873 1.00 35.47 1131 VAL A CA 1
ATOM 8957 C C . VAL A 1 1131 ? -28.446 -37.499 -40.824 1.00 35.47 1131 VAL A C 1
ATOM 8959 O O . VAL A 1 1131 ? -29.353 -38.218 -40.410 1.00 35.47 1131 VAL A O 1
ATOM 8962 N N . GLN A 1 1132 ? -27.270 -38.025 -41.195 1.00 30.02 1132 GLN A N 1
ATOM 8963 C CA . GLN A 1 1132 ? -26.942 -39.461 -41.092 1.00 30.02 1132 GLN A CA 1
ATOM 8964 C C . GLN A 1 1132 ? -25.862 -39.774 -40.063 1.00 30.02 1132 GLN A C 1
ATOM 8966 O O . GLN A 1 1132 ? -24.822 -39.078 -40.063 1.00 30.02 1132 GLN A O 1
#

Radius of gyration: 47.05 Å; Cα contacts (8 Å, |Δi|>4): 1427; chains: 1; bounding box: 106×87×149 Å

Solvent-accessible surface area (backbone atoms only — not comparable to full-atom values): 62827 Å² total; per-residue (Å²): 134,59,68,66,59,55,42,53,57,48,49,54,26,51,51,41,39,40,51,21,50,53,40,48,72,75,43,62,83,87,36,72,67,29,53,50,33,46,49,52,20,51,53,43,41,47,52,53,7,56,76,57,65,44,40,38,41,34,61,49,101,90,46,56,27,41,65,71,38,79,50,57,71,73,60,43,58,55,49,63,70,34,66,59,48,54,46,29,62,74,36,72,47,48,32,43,44,43,54,56,88,70,54,70,67,60,50,52,54,56,50,42,75,74,66,63,54,71,72,58,34,52,73,52,70,29,44,60,48,38,39,51,74,70,70,39,45,83,35,44,37,99,71,79,78,54,97,64,69,99,75,79,69,77,87,70,61,69,71,48,61,56,45,35,71,77,46,62,65,72,58,50,34,51,47,48,60,76,59,96,73,85,83,61,75,90,50,57,77,69,66,52,76,42,65,67,51,38,27,49,52,53,47,19,45,53,36,53,53,49,54,62,46,50,79,36,73,88,46,104,57,80,79,62,51,72,44,54,34,48,28,49,53,48,49,48,76,71,43,55,79,88,50,40,63,60,30,34,51,56,39,35,70,61,42,68,81,67,46,53,71,67,56,45,50,51,59,66,56,41,69,62,46,85,64,52,29,47,53,31,55,52,43,49,64,70,71,46,51,72,66,62,50,50,53,44,52,53,52,39,52,49,52,25,52,58,29,59,70,46,82,80,78,34,58,62,57,23,48,49,39,46,50,37,49,51,57,50,43,71,35,76,68,30,48,53,50,55,54,53,55,52,54,53,55,54,52,57,56,57,50,51,61,51,51,53,56,53,33,55,51,46,51,55,42,38,77,74,68,44,68,73,50,72,77,36,66,73,35,48,72,37,44,42,66,53,46,54,52,34,56,77,71,68,41,57,69,63,49,50,53,51,51,52,51,52,57,55,50,48,77,76,50,58,73,74,62,27,54,56,50,49,52,40,49,50,54,37,46,54,50,30,61,76,68,72,39,58,71,67,45,57,73,53,42,61,57,57,50,53,46,61,73,71,58,76,66,72,45,76,65,50,51,49,48,54,46,51,52,53,51,51,27,55,53,18,60,76,66,76,43,43,72,63,22,50,49,53,45,48,52,57,31,31,39,66,72,54,77,38,87,64,50,71,62,46,41,50,43,55,51,51,50,48,52,72,62,71,54,68,69,63,51,51,52,23,47,52,47,20,70,74,38,67,94,75,35,70,59,29,61,46,48,45,50,53,44,57,51,40,35,45,51,50,54,57,47,49,64,70,54,82,52,65,72,55,38,51,52,47,48,48,43,49,47,71,29,30,69,60,28,44,66,51,49,59,60,54,62,74,50,93,68,60,63,67,46,49,32,52,52,37,57,49,40,40,75,48,41,51,51,88,52,40,75,79,41,52,67,36,29,59,42,93,50,65,67,35,18,51,42,28,49,53,22,42,64,61,23,23,61,94,48,32,69,62,52,50,56,52,45,60,77,54,36,37,78,85,49,42,44,61,49,54,59,70,43,52,92,57,36,34,51,71,50,20,49,59,48,37,50,55,65,68,51,43,77,77,46,56,81,74,54,31,54,62,34,49,46,50,46,41,56,35,32,38,60,15,82,26,71,50,19,44,51,39,38,52,56,54,61,70,44,62,82,41,82,82,44,71,83,57,58,73,62,52,58,50,52,34,53,53,23,40,54,52,34,49,63,65,60,56,75,77,69,86,84,87,80,90,87,85,90,83,86,89,86,88,88,81,90,88,87,84,86,86,84,90,88,85,90,82,90,79,85,85,82,85,74,97,68,89,57,76,86,44,88,65,31,69,63,35,50,53,26,51,76,70,69,36,56,69,62,22,49,56,48,42,49,53,45,26,53,50,27,21,75,71,68,37,50,71,63,20,50,55,45,46,52,50,46,41,73,76,39,76,81,46,53,70,60,53,50,50,46,50,49,45,43,50,53,43,44,53,70,66,59,54,64,73,56,47,59,41,37,41,69,60,50,70,73,34,53,72,66,53,40,31,53,53,59,72,64,32,47,79,50,77,45,49,57,74,37,69,79,46,51,55,68,36,74,73,36,38,39,39,36,29,65,36,43,37,31,42,30,26,34,77,58,100,90,44,81,45,81,68,49,74,45,38,57,42,38,71,46,43,55,65,30,54,78,28,39,32,38,35,82,38,29,31,31,20,75,30,57,29,34,32,36,36,34,50,44,67,58,50,60,50,27,53,73,79,38,45,69,56,42,50,54,53,48,53,51,51,52,50,51,55,64,76,57,53,80,77,74,81,65,97,64,70,91,60,94,55,73,72,46,77,26,52,47,72,29,40,36,35,40,34,44,100,86,70,46,80,66,79,54,69,49,70,33,38,35,49,29,38,37,47,50,30,41,31,26,40,35,74,46,97,48,76,84,57,53,55,74,47,51,71,35,40,32,37,39,36,39,56,45,47,93,57,92,83,47,64,48,77,47,53,24,32,25,50,28,38,40,62,62,96,88,49,92,46,44,28,41,38,31,32,39,39,76,62,72,51,57,69,72,60,53,51,40,34,45,56,50,17,53,68,64,77,81,112

Secondary structure (DSSP, 8-state):
--HHHHHHHHHHHHHHHHHHHHHHHHS-TTSHHHHHHHHHHHHHHHHHHHHHS-EEEEEETTEEEETTEEPPHHHHHHHHHSHHHHHHHHTT--EEEE-S---HHHHHHHHHHHHS-HHHHHHTTSHHHHHHHTT-TTTS-SS---S--TT------HHHHHHHTTS-HHHHHHHHT-S---TTTTSGGGT-SSHHHHHHHHHHHHHHHHHHHHTTTTSSS-SS-HHHHHHHHHHHHHS-HHHHHHHHHHHHHHHTTTS-HHHHHHHHTS-PPTTHHHHHHHHHHHHS-HHHHHHHHHHHHHHHHHHHHSTTTTHHHHHHHHHHHHHHHTSHHHHHHHHHHHHHHHHHHHHHHHHHHHHHHHHHHHHTT-GGGGG-HHHHHHHHHHHHHHHHTT-HHHHHHHHHHHHHHHHHS-HHHHHHHHHHHHHHHHHHHHTT-HHHHHHHHHHHHHHHHH-----HHHHHHHHHHHHHHHHHHHTT-HHHHHHHHHHHHHHHTTSS---HHHHHHHHHHHHHT--HHHHHHHHHHHHHSTTT-TTGGGGGGS-HHHHHHHHHHHHH---HHHHHHHHHHHHHTGGGTHHHHHHHHTS---HHHHHHHHHHHHHH--GGGHHHHGGGGG-SSHHHHHHHHHHHHHHTGGGHHHHHHHHHHHS-HHHHHHHHHHTGGG-SHHHHHHHHHHHHHGGGS-HHHHHHHHHHHHHHHHTS-SHHHHHHHHHHHHGGGSGGGTTS-HHHHHHHHHHHHHHHHHHTTS------------------------------PPPPPSS--TTSTTHHHHHHHHHTT-HHHHHHHHHHHHHHHHHTT-HHHHHHHHHHHHHH-TT-HHHHHHHHHHHHHHHHHTS-HHHHHHTHHHHHHS-HHHHHHHHHHSEEEEE-TT-EEE-TT----EEEEEEES-EEEEEEETTEEEEEEEE-TT-EE-HHHHHSEE--SSEEEESS-EEEEEEEHHHHHHHHHH-HHHHHHHHHHHHHHHHHT---SS----SSSS--EEEEEEEEEEEE-TTS-EEEEEEEEEEEEEETTEEEEEEE-SSGGGGGGGTT-EEEEEEE-SSSTT-EEEEEEEEEEEE--TTSTTEEEEEEEESSPPPHHHHHHHHHHHHTTTT-